Protein 6VZY (pdb70)

CATH classification: 1.20.910.10

InterPro domains:
  IPR011051 RmlC-like cupin domain superfamily [SSF51182] (397-459)
  IPR013096 Cupin 2, conserved barrel [PF07883] (398-456)
  IPR014710 RmlC-like jelly roll fold [G3DSA:2.60.120.10] (358-467)
  IPR016084 Haem oxygenase-like, multi-helical [G3DSA:1.20.910.10] (145-352)
  IPR016084 Haem oxygenase-like, multi-helical [SSF48613] (177-328)

Foldseek 3Di:
DDDDPDDDDDDQDAFDQRLLVLLLVLQVLVLQDDDLDQWDDQAQLHFHLNSVCSSPDHLVDADAPVCCLAFVNLSLLSLLVLLLCLVPDDAGPVGCPPVVVSVCSSNDPVNNVSSVSNVVSSCCNLQVNLVVVFDFDDPVVLVVVVVPDPDDLLLCLLVVFPQNLQLLLLVLLLCLVDQLCDCPLLVLQLPDDDDLLSVLSVVVVCVCCVVVDNCRNLNNLSQQQQVLSPHHRRPPGNSLQHRSLSSSLRSVSNVCSVDVVLVLLVLLLQLVCLLCLLVVLVSSVVSVCVNPPPSGRSCSSVVSNVPSVVSNVSSVPVNVVVVCVVVHRVSVVSSVSSNSSSVVSVVVVSVQSSVLSVVLRCFVVQFVVLVLLVVLVVVCLFPWDKDKDKFFASPKFRKTFHQFKKKKAWQAAWKWKFQHVVRTDIAHHGITGIGGGSGIIIMGGHGRMTIIMITRRRYSVSSD/DDDDDDQDAFDQRLLVLLLVLQVLVLQDDDLDQFDDQAQLRFHLNSVCSSPDHLHDADAPVCCLAFVNLSLLSLLVLLLCLPPDDAGPVGCPPPVVSVCSSNDPVNNVSSVSNVVSSCCNNQVNLPVVDDDFDDPVRLVVVVVPDPDDLLLCLQVVFPQNLQLVLLVLLLCLVDQLCDCPLLVLQLPDDDDQLSVLSVVVVCVCCVVVDNCNNLNNLSQQQQVLSPHHRRPPGNNLQHRSLSSSLRSVSSVCSVDVVLVLLVLLLQLVCLQVLLVVLVVVVVSCCVNPNPSGRSCSSVVSNPVSVVVNVSSVPVNVVVVCVVPHRVSSVSSVSSNSSSVVSVVVVSVLSSVLSVVLRCFVVQQVVLVLLVVLVVPPLFDFDKDKDKDFASPKFRKTFHQFKKKKAWQAAWKWKFQHVVRTDIAHHGTTGIGHGSGIIIMGGHGRMTIMMITRRRYSVSSD

Solvent-accessible surface area: 34240 Å² total; per-residue (Å²): 160,132,169,86,138,28,37,120,65,97,93,43,111,17,49,21,57,94,4,82,96,4,0,16,32,2,0,2,17,84,2,0,62,50,28,158,52,14,44,9,108,21,18,5,0,83,0,4,3,30,0,55,36,0,39,147,25,69,9,72,153,70,15,29,74,135,54,10,11,25,18,16,8,2,2,0,5,3,0,0,1,0,6,0,2,6,22,1,0,1,13,7,104,84,2,6,139,61,38,73,103,13,8,139,31,0,0,22,54,35,5,13,2,11,1,12,39,0,5,20,21,1,2,96,14,5,3,12,5,1,82,130,68,68,107,138,68,72,48,155,45,5,72,61,42,4,104,87,79,207,91,28,62,22,18,124,17,0,43,68,12,88,59,122,76,47,2,0,71,0,14,0,0,17,35,4,8,52,17,1,3,15,6,0,12,22,0,18,0,0,7,0,14,12,29,81,3,2,2,29,0,0,56,0,0,11,51,5,0,9,133,1,68,40,94,67,1,2,2,18,8,0,26,78,0,0,96,36,6,64,12,88,7,11,6,0,36,15,1,3,5,2,3,13,2,20,2,5,36,15,0,0,32,5,10,0,0,12,1,1,32,13,0,6,21,6,1,0,0,2,27,31,20,6,49,40,43,45,62,65,1,118,54,2,15,102,3,0,104,107,15,25,29,143,106,11,41,14,59,7,0,58,64,1,55,122,25,1,97,84,1,4,160,28,0,45,85,77,0,6,135,49,5,15,145,45,14,14,61,68,10,0,45,44,0,15,64,0,0,51,1,28,88,16,0,63,101,6,10,44,113,3,8,37,74,0,4,62,4,2,32,30,4,82,105,9,54,130,44,4,82,61,0,19,98,5,18,136,146,46,116,26,135,20,95,72,48,123,61,87,32,76,157,38,84,14,34,1,2,17,6,55,71,25,13,18,0,1,21,0,71,50,21,24,5,76,3,2,0,4,27,60,1,56,21,68,0,80,64,46,56,0,0,0,6,66,98,20,6,9,8,0,13,24,4,86,23,110,98,0,45,13,29,28,20,52,8,38,40,33,164,137,1,107,90,42,120,68,97,92,45,112,18,51,29,77,93,4,79,97,3,0,16,32,1,0,2,17,81,3,0,62,52,28,153,54,14,43,8,102,21,18,4,0,87,0,4,2,27,0,40,40,0,37,137,23,69,10,79,157,68,14,42,65,155,73,9,20,29,18,16,8,3,2,0,4,3,0,0,0,0,5,0,1,5,22,1,0,1,12,6,105,78,2,6,111,74,43,58,128,20,7,127,28,0,1,23,50,34,6,12,2,10,2,12,37,0,7,18,20,2,4,94,17,6,3,11,5,1,82,127,67,15,195,95,142,68,73,48,151,47,6,71,64,39,7,107,87,73,189,88,28,64,24,16,130,16,0,28,66,13,94,60,94,74,45,1,0,69,0,10,0,0,16,39,3,7,53,14,0,3,14,7,0,11,20,0,19,0,0,8,0,13,13,34,88,3,1,3,15,0,0,74,0,0,4,29,4,1,8,112,2,76,43,88,70,2,4,2,8,13,0,22,84,0,1,91,36,9,64,9,89,4,12,5,1,35,15,1,3,6,2,2,12,1,21,2,3,36,13,0,0,33,5,10,0,0,12,2,1,16,14,0,6,21,6,0,0,0,1,18,32,19,6,29,43,41,14,61,59,0,94,68,2,12,106,5,0,111,106,16,22,32,151,102,12,45,15,56,6,0,51,59,3,36,100,29,0,83,111,1,0,117,54,0,53,112,114,0,7,145,50,6,16,144,54,12,10,57,65,10,0,42,45,0,7,64,0,0,51,1,28,101,16,0,66,100,7,10,36,113,3,15,46,66,0,5,58,3,1,29,22,5,78,88,7,56,134,41,3,88,61,0,47,86,4,26,148,109,55,116,29,143,17,97,64,50,139,54,86,24,76,133,32,76,12,33,0,3,18,7,54,76,25,10,20,0,2,17,0,73,48,22,25,3,74,3,2,0,3,28,58,0,55,23,68,0,82,62,46,58,0,0,0,6,68,120,22,8,10,6,0,14,28,4,80,20,110,101,0,47,18,34,25,15,52,9,37,35,33,157,133,0,100

Radius of gyration: 30.8 Å; Cα contacts (8 Å, |Δi|>4): 1735; chains: 2; bounding box: 82×54×90 Å

B-factor: mean 18.14, std 9.85, range [2.87, 70.18]

Structure (mmCIF, N/CA/C/O backbone):
data_6VZY
#
_entry.id   6VZY
#
_cell.length_a   57.953
_cell.length_b   105.848
_cell.length_c   150.591
_cell.angle_alpha   90.000
_cell.angle_beta   90.000
_cell.angle_gamma   90.000
#
_symmetry.space_group_name_H-M   'P 21 21 21'
#
loop_
_entity.id
_entity.type
_entity.pdbx_description
1 polymer 'Cupin domain-containing diiron protein'
2 non-polymer 'FE (II) ION'
3 water water
#
loop_
_atom_site.group_PDB
_atom_site.id
_atom_site.type_symbol
_atom_site.label_atom_id
_atom_site.label_alt_id
_atom_site.label_comp_id
_atom_site.label_asym_id
_atom_site.label_entity_id
_atom_site.label_seq_id
_atom_site.pdbx_PDB_ins_code
_atom_site.Cartn_x
_atom_site.Cartn_y
_atom_site.Cartn_z
_atom_site.occupancy
_atom_site.B_iso_or_equiv
_atom_site.auth_seq_id
_atom_site.auth_comp_id
_atom_site.auth_asym_id
_atom_site.auth_atom_id
_atom_site.pdbx_PDB_model_num
ATOM 1 N N . SER A 1 19 ? -19.70838 -31.90353 -42.80213 1.000 34.07948 -1 SER A N 1
ATOM 2 C CA . SER A 1 19 ? -20.03136 -33.25535 -43.26924 1.000 36.47948 -1 SER A CA 1
ATOM 3 C C . SER A 1 19 ? -18.75245 -34.03757 -43.54507 1.000 29.93948 -1 SER A C 1
ATOM 4 O O . SER A 1 19 ? -18.72353 -35.27006 -43.49929 1.000 31.43948 -1 SER A O 1
ATOM 7 N N . HIS A 1 20 ? -17.68099 -33.30918 -43.83758 1.000 33.75871 0 HIS A N 1
ATOM 8 C CA . HIS A 1 20 ? -16.38689 -33.91908 -44.10237 1.000 22.01871 0 HIS A CA 1
ATOM 9 C C . HIS A 1 20 ? -15.31687 -33.06135 -43.45697 1.000 27.50871 0 HIS A C 1
ATOM 10 O O . HIS A 1 20 ? -15.57082 -31.94256 -42.99498 1.000 28.46871 0 HIS A O 1
ATOM 17 N N . MET A 1 21 ? -14.10320 -33.58712 -43.44300 1.000 27.32382 1 MET A N 1
ATOM 18 C CA . MET A 1 21 ? -13.09650 -32.84468 -42.72585 1.000 24.34382 1 MET A CA 1
ATOM 19 C C . MET A 1 21 ? -12.54697 -31.71113 -43.58466 1.000 29.21382 1 MET A C 1
ATOM 20 O O . MET A 1 21 ? -12.59936 -31.73871 -44.81897 1.000 28.11382 1 MET A O 1
ATOM 25 N N . SER A 1 22 ? -12.02122 -30.70037 -42.88976 1.000 22.35422 2 SER A N 1
ATOM 26 C CA . SER A 1 22 ? -11.52731 -29.50422 -43.56189 1.000 25.32422 2 SER A CA 1
ATOM 27 C C . SER A 1 22 ? -10.43648 -29.87399 -44.55379 1.000 24.46422 2 SER A C 1
ATOM 28 O O . SER A 1 22 ? -9.64176 -30.79821 -44.31931 1.000 23.82422 2 SER A O 1
ATOM 31 N N . HIS A 1 23 ? -10.40015 -29.15504 -45.67695 1.000 23.40623 3 HIS A N 1
ATOM 32 C CA . HIS A 1 23 ? -9.31242 -29.35666 -46.62338 1.000 27.51623 3 HIS A CA 1
ATOM 33 C C . HIS A 1 23 ? -8.02134 -28.66707 -46.17382 1.000 20.22623 3 HIS A C 1
ATOM 34 O O . HIS A 1 23 ? -6.94336 -28.99142 -46.69823 1.000 23.94623 3 HIS A O 1
ATOM 41 N N . VAL A 1 24 ? -8.09321 -27.76946 -45.19388 1.000 27.39259 4 VAL A N 1
ATOM 42 C CA . VAL A 1 24 ? -6.87657 -27.16024 -44.64244 1.000 22.21259 4 VAL A CA 1
ATOM 43 C C . VAL A 1 24 ? -6.23614 -28.13869 -43.65952 1.000 21.89259 4 VAL A C 1
ATOM 44 O O . VAL A 1 24 ? -6.92261 -28.63857 -42.75844 1.000 16.81259 4 VAL A O 1
ATOM 48 N N . PRO A 1 25 ? -4.94560 -28.40502 -43.78091 1.000 16.97968 5 PRO A N 1
ATOM 49 C CA . PRO A 1 25 ? -4.27051 -29.28954 -42.82666 1.000 21.42968 5 PRO A CA 1
ATOM 50 C C . PRO A 1 25 ? -4.35030 -28.70903 -41.43108 1.000 23.66968 5 PRO A C 1
ATOM 51 O O . PRO A 1 25 ? -4.29402 -27.48076 -41.26790 1.000 19.70968 5 PRO A O 1
ATOM 55 N N . PRO A 1 26 ? -4.51028 -29.54271 -40.40401 1.000 15.63888 6 PRO A N 1
ATOM 56 C CA . PRO A 1 26 ? -4.53484 -29.01036 -39.03515 1.000 15.25888 6 PRO A CA 1
ATOM 57 C C . PRO A 1 26 ? -3.27217 -28.20689 -38.71308 1.000 16.68888 6 PRO A C 1
ATOM 58 O O . PRO A 1 26 ? -2.18155 -28.48169 -39.21676 1.000 18.20888 6 PRO A O 1
ATOM 62 N N . HIS A 1 27 ? -3.44320 -27.20683 -37.85138 1.000 16.70362 7 HIS A N 1
ATOM 63 C CA . HIS A 1 27 ? -2.32560 -26.40982 -37.38221 1.000 11.22362 7 HIS A CA 1
ATOM 64 C C . HIS A 1 27 ? -1.61183 -27.13895 -36.25726 1.000 16.40362 7 HIS A C 1
ATOM 65 O O . HIS A 1 27 ? -2.21984 -27.41081 -35.21920 1.000 20.71362 7 HIS A O 1
ATOM 72 N N . VAL A 1 28 ? -0.32703 -27.42687 -36.43412 1.000 16.17490 8 VAL A N 1
ATOM 73 C CA . VAL A 1 28 ? 0.50713 -27.97930 -35.36821 1.000 18.83490 8 VAL A CA 1
ATOM 74 C C . VAL A 1 28 ? 1.12543 -26.80572 -34.61506 1.000 19.86490 8 VAL A C 1
ATOM 75 O O . VAL A 1 28 ? 1.88351 -26.03461 -35.22193 1.000 18.06490 8 VAL A O 1
ATOM 79 N N . PRO A 1 29 ? 0.82186 -26.62060 -33.33702 1.000 18.45145 9 PRO A N 1
ATOM 80 C CA . PRO A 1 29 ? 1.37197 -25.47191 -32.61032 1.000 18.86145 9 PRO A CA 1
ATOM 81 C C . PRO A 1 29 ? 2.88991 -25.50623 -32.56517 1.000 17.16145 9 PRO A C 1
ATOM 82 O O . PRO A 1 29 ? 3.50656 -26.57266 -32.47366 1.000 18.75145 9 PRO A O 1
ATOM 86 N N . PHE A 1 30 ? 3.48799 -24.31247 -32.63466 1.000 16.46754 10 PHE A N 1
ATOM 87 C CA . PHE A 1 30 ? 4.92237 -24.17498 -32.44814 1.000 10.77754 10 PHE A CA 1
ATOM 88 C C . PHE A 1 30 ? 5.33949 -24.77242 -31.10500 1.000 12.37754 10 PHE A C 1
ATOM 89 O O . PHE A 1 30 ? 4.77859 -24.41806 -30.06249 1.000 16.37754 10 PHE A O 1
ATOM 97 N N . GLU A 1 31 ? 6.35103 -25.64342 -31.12854 1.000 13.55649 11 GLU A N 1
ATOM 98 C CA . GLU A 1 31 ? 6.82131 -26.27148 -29.89374 1.000 16.07649 11 GLU A CA 1
ATOM 99 C C . GLU A 1 31 ? 8.31612 -26.51459 -30.02017 1.000 18.94649 11 GLU A C 1
ATOM 100 O O . GLU A 1 31 ? 8.78001 -26.98508 -31.05992 1.000 19.67649 11 GLU A O 1
ATOM 106 N N . LEU A 1 32 ? 9.06528 -26.18815 -28.96486 1.000 16.53860 12 LEU A N 1
ATOM 107 C CA . LEU A 1 32 ? 10.51256 -26.38543 -28.98848 1.000 11.36860 12 LEU A CA 1
ATOM 108 C C . LEU A 1 32 ? 11.00993 -26.40121 -27.55211 1.000 14.74860 12 LEU A C 1
ATOM 109 O O . LEU A 1 32 ? 11.00900 -25.35582 -26.87426 1.000 17.75860 12 LEU A O 1
ATOM 114 N N . SER A 1 33 ? 11.42943 -27.57942 -27.08638 1.000 16.68732 13 SER A N 1
ATOM 115 C CA . SER A 1 33 ? 11.72147 -27.73524 -25.67686 1.000 14.79732 13 SER A CA 1
ATOM 116 C C . SER A 1 33 ? 12.74413 -28.84032 -25.48741 1.000 14.14732 13 SER A C 1
ATOM 117 O O . SER A 1 33 ? 13.17172 -29.50461 -26.43847 1.000 15.08732 13 SER A O 1
ATOM 120 N N . GLY A 1 34 ? 13.13397 -29.02248 -24.23408 1.000 18.03575 14 GLY A N 1
ATOM 121 C CA . GLY A 1 34 ? 13.93365 -30.18198 -23.89333 1.000 19.17575 14 GLY A CA 1
ATOM 122 C C . GLY A 1 34 ? 15.21167 -30.27802 -24.69177 1.000 20.28575 14 GLY A C 1
ATOM 123 O O . GLY A 1 34 ? 15.87785 -29.27432 -24.98691 1.000 16.94575 14 GLY A O 1
ATOM 124 N N . ALA A 1 35 ? 15.57319 -31.52262 -25.04102 1.000 20.00701 15 ALA A N 1
ATOM 125 C CA . ALA A 1 35 ? 16.82715 -31.76304 -25.75752 1.000 22.80701 15 ALA A CA 1
ATOM 126 C C . ALA A 1 35 ? 16.85283 -31.03635 -27.09025 1.000 13.46701 15 ALA A C 1
ATOM 127 O O . ALA A 1 35 ? 17.91029 -30.56121 -27.52694 1.000 17.85701 15 ALA A O 1
ATOM 129 N N . GLU A 1 36 ? 15.69967 -30.97569 -27.76663 1.000 14.32934 16 GLU A N 1
ATOM 130 C CA . GLU A 1 36 ? 15.64755 -30.33330 -29.07602 1.000 19.12934 16 GLU A CA 1
ATOM 131 C C . GLU A 1 36 ? 15.92533 -28.84145 -28.95182 1.000 12.91934 16 GLU A C 1
ATOM 132 O O . GLU A 1 36 ? 16.67219 -28.27454 -29.75886 1.000 17.45934 16 GLU A O 1
ATOM 138 N N . LEU A 1 37 ? 15.37703 -28.20586 -27.91189 1.000 14.95109 17 LEU A N 1
ATOM 139 C CA . LEU A 1 37 ? 15.71332 -26.80500 -27.63960 1.000 11.58109 17 LEU A CA 1
ATOM 140 C C . LEU A 1 37 ? 17.19279 -26.64540 -27.30060 1.000 15.31109 17 LEU A C 1
ATOM 141 O O . LEU A 1 37 ? 17.86092 -25.77463 -27.84715 1.000 11.26109 17 LEU A O 1
ATOM 146 N N . ARG A 1 38 ? 17.73319 -27.46725 -26.39317 1.000 15.22710 18 ARG A N 1
ATOM 147 C CA . ARG A 1 38 ? 19.16304 -27.37839 -26.12847 1.000 15.87710 18 ARG A CA 1
ATOM 148 C C . ARG A 1 38 ? 19.98172 -27.44800 -27.41136 1.000 10.77710 18 ARG A C 1
ATOM 149 O O . ARG A 1 38 ? 20.93391 -26.67351 -27.59600 1.000 13.79710 18 ARG A O 1
ATOM 157 N N . ASP A 1 39 ? 19.64173 -28.38990 -28.30053 1.000 15.56432 19 ASP A N 1
ATOM 158 C CA . ASP A 1 39 ? 20.43297 -28.56644 -29.50753 1.000 15.23432 19 ASP A CA 1
ATOM 159 C C . ASP A 1 39 ? 20.31439 -27.35266 -30.42130 1.000 13.98432 19 ASP A C 1
ATOM 160 O O . ASP A 1 39 ? 21.29588 -26.97068 -31.07639 1.000 13.25432 19 ASP A O 1
ATOM 165 N N . ALA A 1 40 ? 19.13284 -26.72143 -30.43898 1.000 13.16376 20 ALA A N 1
ATOM 166 C CA . ALA A 1 40 ? 18.91646 -25.54264 -31.29484 1.000 9.92376 20 ALA A CA 1
ATOM 167 C C . ALA A 1 40 ? 19.66902 -24.32322 -30.77775 1.000 11.35376 20 ALA A C 1
ATOM 168 O O . ALA A 1 40 ? 20.14269 -23.51198 -31.57678 1.000 12.33376 20 ALA A O 1
ATOM 170 N N . ILE A 1 41 ? 19.80978 -24.20250 -29.45441 1.000 10.58003 21 ILE A N 1
ATOM 171 C CA . ILE A 1 41 ? 20.59880 -23.13746 -28.83755 1.000 11.92003 21 ILE A CA 1
ATOM 172 C C . ILE A 1 41 ? 22.08265 -23.33552 -29.13266 1.000 14.93003 21 ILE A C 1
ATOM 173 O O . ILE A 1 41 ? 22.78538 -22.40378 -29.54678 1.000 13.26003 21 ILE A O 1
ATOM 178 N N . VAL A 1 42 ? 22.57452 -24.57101 -28.97438 1.000 14.02706 22 VAL A N 1
ATOM 179 C CA . VAL A 1 42 ? 23.96261 -24.86570 -29.31561 1.000 15.72706 22 VAL A CA 1
ATOM 180 C C . VAL A 1 42 ? 24.21325 -24.61444 -30.79658 1.000 11.29706 22 VAL A C 1
ATOM 181 O O . VAL A 1 42 ? 25.24929 -24.06138 -31.19093 1.000 13.25706 22 VAL A O 1
ATOM 185 N N . GLN A 1 43 ? 23.24805 -24.98414 -31.63152 1.000 15.25388 23 GLN A N 1
ATOM 186 C CA . GLN A 1 43 ? 23.37226 -24.76423 -33.06806 1.000 14.07388 23 GLN A CA 1
ATOM 187 C C . GLN A 1 43 ? 23.56693 -23.28242 -33.38249 1.000 13.31388 23 GLN A C 1
ATOM 188 O O . GLN A 1 43 ? 24.47479 -22.90680 -34.12350 1.000 13.49388 23 GLN A O 1
ATOM 194 N N . TYR A 1 44 ? 22.72560 -22.42236 -32.80755 1.000 12.00520 24 TYR A N 1
ATOM 195 C CA . TYR A 1 44 ? 22.90276 -20.98808 -33.00091 1.000 11.89520 24 TYR A CA 1
ATOM 196 C C . TYR A 1 44 ? 24.28082 -20.52947 -32.52795 1.000 11.61520 24 TYR A C 1
ATOM 197 O O . TYR A 1 44 ? 24.99868 -19.81811 -33.23571 1.000 10.02520 24 TYR A O 1
ATOM 206 N N . ALA A 1 45 ? 24.66577 -20.92371 -31.31997 1.000 12.47945 25 ALA A N 1
ATOM 207 C CA . ALA A 1 45 ? 25.81066 -20.30455 -30.66352 1.000 9.95945 25 ALA A CA 1
ATOM 208 C C . ALA A 1 45 ? 27.15505 -20.87878 -31.05831 1.000 10.71945 25 ALA A C 1
ATOM 209 O O . ALA A 1 45 ? 28.16727 -20.31031 -30.64668 1.000 11.50945 25 ALA A O 1
ATOM 211 N N . THR A 1 46 ? 27.19840 -21.95692 -31.84535 1.000 12.48561 26 THR A N 1
ATOM 212 C CA . THR A 1 46 ? 28.47858 -22.48823 -32.31160 1.000 18.24561 26 THR A CA 1
ATOM 213 C C . THR A 1 46 ? 28.96859 -21.86723 -33.61738 1.000 17.28561 26 THR A C 1
ATOM 214 O O . THR A 1 46 ? 30.03250 -22.24319 -34.10356 1.000 13.70561 26 THR A O 1
ATOM 218 N N . ASN A 1 47 ? 28.23081 -20.92317 -34.20003 1.000 16.34124 27 ASN A N 1
ATOM 219 C CA . ASN A 1 47 ? 28.80137 -20.04405 -35.21550 1.000 16.78124 27 ASN A CA 1
ATOM 220 C C . ASN A 1 47 ? 30.16127 -19.52278 -34.73877 1.000 14.21124 27 ASN A C 1
ATOM 221 O O . ASN A 1 47 ? 30.26497 -19.01689 -33.60556 1.000 13.71124 27 ASN A O 1
ATOM 226 N N . PRO A 1 48 ? 31.24551 -19.66161 -35.54318 1.000 13.52963 28 PRO A N 1
ATOM 227 C CA . PRO A 1 48 ? 32.57974 -19.27334 -35.05085 1.000 14.87963 28 PRO A CA 1
ATOM 228 C C . PRO A 1 48 ? 32.71372 -17.86088 -34.49068 1.000 16.36963 28 PRO A C 1
ATOM 229 O O . PRO A 1 48 ? 33.59752 -17.61446 -33.66037 1.000 14.49963 28 PRO A O 1
ATOM 233 N N . ILE A 1 49 ? 31.85228 -16.91708 -34.89226 1.000 11.99538 29 ILE A N 1
ATOM 234 C CA . ILE A 1 49 ? 31.99931 -15.55985 -34.37153 1.000 9.81538 29 ILE A CA 1
ATOM 235 C C . ILE A 1 49 ? 31.64199 -15.45737 -32.89931 1.000 9.59538 29 ILE A C 1
ATOM 236 O O . ILE A 1 49 ? 31.84611 -14.39132 -32.30796 1.000 11.80538 29 ILE A O 1
ATOM 241 N N . TYR A 1 50 ? 31.08811 -16.50846 -32.31272 1.000 11.28313 30 TYR A N 1
ATOM 242 C CA . TYR A 1 50 ? 30.68144 -16.49306 -30.90339 1.000 9.44313 30 TYR A CA 1
ATOM 243 C C . TYR A 1 50 ? 31.65414 -17.24585 -29.99962 1.000 14.38313 30 TYR A C 1
ATOM 244 O O . TYR A 1 50 ? 31.38075 -17.41173 -28.80142 1.000 13.98313 30 TYR A O 1
ATOM 253 N N . HIS A 1 51 ? 32.76117 -17.74729 -30.53859 1.000 14.99504 31 HIS A N 1
ATOM 254 C CA . HIS A 1 51 ? 33.64168 -18.53968 -29.70003 1.000 13.67504 31 HIS A CA 1
ATOM 255 C C . HIS A 1 51 ? 34.45122 -17.63207 -28.78788 1.000 9.96504 31 HIS A C 1
ATOM 256 O O . HIS A 1 51 ? 34.51355 -16.40985 -28.96168 1.000 15.02504 31 HIS A O 1
ATOM 263 N N . ASP A 1 52 ? 35.10983 -18.25626 -27.80058 1.000 11.99477 32 ASP A N 1
ATOM 264 C CA . ASP A 1 52 ? 35.86314 -17.49452 -26.80769 1.000 10.83477 32 ASP A CA 1
ATOM 265 C C . ASP A 1 52 ? 36.92135 -16.61171 -27.45544 1.000 15.71477 32 ASP A C 1
ATOM 266 O O . ASP A 1 52 ? 37.60637 -17.02088 -28.39857 1.000 16.99477 32 ASP A O 1
ATOM 271 N N . ASN A 1 53 ? 37.04697 -15.39068 -26.94020 1.000 12.10885 33 ASN A N 1
ATOM 272 C CA . ASN A 1 53 ? 38.07863 -14.45254 -27.34583 1.000 13.40885 33 ASN A CA 1
ATOM 273 C C . ASN A 1 53 ? 39.39780 -14.84372 -26.67929 1.000 18.19885 33 ASN A C 1
ATOM 274 O O . ASN A 1 53 ? 39.41079 -15.35593 -25.55904 1.000 18.29885 33 ASN A O 1
ATOM 279 N N . LEU A 1 54 ? 40.51072 -14.63120 -27.39230 1.000 17.76338 34 LEU A N 1
ATOM 280 C CA . LEU A 1 54 ? 41.82531 -14.83011 -26.77431 1.000 18.70338 34 LEU A CA 1
ATOM 281 C C . LEU A 1 54 ? 42.31383 -13.61229 -26.02051 1.000 19.32338 34 LEU A C 1
ATOM 282 O O . LEU A 1 54 ? 43.36549 -13.67877 -25.36366 1.000 18.08338 34 LEU A O 1
ATOM 287 N N . ASP A 1 55 ? 41.59680 -12.49550 -26.09018 1.000 14.12685 35 ASP A N 1
ATOM 288 C CA . ASP A 1 55 ? 41.87561 -11.31319 -25.30510 1.000 15.17685 35 ASP A CA 1
ATOM 289 C C . ASP A 1 55 ? 40.63457 -10.97751 -24.48022 1.000 12.39685 35 ASP A C 1
ATOM 290 O O . ASP A 1 55 ? 39.59937 -11.62734 -24.60205 1.000 14.88685 35 ASP A O 1
ATOM 295 N N . TRP A 1 56 ? 40.81272 -9.97869 -23.61498 1.000 14.20634 36 TRP A N 1
ATOM 296 C CA . TRP A 1 56 ? 39.76369 -9.45268 -22.76544 1.000 13.17634 36 TRP A CA 1
ATOM 297 C C . TRP A 1 56 ? 38.81853 -8.52781 -23.51524 1.000 15.66634 36 TRP A C 1
ATOM 298 O O . TRP A 1 56 ? 37.73840 -8.22054 -22.99622 1.000 15.24634 36 TRP A O 1
ATOM 309 N N . LEU A 1 57 ? 39.23007 -8.02923 -24.68116 1.000 13.32044 37 LEU A N 1
ATOM 310 C CA . LEU A 1 57 ? 38.54780 -6.96053 -25.39210 1.000 12.92044 37 LEU A CA 1
ATOM 311 C C . LEU A 1 57 ? 38.29440 -7.39706 -26.82365 1.000 13.57044 37 LEU A C 1
ATOM 312 O O . LEU A 1 57 ? 39.09057 -8.15367 -27.39203 1.000 14.24044 37 LEU A O 1
ATOM 317 N N . ASN A 1 58 ? 37.15144 -6.96791 -27.39258 1.000 14.24616 38 ASN A N 1
ATOM 318 C CA . ASN A 1 58 ? 36.94767 -7.05451 -28.84033 1.000 13.35616 38 ASN A CA 1
ATOM 319 C C . ASN A 1 58 ? 37.55190 -5.81987 -29.49170 1.000 10.79616 38 ASN A C 1
ATOM 320 O O . ASN A 1 58 ? 37.26986 -4.69627 -29.08948 1.000 15.38616 38 ASN A O 1
ATOM 325 N N . HIS A 1 59 ? 38.44430 -6.02869 -30.47964 1.000 13.03663 39 HIS A N 1
ATOM 326 C CA . HIS A 1 59 ? 39.20515 -4.92109 -31.07029 1.000 13.09663 39 HIS A CA 1
ATOM 327 C C . HIS A 1 59 ? 38.50786 -4.48714 -32.35742 1.000 14.46663 39 HIS A C 1
ATOM 328 O O . HIS A 1 59 ? 38.79241 -4.98543 -33.44538 1.000 15.95663 39 HIS A O 1
ATOM 335 N N . ASP A 1 60 ? 37.57623 -3.54326 -32.20096 1.000 19.48534 40 ASP A N 1
ATOM 336 C CA . ASP A 1 60 ? 36.83705 -2.92566 -33.30802 1.000 16.56534 40 ASP A CA 1
ATOM 337 C C . ASP A 1 60 ? 36.27308 -3.97487 -34.25550 1.000 15.22534 40 ASP A C 1
ATOM 338 O O . ASP A 1 60 ? 36.47278 -3.94899 -35.48073 1.000 16.38534 40 ASP A O 1
ATOM 343 N N . ASN A 1 61 ? 35.54737 -4.92735 -33.67742 1.000 11.17492 41 ASN A N 1
ATOM 344 C CA . ASN A 1 61 ? 34.86676 -5.93448 -34.48600 1.000 10.65492 41 ASN A CA 1
ATOM 345 C C . ASN A 1 61 ? 33.46842 -6.11080 -33.92894 1.000 12.77492 41 ASN A C 1
ATOM 346 O O . ASN A 1 61 ? 33.27630 -6.84256 -32.94534 1.000 13.72492 41 ASN A O 1
ATOM 351 N N . PRO A 1 62 ? 32.47068 -5.44378 -34.51347 1.000 12.48424 42 PRO A N 1
ATOM 352 C CA . PRO A 1 62 ? 31.12575 -5.49035 -33.93284 1.000 13.80424 42 PRO A CA 1
ATOM 353 C C . PRO A 1 62 ? 30.39943 -6.79788 -34.19885 1.000 13.90424 42 PRO A C 1
ATOM 354 O O . PRO A 1 62 ? 29.27676 -6.98164 -33.70934 1.000 17.58424 42 PRO A O 1
ATOM 358 N N . TYR A 1 63 ? 31.00449 -7.72123 -34.94156 1.000 11.75517 43 TYR A N 1
ATOM 359 C CA . TYR A 1 63 ? 30.36242 -8.97834 -35.26870 1.000 10.90517 43 TYR A CA 1
ATOM 360 C C . TYR A 1 63 ? 30.74359 -10.12657 -34.33838 1.000 12.52517 43 TYR A C 1
ATOM 361 O O . TYR A 1 63 ? 30.17276 -11.20834 -34.46868 1.000 15.07517 43 TYR A O 1
ATOM 370 N N . ARG A 1 64 ? 31.65579 -9.91625 -33.38344 1.000 10.28008 44 ARG A N 1
ATOM 371 C CA . ARG A 1 64 ? 32.09868 -10.99253 -32.50001 1.000 12.25008 44 ARG A CA 1
ATOM 372 C C . ARG A 1 64 ? 31.57905 -10.73394 -31.09141 1.000 11.44008 44 ARG A C 1
ATOM 373 O O . ARG A 1 64 ? 31.79684 -9.65740 -30.53265 1.000 15.03008 44 ARG A O 1
ATOM 381 N N . ARG A 1 65 ? 30.84078 -11.69772 -30.56102 1.000 9.79345 45 ARG A N 1
ATOM 382 C CA . ARG A 1 65 ? 30.23095 -11.61806 -29.23072 1.000 13.66345 45 ARG A CA 1
ATOM 383 C C . ARG A 1 65 ? 30.44839 -12.95576 -28.56185 1.000 11.96345 45 ARG A C 1
ATOM 384 O O . ARG A 1 65 ? 30.12726 -13.99721 -29.14245 1.000 11.35345 45 ARG A O 1
ATOM 392 N N . GLN A 1 66 ? 30.96636 -12.94195 -27.34600 1.000 9.17053 46 GLN A N 1
ATOM 393 C CA . GLN A 1 66 ? 31.38940 -14.18840 -26.71218 1.000 9.83053 46 GLN A CA 1
ATOM 394 C C . GLN A 1 66 ? 30.20899 -14.81987 -25.97604 1.000 13.65053 46 GLN A C 1
ATOM 395 O O . GLN A 1 66 ? 29.69839 -14.26753 -24.98102 1.000 9.88053 46 GLN A O 1
ATOM 401 N N . LEU A 1 67 ? 29.78040 -15.98326 -26.46462 1.000 9.72108 47 LEU A N 1
ATOM 402 C CA . LEU A 1 67 ? 28.61735 -16.68266 -25.94023 1.000 8.44108 47 LEU A CA 1
ATOM 403 C C . LEU A 1 67 ? 28.98747 -17.93236 -25.16292 1.000 9.42108 47 LEU A C 1
ATOM 404 O O . LEU A 1 67 ? 28.08604 -18.62989 -24.67429 1.000 12.87108 47 LEU A O 1
ATOM 409 N N . ARG A 1 68 ? 30.28760 -18.20519 -24.98617 1.000 12.49147 48 ARG A N 1
ATOM 410 C CA . ARG A 1 68 ? 30.81290 -19.38666 -24.30077 1.000 13.36147 48 ARG A CA 1
ATOM 411 C C . ARG A 1 68 ? 29.99710 -20.63794 -24.66509 1.000 13.89147 48 ARG A C 1
ATOM 412 O O . ARG A 1 68 ? 29.34825 -21.24994 -23.81347 1.000 12.47147 48 ARG A O 1
ATOM 420 N N . PRO A 1 69 ? 29.95571 -20.98659 -25.95314 1.000 10.50322 49 PRO A N 1
ATOM 421 C CA . PRO A 1 69 ? 29.06557 -22.05765 -26.40396 1.000 11.08322 49 PRO A CA 1
ATOM 422 C C . PRO A 1 69 ? 29.37903 -23.41673 -25.79371 1.000 12.94322 49 PRO A C 1
ATOM 423 O O . PRO A 1 69 ? 28.47538 -24.26460 -25.71701 1.000 13.26322 49 PRO A O 1
ATOM 427 N N . GLN A 1 70 ? 30.61192 -23.63012 -25.33687 1.000 15.61426 50 GLN A N 1
ATOM 428 C CA . GLN A 1 70 ? 30.98028 -24.90855 -24.73401 1.000 18.41426 50 GLN A CA 1
ATOM 429 C C . GLN A 1 70 ? 30.16500 -25.23883 -23.48733 1.000 20.32426 50 GLN A C 1
ATOM 430 O O . GLN A 1 70 ? 30.03990 -26.42018 -23.14192 1.000 17.95426 50 GLN A O 1
ATOM 436 N N . VAL A 1 71 ? 29.59739 -24.23267 -22.80346 1.000 15.13026 51 VAL A N 1
ATOM 437 C CA . VAL A 1 71 ? 28.80160 -24.46779 -21.60168 1.000 14.40026 51 VAL A CA 1
ATOM 438 C C . VAL A 1 71 ? 27.32321 -24.69295 -21.91557 1.000 14.84026 51 VAL A C 1
ATOM 439 O O . VAL A 1 71 ? 26.61016 -25.35499 -21.14014 1.000 16.69026 51 VAL A O 1
ATOM 443 N N . LEU A 1 72 ? 26.85268 -24.20996 -23.06493 1.000 14.53726 52 LEU A N 1
ATOM 444 C CA . LEU A 1 72 ? 25.42899 -24.22840 -23.36102 1.000 11.90726 52 LEU A CA 1
ATOM 445 C C . LEU A 1 72 ? 24.77698 -25.60728 -23.39045 1.000 13.75726 52 LEU A C 1
ATOM 446 O O . LEU A 1 72 ? 23.58608 -25.68741 -23.05314 1.000 14.61726 52 LEU A O 1
ATOM 451 N N . PRO A 1 73 ? 25.44286 -26.69213 -23.79776 1.000 15.35145 53 PRO A N 1
ATOM 452 C CA . PRO A 1 73 ? 24.77932 -28.00378 -23.74716 1.000 18.12145 53 PRO A CA 1
ATOM 453 C C . PRO A 1 73 ? 24.35895 -28.42872 -22.35225 1.000 20.91145 53 PRO A C 1
ATOM 454 O O . PRO A 1 73 ? 23.50523 -29.30483 -22.21584 1.000 20.93145 53 PRO A O 1
ATOM 458 N N . HIS A 1 74 ? 24.92008 -27.81458 -21.31485 1.000 18.01687 54 HIS A N 1
ATOM 459 C CA . HIS A 1 74 ? 24.78736 -28.29116 -19.94931 1.000 18.01687 54 HIS A CA 1
ATOM 460 C C . HIS A 1 74 ? 23.79445 -27.49915 -19.11767 1.000 25.40687 54 HIS A C 1
ATOM 461 O O . HIS A 1 74 ? 23.62707 -27.80250 -17.94383 1.000 21.76687 54 HIS A O 1
ATOM 468 N N . LEU A 1 75 ? 23.10884 -26.52182 -19.70439 1.000 19.03829 55 LEU A N 1
ATOM 469 C CA . LEU A 1 75 ? 22.11665 -25.72467 -19.00870 1.000 17.84829 55 LEU A CA 1
ATOM 470 C C . LEU A 1 75 ? 20.72148 -26.27705 -19.25798 1.000 15.08829 55 LEU A C 1
ATOM 471 O O . LEU A 1 75 ? 20.44628 -26.87183 -20.30416 1.000 23.17829 55 LEU A O 1
ATOM 476 N N . ASP A 1 76 ? 19.82711 -26.02543 -18.31749 1.000 16.31969 56 ASP A N 1
ATOM 477 C CA . ASP A 1 76 ? 18.44513 -26.50548 -18.39464 1.000 14.06969 56 ASP A CA 1
ATOM 478 C C . ASP A 1 76 ? 17.53495 -25.33246 -18.74623 1.000 16.95969 56 ASP A C 1
ATOM 479 O O . ASP A 1 76 ? 17.07662 -24.61841 -17.85828 1.000 16.77969 56 ASP A O 1
ATOM 484 N N . TYR A 1 77 ? 17.22692 -25.17237 -20.04459 1.000 15.21331 57 TYR A N 1
ATOM 485 C CA . TYR A 1 77 ? 16.46851 -24.00933 -20.50503 1.000 12.45331 57 TYR A CA 1
ATOM 486 C C . TYR A 1 77 ? 14.98061 -24.11034 -20.20916 1.000 14.82331 57 TYR A C 1
ATOM 487 O O . TYR A 1 77 ? 14.26710 -23.11772 -20.36398 1.000 16.72331 57 TYR A O 1
ATOM 496 N N . ASP A 1 78 ? 14.48843 -25.28011 -19.79081 1.000 16.04446 58 ASP A N 1
ATOM 497 C CA . ASP A 1 78 ? 13.06322 -25.45192 -19.55022 1.000 15.97446 58 ASP A CA 1
ATOM 498 C C . ASP A 1 78 ? 12.65601 -25.02475 -18.15007 1.000 17.27446 58 ASP A C 1
ATOM 499 O O . ASP A 1 78 ? 11.46481 -24.86544 -17.90228 1.000 19.67446 58 ASP A O 1
ATOM 504 N N . LYS A 1 79 ? 13.62118 -24.87178 -17.24274 1.000 18.10297 59 LYS A N 1
ATOM 505 C CA . LYS A 1 79 ? 13.36144 -24.52392 -15.84916 1.000 20.43297 59 LYS A CA 1
ATOM 506 C C . LYS A 1 79 ? 13.61070 -23.03708 -15.65104 1.000 14.04297 59 LYS A C 1
ATOM 507 O O . LYS A 1 79 ? 14.73217 -22.60230 -15.37741 1.000 18.06297 59 LYS A O 1
ATOM 513 N N . VAL A 1 80 ? 12.52680 -22.27887 -15.73953 1.000 18.95106 60 VAL A N 1
ATOM 514 C CA . VAL A 1 80 ? 12.60897 -20.82133 -15.79678 1.000 16.59106 60 VAL A CA 1
ATOM 515 C C . VAL A 1 80 ? 12.90758 -20.28606 -14.40166 1.000 12.65106 60 VAL A C 1
ATOM 516 O O . VAL A 1 80 ? 12.17762 -20.61949 -13.44580 1.000 16.72106 60 VAL A O 1
ATOM 520 N N . PRO A 1 81 ? 13.92127 -19.45409 -14.24680 1.000 11.19012 61 PRO A N 1
ATOM 521 C CA . PRO A 1 81 ? 14.30254 -18.99968 -12.90826 1.000 12.63012 61 PRO A CA 1
ATOM 522 C C . PRO A 1 81 ? 13.35337 -17.93637 -12.37000 1.000 17.75012 61 PRO A C 1
ATOM 523 O O . PRO A 1 81 ? 12.80148 -17.11138 -13.10698 1.000 13.18012 61 PRO A O 1
ATOM 527 N N . GLY A 1 82 ? 13.16037 -17.97804 -11.05544 1.000 14.47816 62 GLY A N 1
ATOM 528 C CA . GLY A 1 82 ? 12.52619 -16.89344 -10.34479 1.000 14.33816 62 GLY A CA 1
ATOM 529 C C . GLY A 1 82 ? 13.52940 -15.81166 -10.01527 1.000 13.09816 62 GLY A C 1
ATOM 530 O O . GLY A 1 82 ? 14.72627 -15.93883 -10.28090 1.000 13.91816 62 GLY A O 1
ATOM 531 N N . ARG A 1 83 ? 13.03060 -14.72566 -9.42685 1.000 13.47672 63 ARG A N 1
ATOM 532 C CA . ARG A 1 83 ? 13.88024 -13.54380 -9.25702 1.000 13.83672 63 ARG A CA 1
ATOM 533 C C . ARG A 1 83 ? 15.09922 -13.80414 -8.38093 1.000 12.35672 63 ARG A C 1
ATOM 534 O O . ARG A 1 83 ? 16.16273 -13.21894 -8.61304 1.000 13.91672 63 ARG A O 1
ATOM 542 N N . GLU A 1 84 ? 14.99951 -14.70884 -7.40446 1.000 15.16753 64 GLU A N 1
ATOM 543 C CA . GLU A 1 84 ? 16.17513 -14.92394 -6.56608 1.000 17.35753 64 GLU A CA 1
ATOM 544 C C . GLU A 1 84 ? 17.31700 -15.60763 -7.31458 1.000 15.15753 64 GLU A C 1
ATOM 545 O O . GLU A 1 84 ? 18.45799 -15.60083 -6.83190 1.000 19.50753 64 GLU A O 1
ATOM 551 N N . ASN A 1 85 ? 17.05306 -16.15316 -8.50207 1.000 13.43085 65 ASN A N 1
ATOM 552 C CA . ASN A 1 85 ? 18.05917 -16.89178 -9.24259 1.000 12.24085 65 ASN A CA 1
ATOM 553 C C . ASN A 1 85 ? 18.44037 -16.24041 -10.57073 1.000 12.09085 65 ASN A C 1
ATOM 554 O O . ASN A 1 85 ? 19.17510 -16.85885 -11.36443 1.000 13.02085 65 ASN A O 1
ATOM 559 N N . ILE A 1 86 ? 17.97346 -15.01769 -10.84395 1.000 8.60755 66 ILE A N 1
ATOM 560 C CA . ILE A 1 86 ? 18.19331 -14.51707 -12.20735 1.000 10.82755 66 ILE A CA 1
ATOM 561 C C . ILE A 1 86 ? 19.57205 -13.89008 -12.38359 1.000 10.60755 66 ILE A C 1
ATOM 562 O O . ILE A 1 86 ? 19.87526 -13.40263 -13.48505 1.000 9.38755 66 ILE A O 1
ATOM 567 N N . LEU A 1 87 ? 20.44313 -13.92834 -11.37142 1.000 9.85560 67 LEU A N 1
ATOM 568 C CA . LEU A 1 87 ? 21.83842 -13.56346 -11.57418 1.000 7.44560 67 LEU A CA 1
ATOM 569 C C . LEU A 1 87 ? 22.73745 -14.79346 -11.60583 1.000 9.05560 67 LEU A C 1
ATOM 570 O O . LEU A 1 87 ? 23.96764 -14.65274 -11.59395 1.000 11.27560 67 LEU A O 1
ATOM 575 N N . ASN A 1 88 ? 22.14680 -15.97593 -11.64228 1.000 12.31248 68 ASN A N 1
ATOM 576 C CA . ASN A 1 88 ? 22.89083 -17.20249 -11.85091 1.000 10.76248 68 ASN A CA 1
ATOM 577 C C . ASN A 1 88 ? 23.47215 -17.22988 -13.25587 1.000 15.10248 68 ASN A C 1
ATOM 578 O O . ASN A 1 88 ? 23.06372 -16.47467 -14.15243 1.000 8.94248 68 ASN A O 1
ATOM 583 N N . TYR A 1 89 ? 24.42024 -18.14344 -13.46590 1.000 10.07671 69 TYR A N 1
ATOM 584 C CA . TYR A 1 89 ? 25.14298 -18.12753 -14.73257 1.000 9.81671 69 TYR A CA 1
ATOM 585 C C . TYR A 1 89 ? 24.21634 -18.38469 -15.91915 1.000 8.56671 69 TYR A C 1
ATOM 586 O O . TYR A 1 89 ? 24.36385 -17.74030 -16.96889 1.000 11.31671 69 TYR A O 1
ATOM 595 N N . ALA A 1 90 ? 23.26681 -19.31702 -15.78629 1.000 7.18071 70 ALA A N 1
ATOM 596 C CA . ALA A 1 90 ? 22.41801 -19.62694 -16.93593 1.000 10.66071 70 ALA A CA 1
ATOM 597 C C . ALA A 1 90 ? 21.68223 -18.38073 -17.42693 1.000 9.90071 70 ALA A C 1
ATOM 598 O O . ALA A 1 90 ? 21.54725 -18.16752 -18.63722 1.000 10.00071 70 ALA A O 1
ATOM 600 N N . SER A 1 91 ? 21.26595 -17.51053 -16.50382 1.000 9.82138 71 SER A N 1
ATOM 601 C CA . SER A 1 91 ? 20.64197 -16.23692 -16.87695 1.000 9.47138 71 SER A CA 1
ATOM 602 C C . SER A 1 91 ? 21.61350 -15.29624 -17.60018 1.000 12.38138 71 SER A C 1
ATOM 603 O O . SER A 1 91 ? 21.24270 -14.65663 -18.58955 1.000 9.97138 71 SER A O 1
ATOM 606 N N . LEU A 1 92 ? 22.86482 -15.21783 -17.14674 1.000 8.31137 72 LEU A N 1
ATOM 607 C CA . LEU A 1 92 ? 23.86774 -14.43325 -17.86982 1.000 7.02137 72 LEU A CA 1
ATOM 608 C C . LEU A 1 92 ? 24.07186 -14.99490 -19.26760 1.000 8.22137 72 LEU A C 1
ATOM 609 O O . LEU A 1 92 ? 24.15548 -14.24729 -20.24417 1.000 8.84137 72 LEU A O 1
ATOM 614 N N . ALA A 1 93 ? 24.15663 -16.31865 -19.37209 1.000 6.99657 73 ALA A N 1
ATOM 615 C CA . ALA A 1 93 ? 24.35186 -16.92875 -20.68425 1.000 10.63657 73 ALA A CA 1
ATOM 616 C C . ALA A 1 93 ? 23.19301 -16.60449 -21.61233 1.000 11.18657 73 ALA A C 1
ATOM 617 O O . ALA A 1 93 ? 23.40939 -16.30917 -22.79317 1.000 9.82657 73 ALA A O 1
ATOM 619 N N . VAL A 1 94 ? 21.96101 -16.67010 -21.09631 1.000 7.92540 74 VAL A N 1
ATOM 620 C CA . VAL A 1 94 ? 20.76869 -16.39970 -21.90221 1.000 7.33540 74 VAL A CA 1
ATOM 621 C C . VAL A 1 94 ? 20.72104 -14.92354 -22.29067 1.000 9.26540 74 VAL A C 1
ATOM 622 O O . VAL A 1 94 ? 20.34054 -14.59343 -23.41507 1.000 8.31540 74 VAL A O 1
ATOM 626 N N . GLN A 1 95 ? 21.13291 -14.01415 -21.38208 1.000 7.75740 75 GLN A N 1
ATOM 627 C CA . GLN A 1 95 ? 21.14941 -12.59042 -21.71490 1.000 7.54740 75 GLN A CA 1
ATOM 628 C C . GLN A 1 95 ? 22.14423 -12.28680 -22.82306 1.000 7.39740 75 GLN A C 1
ATOM 629 O O . GLN A 1 95 ? 21.85412 -11.46987 -23.70146 1.000 8.83740 75 GLN A O 1
ATOM 635 N N . ARG A 1 96 ? 23.31876 -12.95283 -22.80845 1.000 5.12684 76 ARG A N 1
ATOM 636 C CA . ARG A 1 96 ? 24.29809 -12.78613 -23.87204 1.000 4.47684 76 ARG A CA 1
ATOM 637 C C . ARG A 1 96 ? 23.74627 -13.27834 -25.20395 1.000 6.62684 76 ARG A C 1
ATOM 638 O O . ARG A 1 96 ? 23.90578 -12.61538 -26.23757 1.000 6.28684 76 ARG A O 1
ATOM 646 N N . LEU A 1 97 ? 23.11960 -14.45514 -25.19309 1.000 7.42825 77 LEU A N 1
ATOM 647 C CA . LEU A 1 97 ? 22.46247 -14.96947 -26.39251 1.000 6.13825 77 LEU A CA 1
ATOM 648 C C . LEU A 1 97 ? 21.43333 -13.97507 -26.92188 1.000 7.06825 77 LEU A C 1
ATOM 649 O O . LEU A 1 97 ? 21.40211 -13.66926 -28.12348 1.000 7.06825 77 LEU A O 1
ATOM 654 N N . LEU A 1 98 ? 20.56905 -13.47034 -26.03757 1.000 6.47205 78 LEU A N 1
ATOM 655 C CA . LEU A 1 98 ? 19.48469 -12.61271 -26.53281 1.000 6.53205 78 LEU A CA 1
ATOM 656 C C . LEU A 1 98 ? 20.01914 -11.31449 -27.10613 1.000 5.75205 78 LEU A C 1
ATOM 657 O O . LEU A 1 98 ? 19.51357 -10.84059 -28.13805 1.000 8.87205 78 LEU A O 1
ATOM 662 N N . THR A 1 99 ? 21.05369 -10.71622 -26.48440 1.000 4.82221 79 THR A N 1
ATOM 663 C CA . THR A 1 99 ? 21.59337 -9.49380 -27.06748 1.000 7.15221 79 THR A CA 1
ATOM 664 C C . THR A 1 99 ? 22.03569 -9.76504 -28.50417 1.000 8.52221 79 THR A C 1
ATOM 665 O O . THR A 1 99 ? 21.74207 -8.98834 -29.42769 1.000 7.36221 79 THR A O 1
ATOM 669 N N . SER A 1 100 ? 22.70557 -10.89250 -28.71197 1.000 6.62566 80 SER A N 1
ATOM 670 C CA . SER A 1 100 ? 23.17909 -11.23058 -30.05119 1.000 5.81566 80 SER A CA 1
ATOM 671 C C . SER A 1 100 ? 22.02479 -11.43744 -31.02311 1.000 10.23566 80 SER A C 1
ATOM 672 O O . SER A 1 100 ? 22.10402 -10.99273 -32.17517 1.000 8.07566 80 SER A O 1
ATOM 675 N N . VAL A 1 101 ? 20.96525 -12.12206 -30.58696 1.000 6.65451 81 VAL A N 1
ATOM 676 C CA . VAL A 1 101 ? 19.81898 -12.37573 -31.47103 1.000 6.87451 81 VAL A CA 1
ATOM 677 C C . VAL A 1 101 ? 19.14969 -11.05965 -31.86231 1.000 9.44451 81 VAL A C 1
ATOM 678 O O . VAL A 1 101 ? 18.87851 -10.79578 -33.04654 1.000 7.22451 81 VAL A O 1
ATOM 682 N N . TYR A 1 102 ? 18.91512 -10.18832 -30.87400 1.000 8.16098 82 TYR A N 1
ATOM 683 C CA . TYR A 1 102 ? 18.24751 -8.91294 -31.17279 1.000 6.12098 82 TYR A CA 1
ATOM 684 C C . TYR A 1 102 ? 19.09518 -8.03577 -32.07491 1.000 10.26098 82 TYR A C 1
ATOM 685 O O . TYR A 1 102 ? 18.56207 -7.25917 -32.87722 1.000 7.47098 82 TYR A O 1
ATOM 694 N N . GLU A 1 103 ? 20.40994 -8.07272 -31.89459 1.000 8.57266 83 GLU A N 1
ATOM 695 C CA . GLU A 1 103 ? 21.26538 -7.15183 -32.63021 1.000 6.39266 83 GLU A CA 1
ATOM 696 C C . GLU A 1 103 ? 21.47405 -7.54611 -34.08052 1.000 7.77266 83 GLU A C 1
ATOM 697 O O . GLU A 1 103 ? 22.00007 -6.72260 -34.83464 1.000 8.90266 83 GLU A O 1
ATOM 703 N N . ALA A 1 104 ? 21.05087 -8.73803 -34.49601 1.000 6.29837 84 ALA A N 1
ATOM 704 C CA . ALA A 1 104 ? 21.08865 -9.04496 -35.92350 1.000 8.64837 84 ALA A CA 1
ATOM 705 C C . ALA A 1 104 ? 20.18682 -8.10965 -36.71472 1.000 10.04837 84 ALA A C 1
ATOM 706 O O . ALA A 1 104 ? 20.35887 -7.96698 -37.92431 1.000 10.17837 84 ALA A O 1
ATOM 708 N N . ASP A 1 105 ? 19.23947 -7.45672 -36.05860 1.000 5.89348 85 ASP A N 1
ATOM 709 C CA . ASP A 1 105 ? 18.39059 -6.48134 -36.74790 1.000 6.46348 85 ASP A CA 1
ATOM 710 C C . ASP A 1 105 ? 19.03219 -5.11035 -36.87646 1.000 7.03348 85 ASP A C 1
ATOM 711 O O . ASP A 1 105 ? 18.46610 -4.24029 -37.53949 1.000 8.97348 85 ASP A O 1
ATOM 716 N N . LEU A 1 106 ? 20.15280 -4.86412 -36.20766 1.000 5.85767 86 LEU A N 1
ATOM 717 C CA . LEU A 1 106 ? 20.79313 -3.55191 -36.17156 1.000 4.16767 86 LEU A CA 1
ATOM 718 C C . LEU A 1 106 ? 21.98781 -3.55398 -37.12183 1.000 4.57767 86 LEU A C 1
ATOM 719 O O . LEU A 1 106 ? 22.64864 -4.58290 -37.26471 1.000 9.01767 86 LEU A O 1
ATOM 724 N N . VAL A 1 107 ? 22.21689 -2.41840 -37.79401 1.000 7.12351 87 VAL A N 1
ATOM 725 C CA . VAL A 1 107 ? 23.35448 -2.24840 -38.71645 1.000 5.27351 87 VAL A CA 1
ATOM 726 C C . VAL A 1 107 ? 24.57299 -1.80754 -37.91608 1.000 4.97351 87 VAL A C 1
ATOM 727 O O . VAL A 1 107 ? 24.52571 -0.76168 -37.26811 1.000 8.36351 87 VAL A O 1
ATOM 731 N N . PHE A 1 108 ? 25.68284 -2.56418 -38.02005 1.000 7.38073 88 PHE A N 1
ATOM 732 C CA . PHE A 1 108 ? 26.97729 -2.17120 -37.46615 1.000 10.08073 88 PHE A CA 1
ATOM 733 C C . PHE A 1 108 ? 28.04927 -2.31520 -38.52229 1.000 7.55073 88 PHE A C 1
ATOM 734 O O . PHE A 1 108 ? 28.04082 -3.28251 -39.28585 1.000 11.60073 88 PHE A O 1
ATOM 742 N N . PHE A 1 109 ? 28.97694 -1.35789 -38.52312 1.000 11.67301 89 PHE A N 1
ATOM 743 C CA . PHE A 1 109 ? 30.21278 -1.43706 -39.28277 1.000 8.66301 89 PHE A CA 1
ATOM 744 C C . PHE A 1 109 ? 31.33996 -1.08375 -38.33572 1.000 7.30301 89 PHE A C 1
ATOM 745 O O . PHE A 1 109 ? 31.15114 -0.29104 -37.41817 1.000 12.67301 89 PHE A O 1
ATOM 753 N N . PRO A 1 110 ? 32.51780 -1.64396 -38.54353 1.000 11.65999 90 PRO A N 1
ATOM 754 C CA . PRO A 1 110 ? 33.63942 -1.29214 -37.67029 1.000 13.20999 90 PRO A CA 1
ATOM 755 C C . PRO A 1 110 ? 33.99278 0.17625 -37.83581 1.000 14.77999 90 PRO A C 1
ATOM 756 O O . PRO A 1 110 ? 33.77484 0.78727 -38.88900 1.000 15.95999 90 PRO A O 1
ATOM 760 N N . LYS A 1 111 ? 34.53688 0.75466 -36.76098 1.000 14.48255 91 LYS A N 1
ATOM 761 C CA . LYS A 1 111 ? 35.00800 2.13001 -36.83726 1.000 18.58255 91 LYS A CA 1
ATOM 762 C C . LYS A 1 111 ? 36.07922 2.26691 -37.90338 1.000 22.19255 91 LYS A C 1
ATOM 763 O O . LYS A 1 111 ? 36.14880 3.28672 -38.59294 1.000 22.14255 91 LYS A O 1
ATOM 769 N N . SER A 1 112 ? 36.91626 1.24155 -38.05532 1.000 15.84651 92 SER A N 1
ATOM 770 C CA . SER A 1 112 ? 38.00125 1.28059 -39.01912 1.000 20.72651 92 SER A CA 1
ATOM 771 C C . SER A 1 112 ? 37.53794 0.94720 -40.43273 1.000 26.59651 92 SER A C 1
ATOM 772 O O . SER A 1 112 ? 38.36619 0.92793 -41.34638 1.000 25.85651 92 SER A O 1
ATOM 775 N N . GLY A 1 113 ? 36.23775 0.70298 -40.63896 1.000 19.85938 93 GLY A N 1
ATOM 776 C CA . GLY A 1 113 ? 35.75106 0.26534 -41.93378 1.000 16.45938 93 GLY A CA 1
ATOM 777 C C . GLY A 1 113 ? 35.64618 -1.24450 -42.07338 1.000 16.05938 93 GLY A C 1
ATOM 778 O O . GLY A 1 113 ? 36.29345 -2.02206 -41.37649 1.000 16.97938 93 GLY A O 1
ATOM 779 N N . LEU A 1 114 ? 34.83720 -1.66053 -43.05430 1.000 14.09176 94 LEU A N 1
ATOM 780 C CA . LEU A 1 114 ? 34.51863 -3.06555 -43.25252 1.000 14.48176 94 LEU A CA 1
ATOM 781 C C . LEU A 1 114 ? 35.69115 -3.87530 -43.78808 1.000 15.51176 94 LEU A C 1
ATOM 782 O O . LEU A 1 114 ? 35.73039 -5.10471 -43.59515 1.000 18.25176 94 LEU A O 1
ATOM 787 N N . LYS A 1 115 ? 36.65202 -3.21809 -44.44225 1.000 17.98286 95 LYS A N 1
ATOM 788 C CA . LYS A 1 115 ? 37.74811 -3.93778 -45.08165 1.000 20.67286 95 LYS A CA 1
ATOM 789 C C . LYS A 1 115 ? 38.46045 -4.84835 -44.10375 1.000 15.16286 95 LYS A C 1
ATOM 790 O O . LYS A 1 115 ? 38.91008 -4.42577 -43.03693 1.000 21.96286 95 LYS A O 1
ATOM 796 N N . GLY A 1 116 ? 38.56819 -6.11143 -44.47157 1.000 17.26467 96 GLY A N 1
ATOM 797 C CA . GLY A 1 116 ? 39.21576 -7.07341 -43.64187 1.000 19.52467 96 GLY A CA 1
ATOM 798 C C . GLY A 1 116 ? 38.29147 -7.79902 -42.70729 1.000 23.19467 96 GLY A C 1
ATOM 799 O O . GLY A 1 116 ? 38.67888 -8.84062 -42.17398 1.000 22.49467 96 GLY A O 1
ATOM 800 N N . LYS A 1 117 ? 37.05460 -7.30544 -42.52681 1.000 18.08223 97 LYS A N 1
ATOM 801 C CA . LYS A 1 117 ? 36.11313 -7.94048 -41.61058 1.000 16.89223 97 LYS A CA 1
ATOM 802 C C . LYS A 1 117 ? 34.86361 -8.45564 -42.33167 1.000 21.86223 97 LYS A C 1
ATOM 803 O O . LYS A 1 117 ? 33.86442 -8.78577 -41.67440 1.000 17.08223 97 LYS A O 1
ATOM 809 N N . GLU A 1 118 ? 34.92408 -8.57626 -43.67181 1.000 20.52766 98 GLU A N 1
ATOM 810 C CA . GLU A 1 118 ? 33.76240 -9.01055 -44.46276 1.000 17.20766 98 GLU A CA 1
ATOM 811 C C . GLU A 1 118 ? 33.28113 -10.39950 -44.08033 1.000 16.47766 98 GLU A C 1
ATOM 812 O O . GLU A 1 118 ? 32.07848 -10.69399 -44.16778 1.000 18.07766 98 GLU A O 1
ATOM 818 N N . GLU A 1 119 ? 34.20468 -11.29811 -43.73964 1.000 13.26949 99 GLU A N 1
ATOM 819 C CA . GLU A 1 119 ? 33.81464 -12.66329 -43.41775 1.000 17.87949 99 GLU A CA 1
ATOM 820 C C . GLU A 1 119 ? 32.98203 -12.70460 -42.13808 1.000 12.56949 99 GLU A C 1
ATOM 821 O O . GLU A 1 119 ? 31.97773 -13.41688 -42.08734 1.000 12.94949 99 GLU A O 1
ATOM 827 N N . ASP A 1 120 ? 33.36333 -11.93507 -41.11258 1.000 16.20467 100 ASP A N 1
ATOM 828 C CA . ASP A 1 120 ? 32.56457 -11.92601 -39.88081 1.000 9.73467 100 ASP A CA 1
ATOM 829 C C . ASP A 1 120 ? 31.23609 -11.21730 -40.09504 1.000 12.47467 100 ASP A C 1
ATOM 830 O O . ASP A 1 120 ? 30.21763 -11.63487 -39.53588 1.000 10.03467 100 ASP A O 1
ATOM 835 N N . PHE A 1 121 ? 31.24366 -10.13110 -40.87705 1.000 11.22942 101 PHE A N 1
ATOM 836 C CA . PHE A 1 121 ? 30.01109 -9.44457 -41.30813 1.000 13.56942 101 PHE A CA 1
ATOM 837 C C . PHE A 1 121 ? 29.01895 -10.42677 -41.92172 1.000 12.79942 101 PHE A C 1
ATOM 838 O O . PHE A 1 121 ? 27.82485 -10.40492 -41.60055 1.000 11.51942 101 PHE A O 1
ATOM 846 N N . ARG A 1 122 ? 29.49734 -11.29877 -42.81833 1.000 13.47854 102 ARG A N 1
ATOM 847 C CA . ARG A 1 122 ? 28.61868 -12.26167 -43.48163 1.000 10.91854 102 ARG A CA 1
ATOM 848 C C . ARG A 1 122 ? 28.18363 -13.37720 -42.54419 1.000 11.62854 102 ARG A C 1
ATOM 849 O O . ARG A 1 122 ? 27.12607 -13.98042 -42.76018 1.000 17.60854 102 ARG A O 1
ATOM 857 N N . ALA A 1 123 ? 29.00160 -13.70860 -41.53612 1.000 12.34447 103 ALA A N 1
ATOM 858 C CA . ALA A 1 123 ? 28.61360 -14.74237 -40.58334 1.000 11.67447 103 ALA A CA 1
ATOM 859 C C . ALA A 1 123 ? 27.53487 -14.24601 -39.62150 1.000 9.20447 103 ALA A C 1
ATOM 860 O O . ALA A 1 123 ? 26.70497 -15.04650 -39.15492 1.000 12.04447 103 ALA A O 1
ATOM 862 N N . PHE A 1 124 ? 27.54888 -12.95117 -39.31560 1.000 9.55634 104 PHE A N 1
ATOM 863 C CA . PHE A 1 124 ? 26.54490 -12.38486 -38.41119 1.000 8.96634 104 PHE A CA 1
ATOM 864 C C . PHE A 1 124 ? 25.25687 -12.06587 -39.16778 1.000 12.20634 104 PHE A C 1
ATOM 865 O O . PHE A 1 124 ? 24.16000 -12.45186 -38.74186 1.000 9.54634 104 PHE A O 1
ATOM 873 N N . TYR A 1 125 ? 25.36151 -11.36952 -40.29001 1.000 8.19451 105 TYR A N 1
ATOM 874 C CA . TYR A 1 125 ? 24.18899 -11.11269 -41.11354 1.000 7.81451 105 TYR A CA 1
ATOM 875 C C . TYR A 1 125 ? 24.08538 -12.21844 -42.16721 1.000 11.38451 105 TYR A C 1
ATOM 876 O O . TYR A 1 125 ? 24.49601 -12.07401 -43.33020 1.000 11.49451 105 TYR A O 1
ATOM 885 N N . SER A 1 126 ? 23.53113 -13.34610 -41.75903 1.000 10.18111 106 SER A N 1
ATOM 886 C CA . SER A 1 126 ? 23.33692 -14.46044 -42.66882 1.000 12.55111 106 SER A CA 1
ATOM 887 C C . SER A 1 126 ? 21.94795 -15.04296 -42.46182 1.000 10.03111 106 SER A C 1
ATOM 888 O O . SER A 1 126 ? 21.38318 -14.93097 -41.36777 1.000 10.15111 106 SER A O 1
ATOM 891 N N . PRO A 1 127 ? 21.34811 -15.61421 -43.50679 1.000 8.17934 107 PRO A N 1
ATOM 892 C CA . PRO A 1 127 ? 20.03017 -16.21550 -43.32772 1.000 8.48934 107 PRO A CA 1
ATOM 893 C C . PRO A 1 127 ? 20.01624 -17.25047 -42.23308 1.000 7.93934 107 PRO A C 1
ATOM 894 O O . PRO A 1 127 ? 19.06419 -17.29003 -41.42485 1.000 11.06934 107 PRO A O 1
ATOM 898 N N . ALA A 1 128 ? 21.09893 -18.03520 -42.13184 1.000 9.74583 108 ALA A N 1
ATOM 899 C CA . ALA A 1 128 ? 21.15939 -19.06209 -41.10552 1.000 9.67583 108 ALA A CA 1
ATOM 900 C C . ALA A 1 128 ? 21.26146 -18.47260 -39.70478 1.000 9.46583 108 ALA A C 1
ATOM 901 O O . ALA A 1 128 ? 20.59153 -18.95687 -38.79229 1.000 10.05583 108 ALA A O 1
ATOM 903 N N . ASN A 1 129 ? 22.11798 -17.46217 -39.50389 1.000 6.57058 109 ASN A N 1
ATOM 904 C CA . ASN A 1 129 ? 22.29272 -16.90206 -38.16550 1.000 7.41058 109 ASN A CA 1
ATOM 905 C C . ASN A 1 129 ? 20.99238 -16.27239 -37.66734 1.000 9.98058 109 ASN A C 1
ATOM 906 O O . ASN A 1 129 ? 20.61116 -16.42329 -36.49125 1.000 8.71058 109 ASN A O 1
ATOM 911 N N . ARG A 1 130 ? 20.26751 -15.60603 -38.55390 1.000 8.44721 110 ARG A N 1
ATOM 912 C CA . ARG A 1 130 ? 18.99182 -15.03558 -38.12903 1.000 7.89721 110 ARG A CA 1
ATOM 913 C C . ARG A 1 130 ? 17.96261 -16.12827 -37.83694 1.000 5.85721 110 ARG A C 1
ATOM 914 O O . ARG A 1 130 ? 17.26139 -16.07504 -36.82587 1.000 10.25721 110 ARG A O 1
ATOM 922 N N . ALA A 1 131 ? 17.81972 -17.10920 -38.74221 1.000 9.14194 111 ALA A N 1
ATOM 923 C CA . ALA A 1 131 ? 16.78592 -18.10768 -38.53190 1.000 8.41194 111 ALA A CA 1
ATOM 924 C C . ALA A 1 131 ? 17.07769 -18.99142 -37.31562 1.000 8.59194 111 ALA A C 1
ATOM 925 O O . ALA A 1 131 ? 16.15504 -19.34858 -36.57783 1.000 9.07194 111 ALA A O 1
ATOM 927 N N . LEU A 1 132 ? 18.35930 -19.25996 -37.02905 1.000 8.89837 112 LEU A N 1
ATOM 928 C CA . LEU A 1 132 ? 18.67198 -20.06324 -35.84729 1.000 9.43837 112 LEU A CA 1
ATOM 929 C C . LEU A 1 132 ? 18.36248 -19.29205 -34.57287 1.000 11.27837 112 LEU A C 1
ATOM 930 O O . LEU A 1 132 ? 17.84072 -19.85794 -33.60519 1.000 11.99837 112 LEU A O 1
ATOM 935 N N . GLY A 1 133 ? 18.66927 -17.99631 -34.56087 1.000 7.46098 113 GLY A N 1
ATOM 936 C CA . GLY A 1 133 ? 18.38400 -17.18923 -33.39437 1.000 7.47098 113 GLY A CA 1
ATOM 937 C C . GLY A 1 133 ? 16.90909 -16.90167 -33.22586 1.000 10.07098 113 GLY A C 1
ATOM 938 O O . GLY A 1 133 ? 16.40901 -16.85060 -32.10021 1.000 9.75098 113 GLY A O 1
ATOM 939 N N . GLU A 1 134 ? 16.17921 -16.73887 -34.33664 1.000 8.56986 114 GLU A N 1
ATOM 940 C CA . GLU A 1 134 ? 14.76001 -16.44296 -34.18895 1.000 7.70986 114 GLU A CA 1
ATOM 941 C C . GLU A 1 134 ? 13.98280 -17.66331 -33.72835 1.000 9.51986 114 GLU A C 1
ATOM 942 O O . GLU A 1 134 ? 12.96653 -17.51446 -33.04886 1.000 11.86986 114 GLU A O 1
ATOM 948 N N . ARG A 1 135 ? 14.45624 -18.86893 -34.07660 1.000 9.23396 115 ARG A N 1
ATOM 949 C CA . ARG A 1 135 ? 13.74988 -20.08141 -33.65248 1.000 10.72396 115 ARG A CA 1
ATOM 950 C C . ARG A 1 135 ? 13.79530 -20.27487 -32.14078 1.000 8.14396 115 ARG A C 1
ATOM 951 O O . ARG A 1 135 ? 12.81865 -20.74200 -31.54803 1.000 9.45396 115 ARG A O 1
ATOM 959 N N . ILE A 1 136 ? 14.91310 -19.91186 -31.51361 1.000 9.17674 116 ILE A N 1
ATOM 960 C CA . ILE A 1 136 ? 15.07055 -20.05860 -30.06475 1.000 9.37674 116 ILE A CA 1
ATOM 961 C C . ILE A 1 136 ? 14.64112 -18.83284 -29.28151 1.000 9.22674 116 ILE A C 1
ATOM 962 O O . ILE A 1 136 ? 14.59896 -18.89908 -28.05783 1.000 11.28674 116 ILE A O 1
ATOM 967 N N . ARG A 1 137 ? 14.27939 -17.72339 -29.95034 1.000 9.46913 117 ARG A N 1
ATOM 968 C CA . ARG A 1 137 ? 13.96813 -16.50070 -29.20967 1.000 7.85913 117 ARG A CA 1
ATOM 969 C C . ARG A 1 137 ? 12.75833 -16.64793 -28.28243 1.000 8.51913 117 ARG A C 1
ATOM 970 O O . ARG A 1 137 ? 12.83197 -16.14725 -27.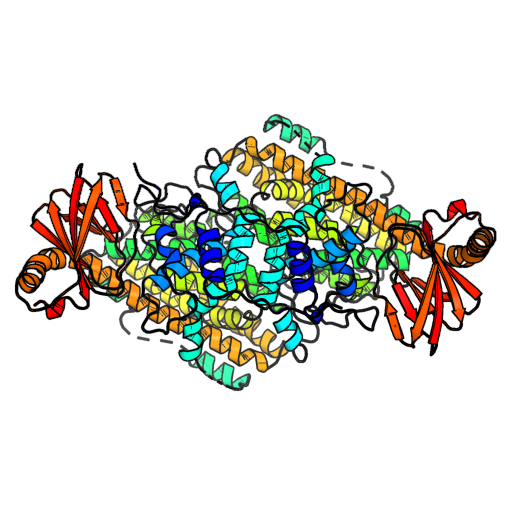14608 1.000 7.30913 117 ARG A O 1
ATOM 978 N N . PRO A 1 138 ? 11.65055 -17.31376 -28.65936 1.000 8.08955 118 PRO A N 1
ATOM 979 C CA . PRO A 1 138 ? 10.56969 -17.49566 -27.66928 1.000 5.47955 118 PRO A CA 1
ATOM 980 C C . PRO A 1 138 ? 11.04278 -18.15222 -26.38704 1.000 8.57955 118 PRO A C 1
ATOM 981 O O . PRO A 1 138 ? 10.71510 -17.66959 -25.29962 1.000 8.29955 118 PRO A O 1
ATOM 985 N N . ALA A 1 139 ? 11.86145 -19.21980 -26.48318 1.000 8.47064 119 ALA A N 1
ATOM 986 C CA . ALA A 1 139 ? 12.30311 -19.91008 -25.26941 1.000 10.85064 119 ALA A CA 1
ATOM 987 C C . ALA A 1 139 ? 13.26804 -19.07425 -24.45591 1.000 7.80064 119 ALA A C 1
ATOM 988 O O . ALA A 1 139 ? 13.21893 -19.10540 -23.21619 1.000 8.81064 119 ALA A O 1
ATOM 990 N N . LEU A 1 140 ? 14.19191 -18.38092 -25.13348 1.000 9.20706 120 LEU A N 1
ATOM 991 C CA . LEU A 1 140 ? 15.10297 -17.48405 -24.45535 1.000 7.24706 120 LEU A CA 1
ATOM 992 C C . LEU A 1 140 ? 14.34718 -16.36760 -23.75080 1.000 7.57706 120 LEU A C 1
ATOM 993 O O . LEU A 1 140 ? 14.72283 -15.95646 -22.63943 1.000 7.36706 120 LEU A O 1
ATOM 998 N N . GLU A 1 141 ? 13.29168 -15.84988 -24.39446 1.000 6.75709 121 GLU A N 1
ATOM 999 C CA . GLU A 1 141 ? 12.49854 -14.78756 -23.76306 1.000 7.07709 121 GLU A CA 1
ATOM 1000 C C . GLU A 1 141 ? 11.72946 -15.27388 -22.53919 1.000 8.65709 121 GLU A C 1
ATOM 1001 O O . GLU A 1 141 ? 11.66811 -14.54759 -21.54276 1.000 7.33709 121 GLU A O 1
ATOM 1007 N N . ARG A 1 142 ? 11.17364 -16.49543 -22.56431 1.000 7.05280 122 ARG A N 1
ATOM 1008 C CA . ARG A 1 142 ? 10.57394 -17.01693 -21.33111 1.000 8.40280 122 ARG A CA 1
ATOM 1009 C C . ARG A 1 142 ? 11.63010 -17.15343 -20.24077 1.000 7.31280 122 ARG A C 1
ATOM 1010 O O . ARG A 1 142 ? 11.37685 -16.84512 -19.07732 1.000 9.32280 122 ARG A O 1
ATOM 1018 N N . TYR A 1 143 ? 12.83073 -17.60323 -20.60382 1.000 6.86426 123 TYR A N 1
ATOM 1019 C CA . TYR A 1 143 ? 13.85502 -17.81974 -19.58849 1.000 8.40426 123 TYR A CA 1
ATOM 1020 C C . TYR A 1 143 ? 14.32256 -16.49105 -19.00032 1.000 11.67426 123 TYR A C 1
ATOM 1021 O O . TYR A 1 143 ? 14.52916 -16.37138 -17.78506 1.000 8.83426 123 TYR A O 1
ATOM 1030 N N . ALA A 1 144 ? 14.46232 -15.47708 -19.85192 1.000 8.30656 124 ALA A N 1
ATOM 1031 C CA . ALA A 1 144 ? 14.96966 -14.17008 -19.45549 1.000 10.26656 124 ALA A CA 1
ATOM 1032 C C . ALA A 1 144 ? 13.95256 -13.36727 -18.65573 1.000 6.87656 124 ALA A C 1
ATOM 1033 O O . ALA A 1 144 ? 14.32179 -12.64247 -17.71512 1.000 8.68656 124 ALA A O 1
ATOM 1035 N N . PHE A 1 145 ? 12.67543 -13.42860 -19.04617 1.000 8.02833 125 PHE A N 1
ATOM 1036 C CA . PHE A 1 145 ? 11.67394 -12.49482 -18.55736 1.000 6.50833 125 PHE A CA 1
ATOM 1037 C C . PHE A 1 145 ? 10.55503 -13.17594 -17.79923 1.000 7.60833 125 PHE A C 1
ATOM 1038 O O . PHE A 1 145 ? 9.68451 -12.47689 -17.25180 1.000 10.35833 125 PHE A O 1
ATOM 1046 N N . GLY A 1 146 ? 10.53653 -14.50597 -17.76400 1.000 8.70400 126 GLY A N 1
ATOM 1047 C CA . GLY A 1 146 ? 9.40656 -15.19946 -17.16666 1.000 12.38400 126 GLY A CA 1
ATOM 1048 C C . GLY A 1 146 ? 9.17835 -14.81224 -15.71962 1.000 10.81400 126 GLY A C 1
ATOM 1049 O O . GLY A 1 146 ? 8.03873 -14.76865 -15.26525 1.000 12.78400 126 GLY A O 1
ATOM 1050 N N . PHE A 1 147 ? 10.25493 -14.53022 -14.98926 1.000 9.82068 127 PHE A N 1
ATOM 1051 C CA . PHE A 1 147 ? 10.15254 -14.17921 -13.57343 1.000 13.57068 127 PHE A CA 1
ATOM 1052 C C . PHE A 1 147 ? 9.28804 -12.95954 -13.34922 1.000 15.35068 127 PHE A C 1
ATOM 1053 O O . PHE A 1 147 ? 8.71867 -12.81396 -12.26863 1.000 16.44068 127 PHE A O 1
ATOM 1061 N N . LEU A 1 148 ? 9.17374 -12.06966 -14.34283 1.000 11.50189 128 LEU A N 1
ATOM 1062 C CA . LEU A 1 148 ? 8.40250 -10.84779 -14.14075 1.000 11.41189 128 LEU A CA 1
ATOM 1063 C C . LEU A 1 148 ? 6.90705 -11.12880 -13.96012 1.000 14.01189 128 LEU A C 1
ATOM 1064 O O . LEU A 1 148 ? 6.20389 -10.26850 -13.42284 1.000 14.58189 128 LEU A O 1
ATOM 1069 N N . ASP A 1 149 ? 6.40882 -12.28597 -14.42494 1.000 17.96606 129 ASP A N 1
ATOM 1070 C CA . ASP A 1 149 ? 5.00520 -12.66740 -14.19696 1.000 15.61606 129 ASP A CA 1
ATOM 1071 C C . ASP A 1 149 ? 4.66304 -12.73731 -12.70874 1.000 16.74606 129 ASP A C 1
ATOM 1072 O O . ASP A 1 149 ? 3.48657 -12.62006 -12.34184 1.000 24.72606 129 ASP A O 1
ATOM 1077 N N . ASP A 1 150 ? 5.64488 -13.01979 -11.85525 1.000 17.45153 130 ASP A N 1
ATOM 1078 C CA . ASP A 1 150 ? 5.41519 -13.14832 -10.42397 1.000 23.30153 130 ASP A CA 1
ATOM 1079 C C . ASP A 1 150 ? 5.79246 -11.89791 -9.64346 1.000 21.91153 130 ASP A C 1
ATOM 1080 O O . ASP A 1 150 ? 5.40053 -11.76549 -8.48010 1.000 27.38153 130 ASP A O 1
ATOM 1085 N N . GLU A 1 151 ? 6.52404 -10.97287 -10.26058 1.000 17.04747 131 GLU A N 1
ATOM 1086 C CA . GLU A 1 151 ? 6.97944 -9.75973 -9.60856 1.000 18.33747 131 GLU A CA 1
ATOM 1087 C C . GLU A 1 151 ? 6.05168 -8.58413 -9.82515 1.000 18.50747 131 GLU A C 1
ATOM 1088 O O . GLU A 1 151 ? 6.15240 -7.58945 -9.09913 1.000 23.30747 131 GLU A O 1
ATOM 1094 N N . VAL A 1 152 ? 5.19610 -8.64019 -10.83472 1.000 14.78954 132 VAL A N 1
ATOM 1095 C CA . VAL A 1 152 ? 4.28794 -7.52585 -11.09070 1.000 14.33954 132 VAL A CA 1
ATOM 1096 C C . VAL A 1 152 ? 2.85885 -8.03965 -11.03168 1.000 17.78954 132 VAL A C 1
ATOM 1097 O O . VAL A 1 152 ? 2.63759 -9.17696 -11.44062 1.000 24.78954 132 VAL A O 1
ATOM 1101 N N . GLY A 1 156 ? -6.47103 -7.86987 -13.42302 1.000 39.32171 136 GLY A N 1
ATOM 1102 C CA . GLY A 1 156 ? -7.16918 -6.67837 -12.96539 1.000 39.32171 136 GLY A CA 1
ATOM 1103 C C . GLY A 1 156 ? -7.60669 -5.75795 -14.09737 1.000 39.32171 136 GLY A C 1
ATOM 1104 O O . GLY A 1 156 ? -7.03870 -5.80054 -15.20201 1.000 39.32171 136 GLY A O 1
ATOM 1105 N N . THR A 1 157 ? -8.61821 -4.92800 -13.82772 1.000 34.18086 137 THR A N 1
ATOM 1106 C CA . THR A 1 157 ? -9.15133 -3.97976 -14.80004 1.000 36.87086 137 THR A CA 1
ATOM 1107 C C . THR A 1 157 ? -8.94413 -2.54906 -14.30946 1.000 34.42086 137 THR A C 1
ATOM 1108 O O . THR A 1 157 ? -8.87493 -2.28293 -13.10224 1.000 38.42086 137 THR A O 1
ATOM 1112 N N . TRP A 1 158 ? -8.85310 -1.62922 -15.26764 1.000 39.00391 138 TRP A N 1
ATOM 1113 C CA . TRP A 1 158 ? -8.52240 -0.23655 -15.00976 1.000 29.90391 138 TRP A CA 1
ATOM 1114 C C . TRP A 1 158 ? -9.45890 0.67342 -15.78992 1.000 19.85391 138 TRP A C 1
ATOM 1115 O O . TRP A 1 158 ? -10.07452 0.26838 -16.77684 1.000 30.33391 138 TRP A O 1
ATOM 1126 N N . THR A 1 159 ? -9.51189 1.92760 -15.35833 1.000 26.23618 139 THR A N 1
ATOM 1127 C CA . THR A 1 159 ? -10.18801 3.00035 -16.06881 1.000 26.53618 139 THR A CA 1
ATOM 1128 C C . THR A 1 159 ? -9.18050 4.10076 -16.37077 1.000 25.73618 139 THR A C 1
ATOM 1129 O O . THR A 1 159 ? -8.11966 4.18642 -15.74081 1.000 32.03618 139 THR A O 1
ATOM 1133 N N . ALA A 1 160 ? -9.51086 4.93962 -17.35633 1.000 22.43638 140 ALA A N 1
ATOM 1134 C CA . ALA A 1 160 ? -8.66851 6.09107 -17.66069 1.000 24.24638 140 ALA A CA 1
ATOM 1135 C C . ALA A 1 160 ? -8.49839 6.97602 -16.43147 1.000 26.98638 140 ALA A C 1
ATOM 1136 O O . ALA A 1 160 ? -7.41136 7.51480 -16.18443 1.000 26.11638 140 ALA A O 1
ATOM 1138 N N . GLN A 1 161 ? -9.55688 7.10181 -15.62755 1.000 29.15144 141 GLN A N 1
ATOM 1139 C CA . GLN A 1 161 ? -9.47814 7.85710 -14.37983 1.000 28.57144 141 GLN A CA 1
ATOM 1140 C C . GLN A 1 161 ? -8.41078 7.28563 -13.44829 1.000 29.42144 141 GLN A C 1
ATOM 1141 O O . GLN A 1 161 ? -7.58408 8.03010 -12.90601 1.000 24.20144 141 GLN A O 1
ATOM 1147 N N . SER A 1 162 ? -8.40330 5.96028 -13.25307 1.000 24.98443 142 SER A N 1
ATOM 1148 C CA . SER A 1 162 ? -7.46707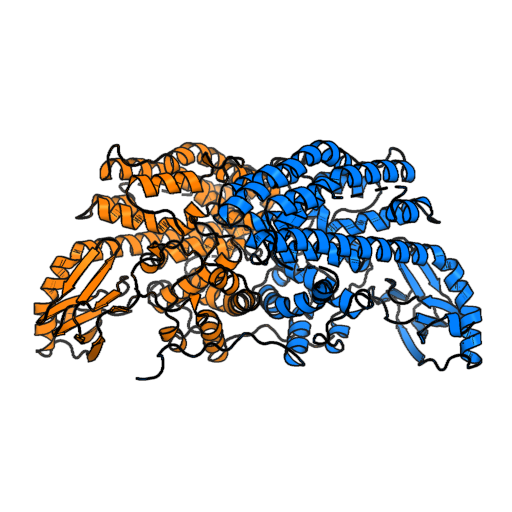 5.38591 -12.29072 1.000 19.93443 142 SER A CA 1
ATOM 1149 C C . SER A 1 162 ? -6.04601 5.28886 -12.83900 1.000 28.41443 142 SER A C 1
ATOM 1150 O O . SER A 1 162 ? -5.09890 5.27301 -12.05046 1.000 24.92443 142 SER A O 1
ATOM 1153 N N . LEU A 1 163 ? -5.87740 5.24648 -14.16232 1.000 21.99382 143 LEU A N 1
ATOM 1154 C CA . LEU A 1 163 ? -4.54810 5.40181 -14.74409 1.000 18.96382 143 LEU A CA 1
ATOM 1155 C C . LEU A 1 163 ? -3.97867 6.78140 -14.44379 1.000 25.05382 143 LEU A C 1
ATOM 1156 O O . LEU A 1 163 ? -2.84612 6.90676 -13.96155 1.000 25.22382 143 LEU A O 1
ATOM 1161 N N . ASP A 1 164 ? -4.76033 7.83549 -14.71967 1.000 29.17413 144 ASP A N 1
ATOM 1162 C CA . ASP A 1 164 ? -4.32278 9.19858 -14.43130 1.000 26.39413 144 ASP A CA 1
ATOM 1163 C C . ASP A 1 164 ? -3.86255 9.34828 -12.98578 1.000 26.08413 144 ASP A C 1
ATOM 1164 O O . ASP A 1 164 ? -2.85604 10.01368 -12.71465 1.000 31.14413 144 ASP A O 1
ATOM 1169 N N . ALA A 1 165 ? -4.58848 8.74028 -12.04476 1.000 25.03192 145 ALA A N 1
ATOM 1170 C CA . ALA A 1 165 ? -4.18260 8.83353 -10.64623 1.000 26.36192 145 ALA A CA 1
ATOM 1171 C C . ALA A 1 165 ? -2.91193 8.03323 -10.39904 1.000 31.13192 145 ALA A C 1
ATOM 1172 O O . ALA A 1 165 ? -1.99884 8.50467 -9.70909 1.000 30.71192 145 ALA A O 1
ATOM 1174 N N . TYR A 1 166 ? -2.83287 6.82342 -10.96140 1.000 25.79298 146 TYR A N 1
ATOM 1175 C CA . TYR A 1 166 ? -1.61325 6.02824 -10.84109 1.000 20.76298 146 TYR A CA 1
ATOM 1176 C C . TYR A 1 166 ? -0.40187 6.79323 -11.38544 1.000 26.76298 146 TYR A C 1
ATOM 1177 O O . TYR A 1 166 ? 0.65127 6.84842 -10.73777 1.000 30.54298 146 TYR A O 1
ATOM 1186 N N . LEU A 1 167 ? -0.53442 7.40158 -12.56942 1.000 24.45379 147 LEU A N 1
ATOM 1187 C CA . LEU A 1 167 ? 0.59095 8.12845 -13.16181 1.000 23.11379 147 LEU A CA 1
ATOM 1188 C C . LEU A 1 167 ? 0.94014 9.38321 -12.35834 1.000 28.67379 147 LEU A C 1
ATOM 1189 O O . LEU A 1 167 ? 2.12295 9.68984 -12.16505 1.000 27.99379 147 LEU A O 1
ATOM 1194 N N . ASP A 1 168 ? -0.07507 10.12355 -11.89106 1.000 32.20624 148 ASP A N 1
ATOM 1195 C CA . ASP A 1 168 ? 0.16154 11.31844 -11.07788 1.000 33.58624 148 ASP A CA 1
ATOM 1196 C C . ASP A 1 168 ? 0.94165 10.98877 -9.81851 1.000 35.25624 148 ASP A C 1
ATOM 1197 O O . ASP A 1 168 ? 1.57212 11.87899 -9.22929 1.000 42.11624 148 ASP A O 1
ATOM 1202 N N . SER A 1 169 ? 0.92734 9.72539 -9.41239 1.000 35.63988 149 SER A N 1
ATOM 1203 C CA . SER A 1 169 ? 1.46124 9.26369 -8.14315 1.000 38.86988 149 SER A CA 1
ATOM 1204 C C . SER A 1 169 ? 2.88243 8.71822 -8.22910 1.000 39.27988 149 SER A C 1
ATOM 1205 O O . SER A 1 169 ? 3.45696 8.39527 -7.18610 1.000 38.87988 149 SER A O 1
ATOM 1208 N N . LEU A 1 170 ? 3.45417 8.59128 -9.42304 1.000 35.29884 150 LEU A N 1
ATOM 1209 C CA . LEU A 1 170 ? 4.81323 8.05465 -9.55437 1.000 33.50884 150 LEU A CA 1
ATOM 1210 C C . LEU A 1 170 ? 5.89663 9.11502 -9.27022 1.000 42.29884 150 LEU A C 1
ATOM 1211 O O . LEU A 1 170 ? 5.74112 10.29785 -9.58954 1.000 39.72884 150 LEU A O 1
ATOM 1216 N N . GLU A 1 177 ? 18.05953 12.03247 -1.28808 1.000 56.73639 157 GLU A N 1
ATOM 1217 C CA . GLU A 1 177 ? 18.58728 10.67554 -1.28430 1.000 48.29639 157 GLU A CA 1
ATOM 1218 C C . GLU A 1 177 ? 19.70344 10.52728 -2.30389 1.000 40.97639 157 GLU A C 1
ATOM 1219 O O . GLU A 1 177 ? 19.57555 10.99119 -3.43200 1.000 37.78639 157 GLU A O 1
ATOM 1225 N N . GLN A 1 178 ? 20.80198 9.90699 -1.88646 1.000 36.60127 158 GLN A N 1
ATOM 1226 C CA . GLN A 1 178 ? 21.77693 9.36865 -2.82581 1.000 37.38127 158 GLN A CA 1
ATOM 1227 C C . GLN A 1 178 ? 21.20215 8.12390 -3.48673 1.000 32.63127 158 GLN A C 1
ATOM 1228 O O . GLN A 1 178 ? 20.62282 7.26510 -2.81709 1.000 30.53127 158 GLN A O 1
ATOM 1234 N N . SER A 1 179 ? 21.35921 8.02179 -4.80545 1.000 22.09399 159 SER A N 1
ATOM 1235 C CA . SER A 1 179 ? 20.91155 6.80234 -5.47781 1.000 26.34399 159 SER A CA 1
ATOM 1236 C C . SER A 1 179 ? 21.89153 5.65484 -5.21531 1.000 27.85399 159 SER A C 1
ATOM 1237 O O . SER A 1 179 ? 23.04000 5.87905 -4.82999 1.000 19.65399 159 SER A O 1
ATOM 1240 N N . PRO A 1 180 ? 21.46851 4.39933 -5.41410 1.000 24.99422 160 PRO A N 1
ATOM 1241 C CA . PRO A 1 180 ? 22.40856 3.28640 -5.16989 1.000 20.80422 160 PRO A CA 1
ATOM 1242 C C . PRO A 1 180 ? 23.67502 3.36044 -6.01440 1.000 20.07422 160 PRO A C 1
ATOM 1243 O O . PRO A 1 180 ? 24.75792 2.97956 -5.55160 1.000 22.78422 160 PRO A O 1
ATOM 1247 N N . VAL A 1 181 ? 23.56871 3.84039 -7.24815 1.000 27.68233 161 VAL A N 1
ATOM 1248 C CA . VAL A 1 181 ? 24.74749 3.93687 -8.09827 1.000 22.94233 161 VAL A CA 1
ATOM 1249 C C . VAL A 1 181 ? 25.69432 5.01395 -7.58934 1.000 17.82233 161 VAL A C 1
ATOM 1250 O O . VAL A 1 181 ? 26.92165 4.82287 -7.59093 1.000 17.57233 161 VAL A O 1
ATOM 1254 N N . GLU A 1 182 ? 25.14678 6.17029 -7.17220 1.000 21.54029 162 GLU A N 1
ATOM 1255 C CA . GLU A 1 182 ? 25.95292 7.21385 -6.53698 1.000 18.94029 162 GLU A CA 1
ATOM 1256 C C . GLU A 1 182 ? 26.72005 6.65412 -5.34648 1.000 19.57029 162 GLU A C 1
ATOM 1257 O O . GLU A 1 182 ? 27.92286 6.88406 -5.21047 1.000 20.96029 162 GLU A O 1
ATOM 1263 N N . LYS A 1 183 ? 26.03841 5.90288 -4.47888 1.000 16.38340 163 LYS A N 1
ATOM 1264 C CA . LYS A 1 183 ? 26.72211 5.38312 -3.29763 1.000 15.25340 163 LYS A CA 1
ATOM 1265 C C . LYS A 1 183 ? 27.80665 4.39881 -3.68645 1.000 22.81340 163 LYS A C 1
ATOM 1266 O O . LYS A 1 183 ? 28.88304 4.40146 -3.09957 1.000 15.73340 163 LYS A O 1
ATOM 1272 N N . ALA A 1 184 ? 27.54141 3.55254 -4.67534 1.000 18.14827 164 ALA A N 1
ATOM 1273 C CA . ALA A 1 184 ? 28.53623 2.57105 -5.09460 1.000 18.52827 164 ALA A CA 1
ATOM 1274 C C . ALA A 1 184 ? 29.78049 3.24778 -5.65664 1.000 14.36827 164 ALA A C 1
ATOM 1275 O O . ALA A 1 184 ? 30.90852 2.88219 -5.31494 1.000 18.66827 164 ALA A O 1
ATOM 1277 N N . ILE A 1 185 ? 29.58684 4.24674 -6.52255 1.000 14.36008 165 ILE A N 1
ATOM 1278 C CA . ILE A 1 185 ? 30.71960 4.90152 -7.16353 1.000 15.65008 165 ILE A CA 1
ATOM 1279 C C . ILE A 1 185 ? 31.40820 5.83667 -6.18123 1.000 12.12008 165 ILE A C 1
ATOM 1280 O O . ILE A 1 185 ? 32.63465 5.79663 -6.03153 1.000 16.34008 165 ILE A O 1
ATOM 1285 N N . LEU A 1 186 ? 30.64225 6.69566 -5.49420 1.000 14.82281 166 LEU A N 1
ATOM 1286 C CA . LEU A 1 186 ? 31.31587 7.71797 -4.68267 1.000 20.15281 166 LEU A CA 1
ATOM 1287 C C . LEU A 1 186 ? 31.98139 7.11928 -3.45291 1.000 24.10281 166 LEU A C 1
ATOM 1288 O O . LEU A 1 186 ? 32.99616 7.65715 -2.97824 1.000 20.90281 166 LEU A O 1
ATOM 1293 N N . GLY A 1 187 ? 31.46635 6.00021 -2.95939 1.000 20.66862 167 GLY A N 1
ATOM 1294 C CA . GLY A 1 187 ? 32.06731 5.29197 -1.84851 1.000 22.81862 167 GLY A CA 1
ATOM 1295 C C . GLY A 1 187 ? 33.07568 4.23665 -2.23507 1.000 32.35862 167 GLY A C 1
ATOM 1296 O O . GLY A 1 187 ? 33.48832 3.45486 -1.37121 1.000 31.45862 167 GLY A O 1
ATOM 1297 N N . SER A 1 188 ? 33.50003 4.18582 -3.49894 1.000 23.84695 168 SER A N 1
ATOM 1298 C CA . SER A 1 188 ? 34.38768 3.12108 -3.94204 1.000 16.73695 168 SER A CA 1
ATOM 1299 C C . SER A 1 188 ? 35.83662 3.39485 -3.55934 1.000 21.54695 168 SER A C 1
ATOM 1300 O O . SER A 1 188 ? 36.27745 4.54978 -3.45270 1.000 25.76695 168 SER A O 1
ATOM 1303 N N . ALA A 1 189 ? 36.58161 2.30048 -3.35615 1.000 23.15900 169 ALA A N 1
ATOM 1304 C CA . ALA A 1 189 ? 38.02563 2.37583 -3.17761 1.000 26.95900 169 ALA A CA 1
ATOM 1305 C C . ALA A 1 189 ? 38.71585 3.04860 -4.35822 1.000 27.73900 169 ALA A C 1
ATOM 1306 O O . ALA A 1 189 ? 39.81795 3.58152 -4.20056 1.000 27.91900 169 ALA A O 1
ATOM 1308 N N . ASP A 1 190 ? 38.10418 3.01404 -5.54450 1.000 18.57952 170 ASP A N 1
ATOM 1309 C CA . ASP A 1 190 ? 38.69941 3.58992 -6.75348 1.000 19.62952 170 ASP A CA 1
ATOM 1310 C C . ASP A 1 190 ? 37.52862 4.17211 -7.54008 1.000 16.76952 170 ASP A C 1
ATOM 1311 O O . ASP A 1 190 ? 36.92573 3.46879 -8.36040 1.000 16.64952 170 ASP A O 1
ATOM 1316 N N . ARG A 1 191 ? 37.21722 5.44548 -7.27683 1.000 14.93572 171 ARG A N 1
ATOM 1317 C CA . ARG A 1 191 ? 36.02265 6.06315 -7.86269 1.000 12.79572 171 ARG A CA 1
ATOM 1318 C C . ARG A 1 191 ? 36.10657 6.10614 -9.38062 1.000 15.69572 171 ARG A C 1
ATOM 1319 O O . ARG A 1 191 ? 35.10217 5.86165 -10.06379 1.000 14.54572 171 ARG A O 1
ATOM 1327 N N . GLU A 1 192 ? 37.28038 6.41584 -9.93696 1.000 15.75294 172 GLU A N 1
ATOM 1328 C CA . GLU A 1 192 ? 37.33968 6.52668 -11.39866 1.000 16.59294 172 GLU A CA 1
ATOM 1329 C C . GLU A 1 192 ? 37.12723 5.17067 -12.05288 1.000 17.35294 172 GLU A C 1
ATOM 1330 O O . GLU A 1 192 ? 36.44905 5.06229 -13.08756 1.000 14.08294 172 GLU A O 1
ATOM 1336 N N . ARG A 1 193 ? 37.69557 4.12289 -11.45864 1.000 11.70926 173 ARG A N 1
ATOM 1337 C CA . ARG A 1 193 ? 37.50216 2.77637 -11.98183 1.000 11.41926 173 ARG A CA 1
ATOM 1338 C C . ARG A 1 193 ? 36.03951 2.36338 -11.89752 1.000 12.73926 173 ARG A C 1
ATOM 1339 O O . ARG A 1 193 ? 35.52450 1.70998 -12.80609 1.000 13.10926 173 ARG A O 1
ATOM 1347 N N . ALA A 1 194 ? 35.37135 2.71117 -10.79785 1.000 13.48753 174 ALA A N 1
ATOM 1348 C CA . ALA A 1 194 ? 33.96940 2.35345 -10.63948 1.000 9.62753 174 ALA A CA 1
ATOM 1349 C C . ALA A 1 194 ? 33.11340 3.08161 -11.65647 1.000 10.67753 174 ALA A C 1
ATOM 1350 O O . ALA A 1 194 ? 32.16820 2.50308 -12.19999 1.000 9.31753 174 ALA A O 1
ATOM 1352 N N . ALA A 1 195 ? 33.41651 4.36091 -11.89296 1.000 10.04237 175 ALA A N 1
ATOM 1353 C CA . ALA A 1 195 ? 32.63973 5.14043 -12.84799 1.000 11.15237 175 ALA A CA 1
ATOM 1354 C C . ALA A 1 195 ? 32.85070 4.66182 -14.26966 1.000 11.63237 175 ALA A C 1
ATOM 1355 O O . ALA A 1 195 ? 31.91312 4.67199 -15.07810 1.000 10.72237 175 ALA A O 1
ATOM 1357 N N . ARG A 1 196 ? 34.08616 4.26469 -14.61907 1.000 11.45112 176 ARG A N 1
ATOM 1358 C CA . ARG A 1 196 ? 34.31926 3.71747 -15.95715 1.000 9.54112 176 ARG A CA 1
ATOM 1359 C C . ARG A 1 196 ? 33.59814 2.38334 -16.13907 1.000 9.57112 176 ARG A C 1
ATOM 1360 O O . ARG A 1 196 ? 33.03200 2.13160 -17.21211 1.000 9.56112 176 ARG A O 1
ATOM 1368 N N . MET A 1 197 ? 33.59209 1.52424 -15.09549 1.000 8.62396 177 MET A N 1
ATOM 1369 C CA . MET A 1 197 ? 32.87316 0.25116 -15.17575 1.000 9.20396 177 MET A CA 1
ATOM 1370 C C . MET A 1 197 ? 31.37197 0.49809 -15.33993 1.000 10.42396 177 MET A C 1
ATOM 1371 O O . MET A 1 197 ? 30.68776 -0.22978 -16.08294 1.000 8.93396 177 MET A O 1
ATOM 1376 N N . TRP A 1 198 ? 30.87455 1.57836 -14.72857 1.000 9.10779 178 TRP A N 1
ATOM 1377 C CA . TRP A 1 198 ? 29.47202 1.97494 -14.86789 1.000 10.63779 178 TRP A CA 1
ATOM 1378 C C . TRP A 1 198 ? 29.17939 2.43278 -16.28643 1.000 10.46779 178 TRP A C 1
ATOM 1379 O O . TRP A 1 198 ? 28.20697 1.98236 -16.90055 1.000 8.15779 178 TRP A O 1
ATOM 1390 N N . LEU A 1 199 ? 30.03833 3.30009 -16.84190 1.000 9.10062 179 LEU A N 1
ATOM 1391 C CA . LEU A 1 199 ? 29.77755 3.85143 -18.17388 1.000 8.06062 179 LEU A CA 1
ATOM 1392 C C . LEU A 1 199 ? 29.76181 2.77060 -19.23895 1.000 8.23062 179 LEU A C 1
ATOM 1393 O O . LEU A 1 199 ? 28.98222 2.85367 -20.19306 1.000 9.75062 179 LEU A O 1
ATOM 1398 N N . VAL A 1 200 ? 30.64220 1.76906 -19.13769 1.000 8.22077 180 VAL A N 1
ATOM 1399 C CA . VAL A 1 200 ? 30.65173 0.80378 -20.24251 1.000 10.51077 180 VAL A CA 1
ATOM 1400 C C . VAL A 1 200 ? 29.38316 -0.04391 -20.22646 1.000 7.03077 180 VAL A C 1
ATOM 1401 O O . VAL A 1 200 ? 29.03360 -0.62451 -21.25871 1.000 10.29077 180 VAL A O 1
ATOM 1405 N N . GLN A 1 201 ? 28.66714 -0.12477 -19.09116 1.000 7.52138 181 GLN A N 1
ATOM 1406 C CA . GLN A 1 201 ? 27.39997 -0.86992 -19.05791 1.000 6.12138 181 GLN A CA 1
ATOM 1407 C C . GLN A 1 201 ? 26.38327 -0.27716 -20.02863 1.000 9.23138 181 GLN A C 1
ATOM 1408 O O . GLN A 1 201 ? 25.48860 -0.98860 -20.50196 1.000 10.06138 181 GLN A O 1
ATOM 1414 N N . PHE A 1 202 ? 26.48105 1.02215 -20.29183 1.000 9.45945 182 PHE A N 1
ATOM 1415 C CA . PHE A 1 202 ? 25.54036 1.69386 -21.18265 1.000 8.42945 182 PHE A CA 1
ATOM 1416 C C . PHE A 1 202 ? 25.92070 1.59114 -22.64237 1.000 13.63945 182 PHE A C 1
ATOM 1417 O O . PHE A 1 202 ? 25.17700 2.10522 -23.48376 1.000 12.83945 182 PHE A O 1
ATOM 1425 N N . ALA A 1 203 ? 27.07006 0.98027 -22.97919 1.000 7.34178 183 ALA A N 1
ATOM 1426 C CA . ALA A 1 203 ? 27.52301 1.08190 -24.36419 1.000 11.15178 183 ALA A CA 1
ATOM 1427 C C . ALA A 1 203 ? 26.51842 0.49641 -25.35426 1.000 11.39178 183 ALA A C 1
ATOM 1428 O O . ALA A 1 203 ? 26.24133 1.15037 -26.37856 1.000 12.05178 183 ALA A O 1
ATOM 1430 N N . PRO A 1 204 ? 25.94294 -0.68962 -25.13546 1.000 11.38090 184 PRO A N 1
ATOM 1431 C CA . PRO A 1 204 ? 25.01011 -1.22643 -26.13364 1.000 12.29090 184 PRO A CA 1
ATOM 1432 C C . PRO A 1 204 ? 23.76241 -0.39750 -26.27904 1.000 12.96090 184 PRO A C 1
ATOM 1433 O O . PRO A 1 204 ? 23.21997 -0.29947 -27.38517 1.000 15.96090 184 PRO A O 1
ATOM 1437 N N . ASP A 1 205 ? 23.27627 0.15322 -25.16591 1.000 10.26296 185 ASP A N 1
ATOM 1438 C CA . ASP A 1 205 ? 22.09118 1.00591 -25.18868 1.000 15.73296 185 ASP A CA 1
ATOM 1439 C C . ASP A 1 205 ? 22.39797 2.32534 -25.87575 1.000 13.88296 185 ASP A C 1
ATOM 1440 O O . ASP A 1 205 ? 21.80677 2.65649 -26.90640 1.000 15.98296 185 ASP A O 1
ATOM 1445 N N . PHE A 1 206 ? 23.35547 3.09318 -25.32955 1.000 11.13926 186 PHE A N 1
ATOM 1446 C CA . PHE A 1 206 ? 23.50160 4.47927 -25.75316 1.000 8.92926 186 PHE A CA 1
ATOM 1447 C C . PHE A 1 206 ? 24.18026 4.61983 -27.10359 1.000 7.75926 186 PHE A C 1
ATOM 1448 O O . PHE A 1 206 ? 23.91489 5.58196 -27.82295 1.000 9.72926 186 PHE A O 1
ATOM 1456 N N . LEU A 1 207 ? 25.07104 3.70614 -27.47101 1.000 8.85450 187 LEU A N 1
ATOM 1457 C CA . LEU A 1 207 ? 25.72882 3.87289 -28.75614 1.000 10.80450 187 LEU A CA 1
ATOM 1458 C C . LEU A 1 207 ? 24.81334 3.46287 -29.90637 1.000 10.02450 187 LEU A C 1
ATOM 1459 O O . LEU A 1 207 ? 25.06465 3.84476 -31.05220 1.000 11.62450 187 LEU A O 1
ATOM 1464 N N . SER A 1 208 ? 23.73750 2.73903 -29.60565 1.000 10.83119 188 SER A N 1
ATOM 1465 C CA . SER A 1 208 ? 22.68231 2.48021 -30.58293 1.000 9.12119 188 SER A CA 1
ATOM 1466 C C . SER A 1 208 ? 21.40461 3.19751 -30.19610 1.000 12.60119 188 SER A C 1
ATOM 1467 O O . SER A 1 208 ? 20.31267 2.69924 -30.48802 1.000 10.87119 188 SER A O 1
ATOM 1470 N N . GLU A 1 209 ? 21.53532 4.35235 -29.54119 1.000 9.70283 189 GLU A N 1
ATOM 1471 C CA . GLU A 1 209 ? 20.42034 4.92892 -28.78874 1.000 10.21283 189 GLU A CA 1
ATOM 1472 C C . GLU A 1 209 ? 19.19154 5.12211 -29.65413 1.000 11.65283 189 GLU A C 1
ATOM 1473 O O . GLU A 1 209 ? 19.26145 5.64910 -30.76994 1.000 12.00283 189 GLU A O 1
ATOM 1479 N N . ALA A 1 210 ? 18.06434 4.68733 -29.11072 1.000 13.84951 190 ALA A N 1
ATOM 1480 C CA . ALA A 1 210 ? 16.72091 4.77940 -29.65468 1.000 14.22951 190 ALA A CA 1
ATOM 1481 C C . ALA A 1 210 ? 16.49748 3.72481 -30.72611 1.000 10.98951 190 ALA A C 1
ATOM 1482 O O . ALA A 1 210 ? 15.41868 3.73374 -31.33073 1.000 10.31951 190 ALA A O 1
ATOM 1484 N N . SER A 1 211 ? 17.45150 2.82443 -30.99838 1.000 7.92519 191 SER A N 1
ATOM 1485 C CA . SER A 1 211 ? 17.13752 1.72445 -31.92815 1.000 9.46519 191 SER A CA 1
ATOM 1486 C C . SER A 1 211 ? 16.00887 0.80893 -31.42943 1.000 9.11519 191 SER A C 1
ATOM 1487 O O . SER A 1 211 ? 15.15697 0.42288 -32.24937 1.000 7.84519 191 SER A O 1
ATOM 1490 N N . PRO A 1 212 ? 15.93728 0.40407 -30.15198 1.000 11.09262 192 PRO A N 1
ATOM 1491 C CA . PRO A 1 212 ? 14.76177 -0.36467 -29.73119 1.000 11.25262 192 PRO A CA 1
ATOM 1492 C C . PRO A 1 212 ? 13.47585 0.42101 -29.88471 1.000 11.50262 192 PRO A C 1
ATOM 1493 O O . PRO A 1 212 ? 12.45080 -0.12430 -30.29187 1.000 11.08262 192 PRO A O 1
ATOM 1497 N N . MET A 1 213 ? 13.52182 1.71713 -29.63317 1.000 9.44117 193 MET A N 1
ATOM 1498 C CA . MET A 1 213 ? 12.33735 2.54506 -29.77363 1.000 12.44117 193 MET A CA 1
ATOM 1499 C C . MET A 1 213 ? 11.87180 2.61920 -31.22617 1.000 9.60117 193 MET A C 1
ATOM 1500 O O . MET A 1 213 ? 10.66362 2.57978 -31.50951 1.000 12.94117 193 MET A O 1
ATOM 1505 N N . MET A 1 214 ? 12.82280 2.70986 -32.16111 1.000 8.19978 194 MET A N 1
ATOM 1506 C CA . MET A 1 214 ? 12.49916 2.80360 -33.57600 1.000 10.56978 194 MET A CA 1
ATOM 1507 C C . MET A 1 214 ? 11.71278 1.58815 -34.05071 1.000 10.83978 194 MET A C 1
ATOM 1508 O O . MET A 1 214 ? 10.93752 1.68992 -35.00094 1.000 10.00978 194 MET A O 1
ATOM 1513 N N . ARG A 1 215 ? 11.85599 0.43377 -33.38747 1.000 7.28277 195 ARG A N 1
ATOM 1514 C CA . ARG A 1 215 ? 11.08883 -0.72783 -33.84126 1.000 7.37277 195 ARG A CA 1
ATOM 1515 C C . ARG A 1 215 ? 9.59343 -0.46743 -33.77282 1.000 6.79277 195 ARG A C 1
ATOM 1516 O O . ARG A 1 215 ? 8.81625 -1.11100 -34.48800 1.000 9.64277 195 ARG A O 1
ATOM 1524 N N . ASN A 1 216 ? 9.17154 0.48769 -32.95258 1.000 8.63172 196 ASN A N 1
ATOM 1525 C CA . ASN A 1 216 ? 7.74428 0.73101 -32.75255 1.000 8.77172 196 ASN A CA 1
ATOM 1526 C C . ASN A 1 216 ? 7.15633 1.72839 -33.72581 1.000 10.46172 196 ASN A C 1
ATOM 1527 O O . ASN A 1 216 ? 5.93829 1.93983 -33.69345 1.000 10.68172 196 ASN A O 1
ATOM 1532 N N . VAL A 1 217 ? 7.95542 2.35828 -34.57327 1.000 8.28021 197 VAL A N 1
ATOM 1533 C CA . VAL A 1 217 ? 7.39342 3.34102 -35.50380 1.000 8.57021 197 VAL A CA 1
ATOM 1534 C C . VAL A 1 217 ? 7.36707 2.84248 -36.91787 1.000 8.20021 197 VAL A C 1
ATOM 1535 O O . VAL A 1 217 ? 7.01142 3.61899 -37.83352 1.000 12.12021 197 VAL A O 1
ATOM 1539 N N . LEU A 1 218 ? 7.73568 1.57165 -37.14796 1.000 7.77078 198 LEU A N 1
ATOM 1540 C CA . LEU A 1 218 ? 7.47037 0.91200 -38.42095 1.000 8.46078 198 LEU A CA 1
ATOM 1541 C C . LEU A 1 218 ? 6.01882 0.46738 -38.47055 1.000 7.72078 198 LEU A C 1
ATOM 1542 O O . LEU A 1 218 ? 5.49494 -0.05455 -37.48295 1.000 8.06078 198 LEU A O 1
ATOM 1547 N N . GLY A 1 219 ? 5.34756 0.69301 -39.60841 1.000 6.56280 199 GLY A N 1
ATOM 1548 C CA . GLY A 1 219 ? 3.97649 0.21740 -39.74444 1.000 5.44280 199 GLY A CA 1
ATOM 1549 C C . GLY A 1 219 ? 3.00756 1.33599 -40.07867 1.000 8.07280 199 GLY A C 1
ATOM 1550 O O . GLY A 1 219 ? 3.36332 2.32244 -40.73279 1.000 8.16280 199 GLY A O 1
ATOM 1551 N N . TYR A 1 220 ? 1.75202 1.15232 -39.63457 1.000 7.23157 200 TYR A N 1
ATOM 1552 C CA . TYR A 1 220 ? 0.64298 2.02612 -40.05886 1.000 8.31157 200 TYR A CA 1
ATOM 1553 C C . TYR A 1 220 ? -0.36302 1.99473 -38.92021 1.000 7.48157 200 TYR A C 1
ATOM 1554 O O . TYR A 1 220 ? -1.13723 1.03600 -38.79217 1.000 11.73157 200 TYR A O 1
ATOM 1563 N N . TYR A 1 221 ? -0.36701 3.04715 -38.11674 1.000 7.37795 201 TYR A N 1
ATOM 1564 C CA . TYR A 1 221 ? -1.32791 3.11757 -37.03205 1.000 11.90795 201 TYR A CA 1
ATOM 1565 C C . TYR A 1 221 ? -1.67782 4.59208 -36.83888 1.000 10.88795 201 TYR A C 1
ATOM 1566 O O . TYR A 1 221 ? -1.46712 5.42267 -37.72837 1.000 13.67795 201 TYR A O 1
ATOM 1575 N N . GLY A 1 222 ? -2.26460 4.93572 -35.72370 1.000 15.77652 202 GLY A N 1
ATOM 1576 C CA . GLY A 1 222 ? -2.80992 6.27313 -35.69736 1.000 20.89652 202 GLY A CA 1
ATOM 1577 C C . GLY A 1 222 ? -1.81057 7.43136 -35.65490 1.000 20.44652 202 GLY A C 1
ATOM 1578 O O . GLY A 1 222 ? -0.59999 7.32905 -35.93449 1.000 15.46652 202 GLY A O 1
ATOM 1579 N N . PRO A 1 223 ? -2.35176 8.58368 -35.30405 1.000 16.85211 203 PRO A N 1
ATOM 1580 C CA . PRO A 1 223 ? -1.50938 9.74075 -34.97761 1.000 12.92211 203 PRO A CA 1
ATOM 1581 C C . PRO A 1 223 ? -0.45195 9.45115 -33.93053 1.000 13.07211 203 PRO A C 1
ATOM 1582 O O . PRO A 1 223 ? 0.56262 10.17160 -33.87848 1.000 13.87211 203 PRO A O 1
ATOM 1586 N N . ALA A 1 224 ? -0.69948 8.47498 -33.04072 1.000 14.25358 204 ALA A N 1
ATOM 1587 C CA . ALA A 1 224 ? 0.30942 8.10011 -32.05399 1.000 13.12358 204 ALA A CA 1
ATOM 1588 C C . ALA A 1 224 ? 1.62882 7.68738 -32.70576 1.000 14.38358 204 ALA A C 1
ATOM 1589 O O . ALA A 1 224 ? 2.69890 7.87571 -32.10762 1.000 13.21358 204 ALA A O 1
ATOM 1591 N N . GLN A 1 225 ? 1.58242 7.13788 -33.92561 1.000 11.50851 205 GLN A N 1
ATOM 1592 C CA . GLN A 1 225 ? 2.82380 6.75558 -34.61474 1.000 10.79851 205 GLN A CA 1
ATOM 1593 C C . GLN A 1 225 ? 3.69958 7.96589 -34.88598 1.000 12.43851 205 GLN A C 1
ATOM 1594 O O . GLN A 1 225 ? 4.92587 7.91347 -34.71991 1.000 9.56851 205 GLN A O 1
ATOM 1600 N N . SER A 1 226 ? 3.07746 9.05458 -35.35843 1.000 10.13627 206 SER A N 1
ATOM 1601 C CA . SER A 1 226 ? 3.79040 10.30593 -35.62486 1.000 7.19627 206 SER A CA 1
ATOM 1602 C C . SER A 1 226 ? 4.31967 10.92506 -34.35028 1.000 10.86627 206 SER A C 1
ATOM 1603 O O . SER A 1 226 ? 5.42713 11.46352 -34.33936 1.000 12.24627 206 SER A O 1
ATOM 1606 N N . GLU A 1 227 ? 3.54811 10.86562 -33.27531 1.000 11.15697 207 GLU A N 1
ATOM 1607 C CA . GLU A 1 227 ? 4.01803 11.41030 -31.99909 1.000 15.23697 207 GLU A CA 1
ATOM 1608 C C . GLU A 1 227 ? 5.23058 10.63596 -31.49780 1.000 13.21697 207 GLU A C 1
ATOM 1609 O O . GLU A 1 227 ? 6.20796 11.22949 -30.99977 1.000 16.54697 207 GLU A O 1
ATOM 1615 N N . TRP A 1 228 ? 5.18512 9.30628 -31.60837 1.000 11.92011 208 TRP A N 1
ATOM 1616 C CA . TRP A 1 228 ? 6.34758 8.51809 -31.22037 1.000 14.09011 208 TRP A CA 1
ATOM 1617 C C . TRP A 1 228 ? 7.54459 8.83517 -32.10864 1.000 14.17011 208 TRP A C 1
ATOM 1618 O O . TRP A 1 228 ? 8.68788 8.95588 -31.63138 1.000 11.45011 208 TRP A O 1
ATOM 1629 N N . PHE A 1 229 ? 7.30386 9.03098 -33.39845 1.000 10.12210 209 PHE A N 1
ATOM 1630 C CA . PHE A 1 229 ? 8.42428 9.36096 -34.27594 1.000 11.84210 209 PHE A CA 1
ATOM 1631 C C . PHE A 1 229 ? 9.05365 10.71261 -33.89205 1.000 11.66210 209 PHE A C 1
ATOM 1632 O O . PHE A 1 229 ? 10.27002 10.88735 -34.02419 1.000 11.91210 209 PHE A O 1
ATOM 1640 N N . LYS A 1 230 ? 8.26373 11.66499 -33.38527 1.000 12.93637 210 LYS A N 1
ATOM 1641 C CA . LYS A 1 230 ? 8.86972 12.93562 -32.98247 1.000 13.08637 210 LYS A CA 1
ATOM 1642 C C . LYS A 1 230 ? 9.87260 12.72330 -31.86398 1.000 12.57637 210 LYS A C 1
ATOM 1643 O O . LYS A 1 230 ? 10.92567 13.37854 -31.82348 1.000 14.61637 210 LYS A O 1
ATOM 1649 N N . VAL A 1 231 ? 9.56026 11.81771 -30.94441 1.000 12.56131 211 VAL A N 1
ATOM 1650 C CA . VAL A 1 231 ? 10.53012 11.50117 -29.90291 1.000 12.76131 211 VAL A CA 1
ATOM 1651 C C . VAL A 1 231 ? 11.79132 10.92063 -30.52261 1.000 15.08131 211 VAL A C 1
ATOM 1652 O O . VAL A 1 231 ? 12.90414 11.34332 -30.20445 1.000 12.94131 211 VAL A O 1
ATOM 1656 N N . VAL A 1 232 ? 11.63325 9.99255 -31.47198 1.000 10.86359 212 VAL A N 1
ATOM 1657 C CA . VAL A 1 232 ? 12.79674 9.39976 -32.12317 1.000 9.85359 212 VAL A CA 1
ATOM 1658 C C . VAL A 1 232 ? 13.63668 10.45317 -32.84099 1.000 12.26359 212 VAL A C 1
ATOM 1659 O O . VAL A 1 232 ? 14.87044 10.36646 -32.87289 1.000 15.03359 212 VAL A O 1
ATOM 1663 N N . ILE A 1 233 ? 12.99272 11.41259 -33.50239 1.000 10.40433 213 ILE A N 1
ATOM 1664 C CA . ILE A 1 233 ? 13.76019 12.44593 -34.20125 1.000 10.92433 213 ILE A CA 1
ATOM 1665 C C . ILE A 1 233 ? 14.74664 13.09853 -33.25771 1.000 14.61433 213 ILE A C 1
ATOM 1666 O O . ILE A 1 233 ? 15.89633 13.36818 -33.62124 1.000 12.33433 213 ILE A O 1
ATOM 1671 N N . ASP A 1 234 ? 14.30050 13.39569 -32.04534 1.000 13.04649 214 ASP A N 1
ATOM 1672 C CA . ASP A 1 234 ? 15.19162 14.09581 -31.13201 1.000 13.57649 214 ASP A CA 1
ATOM 1673 C C . ASP A 1 234 ? 16.33720 13.18742 -30.70483 1.000 15.01649 214 ASP A C 1
ATOM 1674 O O . ASP A 1 234 ? 17.48859 13.62953 -30.63383 1.000 13.66649 214 ASP A O 1
ATOM 1679 N N . GLU A 1 235 ? 16.04344 11.90814 -30.44948 1.000 12.09774 215 GLU A N 1
ATOM 1680 C CA . GLU A 1 235 ? 17.10226 10.99086 -30.02072 1.000 10.84774 215 GLU A CA 1
ATOM 1681 C C . GLU A 1 235 ? 18.12097 10.79102 -31.11559 1.000 11.32774 215 GLU A C 1
ATOM 1682 O O . GLU A 1 235 ? 19.29133 10.53368 -30.83501 1.000 12.81774 215 GLU A O 1
ATOM 1688 N N . TYR A 1 236 ? 17.71274 10.94723 -32.37329 1.000 13.72388 216 TYR A N 1
ATOM 1689 C CA . TYR A 1 236 ? 18.62214 10.88103 -33.50501 1.000 11.89388 216 TYR A CA 1
ATOM 1690 C C . TYR A 1 236 ? 19.24790 12.24316 -33.84891 1.000 13.95388 216 TYR A C 1
ATOM 1691 O O . TYR A 1 236 ? 19.86330 12.37992 -34.91157 1.000 18.06388 216 TYR A O 1
ATOM 1700 N N . GLY A 1 237 ? 19.14270 13.22430 -32.96235 1.000 15.37506 217 GLY A N 1
ATOM 1701 C CA . GLY A 1 237 ? 19.83842 14.47796 -33.18337 1.000 16.07506 217 GLY A CA 1
ATOM 1702 C C . GLY A 1 237 ? 19.35543 15.19924 -34.41887 1.000 19.11506 217 GLY A C 1
ATOM 1703 O O . GLY A 1 237 ? 20.13631 15.90313 -35.07153 1.000 24.44506 217 GLY A O 1
ATOM 1704 N N . TYR A 1 238 ? 18.09238 15.01629 -34.77775 1.000 19.52710 218 TYR A N 1
ATOM 1705 C CA . TYR A 1 238 ? 17.50554 15.68478 -35.92910 1.000 23.03710 218 TYR A CA 1
ATOM 1706 C C . TYR A 1 238 ? 18.16428 15.26780 -37.24914 1.000 24.30710 218 TYR A C 1
ATOM 1707 O O . TYR A 1 238 ? 18.12351 16.01131 -38.23960 1.000 21.39710 218 TYR A O 1
ATOM 1716 N N . GLY A 1 239 ? 18.78409 14.08880 -37.28336 1.000 17.23864 219 GLY A N 1
ATOM 1717 C CA . GLY A 1 239 ? 19.46762 13.63192 -38.47250 1.000 16.07864 219 GLY A CA 1
ATOM 1718 C C . GLY A 1 239 ? 20.84807 14.21881 -38.68617 1.000 24.05864 219 GLY A C 1
ATOM 1719 O O . GLY A 1 239 ? 21.40862 14.06162 -39.77793 1.000 19.19864 219 GLY A O 1
ATOM 1720 N N . VAL A 1 240 ? 21.41479 14.88036 -37.67947 1.000 21.24329 220 VAL A N 1
ATOM 1721 C CA . VAL A 1 240 ? 22.70689 15.55546 -37.76942 1.000 19.55329 220 VAL A CA 1
ATOM 1722 C C . VAL A 1 240 ? 23.68120 14.73448 -36.93391 1.000 20.04329 220 VAL A C 1
ATOM 1723 O O . VAL A 1 240 ? 23.51011 14.62667 -35.71226 1.000 22.15329 220 VAL A O 1
ATOM 1727 N N . HIS A 1 241 ? 24.69699 14.14870 -37.57310 1.000 15.56874 221 HIS A N 1
ATOM 1728 C CA . HIS A 1 241 ? 25.49627 13.15512 -36.85038 1.000 16.24874 221 HIS A CA 1
ATOM 1729 C C . HIS A 1 241 ? 26.17354 13.75713 -35.61991 1.000 21.69874 221 HIS A C 1
ATOM 1730 O O . HIS A 1 241 ? 26.25574 13.10301 -34.57479 1.000 16.70874 221 HIS A O 1
ATOM 1737 N N . ASP A 1 242 ? 26.63783 15.00592 -35.72162 1.000 20.44074 222 ASP A N 1
ATOM 1738 C CA . ASP A 1 242 ? 27.26477 15.70638 -34.59917 1.000 25.88074 222 ASP A CA 1
ATOM 1739 C C . ASP A 1 242 ? 26.38644 15.73592 -33.34366 1.000 26.78074 222 ASP A C 1
ATOM 1740 O O . ASP A 1 242 ? 26.90327 15.75017 -32.21846 1.000 21.46074 222 ASP A O 1
ATOM 1745 N N . THR A 1 243 ? 25.06686 15.75986 -33.50508 1.000 23.50270 223 THR A N 1
ATOM 1746 C CA . THR A 1 243 ? 24.17195 15.91080 -32.37792 1.000 22.61270 223 THR A CA 1
ATOM 1747 C C . THR A 1 243 ? 23.37822 14.65434 -32.05702 1.000 14.40270 223 THR A C 1
ATOM 1748 O O . THR A 1 243 ? 22.61685 14.67904 -31.09455 1.000 16.38270 223 THR A O 1
ATOM 1752 N N . LYS A 1 244 ? 23.48552 13.60044 -32.87460 1.000 12.34831 224 LYS A N 1
ATOM 1753 C CA . LYS A 1 244 ? 22.88890 12.30315 -32.55261 1.000 15.54831 224 LYS A CA 1
ATOM 1754 C C . LYS A 1 244 ? 23.34695 11.85545 -31.16628 1.000 11.85831 224 LYS A C 1
ATOM 1755 O O . LYS A 1 244 ? 24.52726 11.94671 -30.84031 1.000 15.09831 224 LYS A O 1
ATOM 1761 N N . HIS A 1 245 ? 22.40848 11.37533 -30.35430 1.000 12.31446 225 HIS A N 1
ATOM 1762 C CA . HIS A 1 245 ? 22.72715 11.09286 -28.95084 1.000 12.94446 225 HIS A CA 1
ATOM 1763 C C . HIS A 1 245 ? 23.82557 10.03950 -28.81159 1.000 17.09446 225 HIS A C 1
ATOM 1764 O O . HIS A 1 245 ? 24.65636 10.13102 -27.90507 1.000 11.47446 225 HIS A O 1
ATOM 1771 N N . SER A 1 246 ? 23.88011 9.05308 -29.70842 1.000 12.42370 226 SER A N 1
ATOM 1772 C CA . SER A 1 246 ? 24.97452 8.08227 -29.64600 1.000 9.78370 226 SER A CA 1
ATOM 1773 C C . SER A 1 246 ? 26.33264 8.75745 -29.81940 1.000 10.98370 226 SER A C 1
ATOM 1774 O O . SER A 1 246 ? 27.31664 8.37617 -29.18045 1.000 12.31370 226 SER A O 1
ATOM 1777 N N . THR A 1 247 ? 26.40786 9.76156 -30.69415 1.000 13.21112 227 THR A N 1
ATOM 1778 C CA . THR A 1 247 ? 27.66337 10.47952 -30.88069 1.000 11.50112 227 THR A CA 1
ATOM 1779 C C . THR A 1 247 ? 28.04740 11.27166 -29.64725 1.000 13.26112 227 THR A C 1
ATOM 1780 O O . THR A 1 247 ? 29.24134 11.41733 -29.34261 1.000 14.64112 227 THR A O 1
ATOM 1784 N N . LEU A 1 248 ? 27.06457 11.86035 -28.96994 1.000 11.91211 228 LEU A N 1
ATOM 1785 C CA . LEU A 1 248 ? 27.35469 12.51626 -27.70027 1.000 10.24211 228 LEU A CA 1
ATOM 1786 C C . LEU A 1 248 ? 27.95756 11.51685 -26.72009 1.000 14.30211 228 LEU A C 1
ATOM 1787 O O . LEU A 1 248 ? 28.93641 11.82329 -26.03382 1.000 14.14211 228 LEU A O 1
ATOM 1792 N N . PHE A 1 249 ? 27.40110 10.30848 -26.65341 1.000 11.43704 229 PHE A N 1
ATOM 1793 C CA . PHE A 1 249 ? 27.94869 9.36368 -25.68055 1.000 9.25704 229 PHE A CA 1
ATOM 1794 C C . PHE A 1 249 ? 29.35332 8.89212 -26.07106 1.000 9.62704 229 PHE A C 1
ATOM 1795 O O . PHE A 1 249 ? 30.17815 8.62926 -25.17442 1.000 14.86704 229 PHE A O 1
ATOM 1803 N N . GLU A 1 250 ? 29.63792 8.71294 -27.38055 1.000 9.27655 230 GLU A N 1
ATOM 1804 C CA . GLU A 1 250 ? 31.02467 8.47999 -27.79426 1.000 14.02655 230 GLU A CA 1
ATOM 1805 C C . GLU A 1 250 ? 31.94755 9.50019 -27.15218 1.000 15.94655 230 GLU A C 1
ATOM 1806 O O . GLU A 1 250 ? 33.02562 9.15258 -26.65015 1.000 13.88655 230 GLU A O 1
ATOM 1812 N N . ARG A 1 251 ? 31.54097 10.77845 -27.16245 1.000 14.47039 231 ARG A N 1
ATOM 1813 C CA . ARG A 1 251 ? 32.38412 11.82455 -26.57601 1.000 12.29039 231 ARG A CA 1
ATOM 1814 C C . ARG A 1 251 ? 32.53863 11.63232 -25.07746 1.000 14.21039 231 ARG A C 1
ATOM 1815 O O . ARG A 1 251 ? 33.63207 11.83584 -24.52883 1.000 16.39039 231 ARG A O 1
ATOM 1823 N N . THR A 1 252 ? 31.45646 11.26261 -24.38964 1.000 11.72692 232 THR A N 1
ATOM 1824 C CA . THR A 1 252 ? 31.58432 10.92718 -22.97890 1.000 13.02692 232 THR A CA 1
ATOM 1825 C C . THR A 1 252 ? 32.61825 9.81978 -22.75787 1.000 11.41692 232 THR A C 1
ATOM 1826 O O . THR A 1 252 ? 33.51464 9.95882 -21.91215 1.000 12.58692 232 THR A O 1
ATOM 1830 N N . LEU A 1 253 ? 32.48469 8.69712 -23.47542 1.000 13.57771 233 LEU A N 1
ATOM 1831 C CA . LEU A 1 253 ? 33.40618 7.58109 -23.26727 1.000 10.90771 233 LEU A CA 1
ATOM 1832 C C . LEU A 1 253 ? 34.83412 8.02011 -23.52316 1.000 15.56771 233 LEU A C 1
ATOM 1833 O O . LEU A 1 253 ? 35.73802 7.71037 -22.74734 1.000 14.02771 233 LEU A O 1
ATOM 1838 N N . GLU A 1 254 ? 35.06256 8.72032 -24.63357 1.000 12.76419 234 GLU A N 1
ATOM 1839 C CA . GLU A 1 254 ? 36.44231 9.04649 -24.98665 1.000 12.86419 234 GLU A CA 1
ATOM 1840 C C . GLU A 1 254 ? 37.05143 10.03609 -24.00607 1.000 14.22419 234 GLU A C 1
ATOM 1841 O O . GLU A 1 254 ? 38.27553 10.03608 -23.81168 1.000 18.34419 234 GLU A O 1
ATOM 1847 N N . SER A 1 255 ? 36.23416 10.85122 -23.34944 1.000 14.85398 235 SER A N 1
ATOM 1848 C CA . SER A 1 255 ? 36.79447 11.86928 -22.46938 1.000 12.82398 235 SER A CA 1
ATOM 1849 C C . SER A 1 255 ? 37.34210 11.29052 -21.17986 1.000 19.99398 235 SER A C 1
ATOM 1850 O O . SER A 1 255 ? 38.07466 11.99870 -20.47195 1.000 21.96398 235 SER A O 1
ATOM 1853 N N . VAL A 1 256 ? 36.96102 10.06138 -20.83513 1.000 12.84091 236 VAL A N 1
ATOM 1854 C CA . VAL A 1 256 ? 37.49545 9.34967 -19.67294 1.000 15.49091 236 VAL A CA 1
ATOM 1855 C C . VAL A 1 256 ? 38.38598 8.18427 -20.10074 1.000 12.32091 236 VAL A C 1
ATOM 1856 O O . VAL A 1 256 ? 38.65203 7.26605 -19.31259 1.000 17.24091 236 VAL A O 1
ATOM 1860 N N . GLY A 1 257 ? 38.82682 8.18124 -21.35150 1.000 15.21890 237 GLY A N 1
ATOM 1861 C CA . GLY A 1 257 ? 39.79117 7.20147 -21.77882 1.000 15.27890 237 GLY A CA 1
ATOM 1862 C C . GLY A 1 257 ? 39.22308 5.85756 -22.14674 1.000 18.97890 237 GLY A C 1
ATOM 1863 O O . GLY A 1 257 ? 39.97912 4.89547 -22.25278 1.000 18.90890 237 GLY A O 1
ATOM 1864 N N . LEU A 1 258 ? 37.91484 5.75858 -22.36553 1.000 14.77528 238 LEU A N 1
ATOM 1865 C CA . LEU A 1 258 ? 37.32156 4.53403 -22.89322 1.000 14.12528 238 LEU A CA 1
ATOM 1866 C C . LEU A 1 258 ? 37.13173 4.65640 -24.40401 1.000 15.96528 238 LEU A C 1
ATOM 1867 O O . LEU A 1 258 ? 37.20699 5.74402 -24.97053 1.000 15.81528 238 LEU A O 1
ATOM 1872 N N . GLU A 1 259 ? 36.91759 3.51850 -25.05577 1.000 15.92953 239 GLU A N 1
ATOM 1873 C CA . GLU A 1 259 ? 36.68575 3.50160 -26.49212 1.000 14.01953 239 GLU A CA 1
ATOM 1874 C C . GLU A 1 259 ? 35.20711 3.32818 -26.79269 1.000 17.34953 239 GLU A C 1
ATOM 1875 O O . GLU A 1 259 ? 34.45140 2.77314 -25.99742 1.000 14.52953 239 GLU A O 1
ATOM 1881 N N . SER A 1 260 ? 34.81426 3.74827 -27.98789 1.000 14.22836 240 SER A N 1
ATOM 1882 C CA . SER A 1 260 ? 33.40584 3.71243 -28.36245 1.000 13.39836 240 SER A CA 1
ATOM 1883 C C . SER A 1 260 ? 33.11110 2.73279 -29.48907 1.000 13.21836 240 SER A C 1
ATOM 1884 O O . SER A 1 260 ? 32.10727 2.90040 -30.17607 1.000 17.22836 240 SER A O 1
ATOM 1887 N N . ASP A 1 261 ? 33.95387 1.72328 -29.72485 1.000 13.62261 241 ASP A N 1
ATOM 1888 C CA . ASP A 1 261 ? 33.59528 0.69232 -30.70213 1.000 15.42261 241 ASP A CA 1
ATOM 1889 C C . ASP A 1 261 ? 32.80026 -0.42297 -30.03099 1.000 16.48261 241 ASP A C 1
ATOM 1890 O O . ASP A 1 261 ? 33.14269 -0.87758 -28.94405 1.000 17.17261 241 ASP A O 1
ATOM 1895 N N . LEU A 1 262 ? 31.71285 -0.86103 -30.66791 1.000 15.06268 242 LEU A N 1
ATOM 1896 C CA . LEU A 1 262 ? 30.94781 -1.96942 -30.10883 1.000 13.40268 242 LEU A CA 1
ATOM 1897 C C . LEU A 1 262 ? 31.51916 -3.31070 -30.58044 1.000 20.68268 242 LEU A C 1
ATOM 1898 O O . LEU A 1 262 ? 32.04449 -3.40659 -31.69703 1.000 15.73268 242 LEU A O 1
ATOM 1903 N N . HIS A 1 263 ? 31.49377 -4.34710 -29.71943 1.000 21.73397 243 HIS A N 1
ATOM 1904 C CA . HIS A 1 263 ? 31.33288 -4.33673 -28.24941 1.000 13.43397 243 HIS A CA 1
ATOM 1905 C C . HIS A 1 263 ? 32.69265 -4.59594 -27.60946 1.000 9.99397 243 HIS A C 1
ATOM 1906 O O . HIS A 1 263 ? 32.96550 -5.72573 -27.14443 1.000 11.56397 243 HIS A O 1
ATOM 1913 N N . ARG A 1 264 ? 33.52280 -3.57015 -27.61535 1.000 9.83297 244 ARG A N 1
ATOM 1914 C CA . ARG A 1 264 ? 34.86850 -3.73841 -27.05836 1.000 8.76297 244 ARG A CA 1
ATOM 1915 C C . ARG A 1 264 ? 34.81091 -4.37129 -25.67299 1.000 10.98297 244 ARG A C 1
ATOM 1916 O O . ARG A 1 264 ? 35.59455 -5.27336 -25.35179 1.000 8.90297 244 ARG A O 1
ATOM 1924 N N . TYR A 1 265 ? 33.86278 -3.93536 -24.84602 1.000 10.30709 245 TYR A N 1
ATOM 1925 C CA . TYR A 1 265 ? 33.82554 -4.33247 -23.43918 1.000 9.78709 245 TYR A CA 1
ATOM 1926 C C . TYR A 1 265 ? 32.77904 -5.40645 -23.15774 1.000 7.69709 245 TYR A C 1
ATOM 1927 O O . TYR A 1 265 ? 32.32667 -5.54481 -22.01295 1.000 9.74709 245 TYR A O 1
ATOM 1936 N N . TRP A 1 266 ? 32.43440 -6.20780 -24.16724 1.000 7.32174 246 TRP A N 1
ATOM 1937 C CA . TRP A 1 266 ? 31.48506 -7.30526 -24.00836 1.000 8.54174 246 TRP A CA 1
ATOM 1938 C C . TRP A 1 266 ? 31.68247 -8.11119 -22.72209 1.000 8.32174 246 TRP A C 1
ATOM 1939 O O . TRP A 1 266 ? 30.71707 -8.39288 -22.00205 1.000 8.51174 246 TRP A O 1
ATOM 1950 N N . GLN A 1 267 ? 32.92720 -8.54436 -22.44487 1.000 8.91282 247 GLN A N 1
ATOM 1951 C CA . GLN A 1 267 ? 33.15664 -9.38366 -21.27473 1.000 9.97282 247 GLN A CA 1
ATOM 1952 C C . GLN A 1 267 ? 33.00401 -8.63902 -19.95398 1.000 8.55282 247 GLN A C 1
ATOM 1953 O O . GLN A 1 267 ? 32.98762 -9.28126 -18.89557 1.000 8.85282 247 GLN A O 1
ATOM 1959 N N . TYR A 1 268 ? 32.84980 -7.31879 -19.98105 1.000 9.69011 248 TYR A N 1
ATOM 1960 C CA . TYR A 1 268 ? 32.59878 -6.54998 -18.77564 1.000 10.21011 248 TYR A CA 1
ATOM 1961 C C . TYR A 1 268 ? 31.14683 -6.09122 -18.64376 1.000 6.57011 248 TYR A C 1
ATOM 1962 O O . TYR A 1 268 ? 30.82102 -5.42682 -17.65743 1.000 8.76011 248 TYR A O 1
ATOM 1971 N N . TYR A 1 269 ? 30.26216 -6.49891 -19.56274 1.000 7.17565 249 TYR A N 1
ATOM 1972 C CA . TYR A 1 269 ? 28.83527 -6.19375 -19.44904 1.000 7.42565 249 TYR A CA 1
ATOM 1973 C C . TYR A 1 269 ? 28.21606 -7.09350 -18.37618 1.000 5.83565 249 TYR A C 1
ATOM 1974 O O . TYR A 1 269 ? 28.26077 -8.32523 -18.48731 1.000 7.87565 249 TYR A O 1
ATOM 1983 N N . LEU A 1 270 ? 27.61415 -6.48413 -17.35284 1.000 5.17725 250 LEU A N 1
ATOM 1984 C CA . LEU A 1 270 ? 26.93544 -7.26823 -16.33887 1.000 6.83725 250 LEU A CA 1
ATOM 1985 C C . LEU A 1 270 ? 25.64747 -7.87513 -16.86819 1.000 6.83725 250 LEU A C 1
ATOM 1986 O O . LEU A 1 270 ? 24.96737 -7.32268 -17.74736 1.000 7.17725 250 LEU A O 1
ATOM 1991 N N . ASN A 1 271 ? 25.30045 -9.00876 -16.27275 1.000 7.22292 251 ASN A N 1
ATOM 1992 C CA . ASN A 1 271 ? 24.00574 -9.65137 -16.49307 1.000 7.14292 251 ASN A CA 1
ATOM 1993 C C . ASN A 1 271 ? 22.87463 -8.65207 -16.47116 1.000 7.19292 251 ASN A C 1
ATOM 1994 O O . ASN A 1 271 ? 22.10980 -8.55302 -17.43743 1.000 7.45292 251 ASN A O 1
ATOM 1999 N N . SER A 1 272 ? 22.77697 -7.87220 -15.38616 1.000 7.74415 252 SER A N 1
ATOM 2000 C CA . SER A 1 272 ? 21.63109 -6.96503 -15.28290 1.000 6.73415 252 SER A CA 1
ATOM 2001 C C . SER A 1 272 ? 21.66743 -5.83228 -16.30442 1.000 8.12415 252 SER A C 1
ATOM 2002 O O . SER A 1 272 ? 20.59718 -5.30800 -16.64007 1.000 8.51415 252 SER A O 1
ATOM 2005 N N . SER A 1 273 ? 22.86292 -5.43771 -16.80773 1.000 6.30648 253 SER A N 1
ATOM 2006 C CA . SER A 1 273 ? 22.91392 -4.43004 -17.86010 1.000 8.75648 253 SER A CA 1
ATOM 2007 C C . SER A 1 273 ? 22.31423 -4.96821 -19.14806 1.000 8.76648 253 SER A C 1
ATOM 2008 O O . SER A 1 273 ? 21.52322 -4.28697 -19.80583 1.000 8.75648 253 SER A O 1
ATOM 2011 N N . LEU A 1 274 ? 22.69714 -6.18431 -19.52824 1.000 8.73167 254 LEU A N 1
ATOM 2012 C CA . LEU A 1 274 ? 22.12821 -6.83123 -20.70329 1.000 6.36167 254 LEU A CA 1
ATOM 2013 C C . LEU A 1 274 ? 20.62178 -7.01081 -20.55711 1.000 8.51167 254 LEU A C 1
ATOM 2014 O O . LEU A 1 274 ? 19.87641 -6.83383 -21.53439 1.000 9.28167 254 LEU A O 1
ATOM 2019 N N . LEU A 1 275 ? 20.17520 -7.43410 -19.36661 1.000 8.30097 255 LEU A N 1
ATOM 2020 C CA . LEU A 1 275 ? 18.74997 -7.64703 -19.09826 1.000 7.39097 255 LEU A CA 1
ATOM 2021 C C . LEU A 1 275 ? 17.94329 -6.38070 -19.36592 1.000 8.95097 255 LEU A C 1
ATOM 2022 O O . LEU A 1 275 ? 16.89114 -6.41710 -20.02926 1.000 9.12097 255 LEU A O 1
ATOM 2027 N N . LEU A 1 276 ? 18.42874 -5.24615 -18.86104 1.000 8.95586 256 LEU A N 1
ATOM 2028 C CA . LEU A 1 276 ? 17.73255 -3.97199 -19.05507 1.000 10.44586 256 LEU A CA 1
ATOM 2029 C C . LEU A 1 276 ? 17.68574 -3.58668 -20.52966 1.000 11.60586 256 LEU A C 1
ATOM 2030 O O . LEU A 1 276 ? 16.62015 -3.23394 -21.05556 1.000 14.20586 256 LEU A O 1
ATOM 2035 N N . ASN A 1 277 ? 18.81985 -3.70768 -21.24317 1.000 9.55233 257 ASN A N 1
ATOM 2036 C CA . ASN A 1 277 ? 18.81382 -3.35888 -22.66354 1.000 11.25233 257 ASN A CA 1
ATOM 2037 C C . ASN A 1 277 ? 17.95500 -4.34466 -23.45569 1.000 10.20233 257 ASN A C 1
ATOM 2038 O O . ASN A 1 277 ? 17.16688 -3.94132 -24.32403 1.000 9.76233 257 ASN A O 1
ATOM 2043 N N . ASN A 1 278 ? 18.04685 -5.63764 -23.14199 1.000 8.37588 258 ASN A N 1
ATOM 2044 C CA . ASN A 1 278 ? 17.24862 -6.65473 -23.84577 1.000 6.73588 258 ASN A CA 1
ATOM 2045 C C . ASN A 1 278 ? 15.74777 -6.46779 -23.62115 1.000 7.90588 258 ASN A C 1
ATOM 2046 O O . ASN A 1 278 ? 14.95957 -6.77972 -24.51478 1.000 8.38588 258 ASN A O 1
ATOM 2051 N N . TYR A 1 279 ? 15.34637 -5.93307 -22.46214 1.000 9.96391 259 TYR A N 1
ATOM 2052 C CA . TYR A 1 279 ? 13.91817 -5.72611 -22.19471 1.000 8.39391 259 TYR A CA 1
ATOM 2053 C C . TYR A 1 279 ? 13.28878 -4.80798 -23.23630 1.000 9.00391 259 TYR A C 1
ATOM 2054 O O . TYR A 1 279 ? 12.15027 -5.04052 -23.68827 1.000 7.95391 259 TYR A O 1
ATOM 2063 N N . PHE A 1 280 ? 14.00672 -3.77287 -23.66588 1.000 6.05848 260 PHE A N 1
ATOM 2064 C CA . PHE A 1 280 ? 13.41653 -2.85457 -24.64580 1.000 5.85848 260 PHE A CA 1
ATOM 2065 C C . PHE A 1 280 ? 13.44569 -3.43623 -26.05041 1.000 8.06848 260 PHE A C 1
ATOM 2066 O O . PHE A 1 280 ? 12.51897 -3.20619 -26.82845 1.000 8.54848 260 PHE A O 1
ATOM 2074 N N . HIS A 1 281 ? 14.43321 -4.27764 -26.37601 1.000 7.14222 261 HIS A N 1
ATOM 2075 C CA . HIS A 1 281 ? 14.32363 -4.99701 -27.65059 1.000 7.82222 261 HIS A CA 1
ATOM 2076 C C . HIS A 1 281 ? 13.16816 -5.98510 -27.64400 1.000 6.18222 261 HIS A C 1
ATOM 2077 O O . HIS A 1 281 ? 12.49943 -6.16481 -28.67322 1.000 8.78222 261 HIS A O 1
ATOM 2084 N N . TYR A 1 282 ? 12.94218 -6.65353 -26.50404 1.000 5.13617 262 TYR A N 1
ATOM 2085 C CA . TYR A 1 282 ? 11.81178 -7.56624 -26.34052 1.000 7.40617 262 TYR A CA 1
ATOM 2086 C C . TYR A 1 282 ? 10.49757 -6.84147 -26.57300 1.000 7.78617 262 TYR A C 1
ATOM 2087 O O . TYR A 1 282 ? 9.64396 -7.29323 -27.36653 1.000 7.70617 262 TYR A O 1
ATOM 2096 N N . LEU A 1 283 ? 10.31854 -5.70363 -25.87905 1.000 6.78355 263 LEU A N 1
ATOM 2097 C CA . LEU A 1 283 ? 9.05923 -4.95852 -26.03040 1.000 6.83355 263 LEU A CA 1
ATOM 2098 C C . LEU A 1 283 ? 8.90217 -4.42295 -27.44007 1.000 7.43355 263 LEU A C 1
ATOM 2099 O O . LEU A 1 283 ? 7.77387 -4.35623 -27.94870 1.000 9.24355 263 LEU A O 1
ATOM 2104 N N . GLY A 1 284 ? 10.01454 -4.03546 -28.07784 1.000 7.06617 264 GLY A N 1
ATOM 2105 C CA . GLY A 1 284 ? 9.93235 -3.41473 -29.39270 1.000 7.42617 264 GLY A CA 1
ATOM 2106 C C . GLY A 1 284 ? 9.77411 -4.40097 -30.51835 1.000 6.26617 264 GLY A C 1
ATOM 2107 O O . GLY A 1 284 ? 9.13960 -4.07765 -31.52867 1.000 9.93617 264 GLY A O 1
ATOM 2108 N N . LYS A 1 285 ? 10.33614 -5.61398 -30.37382 1.000 5.62003 265 LYS A N 1
ATOM 2109 C CA . LYS A 1 285 ? 10.21007 -6.59821 -31.43897 1.000 10.16003 265 LYS A CA 1
ATOM 2110 C C . LYS A 1 285 ? 8.85080 -7.26873 -31.42613 1.000 8.15003 265 LYS A C 1
ATOM 2111 O O . LYS A 1 285 ? 8.39701 -7.74185 -32.47159 1.000 9.86003 265 LYS A O 1
ATOM 2117 N N . ASN A 1 286 ? 8.20578 -7.33119 -30.26407 1.000 8.05153 266 ASN A N 1
ATOM 2118 C CA . ASN A 1 286 ? 7.03038 -8.17072 -30.04255 1.000 6.24153 266 ASN A CA 1
ATOM 2119 C C . ASN A 1 286 ? 5.83487 -7.24191 -29.90323 1.000 7.92153 266 ASN A C 1
ATOM 2120 O O . ASN A 1 286 ? 5.61143 -6.70313 -28.82083 1.000 7.66153 266 ASN A O 1
ATOM 2125 N N . HIS A 1 287 ? 5.09179 -6.99878 -30.99752 1.000 5.82169 267 HIS A N 1
ATOM 2126 C CA . HIS A 1 287 ? 4.17434 -5.87285 -30.91216 1.000 5.95169 267 HIS A CA 1
ATOM 2127 C C . HIS A 1 287 ? 2.92059 -6.17715 -30.12146 1.000 6.53169 267 HIS A C 1
ATOM 2128 O O . HIS A 1 287 ? 2.15850 -5.25067 -29.83535 1.000 6.75169 267 HIS A O 1
ATOM 2135 N N . GLU A 1 288 ? 2.71345 -7.43235 -29.71615 1.000 7.94488 268 GLU A N 1
ATOM 2136 C CA . GLU A 1 288 ? 1.69076 -7.66657 -28.69319 1.000 10.70488 268 GLU A CA 1
ATOM 2137 C C . GLU A 1 288 ? 2.02092 -6.95943 -27.37373 1.000 10.22488 268 GLU A C 1
ATOM 2138 O O . GLU A 1 288 ? 1.11813 -6.76637 -26.53876 1.000 8.68488 268 GLU A O 1
ATOM 2144 N N . LEU A 1 289 ? 3.28458 -6.58670 -27.17007 1.000 6.87049 269 LEU A N 1
ATOM 2145 C CA . LEU A 1 289 ? 3.75251 -5.84801 -26.01348 1.000 9.10049 269 LEU A CA 1
ATOM 2146 C C . LEU A 1 289 ? 3.87155 -4.35007 -26.29096 1.000 9.76049 269 LEU A C 1
ATOM 2147 O O . LEU A 1 289 ? 4.46958 -3.63151 -25.47810 1.000 9.91049 269 LEU A O 1
ATOM 2152 N N . PHE A 1 290 ? 3.30421 -3.86202 -27.41115 1.000 6.24994 270 PHE A N 1
ATOM 2153 C CA . PHE A 1 290 ? 3.36658 -2.44643 -27.75201 1.000 5.78994 270 PHE A CA 1
ATOM 2154 C C . PHE A 1 290 ? 2.90250 -1.55354 -26.59722 1.000 10.90994 270 PHE A C 1
ATOM 2155 O O . PHE A 1 290 ? 3.51197 -0.52055 -26.31026 1.000 7.90994 270 PHE A O 1
ATOM 2163 N N . PHE A 1 291 ? 1.80411 -1.92188 -25.94179 1.000 7.93927 271 PHE A N 1
ATOM 2164 C CA . PHE A 1 291 ? 1.28610 -1.04418 -24.89010 1.000 6.67927 271 PHE A CA 1
ATOM 2165 C C . PHE A 1 291 ? 2.14894 -1.09934 -23.63719 1.000 8.90927 271 PHE A C 1
ATOM 2166 O O . PHE A 1 291 ? 2.25586 -0.09368 -22.91362 1.000 8.48927 271 PHE A O 1
ATOM 2174 N N . ARG A 1 292 ? 2.83519 -2.21397 -23.40533 1.000 7.71783 272 ARG A N 1
ATOM 2175 C CA . ARG A 1 292 ? 3.89306 -2.20784 -22.37515 1.000 8.11783 272 ARG A CA 1
ATOM 2176 C C . ARG A 1 292 ? 4.97665 -1.19421 -22.69455 1.000 10.75783 272 ARG A C 1
ATOM 2177 O O . ARG A 1 292 ? 5.46970 -0.49259 -21.79999 1.000 9.09783 272 ARG A O 1
ATOM 2185 N N . TYR A 1 293 ? 5.42599 -1.15222 -23.96473 1.000 7.86313 273 TYR A N 1
ATOM 2186 C CA . TYR A 1 293 ? 6.41337 -0.14007 -24.32510 1.000 8.78313 273 TYR A CA 1
ATOM 2187 C C . TYR A 1 293 ? 5.88186 1.26206 -24.10068 1.000 10.84313 273 TYR A C 1
ATOM 2188 O O . TYR A 1 293 ? 6.61494 2.15004 -23.64192 1.000 9.66313 273 TYR A O 1
ATOM 2197 N N . VAL A 1 294 ? 4.61712 1.50408 -24.44915 1.000 8.69913 274 VAL A N 1
ATOM 2198 C CA . VAL A 1 294 ? 4.06308 2.84109 -24.24411 1.000 10.56913 274 VAL A CA 1
ATOM 2199 C C . VAL A 1 294 ? 4.18532 3.26009 -22.77497 1.000 11.06913 274 VAL A C 1
ATOM 2200 O O . VAL A 1 294 ? 4.59359 4.39303 -22.48200 1.000 13.35913 274 VAL A O 1
ATOM 2204 N N . GLY A 1 295 ? 3.89044 2.33839 -21.84153 1.000 11.32705 275 GLY A N 1
ATOM 2205 C CA . GLY A 1 295 ? 4.04192 2.64526 -20.42687 1.000 11.33705 275 GLY A CA 1
ATOM 2206 C C . GLY A 1 295 ? 5.49606 2.85128 -20.03257 1.000 12.73705 275 GLY A C 1
ATOM 2207 O O . GLY A 1 295 ? 5.85368 3.82111 -19.34499 1.000 11.77705 275 GLY A O 1
ATOM 2208 N N . ALA A 1 296 ? 6.37163 1.95252 -20.48297 1.000 7.92762 276 ALA A N 1
ATOM 2209 C CA . ALA A 1 296 ? 7.76704 2.12874 -20.09520 1.000 8.78762 276 ALA A CA 1
ATOM 2210 C C . ALA A 1 296 ? 8.36877 3.39204 -20.71445 1.000 13.58762 276 ALA A C 1
ATOM 2211 O O . ALA A 1 296 ? 9.21025 4.05243 -20.08569 1.000 15.09762 276 ALA A O 1
ATOM 2213 N N . LEU A 1 297 ? 7.91285 3.78297 -21.91129 1.000 10.63862 277 LEU A N 1
ATOM 2214 C CA . LEU A 1 297 ? 8.38551 5.02127 -22.52131 1.000 14.52862 277 LEU A CA 1
ATOM 2215 C C . LEU A 1 297 ? 8.00163 6.21862 -21.66154 1.000 16.83862 277 LEU A C 1
ATOM 2216 O O . LEU A 1 297 ? 8.82695 7.10198 -21.39376 1.000 15.31862 277 LEU A O 1
ATOM 2221 N N . TYR A 1 298 ? 6.74835 6.26462 -21.21294 1.000 11.27065 278 TYR A N 1
ATOM 2222 C CA . TYR A 1 298 ? 6.34525 7.34076 -20.31082 1.000 15.19065 278 TYR A CA 1
ATOM 2223 C C . TYR A 1 298 ? 7.25614 7.40331 -19.08939 1.000 19.07065 278 TYR A C 1
ATOM 2224 O O . TYR A 1 298 ? 7.76715 8.47603 -18.74373 1.000 16.22065 278 TYR A O 1
ATOM 2233 N N . TYR A 1 299 ? 7.47833 6.25380 -18.42633 1.000 16.90902 279 TYR A N 1
ATOM 2234 C CA . TYR A 1 299 ? 8.22380 6.26487 -17.17350 1.000 14.46902 279 TYR A CA 1
ATOM 2235 C C . TYR A 1 299 ? 9.69087 6.60769 -17.40564 1.000 18.60902 279 TYR A C 1
ATOM 2236 O O . TYR A 1 299 ? 10.27600 7.41496 -16.66172 1.000 14.74902 279 TYR A O 1
ATOM 2245 N N . THR A 1 300 ? 10.30895 6.01064 -18.42708 1.000 15.26148 280 THR A N 1
ATOM 2246 C CA . THR A 1 300 ? 11.72534 6.27439 -18.64933 1.000 16.08148 280 THR A CA 1
ATOM 2247 C C . THR A 1 300 ? 11.95039 7.70772 -19.11017 1.000 18.37148 280 THR A C 1
ATOM 2248 O O . THR A 1 300 ? 12.85090 8.38371 -18.60792 1.000 20.82148 280 THR A O 1
ATOM 2252 N N . GLU A 1 301 ? 11.11761 8.21461 -20.02577 1.000 17.72151 281 GLU A N 1
ATOM 2253 C CA . GLU A 1 301 ? 11.35030 9.57106 -20.51621 1.000 22.68151 281 GLU A CA 1
ATOM 2254 C C . GLU A 1 301 ? 11.20588 10.58059 -19.38396 1.000 27.06151 281 GLU A C 1
ATOM 2255 O O . GLU A 1 301 ? 12.02681 11.50217 -19.24114 1.000 26.27151 281 GLU A O 1
ATOM 2261 N N . SER A 1 302 ? 10.20313 10.38209 -18.53435 1.000 17.35011 282 SER A N 1
ATOM 2262 C CA . SER A 1 302 ? 9.96519 11.27631 -17.40524 1.000 19.45011 282 SER A CA 1
ATOM 2263 C C . SER A 1 302 ? 11.07587 11.17721 -16.35985 1.000 30.05011 282 SER A C 1
ATOM 2264 O O . SER A 1 302 ? 11.45121 12.18484 -15.74703 1.000 31.50011 282 SER A O 1
ATOM 2267 N N . SER A 1 303 ? 11.59567 9.96560 -16.13268 1.000 20.43287 283 SER A N 1
ATOM 2268 C CA . SER A 1 303 ? 12.64148 9.73154 -15.13936 1.000 19.26287 283 SER A CA 1
ATOM 2269 C C . SER A 1 303 ? 14.01440 10.18532 -15.61193 1.000 19.75287 283 SER A C 1
ATOM 2270 O O . SER A 1 303 ? 14.93828 10.30218 -14.79536 1.000 15.61287 283 SER A O 1
ATOM 2273 N N . LEU A 1 304 ? 14.18632 10.40729 -16.91166 1.000 17.68082 284 LEU A N 1
ATOM 2274 C CA . LEU A 1 304 ? 15.53268 10.60256 -17.43721 1.000 18.21082 284 LEU A CA 1
ATOM 2275 C C . LEU A 1 304 ? 16.11139 11.94644 -17.01591 1.000 23.03082 284 LEU A C 1
ATOM 2276 O O . LEU A 1 304 ? 17.33630 12.09066 -16.93018 1.000 18.35082 284 LEU A O 1
ATOM 2281 N N . VAL A 1 305 ? 15.26304 12.93989 -16.74501 1.000 19.88162 285 VAL A N 1
ATOM 2282 C CA . VAL A 1 305 ? 15.78316 14.24251 -16.31870 1.000 15.88162 285 VAL A CA 1
ATOM 2283 C C . VAL A 1 305 ? 16.56362 14.09588 -15.01191 1.000 13.36162 285 VAL A C 1
ATOM 2284 O O . VAL A 1 305 ? 17.72338 14.50515 -14.90917 1.000 18.92162 285 VAL A O 1
ATOM 2288 N N . ASP A 1 306 ? 15.95160 13.47434 -14.00849 1.000 14.07997 286 ASP A N 1
ATOM 2289 C CA . ASP A 1 306 ? 16.64360 13.26675 -12.74815 1.000 19.27997 286 ASP A CA 1
ATOM 2290 C C . ASP A 1 306 ? 17.81304 12.29761 -12.90210 1.000 19.36997 286 ASP A C 1
ATOM 2291 O O . ASP A 1 306 ? 18.88475 12.52063 -12.31550 1.000 14.62997 286 ASP A O 1
ATOM 2296 N N . PHE A 1 307 ? 17.64826 11.23348 -13.70679 1.000 16.66811 287 PHE A N 1
ATOM 2297 C CA . PHE A 1 307 ? 18.77105 10.32873 -13.93928 1.000 15.36811 287 PHE A CA 1
ATOM 2298 C C . PHE A 1 307 ? 19.95383 11.08042 -14.52688 1.000 17.47811 287 PHE A C 1
ATOM 2299 O O . PHE A 1 307 ? 21.09872 10.89938 -14.09460 1.000 15.91811 287 PHE A O 1
ATOM 2307 N N . CYS A 1 308 ? 19.69851 11.92030 -15.52776 1.000 14.32072 288 CYS A N 1
ATOM 2308 C CA . CYS A 1 308 ? 20.80055 12.61120 -16.19282 1.000 12.47072 288 CYS A CA 1
ATOM 2309 C C . CYS A 1 308 ? 21.40408 13.71010 -15.32036 1.000 13.68072 288 CYS A C 1
ATOM 2310 O O . CYS A 1 308 ? 22.60903 13.96484 -15.40288 1.000 14.75072 288 CYS A O 1
ATOM 2313 N N . ARG A 1 309 ? 20.59052 14.37089 -14.50882 1.000 11.44920 289 ARG A N 1
ATOM 2314 C CA . ARG A 1 309 ? 21.12279 15.34066 -13.55064 1.000 15.99920 289 ARG A CA 1
ATOM 2315 C C . ARG A 1 309 ? 22.10174 14.66817 -12.60366 1.000 16.16920 289 ARG A C 1
ATOM 2316 O O . ARG A 1 309 ? 23.22742 15.15142 -12.41074 1.000 15.89920 289 ARG A O 1
ATOM 2324 N N . ARG A 1 310 ? 21.69708 13.52122 -12.03620 1.000 14.81251 290 ARG A N 1
ATOM 2325 C CA . ARG A 1 310 ? 22.57096 12.80221 -11.11322 1.000 14.71251 290 ARG A CA 1
ATOM 2326 C C . ARG A 1 310 ? 23.82986 12.30361 -11.80351 1.000 16.49251 290 ARG A C 1
ATOM 2327 O O . ARG A 1 310 ? 24.92205 12.33163 -11.21606 1.000 14.07251 290 ARG A O 1
ATOM 2335 N N . ALA A 1 311 ? 23.71134 11.82942 -13.04656 1.000 12.94627 291 ALA A N 1
ATOM 2336 C CA . ALA A 1 311 ? 24.89480 11.32216 -13.73200 1.000 11.15627 291 ALA A CA 1
ATOM 2337 C C . ALA A 1 311 ? 25.87385 12.44162 -14.03823 1.000 13.60627 291 ALA A C 1
ATOM 2338 O O . ALA A 1 311 ? 27.08896 12.27607 -13.87507 1.000 15.70627 291 ALA A O 1
ATOM 2340 N N . ASP A 1 312 ? 25.37486 13.57470 -14.53979 1.000 13.85742 292 ASP A N 1
ATOM 2341 C CA . ASP A 1 312 ? 26.26780 14.69749 -14.79884 1.000 15.22742 292 ASP A CA 1
ATOM 2342 C C . ASP A 1 312 ? 26.99764 15.12342 -13.51906 1.000 14.47742 292 ASP A C 1
ATOM 2343 O O . ASP A 1 312 ? 28.23027 15.21329 -13.50338 1.000 16.53742 292 ASP A O 1
ATOM 2348 N N . HIS A 1 313 ? 26.25507 15.31098 -12.42278 1.000 15.93929 293 HIS A N 1
ATOM 2349 C CA . HIS A 1 313 ? 26.86460 15.72564 -11.15490 1.000 18.88929 293 HIS A CA 1
ATOM 2350 C C . HIS A 1 313 ? 27.90592 14.71654 -10.68592 1.000 19.91929 293 HIS A C 1
ATOM 2351 O O . HIS A 1 313 ? 29.02484 15.09205 -10.31262 1.000 19.65929 293 HIS A O 1
ATOM 2358 N N . LEU A 1 314 ? 27.56294 13.42454 -10.72299 1.000 17.89964 294 LEU A N 1
ATOM 2359 C CA . LEU A 1 314 ? 28.46814 12.40171 -10.20017 1.000 16.55964 294 LEU A CA 1
ATOM 2360 C C . LEU A 1 314 ? 29.73145 12.28635 -11.04565 1.000 13.29964 294 LEU A C 1
ATOM 2361 O O . LEU A 1 314 ? 30.84962 12.19283 -10.50186 1.000 15.37964 294 LEU A O 1
ATOM 2366 N N . LEU A 1 315 ? 29.59291 12.30663 -12.38072 1.000 13.15889 295 LEU A N 1
ATOM 2367 C CA . LEU A 1 315 ? 30.77079 12.15234 -13.21740 1.000 13.11889 295 LEU A CA 1
ATOM 2368 C C . LEU A 1 315 ? 31.70861 13.34808 -13.07328 1.000 14.94889 295 LEU A C 1
ATOM 2369 O O . LEU A 1 315 ? 32.93376 13.18842 -13.10833 1.000 14.91889 295 LEU A O 1
ATOM 2374 N N . ARG A 1 316 ? 31.15873 14.55153 -12.91657 1.000 14.99209 296 ARG A N 1
ATOM 2375 C CA . ARG A 1 316 ? 32.05164 15.69283 -12.76347 1.000 13.84209 296 ARG A CA 1
ATOM 2376 C C . ARG A 1 316 ? 32.72782 15.64386 -11.41206 1.000 16.52209 296 ARG A C 1
ATOM 2377 O O . ARG A 1 316 ? 33.88509 16.06300 -11.28671 1.000 22.45209 296 ARG A O 1
ATOM 2385 N N . GLU A 1 317 ? 32.05949 15.07764 -10.40928 1.000 18.43933 297 GLU A N 1
ATOM 2386 C CA . GLU A 1 317 ? 32.72615 14.92763 -9.12094 1.000 16.34933 297 GLU A CA 1
ATOM 2387 C C . GLU A 1 317 ? 33.87685 13.93264 -9.21266 1.000 20.58933 297 GLU A C 1
ATOM 2388 O O . GLU A 1 317 ? 34.92865 14.13263 -8.59365 1.000 24.69933 297 GLU A O 1
ATOM 2394 N N . VAL A 1 318 ? 33.69828 12.85786 -9.98392 1.000 19.51638 298 VAL A N 1
ATOM 2395 C CA . VAL A 1 318 ? 34.70803 11.80755 -10.05291 1.000 16.04638 298 VAL A CA 1
ATOM 2396 C C . VAL A 1 318 ? 35.87433 12.22413 -10.93984 1.000 16.54638 298 VAL A C 1
ATOM 2397 O O . VAL A 1 318 ? 37.03398 12.01520 -10.57633 1.000 18.48638 298 VAL A O 1
ATOM 2401 N N . PHE A 1 319 ? 35.60029 12.83891 -12.10423 1.000 17.60754 299 PHE A N 1
ATOM 2402 C CA . PHE A 1 319 ? 36.62164 13.04650 -13.12483 1.000 14.33754 299 PHE A CA 1
ATOM 2403 C C . PHE A 1 319 ? 37.11010 14.49362 -13.24401 1.000 19.84754 299 PHE A C 1
ATOM 2404 O O . PHE A 1 319 ? 38.09649 14.73388 -13.93909 1.000 28.44754 299 PHE A O 1
ATOM 2412 N N . GLY A 1 320 ? 36.43954 15.44965 -12.62584 1.000 22.21816 300 GLY A N 1
ATOM 2413 C CA . GLY A 1 320 ? 36.81089 16.82725 -12.83900 1.000 26.38816 300 GLY A CA 1
ATOM 2414 C C . GLY A 1 320 ? 36.26108 17.33211 -14.15687 1.000 32.26816 300 GLY A C 1
ATOM 2415 O O . GLY A 1 320 ? 35.32388 16.76507 -14.72928 1.000 24.44816 300 GLY A O 1
ATOM 2416 N N . ASP A 1 321 ? 36.84626 18.42078 -14.65226 1.000 28.53687 301 ASP A N 1
ATOM 2417 C CA . ASP A 1 321 ? 36.26329 19.03898 -15.83019 1.000 33.02687 301 ASP A CA 1
ATOM 2418 C C . ASP A 1 321 ? 36.78378 18.44525 -17.12973 1.000 25.53687 301 ASP A C 1
ATOM 2419 O O . ASP A 1 321 ? 36.47615 18.96850 -18.20437 1.000 38.06687 301 ASP A O 1
ATOM 2424 N N . THR A 1 322 ? 37.52629 17.34819 -17.06067 1.000 27.53294 302 THR A N 1
ATOM 2425 C CA . THR A 1 322 ? 37.92746 16.65078 -18.26830 1.000 30.61294 302 THR A CA 1
ATOM 2426 C C . THR A 1 322 ? 36.78502 15.83441 -18.87353 1.000 21.19294 302 THR A C 1
ATOM 2427 O O . THR A 1 322 ? 36.78863 15.59411 -20.08596 1.000 26.20294 302 THR A O 1
ATOM 2431 N N . VAL A 1 323 ? 35.79355 15.43820 -18.07105 1.000 22.17881 303 VAL A N 1
ATOM 2432 C CA . VAL A 1 323 ? 34.73194 14.56054 -18.55657 1.000 24.81881 303 VAL A CA 1
ATOM 2433 C C . VAL A 1 323 ? 33.69621 15.36743 -19.33305 1.000 25.14881 303 VAL A C 1
ATOM 2434 O O . VAL A 1 323 ? 33.31705 16.48506 -18.95285 1.000 23.70881 303 VAL A O 1
ATOM 2438 N N . ASP A 1 324 ? 33.23755 14.79527 -20.44084 1.000 14.28703 304 ASP A N 1
ATOM 2439 C CA . ASP A 1 324 ? 32.25322 15.42696 -21.32028 1.000 17.41703 304 ASP A CA 1
ATOM 2440 C C . ASP A 1 324 ? 30.90115 14.85134 -20.95519 1.000 18.99703 304 ASP A C 1
ATOM 2441 O O . ASP A 1 324 ? 30.65236 13.67273 -21.20498 1.000 17.92703 304 ASP A O 1
ATOM 2446 N N . THR A 1 325 ? 30.02664 15.67715 -20.37314 1.000 15.39229 305 THR A N 1
ATOM 2447 C CA . THR A 1 325 ? 28.71866 15.19924 -19.93183 1.000 13.55229 305 THR A CA 1
ATOM 2448 C C . THR A 1 325 ? 27.58145 15.77077 -20.77473 1.000 14.11229 305 THR A C 1
ATOM 2449 O O . THR A 1 325 ? 26.42594 15.73648 -20.33310 1.000 13.46229 305 THR A O 1
ATOM 2453 N N . THR A 1 326 ? 27.89904 16.28327 -21.97880 1.000 14.25359 306 THR A N 1
ATOM 2454 C CA . THR A 1 326 ? 26.88792 16.88084 -22.85333 1.000 16.70359 306 THR A CA 1
ATOM 2455 C C . THR A 1 326 ? 25.76899 15.90328 -23.14896 1.000 11.89359 306 THR A C 1
ATOM 2456 O O . THR A 1 326 ? 24.60365 16.29958 -23.21180 1.000 14.65359 306 THR A O 1
ATOM 2460 N N . TYR A 1 327 ? 26.10170 14.61814 -23.31545 1.000 13.55620 307 TYR A N 1
ATOM 2461 C CA . TYR A 1 327 ? 25.06271 13.58594 -23.46666 1.000 15.03620 307 TYR A CA 1
ATOM 2462 C C . TYR A 1 327 ? 23.99469 13.73926 -22.38717 1.000 12.08620 307 TYR A C 1
ATOM 2463 O O . TYR A 1 327 ? 22.78275 13.70895 -22.65578 1.000 14.43620 307 TYR A O 1
ATOM 2472 N N . PHE A 1 328 ? 24.43016 13.92356 -21.13856 1.000 10.47549 308 PHE A N 1
ATOM 2473 C CA . PHE A 1 328 ? 23.46896 13.91843 -20.04674 1.000 12.79549 308 PHE A CA 1
ATOM 2474 C C . PHE A 1 328 ? 22.72483 15.23955 -19.93322 1.000 17.14549 308 PHE A C 1
ATOM 2475 O O . PHE A 1 328 ? 21.51956 15.25537 -19.66934 1.000 14.06549 308 PHE A O 1
ATOM 2483 N N . THR A 1 329 ? 23.42042 16.36106 -20.10654 1.000 11.84181 309 THR A N 1
ATOM 2484 C CA . THR A 1 329 ? 22.72754 17.62884 -19.95885 1.000 15.43181 309 THR A CA 1
ATOM 2485 C C . THR A 1 329 ? 21.80677 17.91310 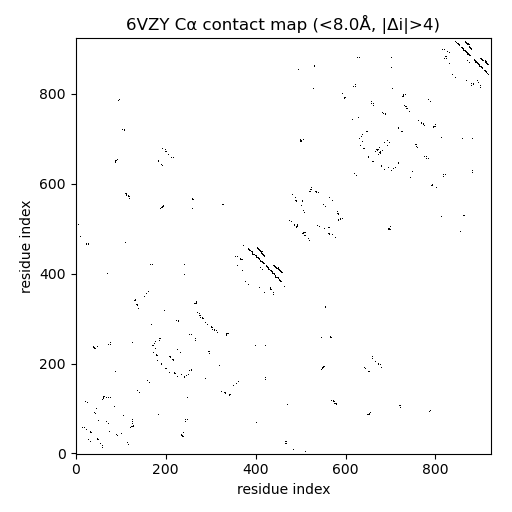-21.13689 1.000 19.96181 309 THR A C 1
ATOM 2486 O O . THR A 1 329 ? 20.82226 18.63338 -20.96607 1.000 17.61181 309 THR A O 1
ATOM 2490 N N . GLU A 1 330 ? 22.09899 17.36157 -22.32344 1.000 16.90209 310 GLU A N 1
ATOM 2491 C CA . GLU A 1 330 ? 21.16099 17.49300 -23.43438 1.000 20.66209 310 GLU A CA 1
ATOM 2492 C C . GLU A 1 330 ? 19.82424 16.85014 -23.09463 1.000 21.68209 310 GLU A C 1
ATOM 2493 O O . GLU A 1 330 ? 18.76420 17.41102 -23.40897 1.000 20.26209 310 GLU A O 1
ATOM 2499 N N . HIS A 1 331 ? 19.84534 15.68221 -22.43169 1.000 15.29614 311 HIS A N 1
ATOM 2500 C CA . HIS A 1 331 ? 18.58864 15.03653 -22.04010 1.000 15.38614 311 HIS A CA 1
ATOM 2501 C C . HIS A 1 331 ? 17.85719 15.81246 -20.95984 1.000 21.96614 311 HIS A C 1
ATOM 2502 O O . HIS A 1 331 ? 16.62064 15.78878 -20.91272 1.000 16.86614 311 HIS A O 1
ATOM 2509 N N . ILE A 1 332 ? 18.58466 16.46544 -20.05507 1.000 16.67632 312 ILE A N 1
ATOM 2510 C CA . ILE A 1 332 ? 17.89115 17.30153 -19.08354 1.000 19.74632 312 ILE A CA 1
ATOM 2511 C C . ILE A 1 332 ? 17.03811 18.32622 -19.80959 1.000 22.36632 312 ILE A C 1
ATOM 2512 O O . ILE A 1 332 ? 15.88357 18.56403 -19.44579 1.000 27.78632 312 ILE A O 1
ATOM 2517 N N . HIS A 1 333 ? 17.58868 18.92865 -20.86770 1.000 20.23815 313 HIS A N 1
ATOM 2518 C CA . HIS A 1 333 ? 16.88520 19.97124 -21.60643 1.000 22.17815 313 HIS A CA 1
ATOM 2519 C C . HIS A 1 333 ? 15.65792 19.44080 -22.35270 1.000 29.32815 313 HIS A C 1
ATOM 2520 O O . HIS A 1 333 ? 14.66409 20.16285 -22.50426 1.000 30.08815 313 HIS A O 1
ATOM 2527 N N . ILE A 1 334 ? 15.71588 18.20560 -22.84113 1.000 23.16229 314 ILE A N 1
ATOM 2528 C CA . ILE A 1 334 ? 14.76848 17.70623 -23.83178 1.000 27.33229 314 ILE A CA 1
ATOM 2529 C C . ILE A 1 334 ? 13.71187 16.80723 -23.21115 1.000 32.83229 314 ILE A C 1
ATOM 2530 O O . ILE A 1 334 ? 12.56152 16.80290 -23.65478 1.000 21.77229 314 ILE A O 1
ATOM 2535 N N . ASP A 1 335 ? 14.09421 15.99291 -22.22339 1.000 28.44158 315 ASP A N 1
ATOM 2536 C CA . ASP A 1 335 ? 13.19086 14.94532 -21.77021 1.000 22.29158 315 ASP A CA 1
ATOM 2537 C C . ASP A 1 335 ? 12.08613 15.46573 -20.85756 1.000 30.73158 315 ASP A C 1
ATOM 2538 O O . ASP A 1 335 ? 11.09933 14.74607 -20.64059 1.000 23.64158 315 ASP A O 1
ATOM 2543 N N . GLN A 1 336 ? 12.24102 16.68437 -20.31944 1.000 29.91118 316 GLN A N 1
ATOM 2544 C CA . GLN A 1 336 ? 11.10327 17.42153 -19.77607 1.000 29.95118 316 GLN A CA 1
ATOM 2545 C C . GLN A 1 336 ? 9.91096 17.38039 -20.73321 1.000 24.44118 316 GLN A C 1
ATOM 2546 O O . GLN A 1 336 ? 8.77606 17.09759 -20.32681 1.000 32.62118 316 GLN A O 1
ATOM 2552 N N . HIS A 1 337 ? 10.15922 17.64267 -22.01781 1.000 23.05177 317 HIS A N 1
ATOM 2553 C CA . HIS A 1 337 ? 9.08007 17.69562 -22.99507 1.000 23.77177 317 HIS A CA 1
ATOM 2554 C C . HIS A 1 337 ? 8.67016 16.29502 -23.45370 1.000 29.63177 317 HIS A C 1
ATOM 2555 O O . HIS A 1 337 ? 7.48364 16.04715 -23.70321 1.000 21.95177 317 HIS A O 1
ATOM 2562 N N . HIS A 1 338 ? 9.63306 15.36637 -23.55112 1.000 23.78509 318 HIS A N 1
ATOM 2563 C CA . HIS A 1 338 ? 9.33002 14.02100 -24.03943 1.000 21.54509 318 HIS A CA 1
ATOM 2564 C C . HIS A 1 338 ? 8.38327 13.27269 -23.09987 1.000 23.22509 318 HIS A C 1
ATOM 2565 O O . HIS A 1 338 ? 7.48997 12.54262 -23.55394 1.000 20.59509 318 HIS A O 1
ATOM 2572 N N . GLY A 1 339 ? 8.59728 13.39432 -21.78689 1.000 22.94763 319 GLY A N 1
ATOM 2573 C CA . GLY A 1 339 ? 7.71830 12.72617 -20.83929 1.000 20.12763 319 GLY A CA 1
ATOM 2574 C C . GLY A 1 339 ? 6.28674 13.20776 -20.96192 1.000 23.88763 319 GLY A C 1
ATOM 2575 O O . GLY A 1 339 ? 5.34363 12.40726 -20.93254 1.000 21.76763 319 GLY A O 1
ATOM 2576 N N . ARG A 1 340 ? 6.10612 14.52235 -21.11626 1.000 27.54681 320 ARG A N 1
ATOM 2577 C CA . ARG A 1 340 ? 4.76672 15.05577 -21.35501 1.000 21.42681 320 ARG A CA 1
ATOM 2578 C C . ARG A 1 340 ? 4.20587 14.58871 -22.69743 1.000 19.43681 320 ARG A C 1
ATOM 2579 O O . ARG A 1 340 ? 3.01547 14.25359 -22.79170 1.000 29.09681 320 ARG A O 1
ATOM 2587 N N . MET A 1 341 ? 5.03135 14.58873 -23.75033 1.000 20.68006 321 MET A N 1
ATOM 2588 C CA . MET A 1 341 ? 4.56909 14.06632 -25.03624 1.000 16.50006 321 MET A CA 1
ATOM 2589 C C . MET A 1 341 ? 4.05182 12.64134 -24.89360 1.000 22.34006 321 MET A C 1
ATOM 2590 O O . MET A 1 341 ? 3.01828 12.28020 -25.47754 1.000 22.63006 321 MET A O 1
ATOM 2595 N N . ALA A 1 342 ? 4.75238 11.81396 -24.11301 1.000 20.40660 322 ALA A N 1
ATOM 2596 C CA . ALA A 1 342 ? 4.33235 10.41999 -23.98942 1.000 16.57660 322 ALA A CA 1
ATOM 2597 C C . ALA A 1 342 ? 2.95396 10.30098 -23.33897 1.000 25.00660 322 ALA A C 1
ATOM 2598 O O . ALA A 1 342 ? 2.13313 9.47463 -23.75439 1.000 22.10660 322 ALA A O 1
ATOM 2600 N N . ARG A 1 343 ? 2.67933 11.11126 -22.31148 1.000 19.57881 323 ARG A N 1
ATOM 2601 C CA . ARG A 1 343 ? 1.42906 10.96272 -21.58025 1.000 17.36881 323 ARG A CA 1
ATOM 2602 C C . ARG A 1 343 ? 0.25190 11.55786 -22.34203 1.000 17.62881 323 ARG A C 1
ATOM 2603 O O . ARG A 1 343 ? -0.80968 10.93313 -22.42664 1.000 20.70881 323 ARG A O 1
ATOM 2611 N N . GLU A 1 344 ? 0.42427 12.75893 -22.89869 1.000 19.96245 324 GLU A N 1
ATOM 2612 C CA . GLU A 1 344 ? -0.68931 13.49464 -23.49403 1.000 19.67245 324 GLU A CA 1
ATOM 2613 C C . GLU A 1 344 ? -0.91338 13.14145 -24.95240 1.000 16.93245 324 GLU A C 1
ATOM 2614 O O . GLU A 1 344 ? -2.06083 13.17056 -25.42626 1.000 18.85245 324 GLU A O 1
ATOM 2620 N N . LYS A 1 345 ? 0.15218 12.82361 -25.68256 1.000 18.87767 325 LYS A N 1
ATOM 2621 C CA . LYS A 1 345 ? 0.03476 12.61666 -27.11226 1.000 17.58767 325 LYS A CA 1
ATOM 2622 C C . LYS A 1 345 ? 0.29485 11.18972 -27.55995 1.000 24.62767 325 LYS A C 1
ATOM 2623 O O . LYS A 1 345 ? 0.11657 10.90140 -28.75170 1.000 22.48767 325 LYS A O 1
ATOM 2629 N N . ILE A 1 346 ? 0.67813 10.29314 -26.64294 1.000 18.68631 326 ILE A N 1
ATOM 2630 C CA . ILE A 1 346 ? 0.73779 8.85852 -26.93788 1.000 17.61631 326 ILE A CA 1
ATOM 2631 C C . ILE A 1 346 ? -0.24647 8.09131 -26.05555 1.000 16.81631 326 ILE A C 1
ATOM 2632 O O . ILE A 1 346 ? -1.16234 7.43329 -26.56627 1.000 14.22631 326 ILE A O 1
ATOM 2637 N N . ILE A 1 347 ? -0.12633 8.16946 -24.72533 1.000 13.74582 327 ILE A N 1
ATOM 2638 C CA . ILE A 1 347 ? -1.02468 7.35568 -23.89245 1.000 16.12582 327 ILE A CA 1
ATOM 2639 C C . ILE A 1 347 ? -2.47835 7.77377 -24.08796 1.000 23.00582 327 ILE A C 1
ATOM 2640 O O . ILE A 1 347 ? -3.36492 6.93754 -24.29557 1.000 20.38582 327 ILE A O 1
ATOM 2645 N N . LYS A 1 348 ? -2.75062 9.06786 -24.00368 1.000 22.11291 328 LYS A N 1
ATOM 2646 C CA . LYS A 1 348 ? -4.14557 9.49994 -23.99881 1.000 21.49291 328 LYS A CA 1
ATOM 2647 C C . LYS A 1 348 ? -4.87308 9.12274 -25.28407 1.000 15.35291 328 LYS A C 1
ATOM 2648 O O . LYS A 1 348 ? -5.95509 8.51026 -25.19340 1.000 19.86291 328 LYS A O 1
ATOM 2654 N N . PRO A 1 349 ? -4.34950 9.40142 -26.48537 1.000 19.40444 329 PRO A N 1
ATOM 2655 C CA . PRO A 1 349 ? -5.09512 9.00738 -27.68854 1.000 17.20444 329 PRO A CA 1
ATOM 2656 C C . PRO A 1 349 ? -5.15526 7.51328 -27.90334 1.000 22.50444 329 PRO A C 1
ATOM 2657 O O . PRO A 1 349 ? -6.12212 7.05241 -28.51151 1.000 17.95444 329 PRO A O 1
ATOM 2661 N N . LEU A 1 350 ? -4.17027 6.73384 -27.43420 1.000 14.40800 330 LEU A N 1
ATOM 2662 C CA . LEU A 1 350 ? -4.28535 5.27645 -27.57965 1.000 15.09800 330 LEU A CA 1
ATOM 2663 C C . LEU A 1 350 ? -5.36027 4.70407 -26.67142 1.000 14.17800 330 LEU A C 1
ATOM 2664 O O . LEU A 1 350 ? -6.07028 3.75722 -27.04920 1.000 13.96800 330 LEU A O 1
ATOM 2669 N N . VAL A 1 351 ? -5.48391 5.23962 -25.45000 1.000 14.77657 331 VAL A N 1
ATOM 2670 C CA . VAL A 1 351 ? -6.51459 4.74013 -24.55527 1.000 14.32657 331 VAL A CA 1
ATOM 2671 C C . VAL A 1 351 ? -7.88585 5.10528 -25.10726 1.000 16.93657 331 VAL A C 1
ATOM 2672 O O . VAL A 1 351 ? -8.82889 4.30964 -25.03443 1.000 18.27657 331 VAL A O 1
ATOM 2676 N N . GLU A 1 352 ? -7.98579 6.26325 -25.74603 1.000 14.30335 332 GLU A N 1
ATOM 2677 C CA . GLU A 1 352 ? -9.26049 6.65351 -26.34193 1.000 22.58335 332 GLU A CA 1
ATOM 2678 C C . GLU A 1 352 ? -9.59667 5.76714 -27.53609 1.000 22.99335 332 GLU A C 1
ATOM 2679 O O . GLU A 1 352 ? -10.74085 5.32745 -27.69066 1.000 21.19335 332 GLU A O 1
ATOM 2685 N N . ALA A 1 353 ? -8.60045 5.46185 -28.37150 1.000 19.20274 333 ALA A N 1
ATOM 2686 C CA . ALA A 1 353 ? -8.85119 4.68570 -29.58469 1.000 16.97274 333 ALA A CA 1
ATOM 2687 C C . ALA A 1 353 ? -9.08948 3.20540 -29.29272 1.000 16.39274 333 ALA A C 1
ATOM 2688 O O . ALA A 1 353 ? -9.97280 2.58295 -29.89899 1.000 17.32274 333 ALA A O 1
ATOM 2690 N N . HIS A 1 354 ? -8.29967 2.60053 -28.39743 1.000 13.29055 334 HIS A N 1
ATOM 2691 C CA . HIS A 1 354 ? -8.30490 1.15199 -28.23462 1.000 14.65055 334 HIS A CA 1
ATOM 2692 C C . HIS A 1 354 ? -8.97166 0.68832 -26.95169 1.000 14.64055 334 HIS A C 1
ATOM 2693 O O . HIS A 1 354 ? -9.10989 -0.51689 -26.74102 1.000 18.59055 334 HIS A O 1
ATOM 2700 N N . GLY A 1 355 ? -9.41454 1.61436 -26.09886 1.000 15.39482 335 GLY A N 1
ATOM 2701 C CA . GLY A 1 355 ? -10.23031 1.25928 -24.95503 1.000 16.86482 335 GLY A CA 1
ATOM 2702 C C . GLY A 1 355 ? -9.40291 1.01461 -23.71446 1.000 21.38482 335 GLY A C 1
ATOM 2703 O O . GLY A 1 355 ? -8.17381 0.98042 -23.73887 1.000 16.28482 335 GLY A O 1
ATOM 2704 N N . ASP A 1 356 ? -10.10836 0.82185 -22.59721 1.000 19.73214 336 ASP A N 1
ATOM 2705 C CA . ASP A 1 356 ? -9.44763 0.70982 -21.30537 1.000 17.77214 336 ASP A CA 1
ATOM 2706 C C . ASP A 1 356 ? -8.78475 -0.64998 -21.09533 1.000 17.62214 336 ASP A C 1
ATOM 2707 O O . ASP A 1 356 ? -8.00770 -0.80640 -20.14478 1.000 18.29214 336 ASP A O 1
ATOM 2712 N N . GLY A 1 357 ? -9.06417 -1.62817 -21.95522 1.000 17.98920 337 GLY A N 1
ATOM 2713 C CA . GLY A 1 357 ? -8.37941 -2.90404 -21.90922 1.000 16.91920 337 GLY A CA 1
ATOM 2714 C C . GLY A 1 357 ? -6.87689 -2.79814 -22.10875 1.000 14.94920 337 GLY A C 1
ATOM 2715 O O . GLY A 1 357 ? -6.14277 -3.70827 -21.71533 1.000 18.25920 337 GLY A O 1
ATOM 2716 N N . ILE A 1 358 ? -6.39752 -1.70437 -22.70411 1.000 13.64134 338 ILE A N 1
ATOM 2717 C CA . ILE A 1 358 ? -4.93759 -1.59466 -22.86618 1.000 12.54134 338 ILE A CA 1
ATOM 2718 C C . ILE A 1 358 ? -4.23103 -1.08317 -21.62085 1.000 17.96134 338 ILE A C 1
ATOM 2719 O O . ILE A 1 358 ? -3.01608 -1.20426 -21.54250 1.000 12.12134 338 ILE A O 1
ATOM 2724 N N . ILE A 1 359 ? -4.94652 -0.54855 -20.63800 1.000 14.00781 339 ILE A N 1
ATOM 2725 C CA . ILE A 1 359 ? -4.30517 0.10926 -19.49311 1.000 13.68781 339 ILE A CA 1
ATOM 2726 C C . ILE A 1 359 ? -3.51442 -0.87148 -18.62450 1.000 11.29781 339 ILE A C 1
ATOM 2727 O O . ILE A 1 359 ? -2.40599 -0.51553 -18.20416 1.000 13.14781 339 ILE A O 1
ATOM 2732 N N . PRO A 1 360 ? -3.97976 -2.09767 -18.34178 1.000 15.10379 340 PRO A N 1
ATOM 2733 C CA . PRO A 1 360 ? -3.13007 -3.00562 -17.53845 1.000 14.42379 340 PRO A CA 1
ATOM 2734 C C . PRO A 1 360 ? -1.76187 -3.24350 -18.16700 1.000 16.65379 340 PRO A C 1
ATOM 2735 O O . PRO A 1 360 ? -0.77507 -3.37822 -17.43436 1.000 14.89379 340 PRO A O 1
ATOM 2739 N N . GLU A 1 361 ? -1.67574 -3.27911 -19.49332 1.000 9.71865 341 GLU A N 1
ATOM 2740 C CA . GLU A 1 361 ? -0.36627 -3.46833 -20.14568 1.000 8.01865 341 GLU A CA 1
ATOM 2741 C C . GLU A 1 361 ? 0.50514 -2.22950 -20.02137 1.000 9.89865 341 GLU A C 1
ATOM 2742 O O . GLU A 1 361 ? 1.72906 -2.34083 -19.83291 1.000 10.87865 341 GLU A O 1
ATOM 2748 N N . ILE A 1 362 ? -0.09059 -1.02952 -20.13376 1.000 9.58541 342 ILE A N 1
ATOM 2749 C CA . ILE A 1 362 ? 0.67704 0.18583 -19.90995 1.000 10.13541 342 ILE A CA 1
ATOM 2750 C C . ILE A 1 362 ? 1.29600 0.15119 -18.50792 1.000 10.88541 342 ILE A C 1
ATOM 2751 O O . ILE A 1 362 ? 2.50567 0.38822 -18.32375 1.000 11.27541 342 ILE A O 1
ATOM 2756 N N . VAL A 1 363 ? 0.48129 -0.21091 -17.51000 1.000 11.09244 343 VAL A N 1
ATOM 2757 C CA . VAL A 1 363 ? 0.94963 -0.27777 -16.13815 1.000 8.76244 343 VAL A CA 1
ATOM 2758 C C . VAL A 1 363 ? 1.99652 -1.37750 -15.99553 1.000 11.31244 343 VAL A C 1
ATOM 2759 O O . VAL A 1 363 ? 2.99810 -1.21193 -15.28893 1.000 11.23244 343 VAL A O 1
ATOM 2763 N N . ARG A 1 364 ? 1.80438 -2.49551 -16.69108 1.000 12.24387 344 ARG A N 1
ATOM 2764 C CA . ARG A 1 364 ? 2.75045 -3.59955 -16.54470 1.000 10.01387 344 ARG A CA 1
ATOM 2765 C C . ARG A 1 364 ? 4.12500 -3.21569 -17.09301 1.000 10.16387 344 ARG A C 1
ATOM 2766 O O . ARG A 1 364 ? 5.17037 -3.54443 -16.49177 1.000 10.33387 344 ARG A O 1
ATOM 2774 N N . GLY A 1 365 ? 4.15261 -2.46335 -18.20098 1.000 11.47166 345 GLY A N 1
ATOM 2775 C CA . GLY A 1 365 ? 5.43390 -2.00211 -18.73825 1.000 8.08166 345 GLY A CA 1
ATOM 2776 C C . GLY A 1 365 ? 6.18508 -1.12135 -17.75615 1.000 12.46166 345 GLY A C 1
ATOM 2777 O O . GLY A 1 365 ? 7.40868 -1.21341 -17.62734 1.000 10.48166 345 GLY A O 1
ATOM 2778 N N . ILE A 1 366 ? 5.46260 -0.26408 -17.04153 1.000 9.11217 346 ILE A N 1
ATOM 2779 C CA . ILE A 1 366 ? 6.09197 0.58806 -16.02139 1.000 11.49217 346 ILE A CA 1
ATOM 2780 C C . ILE A 1 366 ? 6.62323 -0.25230 -14.86372 1.000 11.99217 346 ILE A C 1
ATOM 2781 O O . ILE A 1 366 ? 7.77770 -0.09639 -14.43567 1.000 10.41217 346 ILE A O 1
ATOM 2786 N N . GLU A 1 367 ? 5.79892 -1.16395 -14.34911 1.000 10.20842 347 GLU A N 1
ATOM 2787 C CA . GLU A 1 367 ? 6.19552 -1.92332 -13.16803 1.000 11.13842 347 GLU A CA 1
ATOM 2788 C C . GLU A 1 367 ? 7.26511 -2.97359 -13.47438 1.000 11.03842 347 GLU A C 1
ATOM 2789 O O . GLU A 1 367 ? 8.10729 -3.25442 -12.61410 1.000 11.03842 347 GLU A O 1
ATOM 2795 N N . GLU A 1 368 ? 7.26348 -3.55052 -14.67413 1.000 10.47503 348 GLU A N 1
ATOM 2796 C CA . GLU A 1 368 ? 8.35860 -4.45600 -15.01695 1.000 9.73503 348 GLU A CA 1
ATOM 2797 C C . GLU A 1 368 ? 9.66869 -3.69300 -15.12999 1.000 7.01503 348 GLU A C 1
ATOM 2798 O O . GLU A 1 368 ? 10.70968 -4.18089 -14.67296 1.000 10.26503 348 GLU A O 1
ATOM 2804 N N . TYR A 1 369 ? 9.64146 -2.52951 -15.78602 1.000 9.99391 349 TYR A N 1
ATOM 2805 C CA . TYR A 1 369 ? 10.86361 -1.75138 -15.94025 1.000 9.12391 349 TYR A CA 1
ATOM 2806 C C . TYR A 1 369 ? 11.42441 -1.37913 -14.57569 1.000 12.98391 349 TYR A C 1
ATOM 2807 O O . TYR A 1 369 ? 12.63953 -1.45955 -14.34524 1.000 10.03391 349 TYR A O 1
ATOM 2816 N N . ARG A 1 370 ? 10.54040 -1.03694 -13.63030 1.000 10.33589 350 ARG A N 1
ATOM 2817 C CA . ARG A 1 370 ? 11.03509 -0.63031 -12.32092 1.000 10.60589 350 ARG A CA 1
ATOM 2818 C C . ARG A 1 370 ? 11.67163 -1.78842 -11.57739 1.000 12.16589 350 ARG A C 1
ATOM 2819 O O . ARG A 1 370 ? 12.66731 -1.58422 -10.86477 1.000 11.91589 350 ARG A O 1
ATOM 2827 N N . VAL A 1 371 ? 11.14894 -3.00090 -11.75536 1.000 9.46586 351 VAL A N 1
ATOM 2828 C CA . VAL A 1 371 ? 11.80641 -4.18741 -11.19515 1.000 8.79586 351 VAL A CA 1
ATOM 2829 C C . VAL A 1 371 ? 13.20623 -4.36328 -11.78309 1.000 9.05586 351 VAL A C 1
ATOM 2830 O O . VAL A 1 371 ? 14.15950 -4.63210 -11.06035 1.000 9.33586 351 VAL A O 1
ATOM 2834 N N . LEU A 1 372 ? 13.33665 -4.28412 -13.11154 1.000 8.64756 352 LEU A N 1
ATOM 2835 C CA . LEU A 1 372 ? 14.66010 -4.45223 -13.71587 1.000 7.69756 352 LEU A CA 1
ATOM 2836 C C . LEU A 1 372 ? 15.66352 -3.40573 -13.19975 1.000 7.41756 352 LEU A C 1
ATOM 2837 O O . LEU A 1 372 ? 16.87024 -3.69197 -13.05969 1.000 11.50756 352 LEU A O 1
ATOM 2842 N N . LEU A 1 373 ? 15.20744 -2.17448 -12.95751 1.000 12.04427 353 LEU A N 1
ATOM 2843 C CA . LEU A 1 373 ? 16.10557 -1.14953 -12.43604 1.000 11.35427 353 LEU A CA 1
ATOM 2844 C C . LEU A 1 373 ? 16.61899 -1.53579 -11.05944 1.000 10.96427 353 LEU A C 1
ATOM 2845 O O . LEU A 1 373 ? 17.79592 -1.31310 -10.73265 1.000 15.14427 353 LEU A O 1
ATOM 2850 N N . GLU A 1 374 ? 15.74381 -2.10467 -10.23152 1.000 9.86294 354 GLU A N 1
ATOM 2851 C CA . GLU A 1 374 ? 16.15316 -2.54037 -8.90108 1.000 9.78294 354 GLU A CA 1
ATOM 2852 C C . GLU A 1 374 ? 17.21598 -3.61005 -9.00415 1.000 12.30294 354 GLU A C 1
ATOM 2853 O O . GLU A 1 374 ? 18.20463 -3.59598 -8.25153 1.000 14.00294 354 GLU A O 1
ATOM 2859 N N . ILE A 1 375 ? 17.02215 -4.55716 -9.93319 1.000 12.23369 355 ILE A N 1
ATOM 2860 C CA . ILE A 1 375 ? 17.99849 -5.63133 -10.12359 1.000 8.02369 355 ILE A CA 1
ATOM 2861 C C . ILE A 1 375 ? 19.33922 -5.05665 -10.57020 1.000 11.30369 355 ILE A C 1
ATOM 2862 O O . ILE A 1 375 ? 20.40234 -5.52150 -10.12948 1.000 12.42369 355 ILE A O 1
ATOM 2867 N N . GLY A 1 376 ? 19.30791 -4.05248 -11.45788 1.000 9.40540 356 GLY A N 1
ATOM 2868 C CA . GLY A 1 376 ? 20.54376 -3.46155 -11.95573 1.000 10.40540 356 GLY A CA 1
ATOM 2869 C C . GLY A 1 376 ? 21.28341 -2.72706 -10.85320 1.000 16.17540 356 GLY A C 1
ATOM 2870 O O . GLY A 1 376 ? 22.52219 -2.79627 -10.74684 1.000 12.73540 356 GLY A O 1
ATOM 2871 N N . ASP A 1 377 ? 20.53926 -2.01956 -10.00609 1.000 11.45948 357 ASP A N 1
ATOM 2872 C CA . ASP A 1 377 ? 21.19574 -1.33011 -8.89708 1.000 11.29948 357 ASP A CA 1
ATOM 2873 C C . ASP A 1 377 ? 21.89498 -2.33275 -7.97556 1.000 10.92948 357 ASP A C 1
ATOM 2874 O O . ASP A 1 377 ? 23.03100 -2.09428 -7.52756 1.000 15.11948 357 ASP A O 1
ATOM 2879 N N . PHE A 1 378 ? 21.23898 -3.45326 -7.68763 1.000 13.50666 358 PHE A N 1
ATOM 2880 C CA . PHE A 1 378 ? 21.82684 -4.47180 -6.82730 1.000 12.09666 358 PHE A CA 1
ATOM 2881 C C . PHE A 1 378 ? 23.04686 -5.10292 -7.47900 1.000 11.55666 358 PHE A C 1
ATOM 2882 O O . PHE A 1 378 ? 24.11438 -5.18742 -6.86346 1.000 11.15666 358 PHE A O 1
ATOM 2890 N N . ASP A 1 379 ? 22.90055 -5.54838 -8.72825 1.000 8.34256 359 ASP A N 1
ATOM 2891 C CA . ASP A 1 379 ? 23.97976 -6.25196 -9.41685 1.000 10.94256 359 ASP A CA 1
ATOM 2892 C C . ASP A 1 379 ? 25.20872 -5.35542 -9.57389 1.000 10.52256 359 ASP A C 1
ATOM 2893 O O . ASP A 1 379 ? 26.33939 -5.79596 -9.36868 1.000 10.25256 359 ASP A O 1
ATOM 2898 N N . PHE A 1 380 ? 25.01408 -4.08317 -9.93654 1.000 8.71939 360 PHE A N 1
ATOM 2899 C CA . PHE A 1 380 ? 26.16346 -3.19594 -10.11891 1.000 6.81939 360 PHE A CA 1
ATOM 2900 C C . PHE A 1 380 ? 26.83556 -2.90470 -8.77668 1.000 8.45939 360 PHE A C 1
ATOM 2901 O O . PHE A 1 380 ? 28.06459 -2.98764 -8.64731 1.000 9.79939 360 PHE A O 1
ATOM 2909 N N . SER A 1 381 ? 26.03931 -2.58672 -7.76088 1.000 8.72228 361 SER A N 1
ATOM 2910 C CA . SER A 1 381 ? 26.58804 -2.36837 -6.41464 1.000 10.17228 361 SER A CA 1
ATOM 2911 C C . SER A 1 381 ? 27.39797 -3.56237 -5.94005 1.000 10.30228 361 SER A C 1
ATOM 2912 O O . SER A 1 381 ? 28.50601 -3.39825 -5.40686 1.000 10.36228 361 SER A O 1
ATOM 2915 N N . GLU A 1 382 ? 26.87149 -4.77908 -6.15449 1.000 9.70457 362 GLU A N 1
ATOM 2916 C CA . GLU A 1 382 ? 27.60366 -5.97984 -5.74729 1.000 11.25457 362 GLU A CA 1
ATOM 2917 C C . GLU A 1 382 ? 28.88485 -6.14865 -6.55178 1.000 11.87457 362 GLU A C 1
ATOM 2918 O O . GLU A 1 382 ? 29.93042 -6.49315 -5.99555 1.000 10.51457 362 GLU A O 1
ATOM 2924 N N . GLN A 1 383 ? 28.84603 -5.84906 -7.85303 1.000 7.08864 363 GLN A N 1
ATOM 2925 C CA . GLN A 1 383 ? 30.06886 -6.01481 -8.63390 1.000 7.52864 363 GLN A CA 1
ATOM 2926 C C . GLN A 1 383 ? 31.16061 -5.02963 -8.20737 1.000 7.40864 363 GLN A C 1
ATOM 2927 O O . GLN A 1 383 ? 32.34191 -5.38147 -8.20803 1.000 10.30864 363 GLN A O 1
ATOM 2933 N N . ILE A 1 384 ? 30.80342 -3.77819 -7.91621 1.000 10.93352 364 ILE A N 1
ATOM 2934 C CA . ILE A 1 384 ? 31.83176 -2.82047 -7.51674 1.000 7.83352 364 ILE A CA 1
ATOM 2935 C C . ILE A 1 384 ? 32.41438 -3.20282 -6.15640 1.000 8.01352 364 ILE A C 1
ATOM 2936 O O . ILE A 1 384 ? 33.63426 -3.11700 -5.93627 1.000 10.66352 364 ILE A O 1
ATOM 2941 N N . ALA A 1 385 ? 31.56238 -3.65652 -5.23955 1.000 11.50258 365 ALA A N 1
ATOM 2942 C CA . ALA A 1 385 ? 32.08659 -4.09883 -3.94573 1.000 12.92258 365 ALA A CA 1
ATOM 2943 C C . ALA A 1 385 ? 33.04886 -5.25993 -4.12884 1.000 11.33258 365 ALA A C 1
ATOM 2944 O O . ALA A 1 385 ? 34.09375 -5.32571 -3.46139 1.000 11.20258 365 ALA A O 1
ATOM 2946 N N . TRP A 1 386 ? 32.73842 -6.15744 -5.07353 1.000 8.75023 366 TRP A N 1
ATOM 2947 C CA . TRP A 1 386 ? 33.56848 -7.33066 -5.31595 1.000 9.35023 366 TRP A CA 1
ATOM 2948 C C . TRP A 1 386 ? 34.89598 -6.93147 -5.95082 1.000 11.24023 366 TRP A C 1
ATOM 2949 O O . TRP A 1 386 ? 35.96262 -7.40471 -5.53162 1.000 11.66023 366 TRP A O 1
ATOM 2960 N N . MET A 1 387 ? 34.86298 -5.98745 -6.89015 1.000 8.39475 367 MET A N 1
ATOM 2961 C CA . MET A 1 387 ? 36.10329 -5.46213 -7.46528 1.000 10.50475 367 MET A CA 1
ATOM 2962 C C . MET A 1 387 ? 36.95773 -4.81341 -6.38834 1.000 14.45475 367 MET A C 1
ATOM 2963 O O . MET A 1 387 ? 38.16360 -5.04702 -6.31342 1.000 13.80475 367 MET A O 1
ATOM 2968 N N . ASP A 1 388 ? 36.34319 -3.99792 -5.53853 1.000 11.65101 368 ASP A N 1
ATOM 2969 C CA . ASP A 1 388 ? 37.13558 -3.24218 -4.56849 1.000 13.23101 368 ASP A CA 1
ATOM 2970 C C . ASP A 1 388 ? 37.69934 -4.14252 -3.48197 1.000 12.86101 368 ASP A C 1
ATOM 2971 O O . ASP A 1 388 ? 38.73268 -3.80876 -2.88879 1.000 15.33101 368 ASP A O 1
ATOM 2976 N N . ALA A 1 389 ? 37.01457 -5.23202 -3.17859 1.000 9.72422 369 ALA A N 1
ATOM 2977 C CA . ALA A 1 389 ? 37.44483 -6.16059 -2.12928 1.000 13.54422 369 ALA A CA 1
ATOM 2978 C C . ALA A 1 389 ? 38.56627 -7.09971 -2.56404 1.000 12.17422 369 ALA A C 1
ATOM 2979 O O . ALA A 1 389 ? 39.02267 -7.89921 -1.73542 1.000 12.43422 369 ALA A O 1
ATOM 2981 N N . GLN A 1 390 ? 38.98580 -7.07048 -3.83048 1.000 10.98133 370 GLN A N 1
ATOM 2982 C CA . GLN A 1 390 ? 39.90780 -8.09503 -4.32753 1.000 9.13133 370 GLN A CA 1
ATOM 2983 C C . GLN A 1 390 ? 41.12637 -8.29018 -3.43692 1.000 12.45133 370 GLN A C 1
ATOM 2984 O O . GLN A 1 390 ? 41.44452 -9.44922 -3.15002 1.000 13.10133 370 GLN A O 1
ATOM 2990 N N . PRO A 1 391 ? 41.81519 -7.24876 -2.96172 1.000 10.33907 371 PRO A N 1
ATOM 2991 C CA . PRO A 1 391 ? 42.99354 -7.50541 -2.08676 1.000 13.19907 371 PRO A CA 1
ATOM 2992 C C . PRO A 1 391 ? 42.63899 -8.28088 -0.83019 1.000 14.78907 371 PRO A C 1
ATOM 2993 O O . PRO A 1 391 ? 43.40304 -9.16771 -0.40194 1.000 16.31907 371 PRO A O 1
ATOM 2997 N N . GLU A 1 392 ? 41.50924 -7.95066 -0.21347 1.000 11.96754 372 GLU A N 1
ATOM 2998 C CA . GLU A 1 392 ? 41.11838 -8.67793 0.99252 1.000 12.63754 372 GLU A CA 1
ATOM 2999 C C . GLU A 1 392 ? 40.62452 -10.07523 0.68015 1.000 10.68754 372 GLU A C 1
ATOM 3000 O O . GLU A 1 392 ? 40.75040 -10.96005 1.52702 1.000 13.94754 372 GLU A O 1
ATOM 3006 N N . LEU A 1 393 ? 39.99724 -10.28531 -0.49862 1.000 10.63807 373 LEU A N 1
ATOM 3007 C CA . LEU A 1 393 ? 39.54502 -11.61502 -0.85663 1.000 8.62807 373 LEU A CA 1
ATOM 3008 C C . LEU A 1 393 ? 40.70222 -12.51440 -1.25468 1.000 12.72807 373 LEU A C 1
ATOM 3009 O O . LEU A 1 393 ? 40.58388 -13.74303 -1.14053 1.000 13.86807 373 LEU A O 1
ATOM 3014 N N . LYS A 1 394 ? 41.81324 -11.92238 -1.70180 1.000 10.87114 374 LYS A N 1
ATOM 3015 C CA . LYS A 1 394 ? 43.04868 -12.69380 -1.87395 1.000 12.53114 374 LYS A CA 1
ATOM 3016 C C . LYS A 1 394 ? 43.59923 -13.14545 -0.51777 1.000 13.50114 374 LYS A C 1
ATOM 3017 O O . LYS A 1 394 ? 43.93988 -14.32508 -0.34402 1.000 14.79114 374 LYS A O 1
ATOM 3023 N N . LYS A 1 395 ? 43.63166 -12.24199 0.46945 1.000 14.20729 375 LYS A N 1
ATOM 3024 C CA . LYS A 1 395 ? 44.03558 -12.63942 1.82383 1.000 14.35729 375 LYS A CA 1
ATOM 3025 C C . LYS A 1 395 ? 43.08555 -13.67933 2.41101 1.000 13.70729 375 LYS A C 1
ATOM 3026 O O . LYS A 1 395 ? 43.52823 -14.63872 3.04602 1.000 14.13729 375 LYS A O 1
ATOM 3032 N N . LEU A 1 396 ? 41.77630 -13.54657 2.17562 1.000 11.16190 376 LEU A N 1
ATOM 3033 C CA . LEU A 1 396 ? 40.81830 -14.46840 2.76888 1.000 11.15190 376 LEU A CA 1
ATOM 3034 C C . LEU A 1 396 ? 40.96270 -15.89277 2.24889 1.000 12.22190 376 LEU A C 1
ATOM 3035 O O . LEU A 1 396 ? 40.44750 -16.83067 2.87393 1.000 12.66190 376 LEU A O 1
ATOM 3040 N N . HIS A 1 397 ? 41.65129 -16.07741 1.11731 1.000 14.02312 377 HIS A N 1
ATOM 3041 C CA . HIS A 1 397 ? 41.90411 -17.42662 0.62756 1.000 15.14312 377 HIS A CA 1
ATOM 3042 C C . HIS A 1 397 ? 42.61254 -18.24809 1.69860 1.000 12.54312 377 HIS A C 1
ATOM 3043 O O . HIS A 1 397 ? 42.30909 -19.42932 1.88234 1.000 16.60312 377 HIS A O 1
ATOM 3050 N N . ASP A 1 398 ? 43.52354 -17.61617 2.45034 1.000 18.01000 378 ASP A N 1
ATOM 3051 C CA . ASP A 1 398 ? 44.25500 -18.34920 3.48530 1.000 20.01000 378 ASP A CA 1
ATOM 3052 C C . ASP A 1 398 ? 43.33055 -18.98196 4.51924 1.000 19.82000 378 ASP A C 1
ATOM 3053 O O . ASP A 1 398 ? 43.35940 -20.21696 4.66873 1.000 20.48000 378 ASP A O 1
ATOM 3058 N N . PRO A 1 399 ? 42.48408 -18.23061 5.25324 1.000 14.52835 379 PRO A N 1
ATOM 3059 C CA . PRO A 1 399 ? 41.61963 -18.90461 6.23801 1.000 20.18835 379 PRO A CA 1
ATOM 3060 C C . PRO A 1 399 ? 40.55558 -19.78963 5.62247 1.000 17.78835 379 PRO A C 1
ATOM 3061 O O . PRO A 1 399 ? 40.22561 -20.83149 6.19977 1.000 18.32835 379 PRO A O 1
ATOM 3065 N N . VAL A 1 400 ? 40.00195 -19.43199 4.46010 1.000 13.13126 380 VAL A N 1
ATOM 3066 C CA . VAL A 1 400 ? 39.06582 -20.35205 3.81247 1.000 13.57126 380 VAL A CA 1
ATOM 3067 C C . VAL A 1 400 ? 39.75313 -21.66827 3.44647 1.000 17.51126 380 VAL A C 1
ATOM 3068 O O . VAL A 1 400 ? 39.20146 -22.75824 3.65851 1.000 18.36126 380 VAL A O 1
ATOM 3072 N N . PHE A 1 401 ? 40.96127 -21.59212 2.88693 1.000 18.20661 381 PHE A N 1
ATOM 3073 C CA . PHE A 1 401 ? 41.66600 -22.81078 2.49966 1.000 20.29661 381 PHE A CA 1
ATOM 3074 C C . PHE A 1 401 ? 41.92517 -23.68602 3.71114 1.000 24.14661 381 PHE A C 1
ATOM 3075 O O . PHE A 1 401 ? 41.73745 -24.90525 3.65867 1.000 23.28661 381 PHE A O 1
ATOM 3083 N N . GLU A 1 402 ? 42.30186 -23.06497 4.82896 1.000 21.17440 382 GLU A N 1
ATOM 3084 C CA . GLU A 1 402 ? 42.57992 -23.83612 6.03397 1.000 23.88440 382 GLU A CA 1
ATOM 3085 C C . GLU A 1 402 ? 41.31734 -24.43467 6.62587 1.000 29.05440 382 GLU A C 1
ATOM 3086 O O . GLU A 1 402 ? 41.36612 -25.53434 7.18238 1.000 31.24440 382 GLU A O 1
ATOM 3092 N N . GLY A 1 403 ? 40.17689 -23.75589 6.50004 1.000 20.02337 383 GLY A N 1
ATOM 3093 C CA . GLY A 1 403 ? 38.92270 -24.35386 6.92638 1.000 19.49337 383 GLY A CA 1
ATOM 3094 C C . GLY A 1 403 ? 38.51265 -25.51647 6.05702 1.000 27.93337 383 GLY A C 1
ATOM 3095 O O . GLY A 1 403 ? 37.87579 -26.46437 6.53196 1.000 36.36337 383 GLY A O 1
ATOM 3096 N N . LEU A 1 404 ? 38.86833 -25.46436 4.77469 1.000 25.86310 384 LEU A N 1
ATOM 3097 C CA . LEU A 1 404 ? 38.64001 -26.60564 3.89323 1.000 37.58310 384 LEU A CA 1
ATOM 3098 C C . LEU A 1 404 ? 39.47971 -27.79548 4.31739 1.000 40.86310 384 LEU A C 1
ATOM 3099 O O . LEU A 1 404 ? 38.95843 -28.90185 4.50055 1.000 40.01310 384 LEU A O 1
ATOM 3104 N N . LYS A 1 405 ? 40.79305 -27.58228 4.45227 1.000 32.92274 385 LYS A N 1
ATOM 3105 C CA . LYS A 1 405 ? 41.69299 -28.65703 4.85305 1.000 35.02274 385 LYS A CA 1
ATOM 3106 C C . LYS A 1 405 ? 41.25864 -29.27117 6.16899 1.000 44.47274 385 LYS A C 1
ATOM 3107 O O . LYS A 1 405 ? 41.48349 -30.46290 6.40147 1.000 49.54274 385 LYS A O 1
ATOM 3113 N N . GLN A 1 406 ? 40.61936 -28.48405 7.03098 1.000 44.20164 386 GLN A N 1
ATOM 3114 C CA . GLN A 1 406 ? 40.17371 -29.01915 8.30410 1.000 42.10164 386 GLN A CA 1
ATOM 3115 C C . GLN A 1 406 ? 38.82284 -29.70082 8.22382 1.000 47.17164 386 GLN A C 1
ATOM 3116 O O . GLN A 1 406 ? 38.39925 -30.31659 9.20489 1.000 53.07164 386 GLN A O 1
ATOM 3122 N N . GLY A 1 407 ? 38.15249 -29.64878 7.08234 1.000 42.38306 387 GLY A N 1
ATOM 3123 C CA . GLY A 1 407 ? 36.90144 -30.35751 6.93655 1.000 44.10306 387 GLY A CA 1
ATOM 3124 C C . GLY A 1 407 ? 35.69446 -29.63530 7.47920 1.000 47.11306 387 GLY A C 1
ATOM 3125 O O . GLY A 1 407 ? 34.67397 -30.28041 7.75172 1.000 39.20306 387 GLY A O 1
ATOM 3126 N N . LYS A 1 408 ? 35.77267 -28.31215 7.65355 1.000 41.39759 388 LYS A N 1
ATOM 3127 C CA . LYS A 1 408 ? 34.57931 -27.56050 8.01982 1.000 43.94759 388 LYS A CA 1
ATOM 3128 C C . LYS A 1 408 ? 33.53215 -27.60713 6.91524 1.000 43.68759 388 LYS A C 1
ATOM 3129 O O . LYS A 1 408 ? 32.33434 -27.46802 7.18844 1.000 50.67759 388 LYS A O 1
ATOM 3135 N N . VAL A 1 409 ? 33.96225 -27.78684 5.67045 1.000 41.90373 389 VAL A N 1
ATOM 3136 C CA . VAL A 1 409 ? 33.07385 -27.96148 4.53097 1.000 43.12373 389 VAL A CA 1
ATOM 3137 C C . VAL A 1 409 ? 33.60742 -29.12653 3.70868 1.000 43.86373 389 VAL A 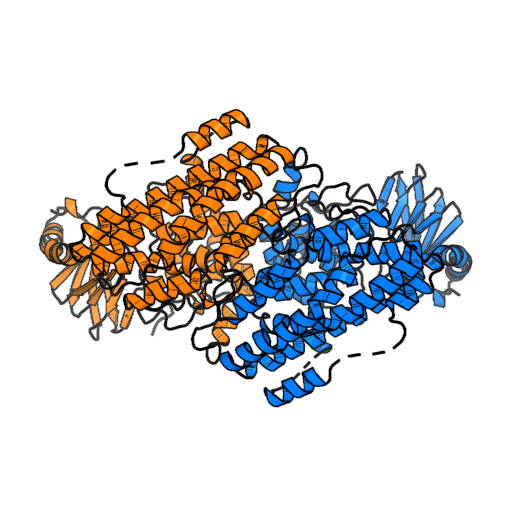C 1
ATOM 3138 O O . VAL A 1 409 ? 34.82359 -29.27092 3.54269 1.000 46.87373 389 VAL A O 1
ATOM 3142 N N . ASP A 1 410 ? 32.70332 -29.97588 3.21952 1.000 46.94837 390 ASP A N 1
ATOM 3143 C CA . ASP A 1 410 ? 33.06301 -31.03351 2.27225 1.000 53.12837 390 ASP A CA 1
ATOM 3144 C C . ASP A 1 410 ? 32.85973 -30.47870 0.87047 1.000 39.97837 390 ASP A C 1
ATOM 3145 O O . ASP A 1 410 ? 31.77696 -30.58720 0.28864 1.000 40.13837 390 ASP A O 1
ATOM 3150 N N . ALA A 1 411 ? 33.91971 -29.87419 0.31379 1.000 40.19780 391 ALA A N 1
ATOM 3151 C CA . ALA A 1 411 ? 33.73230 -29.15006 -0.94045 1.000 38.25780 391 ALA A CA 1
ATOM 3152 C C . ALA A 1 411 ? 34.27231 -29.95028 -2.10964 1.000 36.42780 391 ALA A C 1
ATOM 3153 O O . ALA A 1 411 ? 35.45177 -30.33822 -2.09098 1.000 29.02780 391 ALA A O 1
ATOM 3155 N N . PRO A 1 412 ? 33.45165 -30.19397 -3.13304 1.000 30.36610 392 PRO A N 1
ATOM 3156 C CA . PRO A 1 412 ? 33.97265 -30.75482 -4.38427 1.000 34.75610 392 PRO A CA 1
ATOM 3157 C C . PRO A 1 412 ? 35.16501 -29.95588 -4.89577 1.000 38.78610 392 PRO A C 1
ATOM 3158 O O . PRO A 1 412 ? 35.19088 -28.72510 -4.83108 1.000 28.03610 392 PRO A O 1
ATOM 3162 N N . VAL A 1 413 ? 36.16945 -30.66623 -5.39792 1.000 30.14415 393 VAL A N 1
ATOM 3163 C CA . VAL A 1 413 ? 37.42713 -30.06251 -5.81883 1.000 30.64415 393 VAL A CA 1
ATOM 3164 C C . VAL A 1 413 ? 37.69440 -30.47216 -7.26051 1.000 37.07415 393 VAL A C 1
ATOM 3165 O O . VAL A 1 413 ? 37.40734 -31.60734 -7.65818 1.000 45.74415 393 VAL A O 1
ATOM 3169 N N . ALA A 1 414 ? 38.22769 -29.54061 -8.04795 1.000 33.76585 394 ALA A N 1
ATOM 3170 C CA . ALA A 1 414 ? 38.59577 -29.80276 -9.42993 1.000 25.74585 394 ALA A CA 1
ATOM 3171 C C . ALA A 1 414 ? 40.01742 -29.32140 -9.64828 1.000 33.74585 394 ALA A C 1
ATOM 3172 O O . ALA A 1 414 ? 40.31487 -28.14675 -9.41874 1.000 33.37585 394 ALA A O 1
ATOM 3174 N N . HIS A 1 415 ? 40.90049 -30.22311 -10.07961 1.000 32.74404 395 HIS A N 1
ATOM 3175 C CA . HIS A 1 415 ? 42.27368 -29.84901 -10.38325 1.000 30.65404 395 HIS A CA 1
ATOM 3176 C C . HIS A 1 415 ? 42.36792 -29.46422 -11.84831 1.000 27.93404 395 HIS A C 1
ATOM 3177 O O . HIS A 1 415 ? 41.77047 -30.10974 -12.71218 1.000 42.25404 395 HIS A O 1
ATOM 3184 N N . LEU A 1 416 ? 43.11236 -28.40207 -12.12366 1.000 34.51412 396 LEU A N 1
ATOM 3185 C CA . LEU A 1 416 ? 43.19733 -27.85446 -13.46119 1.000 31.06412 396 LEU A CA 1
ATOM 3186 C C . LEU A 1 416 ? 44.65310 -27.58958 -13.80425 1.000 35.97412 396 LEU A C 1
ATOM 3187 O O . LEU A 1 416 ? 45.47227 -27.29194 -12.93017 1.000 30.93412 396 LEU A O 1
ATOM 3192 N N . VAL A 1 417 ? 44.97532 -27.72297 -15.08869 1.000 36.58687 397 VAL A N 1
ATOM 3193 C CA . VAL A 1 417 ? 46.31677 -27.45741 -15.59530 1.000 35.27687 397 VAL A CA 1
ATOM 3194 C C . VAL A 1 417 ? 46.17079 -26.74616 -16.93473 1.000 26.44687 397 VAL A C 1
ATOM 3195 O O . VAL A 1 417 ? 45.52288 -27.27305 -17.84392 1.000 34.62687 397 VAL A O 1
ATOM 3199 N N . GLU A 1 418 ? 46.77182 -25.55486 -17.06875 1.000 34.86339 398 GLU A N 1
ATOM 3200 C CA . GLU A 1 418 ? 46.52301 -24.74677 -18.25753 1.000 27.72339 398 GLU A CA 1
ATOM 3201 C C . GLU A 1 418 ? 47.75642 -23.98775 -18.73686 1.000 32.80339 398 GLU A C 1
ATOM 3202 O O . GLU A 1 418 ? 48.57859 -23.53964 -17.92038 1.000 30.29339 398 GLU A O 1
ATOM 3208 N N . PRO A 1 419 ? 47.91088 -23.82931 -20.04919 1.000 25.85609 399 PRO A N 1
ATOM 3209 C CA . PRO A 1 419 ? 49.11985 -23.22139 -20.60597 1.000 28.05609 399 PRO A CA 1
ATOM 3210 C C . PRO A 1 419 ? 48.98646 -21.71101 -20.74462 1.000 28.10609 399 PRO A C 1
ATOM 3211 O O . PRO A 1 419 ? 47.90101 -21.14278 -20.60042 1.000 35.81609 399 PRO A O 1
ATOM 3215 N N . ARG A 1 420 ? 50.11718 -21.07987 -21.04838 1.000 28.12427 400 ARG A N 1
ATOM 3216 C CA . ARG A 1 420 ? 50.17240 -19.63467 -21.21936 1.000 37.56427 400 ARG A CA 1
ATOM 3217 C C . ARG A 1 420 ? 49.03606 -19.15484 -22.11068 1.000 41.54427 400 ARG A C 1
ATOM 3218 O O . ARG A 1 420 ? 48.66178 -19.82576 -23.07593 1.000 32.96427 400 ARG A O 1
ATOM 3226 N N . GLY A 1 421 ? 48.46943 -17.99743 -21.76275 1.000 36.91989 401 GLY A N 1
ATOM 3227 C CA . GLY A 1 421 ? 47.47955 -17.34860 -22.60026 1.000 26.24989 401 GLY A CA 1
ATOM 3228 C C . GLY A 1 421 ? 46.14435 -18.05086 -22.70554 1.000 34.44989 401 GLY A C 1
ATOM 3229 O O . GLY A 1 421 ? 45.28691 -17.59999 -23.47978 1.000 29.22989 401 GLY A O 1
ATOM 3230 N N . GLU A 1 422 ? 45.93238 -19.13775 -21.97158 1.000 28.92946 402 GLU A N 1
ATOM 3231 C CA . GLU A 1 422 ? 44.61233 -19.75671 -21.88739 1.000 29.42946 402 GLU A CA 1
ATOM 3232 C C . GLU A 1 422 ? 43.70607 -18.82005 -21.09665 1.000 33.16946 402 GLU A C 1
ATOM 3233 O O . GLU A 1 422 ? 43.82699 -18.70815 -19.87407 1.000 32.30946 402 GLU A O 1
ATOM 3239 N N . LEU A 1 423 ? 42.80425 -18.13554 -21.79121 1.000 26.20276 403 LEU A N 1
ATOM 3240 C CA . LEU A 1 423 ? 41.97903 -17.09149 -21.19676 1.000 22.53276 403 LEU A CA 1
ATOM 3241 C C . LEU A 1 423 ? 40.55758 -17.62333 -21.04518 1.000 18.59276 403 LEU A C 1
ATOM 3242 O O . LEU A 1 423 ? 39.91003 -17.97876 -22.03747 1.000 22.19276 403 LEU A O 1
ATOM 3247 N N . SER A 1 424 ? 40.07421 -17.67756 -19.80105 1.000 16.77950 404 SER A N 1
ATOM 3248 C CA . SER A 1 424 ? 38.71558 -18.11054 -19.49284 1.000 15.71950 404 SER A CA 1
ATOM 3249 C C . SER A 1 424 ? 37.83076 -16.87808 -19.61054 1.000 13.82950 404 SER A C 1
ATOM 3250 O O . SER A 1 424 ? 37.99729 -15.92990 -18.85117 1.000 12.98950 404 SER A O 1
ATOM 3253 N N . ASN A 1 425 ? 36.93968 -16.86912 -20.60147 1.000 16.24629 405 ASN A N 1
ATOM 3254 C CA . ASN A 1 425 ? 36.15590 -15.66549 -20.81258 1.000 15.34629 405 ASN A CA 1
ATOM 3255 C C . ASN A 1 425 ? 35.21205 -15.47448 -19.62710 1.000 13.97629 405 ASN A C 1
ATOM 3256 O O . ASN A 1 425 ? 34.85151 -16.42567 -18.94975 1.000 12.87629 405 ASN A O 1
ATOM 3261 N N . THR A 1 426 ? 34.80443 -14.22667 -19.38314 1.000 11.98935 406 THR A N 1
ATOM 3262 C CA . THR A 1 426 ? 34.16872 -13.93214 -18.10388 1.000 13.19935 406 THR A CA 1
ATOM 3263 C C . THR A 1 426 ? 32.84082 -14.66411 -17.96321 1.000 11.29935 406 THR A C 1
ATOM 3264 O O . THR A 1 426 ? 32.13941 -14.96704 -18.94147 1.000 10.11935 406 THR A O 1
ATOM 3268 N N . HIS A 1 427 ? 32.50793 -14.95640 -16.71197 1.000 9.01938 407 HIS A N 1
ATOM 3269 C CA . HIS A 1 427 ? 31.37225 -15.79538 -16.35597 1.000 9.40938 407 HIS A CA 1
ATOM 3270 C C . HIS A 1 427 ? 31.10658 -15.58411 -14.87161 1.000 6.03938 407 HIS A C 1
ATOM 3271 O O . HIS A 1 427 ? 31.73265 -14.73784 -14.23772 1.000 7.93938 407 HIS A O 1
ATOM 3278 N N . CYS A 1 428 ? 30.18609 -16.35888 -14.30652 1.000 6.81448 408 CYS A N 1
ATOM 3279 C CA . CYS A 1 428 ? 30.01388 -16.42078 -12.86162 1.000 10.81448 408 CYS A CA 1
ATOM 3280 C C . CYS A 1 428 ? 29.60295 -17.83318 -12.47514 1.000 13.56448 408 CYS A C 1
ATOM 3281 O O . CYS A 1 428 ? 29.30385 -18.67817 -13.32156 1.000 13.43448 408 CYS A O 1
ATOM 3284 N N . HIS A 1 429 ? 29.58496 -18.08291 -11.16463 1.000 10.22207 409 HIS A N 1
ATOM 3285 C CA . HIS A 1 429 ? 29.14661 -19.36401 -10.64307 1.000 11.63207 409 HIS A CA 1
ATOM 3286 C C . HIS A 1 429 ? 27.99169 -19.11435 -9.69312 1.000 12.32207 409 HIS A C 1
ATOM 3287 O O . HIS A 1 429 ? 27.83196 -18.01183 -9.16892 1.000 14.86207 409 HIS A O 1
ATOM 3294 N N . ASP A 1 430 ? 27.21046 -20.16192 -9.44188 1.000 11.45858 410 ASP A N 1
ATOM 3295 C CA . ASP A 1 430 ? 26.02203 -20.01309 -8.62275 1.000 12.89858 410 ASP A CA 1
ATOM 3296 C C . ASP A 1 430 ? 26.28386 -20.22975 -7.13598 1.000 12.14858 410 ASP A C 1
ATOM 3297 O O . ASP A 1 430 ? 25.38878 -19.95257 -6.32853 1.000 19.42858 410 ASP A O 1
ATOM 3302 N N . GLY A 1 431 ? 27.49612 -20.66602 -6.77059 1.000 13.32739 411 GLY A N 1
ATOM 3303 C CA . GLY A 1 431 ? 27.92124 -20.69389 -5.38475 1.000 11.50739 411 GLY A CA 1
ATOM 3304 C C . GLY A 1 431 ? 29.32025 -20.12121 -5.26828 1.000 14.26739 411 GLY A C 1
ATOM 3305 O O . GLY A 1 431 ? 29.99412 -19.88426 -6.27036 1.000 14.85739 411 GLY A O 1
ATOM 3306 N N . ASP A 1 432 ? 29.74957 -19.89593 -4.02113 1.000 14.61258 412 ASP A N 1
ATOM 3307 C CA . ASP A 1 432 ? 31.09481 -19.38497 -3.80539 1.000 13.84258 412 ASP A CA 1
ATOM 3308 C C . ASP A 1 432 ? 32.11766 -20.46902 -4.14857 1.000 13.55258 412 ASP A C 1
ATOM 3309 O O . ASP A 1 432 ? 31.84577 -21.66184 -4.00901 1.000 15.91258 412 ASP A O 1
ATOM 3314 N N . GLU A 1 433 ? 33.27448 -20.04580 -4.63655 1.000 15.71029 413 GLU A N 1
ATOM 3315 C CA . GLU A 1 433 ? 34.38600 -20.94015 -4.94957 1.000 17.46029 413 GLU A CA 1
ATOM 3316 C C . GLU A 1 433 ? 35.66088 -20.46717 -4.26405 1.000 16.19029 413 GLU A C 1
ATOM 3317 O O . GLU A 1 433 ? 35.84807 -19.27470 -4.01641 1.000 17.22029 413 GLU A O 1
ATOM 3323 N N . LEU A 1 434 ? 36.56654 -21.41078 -3.97488 1.000 16.52638 414 LEU A N 1
ATOM 3324 C CA . LEU A 1 434 ? 37.93009 -21.07817 -3.60541 1.000 18.13638 414 LEU A CA 1
ATOM 3325 C C . LEU A 1 434 ? 38.84887 -21.44877 -4.76485 1.000 15.38638 414 LEU A C 1
ATOM 3326 O O . LEU A 1 434 ? 38.82790 -22.58621 -5.23056 1.000 20.17638 414 LEU A O 1
ATOM 3331 N N . CYS A 1 435 ? 39.61399 -20.49022 -5.24330 1.000 14.69715 415 CYS A N 1
ATOM 3332 C CA . CYS A 1 435 ? 40.62955 -20.73291 -6.26142 1.000 16.58715 415 CYS A CA 1
ATOM 3333 C C . CYS A 1 435 ? 42.00126 -20.75962 -5.58124 1.000 18.75715 415 CYS A C 1
ATOM 3334 O O . CYS A 1 435 ? 42.37047 -19.81493 -4.88033 1.000 16.69715 415 CYS A O 1
ATOM 3337 N N . HIS A 1 436 ? 42.76816 -21.83108 -5.80027 1.000 20.38858 416 HIS A N 1
ATOM 3338 C CA . HIS A 1 436 ? 44.04249 -22.02741 -5.11610 1.000 20.29858 416 HIS A CA 1
ATOM 3339 C C . HIS A 1 436 ? 45.12665 -22.34018 -6.13648 1.000 15.72858 416 HIS A C 1
ATOM 3340 O O . HIS A 1 436 ? 45.02000 -23.33984 -6.84867 1.000 23.37858 416 HIS A O 1
ATOM 3347 N N . ILE A 1 437 ? 46.15619 -21.50068 -6.21234 1.000 20.78513 417 ILE A N 1
ATOM 3348 C CA . ILE A 1 437 ? 47.24317 -21.69924 -7.17804 1.000 16.72513 417 ILE A CA 1
ATOM 3349 C C . ILE A 1 437 ? 48.32360 -22.58835 -6.55845 1.000 25.93513 417 ILE A C 1
ATOM 3350 O O . ILE A 1 437 ? 48.91360 -22.24298 -5.52702 1.000 23.18513 417 ILE A O 1
ATOM 3355 N N . VAL A 1 438 ? 48.62511 -23.69904 -7.22460 1.000 26.60790 418 VAL A N 1
ATOM 3356 C CA . VAL A 1 438 ? 49.72241 -24.58578 -6.82052 1.000 32.26790 418 VAL A CA 1
ATOM 3357 C C . VAL A 1 438 ? 51.04109 -24.13461 -7.44223 1.000 33.31790 418 VAL A C 1
ATOM 3358 O O . VAL A 1 438 ? 52.02034 -23.87078 -6.73422 1.000 26.76790 418 VAL A O 1
ATOM 3362 N N . SER A 1 439 ? 51.08402 -24.05839 -8.76789 1.000 30.75991 419 SER A N 1
ATOM 3363 C CA . SER A 1 439 ? 52.27143 -23.60246 -9.46892 1.000 30.80991 419 SER A CA 1
ATOM 3364 C C . SER A 1 439 ? 51.86047 -22.66815 -10.59343 1.000 25.41991 419 SER A C 1
ATOM 3365 O O . SER A 1 439 ? 50.79732 -22.84378 -11.19444 1.000 34.04991 419 SER A O 1
ATOM 3368 N N . GLY A 1 440 ? 52.67875 -21.65706 -10.84378 1.000 35.94007 420 GLY A N 1
ATOM 3369 C CA . GLY A 1 440 ? 52.47486 -20.76066 -11.95945 1.000 33.05007 420 GLY A CA 1
ATOM 3370 C C . GLY A 1 440 ? 51.99361 -19.37914 -11.55494 1.000 30.21007 420 GLY A C 1
ATOM 3371 O O . GLY A 1 440 ? 52.17968 -18.91709 -10.42459 1.000 32.68007 420 GLY A O 1
ATOM 3372 N N . THR A 1 441 ? 51.36289 -18.70384 -12.51987 1.000 30.12544 421 THR A N 1
ATOM 3373 C CA . THR A 1 441 ? 50.95331 -17.31158 -12.36223 1.000 30.23544 421 THR A CA 1
ATOM 3374 C C . THR A 1 441 ? 49.66366 -17.11563 -13.14044 1.000 31.73544 421 THR A C 1
ATOM 3375 O O . THR A 1 441 ? 49.61521 -17.39525 -14.33964 1.000 23.62544 421 THR A O 1
ATOM 3379 N N . MET A 1 442 ? 48.62507 -16.64807 -12.46018 1.000 24.07230 422 MET A N 1
ATOM 3380 C CA . MET A 1 442 ? 47.32192 -16.43530 -13.06940 1.000 24.60230 422 MET A CA 1
ATOM 3381 C C . MET A 1 442 ? 46.97053 -14.96797 -12.92820 1.000 27.94230 422 MET A C 1
ATOM 3382 O O . MET A 1 442 ? 47.24178 -14.35620 -11.89033 1.000 20.17230 422 MET A O 1
ATOM 3387 N N . ARG A 1 443 ? 46.39978 -14.38943 -13.98505 1.000 21.01625 423 ARG A N 1
ATOM 3388 C CA . ARG A 1 443 ? 45.76457 -13.08419 -13.88310 1.000 17.90625 423 ARG A CA 1
ATOM 3389 C C . ARG A 1 443 ? 44.29388 -13.33959 -13.60010 1.000 14.95625 423 ARG A C 1
ATOM 3390 O O . ARG A 1 443 ? 43.59951 -13.92658 -14.42146 1.000 16.26625 423 ARG A O 1
ATOM 3398 N N . PHE A 1 444 ? 43.82977 -12.94569 -12.42943 1.000 15.00712 424 PHE A N 1
ATOM 3399 C CA . PHE A 1 444 ? 42.44401 -13.17550 -12.04845 1.000 13.83712 424 PHE A CA 1
ATOM 3400 C C . PHE A 1 444 ? 41.69571 -11.86262 -12.23299 1.000 8.25712 424 PHE A C 1
ATOM 3401 O O . PHE A 1 444 ? 42.04191 -10.85067 -11.60823 1.000 10.64712 424 PHE A O 1
ATOM 3409 N N . GLU A 1 445 ? 40.69444 -11.87234 -13.11905 1.000 12.12673 425 GLU A N 1
ATOM 3410 C CA . GLU A 1 445 ? 40.02732 -10.66972 -13.59549 1.000 13.22673 425 GLU A CA 1
ATOM 3411 C C . GLU A 1 445 ? 38.67070 -10.54761 -12.89627 1.000 7.38673 425 GLU A C 1
ATOM 3412 O O . GLU A 1 445 ? 37.88491 -11.49588 -12.91804 1.000 10.59673 425 GLU A O 1
ATOM 3418 N N . SER A 1 446 ? 38.39759 -9.39451 -12.26256 1.000 8.64163 426 SER A N 1
ATOM 3419 C CA . SER A 1 446 ? 37.14224 -9.22645 -11.53388 1.000 12.68163 426 SER A CA 1
ATOM 3420 C C . SER A 1 446 ? 36.29425 -8.06804 -12.04815 1.000 15.06163 426 SER A C 1
ATOM 3421 O O . SER A 1 446 ? 35.17626 -7.87061 -11.56083 1.000 11.49163 426 SER A O 1
ATOM 3424 N N . GLY A 1 447 ? 36.80863 -7.27824 -12.97483 1.000 12.40031 427 GLY A N 1
ATOM 3425 C CA . GLY A 1 447 ? 36.07505 -6.16394 -13.55155 1.000 11.77031 427 GLY A CA 1
ATOM 3426 C C . GLY A 1 447 ? 37.00772 -5.36114 -14.42563 1.000 13.53031 427 GLY A C 1
ATOM 3427 O O . GLY A 1 447 ? 38.19332 -5.66309 -14.54362 1.000 11.66031 427 GLY A O 1
ATOM 3428 N N . LEU A 1 448 ? 36.46419 -4.32985 -15.04691 1.000 13.39803 428 LEU A N 1
ATOM 3429 C CA . LEU A 1 448 ? 37.31388 -3.48767 -15.88002 1.000 8.15803 428 LEU A CA 1
ATOM 3430 C C . LEU A 1 448 ? 38.29793 -2.70285 -14.99620 1.000 10.55803 428 LEU A C 1
ATOM 3431 O O . LEU A 1 448 ? 37.88508 -1.94171 -14.11113 1.000 14.29803 428 LEU A O 1
ATOM 3436 N N . GLY A 1 449 ? 39.60587 -2.86597 -15.24869 1.000 11.02499 429 GLY A N 1
ATOM 3437 C CA . GLY A 1 449 ? 40.61244 -2.25649 -14.39573 1.000 16.46499 429 GLY A CA 1
ATOM 3438 C C . GLY A 1 449 ? 40.84063 -2.93841 -13.06030 1.000 16.80499 429 GLY A C 1
ATOM 3439 O O . GLY A 1 449 ? 41.48098 -2.34169 -12.17478 1.000 14.96499 429 GLY A O 1
ATOM 3440 N N . SER A 1 450 ? 40.32809 -4.15709 -12.88184 1.000 13.24783 430 SER A N 1
ATOM 3441 C CA . SER A 1 450 ? 40.33775 -4.85528 -11.59870 1.000 13.05783 430 SER A CA 1
ATOM 3442 C C . SER A 1 450 ? 40.93221 -6.25132 -11.79670 1.000 16.91783 430 SER A C 1
ATOM 3443 O O . SER A 1 450 ? 40.28580 -7.15827 -12.33009 1.000 13.01783 430 SER A O 1
ATOM 3446 N N . SER A 1 451 ? 42.18340 -6.42268 -11.36707 1.000 17.20633 431 SER A N 1
ATOM 3447 C CA . SER A 1 451 ? 42.95232 -7.62968 -11.62460 1.000 16.00633 431 SER A CA 1
ATOM 3448 C C . SER A 1 451 ? 43.79926 -7.95813 -10.41002 1.000 11.88633 431 SER A C 1
ATOM 3449 O O . SER A 1 451 ? 44.15614 -7.07057 -9.62779 1.000 16.82633 431 SER A O 1
ATOM 3452 N N . LEU A 1 452 ? 44.05564 -9.24605 -10.23916 1.000 15.34048 432 LEU A N 1
ATOM 3453 C CA . LEU A 1 452 ? 45.01098 -9.74828 -9.26313 1.000 16.04048 432 LEU A CA 1
ATOM 3454 C C . LEU A 1 452 ? 45.98193 -10.67781 -9.96365 1.000 17.42048 432 LEU A C 1
ATOM 3455 O O . LEU A 1 452 ? 45.57984 -11.48568 -10.80039 1.000 18.39048 432 LEU A O 1
ATOM 3460 N N . THR A 1 453 ? 47.25053 -10.62216 -9.55879 1.000 21.96527 433 THR A N 1
ATOM 3461 C CA . THR A 1 453 ? 48.23158 -11.62732 -9.94358 1.000 26.40527 433 THR A CA 1
ATOM 3462 C C . THR A 1 453 ? 48.34012 -12.63829 -8.80969 1.000 23.79527 433 THR A C 1
ATOM 3463 O O . THR A 1 453 ? 48.64711 -12.26633 -7.67024 1.000 20.39527 433 THR A O 1
ATOM 3467 N N . LEU A 1 454 ? 48.01160 -13.88857 -9.10573 1.000 13.71771 434 LEU A N 1
ATOM 3468 C CA . LEU A 1 454 ? 48.04141 -14.97504 -8.13044 1.000 23.85771 434 LEU A CA 1
ATOM 3469 C C . LEU A 1 454 ? 49.23354 -15.86907 -8.42904 1.000 24.92771 434 LEU A C 1
ATOM 3470 O O . LEU A 1 454 ? 49.33509 -16.41204 -9.53630 1.000 21.40771 434 LEU A O 1
ATOM 3475 N N . GLN A 1 455 ? 50.11835 -16.02728 -7.43733 1.000 22.14196 435 GLN A N 1
ATOM 3476 C CA . GLN A 1 455 ? 51.32243 -16.84616 -7.56118 1.000 27.48196 435 GLN A CA 1
ATOM 3477 C C . GLN A 1 455 ? 51.15602 -18.13443 -6.76431 1.000 23.72196 435 GLN A C 1
ATOM 3478 O O . GLN A 1 455 ? 50.11954 -18.40778 -6.15406 1.000 24.14196 435 GLN A O 1
ATOM 3484 N N . ALA A 1 456 ? 52.21281 -18.93743 -6.76103 1.000 26.14763 436 ALA A N 1
ATOM 3485 C CA . ALA A 1 456 ? 52.16453 -20.22347 -6.08668 1.000 23.45763 436 ALA A CA 1
ATOM 3486 C C . ALA A 1 456 ? 51.79365 -20.05550 -4.61706 1.000 19.84763 436 ALA A C 1
ATOM 3487 O O . ALA A 1 456 ? 52.34542 -19.19801 -3.91476 1.000 23.73763 436 ALA A O 1
ATOM 3489 N N . GLY A 1 457 ? 50.84021 -20.86252 -4.16611 1.000 18.24702 437 GLY A N 1
ATOM 3490 C CA . GLY A 1 457 ? 50.37173 -20.81884 -2.79972 1.000 25.82702 437 GLY A CA 1
ATOM 3491 C C . GLY A 1 457 ? 49.38107 -19.71770 -2.51379 1.000 29.42702 437 GLY A C 1
ATOM 3492 O O . GLY A 1 457 ? 48.94512 -19.57013 -1.36350 1.000 22.91702 437 GLY A O 1
ATOM 3493 N N . GLU A 1 458 ? 49.04226 -18.92174 -3.50659 1.000 27.00235 438 GLU A N 1
ATOM 3494 C CA . GLU A 1 458 ? 48.09173 -17.83622 -3.35829 1.000 20.64235 438 GLU A CA 1
ATOM 3495 C C . GLU A 1 458 ? 46.74031 -18.24820 -3.94276 1.000 18.53235 438 GLU A C 1
ATOM 3496 O O . GLU A 1 458 ? 46.57447 -19.33210 -4.51348 1.000 19.44235 438 GLU A O 1
ATOM 3502 N N . GLY A 1 459 ? 45.74361 -17.38621 -3.75665 1.000 16.55721 439 GLY A N 1
ATOM 3503 C CA . GLY A 1 459 ? 44.44654 -17.67700 -4.32368 1.000 16.81721 439 GLY A CA 1
ATOM 3504 C C . GLY A 1 459 ? 43.45345 -16.59904 -3.95777 1.000 10.99721 439 GLY A C 1
ATOM 3505 O O . GLY A 1 459 ? 43.82858 -15.51698 -3.50013 1.000 12.57721 439 GLY A O 1
ATOM 3506 N N . VAL A 1 460 ? 42.18575 -16.89434 -4.23555 1.000 12.11547 440 VAL A N 1
ATOM 3507 C CA . VAL A 1 460 ? 41.11999 -15.89807 -4.05905 1.000 13.11547 440 VAL A CA 1
ATOM 3508 C C . VAL A 1 460 ? 39.78673 -16.57577 -3.78156 1.000 13.07547 440 VAL A C 1
ATOM 3509 O O . VAL A 1 460 ? 39.48024 -17.66856 -4.27533 1.000 12.32547 440 VAL A O 1
ATOM 3513 N N . VAL A 1 461 ? 38.98311 -15.91066 -2.95453 1.000 10.91950 441 VAL A N 1
ATOM 3514 C CA . VAL A 1 461 ? 37.61462 -16.32181 -2.69400 1.000 10.02950 441 VAL A CA 1
ATOM 3515 C C . VAL A 1 461 ? 36.74945 -15.69221 -3.77584 1.000 11.69950 441 VAL A C 1
ATOM 3516 O O . VAL A 1 461 ? 36.76782 -14.46476 -3.93520 1.000 13.27950 441 VAL A O 1
ATOM 3520 N N . ILE A 1 462 ? 36.02310 -16.51639 -4.51983 1.000 12.63469 442 ILE A N 1
ATOM 3521 C CA . ILE A 1 462 ? 35.25301 -16.05384 -5.67937 1.000 9.77469 442 ILE A CA 1
ATOM 3522 C C . ILE A 1 462 ? 33.78858 -16.05885 -5.27492 1.000 12.53469 442 ILE A C 1
ATOM 3523 O O . ILE A 1 462 ? 33.21020 -17.12198 -5.03850 1.000 15.47469 442 ILE A O 1
ATOM 3528 N N . LYS A 1 463 ? 33.16430 -14.87079 -5.22267 1.000 12.95144 443 LYS A N 1
ATOM 3529 C CA . LYS A 1 463 ? 31.80252 -14.77707 -4.68957 1.000 11.40144 443 LYS A CA 1
ATOM 3530 C C . LYS A 1 463 ? 30.75717 -15.11041 -5.73794 1.000 12.12144 443 LYS A C 1
ATOM 3531 O O . LYS A 1 463 ? 30.87571 -14.68899 -6.88491 1.000 12.51144 443 LYS A O 1
ATOM 3537 N N . ARG A 1 464 ? 29.70848 -15.83504 -5.31530 1.000 10.22375 444 ARG A N 1
ATOM 3538 C CA . ARG A 1 464 ? 28.63909 -16.28055 -6.21652 1.000 10.95375 444 ARG A CA 1
ATOM 3539 C C . ARG A 1 464 ? 28.01772 -15.10884 -6.96866 1.000 11.54375 444 ARG A C 1
ATOM 3540 O O . ARG A 1 464 ? 27.87725 -14.00173 -6.43947 1.000 11.54375 444 ARG A O 1
ATOM 3548 N N . ASN A 1 465 ? 27.73078 -15.34565 -8.24561 1.000 11.02079 445 ASN A N 1
ATOM 3549 C CA . ASN A 1 465 ? 27.07915 -14.41538 -9.16891 1.000 10.27079 445 ASN A CA 1
ATOM 3550 C C . ASN A 1 465 ? 27.94982 -13.23271 -9.58150 1.000 8.66079 445 ASN A C 1
ATOM 3551 O O . ASN A 1 465 ? 27.46705 -12.39487 -10.36177 1.000 9.73079 445 ASN A O 1
ATOM 3556 N N . ARG A 1 466 ? 29.20117 -13.12781 -9.13210 1.000 9.33951 446 ARG A N 1
ATOM 3557 C CA . ARG A 1 466 ? 30.07417 -12.01391 -9.52143 1.000 8.14951 446 ARG A CA 1
ATOM 3558 C C . ARG A 1 466 ? 30.82549 -12.33412 -10.80572 1.000 12.40951 446 ARG A C 1
ATOM 3559 O O . ARG A 1 466 ? 31.39569 -13.41652 -10.94082 1.000 11.08951 446 ARG A O 1
ATOM 3567 N N . LEU A 1 467 ? 30.81500 -11.38583 -11.74153 1.000 8.24990 447 LEU A N 1
ATOM 3568 C CA . LEU A 1 467 ? 31.47189 -11.56815 -13.03462 1.000 7.15990 447 LEU A CA 1
ATOM 3569 C C . LEU A 1 467 ? 32.99139 -11.59226 -12.88460 1.000 9.62990 447 LEU A C 1
ATOM 3570 O O . LEU A 1 467 ? 33.58084 -10.74131 -12.20214 1.000 7.87990 447 LEU A O 1
ATOM 3575 N N . HIS A 1 468 ? 33.62236 -12.60997 -13.49560 1.000 9.54984 448 HIS A N 1
ATOM 3576 C CA . HIS A 1 468 ? 35.07507 -12.77731 -13.39742 1.000 10.40984 448 HIS A CA 1
ATOM 3577 C C . HIS A 1 468 ? 35.55210 -13.68423 -14.52598 1.000 11.95984 448 HIS A C 1
ATOM 3578 O O . HIS A 1 468 ? 34.77397 -14.43478 -15.11985 1.000 10.84984 448 HIS A O 1
ATOM 3585 N N . GLY A 1 469 ? 36.86233 -13.67516 -14.73970 1.000 10.05170 449 GLY A N 1
ATOM 3586 C CA . GLY A 1 469 ? 37.50123 -14.66186 -15.59989 1.000 10.21170 449 GLY A CA 1
ATOM 3587 C C . GLY A 1 469 ? 38.97037 -14.75552 -15.22975 1.000 16.37170 449 GLY A C 1
ATOM 3588 O O . GLY A 1 469 ? 39.39836 -14.21580 -14.21458 1.000 11.90170 449 GLY A O 1
ATOM 3589 N N . ALA A 1 470 ? 39.75880 -15.42983 -16.06930 1.000 12.04884 450 ALA A N 1
ATOM 3590 C CA . ALA A 1 470 ? 41.16638 -15.59070 -15.70803 1.000 14.09884 450 ALA A CA 1
ATOM 3591 C C . ALA A 1 470 ? 42.00524 -15.86008 -16.94624 1.000 17.38884 450 ALA A C 1
ATOM 3592 O O . ALA A 1 470 ? 41.51070 -16.40761 -17.92795 1.000 15.83884 450 ALA A O 1
ATOM 3594 N N . ASN A 1 471 ? 43.29032 -15.48049 -16.87045 1.000 15.35207 451 ASN A N 1
ATOM 3595 C CA . ASN A 1 471 ? 44.26150 -15.77571 -17.92489 1.000 17.18207 451 ASN A CA 1
ATOM 3596 C C . ASN A 1 471 ? 45.54946 -16.28767 -17.28786 1.000 23.00207 451 ASN A C 1
ATOM 3597 O O . ASN A 1 471 ? 45.94978 -15.82422 -16.22191 1.000 23.42207 451 ASN A O 1
ATOM 3602 N N . ILE A 1 472 ? 46.22206 -17.21391 -17.96482 1.000 25.19296 452 ILE A N 1
ATOM 3603 C CA . ILE A 1 472 ? 47.46198 -17.79139 -17.44816 1.000 26.85296 452 ILE A CA 1
ATOM 3604 C C . ILE A 1 472 ? 48.63710 -16.96584 -17.95051 1.000 30.62296 452 ILE A C 1
ATOM 3605 O O . ILE A 1 472 ? 48.79838 -16.78152 -19.15979 1.000 30.69296 452 ILE A O 1
ATOM 3610 N N . GLU A 1 473 ? 49.44669 -16.44759 -17.02382 1.000 23.44243 453 GLU A N 1
ATOM 3611 C CA . GLU A 1 473 ? 50.57391 -15.59910 -17.37865 1.000 24.87243 453 GLU A CA 1
ATOM 3612 C C . GLU A 1 473 ? 51.90107 -16.33246 -17.31574 1.000 36.67243 453 GLU A C 1
ATOM 3613 O O . GLU A 1 473 ? 52.89148 -15.83791 -17.86474 1.000 49.74243 453 GLU A O 1
ATOM 3619 N N . SER A 1 474 ? 51.93950 -17.48690 -16.67012 1.000 29.60019 454 SER A N 1
ATOM 3620 C CA . SER A 1 474 ? 53.10982 -18.34533 -16.61454 1.000 42.22019 454 SER A CA 1
ATOM 3621 C C . SER A 1 474 ? 53.00961 -19.36772 -17.73125 1.000 37.90019 454 SER A C 1
ATOM 3622 O O . SER A 1 474 ? 51.94205 -19.58508 -18.30077 1.000 32.82019 454 SER A O 1
ATOM 3625 N N . ASP A 1 475 ? 54.13348 -20.01353 -18.04408 1.000 42.74701 455 ASP A N 1
ATOM 3626 C CA . ASP A 1 475 ? 54.08626 -20.94359 -19.16604 1.000 39.33701 455 ASP A CA 1
ATOM 3627 C C . ASP A 1 475 ? 53.19598 -22.14513 -18.87334 1.000 33.42701 455 ASP A C 1
ATOM 3628 O O . ASP A 1 475 ? 52.68100 -22.76236 -19.81087 1.000 37.59701 455 ASP A O 1
ATOM 3633 N N . GLU A 1 476 ? 52.95288 -22.45427 -17.60460 1.000 36.36985 456 GLU A N 1
ATOM 3634 C CA . GLU A 1 476 ? 51.88450 -23.36655 -17.23014 1.000 31.27985 456 GLU A CA 1
ATOM 3635 C C . GLU A 1 476 ? 51.39525 -23.00587 -15.83016 1.000 35.31985 456 GLU A C 1
ATOM 3636 O O . GLU A 1 476 ? 52.15463 -22.47082 -15.01507 1.000 29.85985 456 GLU A O 1
ATOM 3642 N N . CYS A 1 477 ? 50.12263 -23.30557 -15.55854 1.000 34.70855 457 CYS A N 1
ATOM 3643 C CA . CYS A 1 477 ? 49.51887 -23.05196 -14.25394 1.000 33.05855 457 CYS A CA 1
ATOM 3644 C C . CYS A 1 477 ? 48.75820 -24.28495 -13.79529 1.000 25.50855 457 CYS A C 1
ATOM 3645 O O . CYS A 1 477 ? 47.85359 -24.75987 -14.48616 1.000 33.90855 457 CYS A O 1
ATOM 3648 N N . VAL A 1 478 ? 49.10668 -24.78347 -12.61453 1.000 28.97134 458 VAL A N 1
ATOM 3649 C CA . VAL A 1 478 ? 48.36955 -25.84817 -11.95413 1.000 23.77134 458 VAL A CA 1
ATOM 3650 C C . VAL A 1 478 ? 47.61076 -25.21545 -10.79160 1.000 22.81134 458 VAL A C 1
ATOM 3651 O O . VAL A 1 478 ? 48.19050 -24.42932 -10.03028 1.000 24.38134 458 VAL A O 1
ATOM 3655 N N . TYR A 1 479 ? 46.31694 -25.51019 -10.68884 1.000 29.04504 459 TYR A N 1
ATOM 3656 C CA . TYR A 1 479 ? 45.48645 -24.87584 -9.67425 1.000 25.09504 459 TYR A CA 1
ATOM 3657 C C . TYR A 1 479 ? 44.26420 -25.73524 -9.39213 1.000 27.52504 459 TYR A C 1
ATOM 3658 O O . TYR A 1 479 ? 43.95286 -26.68383 -10.11568 1.000 27.82504 459 TYR A O 1
ATOM 3667 N N . GLU A 1 480 ? 43.56726 -25.37833 -8.31502 1.000 23.84183 460 GLU A N 1
ATOM 3668 C CA . GLU A 1 480 ? 42.39368 -26.09068 -7.84632 1.000 19.94183 460 GLU A CA 1
ATOM 3669 C C . GLU A 1 480 ? 41.24041 -25.11230 -7.67302 1.000 21.16183 460 GLU A C 1
ATOM 3670 O O . GLU A 1 480 ? 41.44244 -23.97566 -7.24410 1.000 26.43183 460 GLU A O 1
ATOM 3676 N N . ILE A 1 481 ? 40.03942 -25.56729 -7.99246 1.000 18.85820 461 ILE A N 1
ATOM 3677 C CA . ILE A 1 481 ? 38.80406 -24.84414 -7.70344 1.000 21.46820 461 ILE A CA 1
ATOM 3678 C C . ILE A 1 481 ? 38.00660 -25.69855 -6.73428 1.000 24.78820 461 ILE A C 1
ATOM 3679 O O . ILE A 1 481 ? 37.65787 -26.83913 -7.05307 1.000 27.67820 461 ILE A O 1
ATOM 3684 N N . HIS A 1 482 ? 37.73325 -25.15223 -5.54323 1.000 20.92895 462 HIS A N 1
ATOM 3685 C CA . HIS A 1 482 ? 36.92630 -25.79866 -4.51394 1.000 17.92895 462 HIS A CA 1
ATOM 3686 C C . HIS A 1 482 ? 35.54573 -25.16679 -4.44801 1.000 27.89895 462 HIS A C 1
ATOM 3687 O O . HIS A 1 482 ? 35.43043 -23.95027 -4.26931 1.000 25.45895 462 HIS A O 1
ATOM 3694 N N . SER A 1 483 ? 34.50705 -26.00125 -4.51761 1.000 20.76747 463 SER A N 1
ATOM 3695 C CA . SER A 1 483 ? 33.12382 -25.53047 -4.61830 1.000 21.30747 463 SER A CA 1
ATOM 3696 C C . SER A 1 483 ? 32.51708 -25.45820 -3.22456 1.000 21.98747 463 SER A C 1
ATOM 3697 O O . SER A 1 483 ? 31.73094 -26.30928 -2.81329 1.000 25.32747 463 SER A O 1
ATOM 3700 N N . VAL A 1 484 ? 32.85698 -24.38635 -2.50031 1.000 19.70101 464 VAL A N 1
ATOM 3701 C CA . VAL A 1 484 ? 32.50340 -24.32140 -1.08068 1.000 21.89101 464 VAL A CA 1
ATOM 3702 C C . VAL A 1 484 ? 31.05767 -23.91053 -0.84489 1.000 26.57101 464 VAL A C 1
ATOM 3703 O O . VAL A 1 484 ? 30.54601 -24.11242 0.26758 1.000 23.83101 464 VAL A O 1
ATOM 3707 N N . GLY A 1 485 ? 30.37390 -23.33800 -1.84313 1.000 18.38082 465 GLY A N 1
ATOM 3708 C CA . GLY A 1 485 ? 28.99469 -22.96070 -1.64175 1.000 19.42082 465 GLY A CA 1
ATOM 3709 C C . GLY A 1 485 ? 28.86918 -21.61974 -0.95271 1.000 24.23082 465 GLY A C 1
ATOM 3710 O O . GLY A 1 485 ? 28.55120 -20.61769 -1.60176 1.000 23.32082 465 GLY A O 1
ATOM 3711 N N . ASP A 1 486 ? 29.09552 -21.58356 0.36508 1.000 20.44933 466 ASP A N 1
ATOM 3712 C CA . ASP A 1 486 ? 29.06992 -20.35534 1.16140 1.000 17.66933 466 ASP A CA 1
ATOM 3713 C C . ASP A 1 486 ? 30.42637 -20.28284 1.85468 1.000 19.73933 466 ASP A C 1
ATOM 3714 O O . ASP A 1 486 ? 30.70113 -21.06462 2.77064 1.000 20.23933 466 ASP A O 1
ATOM 3719 N N . TYR A 1 487 ? 31.30169 -19.38885 1.39490 1.000 15.94684 467 TYR A N 1
ATOM 3720 C CA . TYR A 1 487 ? 32.63836 -19.34576 1.97603 1.000 11.80684 467 TYR A CA 1
ATOM 3721 C C . TYR A 1 487 ? 32.60399 -19.06294 3.47060 1.000 16.12684 467 TYR A C 1
ATOM 3722 O O . TYR A 1 487 ? 33.57893 -19.37655 4.15942 1.000 18.03684 467 TYR A O 1
ATOM 3731 N N . ARG A 1 488 ? 31.52687 -18.47754 3.97982 1.000 16.58302 468 ARG A N 1
ATOM 3732 C CA . ARG A 1 488 ? 31.51194 -18.12623 5.40094 1.000 23.79302 468 ARG A CA 1
ATOM 3733 C C . ARG A 1 488 ? 31.47825 -19.36474 6.28537 1.000 25.00302 468 ARG A C 1
ATOM 3734 O O . ARG A 1 488 ? 31.87618 -19.28789 7.45120 1.000 22.91302 468 ARG A O 1
ATOM 3742 N N . LYS A 1 489 ? 31.05849 -20.51131 5.74686 1.000 21.15903 469 LYS A N 1
ATOM 3743 C CA . LYS A 1 489 ? 31.06335 -21.73268 6.54426 1.000 20.39903 469 LYS A CA 1
ATOM 3744 C C . LYS A 1 489 ? 32.46089 -22.31639 6.71648 1.000 25.27903 469 LYS A C 1
ATOM 3745 O O . LYS A 1 489 ? 32.66441 -23.11597 7.63822 1.000 27.32903 469 LYS A O 1
ATOM 3751 N N . CYS A 1 490 ? 33.43356 -21.91233 5.89026 1.000 20.30330 470 CYS A N 1
ATOM 3752 C CA . CYS A 1 490 ? 34.82018 -22.35311 6.04168 1.000 26.04330 470 CYS A CA 1
ATOM 3753 C C . CYS A 1 490 ? 35.59176 -21.53789 7.05805 1.000 26.16330 470 CYS A C 1
ATOM 3754 O O . CYS A 1 490 ? 36.76203 -21.84564 7.30145 1.000 29.44330 470 CYS A O 1
ATOM 3757 N N . LEU A 1 491 ? 34.98714 -20.49670 7.62883 1.000 23.28214 471 LEU A N 1
ATOM 3758 C CA . LEU A 1 491 ? 35.70867 -19.62721 8.55796 1.000 32.08214 471 LEU A CA 1
ATOM 3759 C C . LEU A 1 491 ? 35.43935 -20.03663 9.99900 1.000 39.30214 471 LEU A C 1
ATOM 3760 O O . LEU A 1 491 ? 34.91356 -21.11937 10.24700 1.000 49.43214 471 LEU A O 1
ATOM 3766 N N . VAL B 1 24 ? 33.94334 -27.11399 -27.37738 1.000 34.64730 4 VAL B N 1
ATOM 3767 C CA . VAL B 1 24 ? 32.80052 -26.56866 -28.12425 1.000 27.14730 4 VAL B CA 1
ATOM 3768 C C . VAL B 1 24 ? 32.23574 -27.60802 -29.08125 1.000 33.77730 4 VAL B C 1
ATOM 3769 O O . VAL B 1 24 ? 32.95429 -28.11694 -29.94960 1.000 31.50730 4 VAL B O 1
ATOM 3773 N N . PRO B 1 25 ? 30.94830 -27.90799 -28.93272 1.000 27.29982 5 PRO B N 1
ATOM 3774 C CA . PRO B 1 25 ? 30.32692 -28.87854 -29.82086 1.000 31.62982 5 PRO B CA 1
ATOM 3775 C C . PRO B 1 25 ? 30.46275 -28.44156 -31.26125 1.000 25.98982 5 PRO B C 1
ATOM 3776 O O . PRO B 1 25 ? 30.57027 -27.23482 -31.55833 1.000 21.72982 5 PRO B O 1
ATOM 3780 N N . PRO B 1 26 ? 30.50450 -29.38650 -32.19819 1.000 27.22233 6 PRO B N 1
ATOM 3781 C CA . PRO B 1 26 ? 30.53706 -29.00553 -33.61557 1.000 24.15233 6 PRO B CA 1
ATOM 3782 C C . PRO B 1 26 ? 29.27614 -28.24999 -33.99930 1.000 21.10233 6 PRO B C 1
ATOM 3783 O O . PRO B 1 26 ? 28.19729 -28.46884 -33.44087 1.000 24.93233 6 PRO B O 1
ATOM 3787 N N . HIS B 1 27 ? 29.43413 -27.33360 -34.94980 1.000 21.29773 7 HIS B N 1
ATOM 3788 C CA . HIS B 1 27 ? 28.30744 -26.55472 -35.44271 1.000 24.43773 7 HIS B CA 1
ATOM 3789 C C . HIS B 1 27 ? 27.56604 -27.33761 -36.52097 1.000 23.87773 7 HIS B C 1
ATOM 3790 O O . HIS B 1 27 ? 28.14915 -27.67234 -37.55943 1.000 24.11773 7 HIS B O 1
ATOM 3797 N N . VAL B 1 28 ? 26.28761 -27.62269 -36.27683 1.000 20.59725 8 VAL B N 1
ATOM 3798 C CA . VAL B 1 28 ? 25.39361 -28.22653 -37.26801 1.000 17.17725 8 VAL B CA 1
ATOM 3799 C C . VAL B 1 28 ? 24.83902 -27.08397 -38.12125 1.000 23.58725 8 VAL B C 1
ATOM 3800 O O . VAL B 1 28 ? 24.14984 -26.20647 -37.58163 1.000 21.75725 8 VAL B O 1
ATOM 3804 N N . PRO B 1 29 ? 25.14173 -27.00824 -39.42030 1.000 20.66920 9 PRO B N 1
ATOM 3805 C CA . PRO B 1 29 ? 24.62112 -25.89462 -40.23372 1.000 18.44920 9 PRO B CA 1
ATOM 3806 C C . PRO B 1 29 ? 23.09977 -25.89573 -40.30146 1.000 18.37920 9 PRO B C 1
ATOM 3807 O O . PRO B 1 29 ? 22.45637 -26.95346 -40.37428 1.000 19.32920 9 PRO B O 1
ATOM 3811 N N . PHE B 1 30 ? 22.52241 -24.68524 -40.30289 1.000 21.13003 10 PHE B N 1
ATOM 3812 C CA . PHE B 1 30 ? 21.09276 -24.55160 -40.54473 1.000 14.80003 10 PHE B CA 1
ATOM 3813 C C . PHE B 1 30 ? 20.73757 -25.23017 -41.85366 1.000 15.62003 10 PHE B C 1
ATOM 3814 O O . PHE B 1 30 ? 21.39678 -25.01991 -42.87547 1.000 18.49003 10 PHE B O 1
ATOM 3822 N N . GLU B 1 31 ? 19.70743 -26.06776 -41.79737 1.000 16.38685 11 GLU B N 1
ATOM 3823 C CA . GLU B 1 31 ? 19.23293 -26.80533 -42.96143 1.000 20.81685 11 GLU B CA 1
ATOM 3824 C C . GLU B 1 31 ? 17.73084 -27.01415 -42.82941 1.000 17.95685 11 GLU B C 1
ATOM 3825 O O . GLU B 1 31 ? 17.24591 -27.44379 -41.77488 1.000 17.33685 11 GLU B O 1
ATOM 3831 N N . LEU B 1 32 ? 16.99797 -26.69630 -43.89497 1.000 14.21237 12 LEU B N 1
ATOM 3832 C CA . LEU B 1 32 ? 15.55753 -26.93922 -43.92545 1.000 14.11237 12 LEU B CA 1
ATOM 3833 C C . LEU B 1 32 ? 15.15048 -27.08749 -45.37863 1.000 17.29237 12 LEU B C 1
ATOM 3834 O O . LEU B 1 32 ? 15.25473 -26.12525 -46.15873 1.000 18.34237 12 LEU B O 1
ATOM 3839 N N . SER B 1 33 ? 14.67670 -28.27776 -45.74257 1.000 13.63056 13 SER B N 1
ATOM 3840 C CA . SER B 1 33 ? 14.41525 -28.58127 -47.14801 1.000 17.35056 13 SER B CA 1
ATOM 3841 C C . SER B 1 33 ? 13.39684 -29.71530 -47.23063 1.000 18.09056 13 SER B C 1
ATOM 3842 O O . SER B 1 33 ? 12.95213 -30.25733 -46.21594 1.000 18.49056 13 SER B O 1
ATOM 3845 N N . GLY B 1 34 ? 13.00083 -30.04750 -48.46346 1.000 20.90672 14 GLY B N 1
ATOM 3846 C CA . GLY B 1 34 ? 12.18061 -31.23737 -48.66411 1.000 21.33672 14 GLY B CA 1
ATOM 3847 C C . GLY B 1 34 ? 10.85735 -31.21565 -47.92949 1.000 16.89672 14 GLY B C 1
ATOM 3848 O O . GLY B 1 34 ? 10.20414 -30.16539 -47.77350 1.000 15.33672 14 GLY B O 1
ATOM 3849 N N . ALA B 1 35 ? 10.44399 -32.40085 -47.46745 1.000 16.19456 15 ALA B N 1
ATOM 3850 C CA . ALA B 1 35 ? 9.18569 -32.53111 -46.73772 1.000 19.64456 15 ALA B CA 1
ATOM 3851 C C . ALA B 1 35 ? 9.19966 -31.77255 -45.41661 1.000 16.50456 15 ALA B C 1
ATOM 3852 O O . ALA B 1 35 ? 8.13815 -31.30961 -44.96183 1.000 18.32456 15 ALA B O 1
ATOM 3854 N N . GLU B 1 36 ? 10.37299 -31.63245 -44.77745 1.000 15.27873 16 GLU B N 1
ATOM 3855 C CA . GLU B 1 36 ? 10.42006 -30.88871 -43.51681 1.000 13.67873 16 GLU B CA 1
ATOM 3856 C C . GLU B 1 36 ? 10.10791 -29.41641 -43.74688 1.000 16.15873 16 GLU B C 1
ATOM 3857 O O . GLU B 1 36 ? 9.40338 -28.78705 -42.93698 1.000 14.73873 16 GLU B O 1
ATOM 3863 N N . LEU B 1 37 ? 10.61576 -28.86379 -44.84901 1.000 15.95473 17 LEU B N 1
ATOM 3864 C CA . LEU B 1 37 ? 10.29900 -27.48289 -45.21622 1.000 14.39473 17 LEU B CA 1
ATOM 3865 C C . LEU B 1 37 ? 8.81538 -27.32800 -45.55955 1.000 15.25473 17 LEU B C 1
ATOM 3866 O O . LEU B 1 37 ? 8.15326 -26.40756 -45.06932 1.000 14.40473 17 LEU B O 1
ATOM 3871 N N . ARG B 1 38 ? 8.26192 -28.21779 -46.39804 1.000 14.11537 18 ARG B N 1
ATOM 3872 C CA . ARG B 1 38 ? 6.82475 -28.13865 -46.67465 1.000 14.44537 18 ARG B CA 1
ATOM 3873 C C . ARG B 1 38 ? 6.00632 -28.13389 -45.39268 1.000 14.94537 18 ARG B C 1
ATOM 3874 O O . ARG B 1 38 ? 5.05385 -27.35736 -45.24582 1.000 12.15537 18 ARG B O 1
ATOM 3882 N N . ASP B 1 39 ? 6.34882 -29.01661 -44.45326 1.000 11.79457 19 ASP B N 1
ATOM 3883 C CA . ASP B 1 39 ? 5.59065 -29.09233 -43.21343 1.000 12.14457 19 ASP B CA 1
ATOM 3884 C C . ASP B 1 39 ? 5.71101 -27.78556 -42.42507 1.000 9.82457 19 ASP B C 1
ATOM 3885 O O . ASP B 1 39 ? 4.74721 -27.35031 -41.77950 1.000 13.86457 19 ASP B O 1
ATOM 3890 N N . ALA B 1 40 ? 6.89132 -27.16380 -42.46719 1.000 12.18191 20 ALA B N 1
ATOM 3891 C CA . ALA B 1 40 ? 7.12742 -25.94061 -41.69667 1.000 11.07191 20 ALA B CA 1
ATOM 3892 C C . ALA B 1 40 ? 6.38026 -24.76337 -42.30460 1.000 11.55191 20 ALA B C 1
ATOM 3893 O O . ALA B 1 40 ? 5.92282 -23.86721 -41.58089 1.000 9.24191 20 ALA B O 1
ATOM 3895 N N . ILE B 1 41 ? 6.29972 -24.72722 -43.63448 1.000 11.70365 21 ILE B N 1
ATOM 3896 C CA . ILE B 1 41 ? 5.54996 -23.67653 -44.31035 1.000 10.48365 21 ILE B CA 1
ATOM 3897 C C . ILE B 1 41 ? 4.06882 -23.82260 -43.99843 1.000 11.58365 21 ILE B C 1
ATOM 3898 O O . ILE B 1 41 ? 3.38253 -22.85513 -43.65154 1.000 9.93365 21 ILE B O 1
ATOM 3903 N N . VAL B 1 42 ? 3.54241 -25.05207 -44.11767 1.000 11.51903 22 VAL B N 1
ATOM 3904 C CA . VAL B 1 42 ? 2.15518 -25.32664 -43.75747 1.000 13.89903 22 VAL B CA 1
ATOM 3905 C C . VAL B 1 42 ? 1.88688 -25.00887 -42.29305 1.000 11.05903 22 VAL B C 1
ATOM 3906 O O . VAL B 1 42 ? 0.80697 -24.51424 -41.93904 1.000 11.37903 22 VAL B O 1
ATOM 3910 N N . GLN B 1 43 ? 2.86533 -25.28041 -41.41760 1.000 11.31666 23 GLN B N 1
ATOM 3911 C CA . GLN B 1 43 ? 2.69127 -24.97924 -40.00164 1.000 9.95666 23 GLN B CA 1
ATOM 3912 C C . GLN B 1 43 ? 2.49384 -23.48607 -39.78291 1.000 9.95666 23 GLN B C 1
ATOM 3913 O O . GLN B 1 43 ? 1.61292 -23.07631 -39.03105 1.000 8.85666 23 GLN B O 1
ATOM 3919 N N . TYR B 1 44 ? 3.32767 -22.65857 -40.41841 1.000 9.58103 24 TYR B N 1
ATOM 3920 C CA . TYR B 1 44 ? 3.14586 -21.20571 -40.29989 1.000 7.98103 24 TYR B CA 1
ATOM 3921 C C . TYR B 1 44 ? 1.76591 -20.78447 -40.79485 1.000 7.82103 24 TYR B C 1
ATOM 3922 O O . TYR B 1 44 ? 1.01247 -20.06141 -40.10959 1.000 8.86103 24 TYR B O 1
ATOM 3931 N N . ALA B 1 45 ? 1.40544 -21.25448 -41.98396 1.000 8.30109 25 ALA B N 1
ATOM 3932 C CA . ALA B 1 45 ? 0.27199 -20.69844 -42.71109 1.000 10.10109 25 ALA B CA 1
ATOM 3933 C C . ALA B 1 45 ? -1.07522 -21.23635 -42.25820 1.000 9.40109 25 ALA B C 1
ATOM 3934 O O . ALA B 1 45 ? -2.09960 -20.69337 -42.69080 1.000 9.81109 25 ALA B O 1
ATOM 3936 N N . THR B 1 46 ? -1.12034 -22.26619 -41.39471 1.000 9.11256 26 THR B N 1
ATOM 3937 C CA . THR B 1 46 ? -2.39973 -22.76113 -40.90671 1.000 10.67256 26 THR B CA 1
ATOM 3938 C C . THR B 1 46 ? -2.89248 -22.05498 -39.64898 1.000 13.12256 26 THR B C 1
ATOM 3939 O O . THR B 1 46 ? -3.98088 -22.37608 -39.16015 1.000 14.41256 26 THR B O 1
ATOM 3943 N N . ASN B 1 47 ? -2.14589 -21.07461 -39.12816 1.000 10.91862 27 ASN B N 1
ATOM 3944 C CA . ASN B 1 47 ? -2.71275 -20.12451 -38.16461 1.000 14.55862 27 ASN B CA 1
ATOM 3945 C C . ASN B 1 47 ? -4.07853 -19.68476 -38.69114 1.000 10.58862 27 ASN B C 1
ATOM 3946 O O . ASN B 1 47 ? -4.18644 -19.34061 -39.88310 1.000 12.37862 27 ASN B O 1
ATOM 3951 N N . PRO B 1 48 ? -5.14911 -19.72731 -37.88345 1.000 12.47891 28 PRO B N 1
ATOM 3952 C CA . PRO B 1 48 ? -6.49328 -19.39349 -38.41080 1.000 13.58891 28 PRO B CA 1
ATOM 3953 C C . PRO B 1 48 ? -6.63054 -18.00929 -39.04643 1.000 11.66891 28 PRO B C 1
ATOM 3954 O O . PRO B 1 48 ? -7.51536 -17.82392 -39.89588 1.000 13.45891 28 PRO B O 1
ATOM 3958 N N . ILE B 1 49 ? -5.81615 -17.02402 -38.66757 1.000 11.45818 29 ILE B N 1
ATOM 3959 C CA . ILE B 1 49 ? -5.91913 -15.71287 -39.31096 1.000 9.29818 29 ILE B CA 1
ATOM 3960 C C . ILE B 1 49 ? -5.54208 -15.73358 -40.78012 1.000 8.61818 29 ILE B C 1
ATOM 3961 O O . ILE B 1 49 ? -5.76172 -14.72804 -41.48794 1.000 8.89818 29 ILE B O 1
ATOM 3966 N N . TYR B 1 50 ? -5.01176 -16.85083 -41.27837 1.000 9.37160 30 TYR B N 1
ATOM 3967 C CA . TYR B 1 50 ? -4.58706 -16.96208 -42.66532 1.000 10.22160 30 TYR B CA 1
ATOM 3968 C C . TYR B 1 50 ? -5.52170 -17.79046 -43.53439 1.000 10.24160 30 TYR B C 1
ATOM 3969 O O . TYR B 1 50 ? -5.24895 -17.95623 -44.73984 1.000 9.06160 30 TYR B O 1
ATOM 3978 N N . HIS B 1 51 ? -6.61165 -18.30840 -42.97695 1.000 9.04863 31 HIS B N 1
ATOM 3979 C CA . HIS B 1 51 ? -7.52509 -19.11607 -43.76770 1.000 11.15863 31 HIS B CA 1
ATOM 3980 C C . HIS B 1 51 ? -8.34383 -18.24901 -44.71534 1.000 11.83863 31 HIS B C 1
ATOM 3981 O O . HIS B 1 51 ? -8.36319 -17.01204 -44.63628 1.000 10.45863 31 HIS B O 1
ATOM 3988 N N . ASP B 1 52 ? -9.03679 -18.92610 -45.62892 1.000 9.71388 32 ASP B N 1
ATOM 3989 C CA . ASP B 1 52 ? -9.78865 -18.22525 -46.66092 1.000 10.74388 32 ASP B CA 1
ATOM 3990 C C . ASP B 1 52 ? -10.83147 -17.26988 -46.07880 1.000 11.23388 32 ASP B C 1
ATOM 3991 O O . ASP B 1 52 ? -11.51968 -17.55787 -45.09208 1.000 12.12388 32 ASP B O 1
ATOM 3996 N N . ASN B 1 53 ? -10.97029 -16.11564 -46.73079 1.000 8.64092 33 ASN B N 1
ATOM 3997 C CA . ASN B 1 53 ? -11.98102 -15.13613 -46.37454 1.000 12.09092 33 ASN B CA 1
ATOM 3998 C C . ASN B 1 53 ? -13.32713 -15.56634 -46.96920 1.000 13.87092 33 ASN B C 1
ATOM 3999 O O . ASN B 1 53 ? -13.39231 -16.13680 -48.06767 1.000 11.08092 33 ASN B O 1
ATOM 4004 N N . LEU B 1 54 ? -14.40034 -15.34162 -46.20784 1.000 13.80395 34 LEU B N 1
ATOM 4005 C CA . LEU B 1 54 ? -15.73892 -15.53644 -46.75318 1.000 13.22395 34 LEU B CA 1
ATOM 4006 C C . LEU B 1 54 ? -16.16696 -14.41195 -47.68638 1.000 16.48395 34 LEU B C 1
ATOM 4007 O O . LEU B 1 54 ? -17.15206 -14.57381 -48.41520 1.000 17.23395 34 LEU B O 1
ATOM 4012 N N . ASP B 1 55 ? -15.46215 -13.27805 -47.69360 1.000 13.52642 35 ASP B N 1
ATOM 4013 C CA . ASP B 1 55 ? -15.77673 -12.14911 -48.56937 1.000 10.21642 35 ASP B CA 1
ATOM 4014 C C . ASP B 1 55 ? -14.56210 -11.84846 -49.44768 1.000 9.95642 35 ASP B C 1
ATOM 4015 O O . ASP B 1 55 ? -13.51230 -12.45971 -49.29930 1.000 10.67642 35 ASP B O 1
ATOM 4020 N N . TRP B 1 56 ? -14.73606 -10.89379 -50.37876 1.000 8.88976 36 TRP B N 1
ATOM 4021 C CA . TRP B 1 56 ? -13.67102 -10.43737 -51.26457 1.000 9.42976 36 TRP B CA 1
ATOM 4022 C C . TRP B 1 56 ? -12.69533 -9.48110 -50.59481 1.000 9.37976 36 TRP B C 1
ATOM 4023 O O . TRP B 1 56 ? -11.60547 -9.24453 -51.13269 1.000 9.97976 36 TRP B O 1
ATOM 4034 N N . LEU B 1 57 ? -13.11252 -8.86656 -49.49991 1.000 8.18546 37 LEU B N 1
ATOM 4035 C CA . LEU B 1 57 ? -12.40578 -7.78169 -48.84371 1.000 10.59546 37 LEU B CA 1
ATOM 4036 C C . LEU B 1 57 ? -12.16322 -8.11625 -47.38242 1.000 12.99546 37 LEU B C 1
ATOM 4037 O O . LEU B 1 57 ? -12.98232 -8.77782 -46.73693 1.000 10.60546 37 LEU B O 1
ATOM 4042 N N . ASN B 1 58 ? -11.03806 -7.64429 -46.85207 1.000 10.22837 38 ASN B N 1
ATOM 4043 C CA . ASN B 1 58 ? -10.84989 -7.61364 -45.40462 1.000 8.79837 38 ASN B CA 1
ATOM 4044 C C . ASN B 1 58 ? -11.47642 -6.34925 -44.83327 1.000 11.07837 38 ASN B C 1
ATOM 4045 O O . ASN B 1 58 ? -11.20557 -5.25015 -45.31082 1.000 11.72837 38 ASN B O 1
ATOM 4050 N N . HIS B 1 59 ? -12.31922 -6.49028 -43.80974 1.000 12.30436 39 HIS B N 1
ATOM 4051 C CA . HIS B 1 59 ? -13.05507 -5.31665 -43.30539 1.000 8.92436 39 HIS B CA 1
ATOM 4052 C C . HIS B 1 59 ? -12.41150 -4.77595 -42.03519 1.000 15.85436 39 HIS B C 1
ATOM 4053 O O . HIS B 1 59 ? -12.74441 -5.17166 -40.90897 1.000 12.54436 39 HIS B O 1
ATOM 4060 N N . ASP B 1 60 ? -11.48972 -3.83578 -42.24565 1.000 13.26830 40 ASP B N 1
ATOM 4061 C CA . ASP B 1 60 ? -10.71272 -3.18296 -41.19748 1.000 10.27830 40 ASP B CA 1
ATOM 4062 C C . ASP B 1 60 ? -10.18314 -4.20150 -40.17851 1.000 9.38830 40 ASP B C 1
ATOM 4063 O O . ASP B 1 60 ? -10.42468 -4.14026 -38.96872 1.000 14.27830 40 ASP B O 1
ATOM 4068 N N . ASN B 1 61 ? -9.40937 -5.14236 -40.70302 1.000 9.19089 41 ASN B N 1
ATOM 4069 C CA . ASN B 1 61 ? -8.73360 -6.11187 -39.84985 1.000 6.94089 41 ASN B CA 1
ATOM 4070 C C . ASN B 1 61 ? -7.34241 -6.34591 -40.42103 1.000 9.33089 41 ASN B C 1
ATOM 4071 O O . ASN B 1 61 ? -7.18278 -7.09387 -41.39731 1.000 11.16089 41 ASN B O 1
ATOM 4076 N N . PRO B 1 62 ? -6.32640 -5.66114 -39.88963 1.000 8.45291 42 PRO B N 1
ATOM 4077 C CA . PRO B 1 62 ? -4.99016 -5.74652 -40.47726 1.000 7.83291 42 PRO B CA 1
ATOM 4078 C C . PRO B 1 62 ? -4.24678 -7.00373 -40.09694 1.000 13.46291 42 PRO B C 1
ATOM 4079 O O . PRO B 1 62 ? -3.10214 -7.17925 -40.50037 1.000 12.93291 42 PRO B O 1
ATOM 4083 N N . TYR B 1 63 ? -4.87822 -7.88804 -39.35758 1.000 9.33020 43 TYR B N 1
ATOM 4084 C CA . TYR B 1 63 ? -4.22863 -9.11002 -38.92347 1.000 8.85020 43 TYR B CA 1
ATOM 4085 C C . TYR B 1 63 ? -4.60738 -10.30012 -39.77715 1.000 8.04020 43 TYR B C 1
ATOM 4086 O O . TYR B 1 63 ? -4.04432 -11.39181 -39.57748 1.000 14.50020 43 TYR B O 1
ATOM 4095 N N . ARG B 1 64 ? -5.56355 -10.15526 -40.68578 1.000 7.94722 44 ARG B N 1
ATOM 4096 C CA . ARG B 1 64 ? -6.03608 -11.27792 -41.48927 1.000 9.02722 44 ARG B CA 1
ATOM 4097 C C . ARG B 1 64 ? -5.49266 -11.14130 -42.91084 1.000 9.51722 44 ARG B C 1
ATOM 4098 O O . ARG B 1 64 ? -5.73388 -10.13574 -43.58165 1.000 12.10722 44 ARG B O 1
ATOM 4106 N N . ARG B 1 65 ? -4.73386 -12.14556 -43.35163 1.000 8.43985 45 ARG B N 1
ATOM 41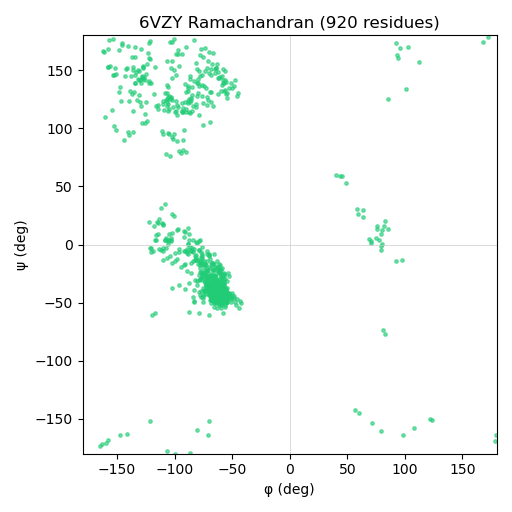07 C CA . ARG B 1 65 ? -4.13497 -12.14548 -44.69082 1.000 8.75985 45 ARG B CA 1
ATOM 4108 C C . ARG B 1 65 ? -4.34868 -13.52690 -45.28409 1.000 8.93985 45 ARG B C 1
ATOM 4109 O O . ARG B 1 65 ? -4.03252 -14.52178 -44.63340 1.000 11.25985 45 ARG B O 1
ATOM 4117 N N . GLN B 1 66 ? -4.83985 -13.60888 -46.50496 1.000 6.47612 46 GLN B N 1
ATOM 4118 C CA . GLN B 1 66 ? -5.27475 -14.90222 -47.02148 1.000 5.27612 46 GLN B CA 1
ATOM 4119 C C . GLN B 1 66 ? -4.10997 -15.59970 -47.71185 1.000 8.04612 46 GLN B C 1
ATOM 4120 O O . GLN B 1 66 ? -3.62183 -15.14242 -48.74954 1.000 9.34612 46 GLN B O 1
ATOM 4126 N N . LEU B 1 67 ? -3.66329 -16.72414 -47.13623 1.000 6.36466 47 LEU B N 1
ATOM 4127 C CA . LEU B 1 67 ? -2.52024 -17.44538 -47.66060 1.000 7.46466 47 LEU B CA 1
ATOM 4128 C C . LEU B 1 67 ? -2.87809 -18.75744 -48.34007 1.000 8.91466 47 LEU B C 1
ATOM 4129 O O . LEU B 1 67 ? -1.96225 -19.48167 -48.74603 1.000 9.93466 47 LEU B O 1
ATOM 4134 N N . ARG B 1 68 ? -4.17351 -19.07805 -48.46735 1.000 9.58030 48 ARG B N 1
ATOM 4135 C CA . ARG B 1 68 ? -4.68032 -20.31698 -49.06075 1.000 7.85030 48 ARG B CA 1
ATOM 4136 C C . ARG B 1 68 ? -3.88392 -21.54747 -48.58472 1.000 10.13030 48 ARG B C 1
ATOM 4137 O O . ARG B 1 68 ? -3.27865 -22.25672 -49.38484 1.000 10.87030 48 ARG B O 1
ATOM 4145 N N . PRO B 1 69 ? -3.84777 -21.77996 -47.28063 1.000 8.99824 49 PRO B N 1
ATOM 4146 C CA . PRO B 1 69 ? -2.97802 -22.84602 -46.75983 1.000 10.13824 49 PRO B CA 1
ATOM 4147 C C . PRO B 1 69 ? -3.30996 -24.23231 -47.29717 1.000 10.68824 49 PRO B C 1
ATOM 4148 O O . PRO B 1 69 ? -2.39912 -25.07990 -47.36089 1.000 13.54824 49 PRO B O 1
ATOM 4152 N N . GLN B 1 70 ? -4.56085 -24.46458 -47.71724 1.000 12.87290 50 GLN B N 1
ATOM 4153 C CA . GLN B 1 70 ? -4.93840 -25.77989 -48.24299 1.000 15.16290 50 GLN B CA 1
ATOM 4154 C C . GLN B 1 70 ? -4.11052 -26.19830 -49.46022 1.000 18.41290 50 GLN B C 1
ATOM 4155 O O . GLN B 1 70 ? -3.96869 -27.40117 -49.70890 1.000 17.89290 50 GLN B O 1
ATOM 4161 N N . VAL B 1 71 ? -3.56969 -25.24594 -50.24330 1.000 15.87235 51 VAL B N 1
ATOM 4162 C CA . VAL B 1 71 ? -2.77102 -25.59778 -51.41712 1.000 12.87235 51 VAL B CA 1
ATOM 4163 C C . VAL B 1 71 ? -1.27930 -25.73185 -51.10031 1.000 14.82235 51 VAL B C 1
ATOM 4164 O O . VAL B 1 71 ? -0.53539 -26.37272 -51.86198 1.000 13.85235 51 VAL B O 1
ATOM 4168 N N . LEU B 1 72 ? -0.83012 -25.20986 -49.95854 1.000 9.47655 52 LEU B N 1
ATOM 4169 C CA . LEU B 1 72 ? 0.60090 -25.18094 -49.68258 1.000 9.68655 52 LEU B CA 1
ATOM 4170 C C . LEU B 1 72 ? 1.27833 -26.54725 -49.54525 1.000 11.98655 52 LEU B C 1
ATOM 4171 O O . LEU B 1 72 ? 2.46154 -26.62721 -49.90521 1.000 16.27655 52 LEU B O 1
ATOM 4176 N N . PRO B 1 73 ? 0.62981 -27.61750 -49.06433 1.000 14.17259 53 PRO B N 1
ATOM 4177 C CA . PRO B 1 73 ? 1.32283 -28.92439 -49.01689 1.000 15.35259 53 PRO B CA 1
ATOM 4178 C C . PRO B 1 73 ? 1.74769 -29.44497 -50.38055 1.000 22.37259 53 PRO B C 1
ATOM 4179 O O . PRO B 1 73 ? 2.58815 -30.34848 -50.44098 1.000 19.69259 53 PRO B O 1
ATOM 4183 N N . HIS B 1 74 ? 1.18992 -28.91052 -51.46889 1.000 21.14525 54 HIS B N 1
ATOM 4184 C CA . HIS B 1 74 ? 1.31675 -29.47613 -52.80810 1.000 20.01525 54 HIS B CA 1
ATOM 4185 C C . HIS B 1 74 ? 2.29954 -28.73473 -53.69579 1.000 21.06525 54 HIS B C 1
ATOM 4186 O O . HIS B 1 74 ? 2.44083 -29.07910 -54.87188 1.000 23.79525 54 HIS B O 1
ATOM 4193 N N . LEU B 1 75 ? 3.00768 -27.75379 -53.16498 1.000 16.78558 55 LEU B N 1
ATOM 4194 C CA . LEU B 1 75 ? 3.99166 -27.00748 -53.92873 1.000 18.67558 55 LEU B CA 1
ATOM 4195 C C . LEU B 1 75 ? 5.38800 -27.51562 -53.60013 1.000 15.87558 55 LEU B C 1
ATOM 4196 O O . LEU B 1 75 ? 5.63758 -27.97114 -52.48130 1.000 24.16558 55 LEU B O 1
ATOM 4201 N N . ASP B 1 76 ? 6.30049 -27.41750 -54.56971 1.000 15.88114 56 ASP B N 1
ATOM 4202 C CA . ASP B 1 76 ? 7.68831 -27.86910 -54.40590 1.000 18.96114 56 ASP B CA 1
ATOM 4203 C C . ASP B 1 76 ? 8.57590 -26.64867 -54.16064 1.000 17.58114 56 ASP B C 1
ATOM 4204 O O . ASP B 1 76 ? 9.08410 -26.01968 -55.09448 1.000 23.66114 56 ASP B O 1
ATOM 4209 N N . TYR B 1 77 ? 8.78142 -26.32787 -52.88608 1.000 15.84298 57 TYR B N 1
ATOM 4210 C CA . TYR B 1 77 ? 9.59594 -25.17475 -52.51440 1.000 17.28298 57 TYR B CA 1
ATOM 4211 C C . TYR B 1 77 ? 11.08531 -25.37669 -52.76940 1.000 17.62298 57 TYR B C 1
ATOM 4212 O O . TYR B 1 77 ? 11.84193 -24.40739 -52.68627 1.000 15.98298 57 TYR B O 1
ATOM 4221 N N . ASP B 1 78 ? 11.52070 -26.59296 -53.12463 1.000 15.65772 58 ASP B N 1
ATOM 4222 C CA . ASP B 1 78 ? 12.93961 -26.83316 -53.36776 1.000 17.67772 58 ASP B CA 1
ATOM 4223 C C . ASP B 1 78 ? 13.37476 -26.49978 -54.78079 1.000 20.28772 58 ASP B C 1
ATOM 4224 O O . ASP B 1 78 ? 14.56826 -26.27048 -54.99823 1.000 22.65772 58 ASP B O 1
ATOM 4229 N N . LYS B 1 79 ? 12.45294 -26.51925 -55.74238 1.000 18.27905 59 LYS B N 1
ATOM 4230 C CA . LYS B 1 79 ? 12.77819 -26.16733 -57.12141 1.000 18.08905 59 LYS B CA 1
ATOM 4231 C C . LYS B 1 79 ? 12.53347 -24.67510 -57.33317 1.000 15.08905 59 LYS B C 1
ATOM 4232 O O . LYS B 1 79 ? 11.40524 -24.25717 -57.59240 1.000 16.66905 59 LYS B O 1
ATOM 4238 N N . VAL B 1 80 ? 13.60681 -23.89607 -57.25287 1.000 14.74949 60 VAL B N 1
ATOM 4239 C CA . VAL B 1 80 ? 13.52877 -22.42370 -57.34739 1.000 15.79949 60 VAL B CA 1
ATOM 4240 C C . VAL B 1 80 ? 13.21051 -22.01144 -58.78120 1.000 16.09949 60 VAL B C 1
ATOM 4241 O O . VAL B 1 80 ? 13.96227 -22.37384 -59.71073 1.000 19.17949 60 VAL B O 1
ATOM 4245 N N . PRO B 1 81 ? 12.17644 -21.20640 -59.00759 1.000 14.24040 61 PRO B N 1
ATOM 4246 C CA . PRO B 1 81 ? 11.81514 -20.83257 -60.38285 1.000 12.56040 61 PRO B CA 1
ATOM 4247 C C . PRO B 1 81 ? 12.79110 -19.82898 -60.97623 1.000 16.77040 61 PRO B C 1
ATOM 4248 O O . PRO B 1 81 ? 13.37486 -19.00709 -60.26664 1.000 14.99040 61 PRO B O 1
ATOM 4252 N N . GLY B 1 82 ? 12.96702 -19.89980 -62.31060 1.000 14.63291 62 GLY B N 1
ATOM 4253 C CA . GLY B 1 82 ? 13.61347 -18.82916 -63.04715 1.000 17.97291 62 GLY B CA 1
ATOM 4254 C C . GLY B 1 82 ? 12.60773 -17.76624 -63.46033 1.000 13.03291 62 GLY B C 1
ATOM 4255 O O . GLY B 1 82 ? 11.40724 -17.87827 -63.18900 1.000 16.49291 62 GLY B O 1
ATOM 4256 N N . ARG B 1 83 ? 13.11101 -16.73327 -64.15790 1.000 16.55576 63 ARG B N 1
ATOM 4257 C CA . ARG B 1 83 ? 12.28529 -15.55296 -64.44034 1.000 16.82576 63 ARG B CA 1
ATOM 4258 C C . ARG B 1 83 ? 11.06178 -15.91088 -65.27512 1.000 15.60576 63 ARG B C 1
ATOM 4259 O O . ARG B 1 83 ? 9.98651 -15.31189 -65.11551 1.000 17.27576 63 ARG B O 1
ATOM 4267 N N . GLU B 1 84 ? 11.19259 -16.89957 -66.16249 1.000 16.02509 64 GLU B N 1
ATOM 4268 C CA . GLU B 1 84 ? 10.05881 -17.24149 -67.00926 1.000 18.11509 64 GLU B CA 1
ATOM 4269 C C . GLU B 1 84 ? 8.90550 -17.85725 -66.23955 1.000 14.47509 64 GLU B C 1
ATOM 4270 O O . GLU B 1 84 ? 7.78528 -17.90048 -66.77222 1.000 17.83509 64 GLU B O 1
ATOM 4276 N N . ASN B 1 85 ? 9.14177 -18.31745 -65.01248 1.000 13.19200 65 ASN B N 1
ATOM 4277 C CA . ASN B 1 85 ? 8.08943 -18.93691 -64.22177 1.000 13.70200 65 ASN B CA 1
ATOM 4278 C C . ASN B 1 85 ? 7.71016 -18.14885 -62.97389 1.000 11.29200 65 ASN B C 1
ATOM 4279 O O . ASN B 1 85 ? 6.94767 -18.67329 -62.15684 1.000 10.61200 65 ASN B O 1
ATOM 4284 N N . ILE B 1 86 ? 8.20939 -16.91730 -62.79883 1.000 14.03693 66 ILE B N 1
ATOM 4285 C CA . ILE B 1 86 ? 7.97672 -16.28959 -61.49589 1.000 14.41693 66 ILE B CA 1
ATOM 4286 C C . ILE B 1 86 ? 6.58864 -15.68037 -61.39116 1.000 10.93693 66 ILE B C 1
ATOM 4287 O O . ILE B 1 86 ? 6.26874 -15.12068 -60.34030 1.000 10.72693 66 ILE B O 1
ATOM 4292 N N . LEU B 1 87 ? 5.74672 -15.78346 -62.42116 1.000 12.40092 67 LEU B N 1
ATOM 4293 C CA . LEU B 1 87 ? 4.34060 -15.42854 -62.27722 1.000 10.53092 67 LEU B CA 1
ATOM 4294 C C . LEU B 1 87 ? 3.44011 -16.65724 -62.13181 1.000 12.01092 67 LEU B C 1
ATOM 4295 O O . LEU B 1 87 ? 2.21374 -16.52497 -62.13946 1.000 10.51092 67 LEU B O 1
ATOM 4300 N N . ASN B 1 88 ? 4.02513 -17.84492 -61.95716 1.000 11.50914 68 ASN B N 1
ATOM 4301 C CA . ASN B 1 88 ? 3.23806 -19.03309 -61.67030 1.000 12.14914 68 ASN B CA 1
ATOM 4302 C C . ASN B 1 88 ? 2.66173 -18.95285 -60.25762 1.000 12.55914 68 ASN B C 1
ATOM 4303 O O . ASN B 1 88 ? 3.05008 -18.10556 -59.44867 1.000 11.02914 68 ASN B O 1
ATOM 4308 N N . TYR B 1 89 ? 1.69228 -19.82721 -59.96640 1.000 10.46615 69 TYR B N 1
ATOM 4309 C CA . TYR B 1 89 ? 0.96018 -19.69760 -58.70592 1.000 8.58615 69 TYR B CA 1
ATOM 4310 C C . TYR B 1 89 ? 1.86321 -19.90132 -57.48721 1.000 12.50615 69 TYR B C 1
ATOM 4311 O O . TYR B 1 89 ? 1.73589 -19.19305 -56.47495 1.000 10.29615 69 TYR B O 1
ATOM 4320 N N . ALA B 1 90 ? 2.78723 -20.85152 -57.55921 1.000 11.87193 70 ALA B N 1
ATOM 4321 C CA . ALA B 1 90 ? 3.64959 -21.07882 -56.39531 1.000 14.43193 70 ALA B CA 1
ATOM 4322 C C . ALA B 1 90 ? 4.40674 -19.80748 -56.02241 1.000 11.57193 70 ALA B C 1
ATOM 4323 O O . ALA B 1 90 ? 4.61016 -19.52723 -54.83127 1.000 10.78193 70 ALA B O 1
ATOM 4325 N N . SER B 1 91 ? 4.80731 -19.01083 -57.02848 1.000 7.31260 71 SER B N 1
ATOM 4326 C CA . SER B 1 91 ? 5.45101 -17.72978 -56.74563 1.000 8.35260 71 SER B CA 1
ATOM 4327 C C . SER B 1 91 ? 4.46899 -16.75086 -56.08723 1.000 11.33260 71 SER B C 1
ATOM 4328 O O . SER B 1 91 ? 4.84111 -16.01719 -55.16487 1.000 9.79260 71 SER B O 1
ATOM 4331 N N . LEU B 1 92 ? 3.21544 -16.72088 -56.54414 1.000 8.99223 72 LEU B N 1
ATOM 4332 C CA . LEU B 1 92 ? 2.23309 -15.83943 -55.88559 1.000 5.91223 72 LEU B CA 1
ATOM 4333 C C . LEU B 1 92 ? 2.01299 -16.26919 -54.44300 1.000 9.17223 72 LEU B C 1
ATOM 4334 O O . LEU B 1 92 ? 1.96234 -15.43370 -53.52675 1.000 8.92223 72 LEU B O 1
ATOM 4339 N N . ALA B 1 93 ? 1.89576 -17.58529 -54.23021 1.000 8.30901 73 ALA B N 1
ATOM 4340 C CA . ALA B 1 93 ? 1.74437 -18.13477 -52.88798 1.000 7.49901 73 ALA B CA 1
ATOM 4341 C C . ALA B 1 93 ? 2.91402 -17.75036 -51.98429 1.000 9.40901 73 ALA B C 1
ATOM 4342 O O . ALA B 1 93 ? 2.71688 -17.40653 -50.80971 1.000 8.09901 73 ALA B O 1
ATOM 4344 N N . VAL B 1 94 ? 4.14500 -17.80974 -52.50200 1.000 7.37400 74 VAL B N 1
ATOM 4345 C CA . VAL B 1 94 ? 5.31271 -17.47251 -51.68789 1.000 10.19400 74 VAL B CA 1
ATOM 4346 C C . VAL B 1 94 ? 5.37110 -15.97147 -51.42332 1.000 11.19400 74 VAL B C 1
ATOM 4347 O O . VAL B 1 94 ? 5.75578 -15.53816 -50.33287 1.000 9.15400 74 VAL B O 1
ATOM 4351 N N . GLN B 1 95 ? 4.97974 -15.15427 -52.39958 1.000 8.49992 75 GLN B N 1
ATOM 4352 C CA . GLN B 1 95 ? 4.99356 -13.72008 -52.14890 1.000 9.65992 75 GLN B CA 1
ATOM 4353 C C . GLN B 1 95 ? 4.00317 -13.35277 -51.05241 1.000 5.91992 75 GLN B C 1
ATOM 4354 O O . GLN B 1 95 ? 4.25237 -12.44593 -50.25554 1.000 7.31992 75 GLN B O 1
ATOM 4360 N N . ARG B 1 96 ? 2.83606 -14.00088 -51.03967 1.000 5.05953 76 ARG B N 1
ATOM 4361 C CA . ARG B 1 96 ? 1.85489 -13.69634 -49.99701 1.000 5.20953 76 ARG B CA 1
ATOM 4362 C C . ARG B 1 96 ? 2.37379 -14.10522 -48.62570 1.000 7.17953 76 ARG B C 1
ATOM 4363 O O . ARG B 1 96 ? 2.21836 -13.36333 -47.65029 1.000 7.21953 76 ARG B O 1
ATOM 4371 N N . LEU B 1 97 ? 2.99867 -15.29652 -48.53559 1.000 6.45426 77 LEU B N 1
ATOM 4372 C CA . LEU B 1 97 ? 3.65257 -15.71040 -47.29277 1.000 6.79426 77 LEU B CA 1
ATOM 4373 C C . LEU B 1 97 ? 4.66478 -14.67161 -46.83805 1.000 10.50426 77 LEU B C 1
ATOM 4374 O O . LEU B 1 97 ? 4.66693 -14.25863 -45.67634 1.000 7.78426 77 LEU B O 1
ATOM 4379 N N . LEU B 1 98 ? 5.55195 -14.25917 -47.74359 1.000 7.13016 78 LEU B N 1
ATOM 4380 C CA . LEU B 1 98 ? 6.63651 -13.35773 -47.34422 1.000 4.99016 78 LEU B CA 1
ATOM 4381 C C . LEU B 1 98 ? 6.09422 -12.00848 -46.87539 1.000 7.01016 78 LEU B C 1
ATOM 4382 O O . LEU B 1 98 ? 6.62795 -11.42530 -45.92333 1.000 7.43016 78 LEU B O 1
ATOM 4387 N N . THR B 1 99 ? 5.04104 -11.48745 -47.53051 1.000 6.42948 79 THR B N 1
ATOM 4388 C CA . THR B 1 99 ? 4.48620 -10.22530 -47.03959 1.000 6.74948 79 THR B CA 1
ATOM 4389 C C . THR B 1 99 ? 4.02229 -10.38641 -45.60439 1.000 5.60948 79 THR B C 1
ATOM 4390 O O . THR B 1 99 ? 4.25094 -9.51050 -44.76334 1.000 7.24948 79 THR B O 1
ATOM 4394 N N . SER B 1 100 ? 3.39479 -11.51745 -45.29772 1.000 6.36969 80 SER B N 1
ATOM 4395 C CA . SER B 1 100 ? 2.91629 -11.73274 -43.94381 1.000 5.90969 80 SER B CA 1
ATOM 4396 C C . SER B 1 100 ? 4.06732 -11.88575 -42.95336 1.000 6.89969 80 SER B C 1
ATOM 4397 O O . SER B 1 100 ? 4.01209 -11.35352 -41.83888 1.000 7.37969 80 SER B O 1
ATOM 4400 N N . VAL B 1 101 ? 5.14606 -12.55815 -43.36270 1.000 6.06152 81 VAL B N 1
ATOM 4401 C CA . VAL B 1 101 ? 6.28482 -12.74913 -42.46054 1.000 6.77152 81 VAL B CA 1
ATOM 4402 C C . VAL B 1 101 ? 6.96092 -11.40976 -42.17905 1.000 5.67152 81 VAL B C 1
ATOM 4403 O O . VAL B 1 101 ? 7.23071 -11.04468 -41.01833 1.000 8.75152 81 VAL B O 1
ATOM 4407 N N . TYR B 1 102 ? 7.18116 -10.62388 -43.23274 1.000 5.62140 82 TYR B N 1
ATOM 4408 C CA . TYR B 1 102 ? 7.85499 -9.34917 -43.02513 1.000 6.39140 82 TYR B CA 1
ATOM 4409 C C . TYR B 1 102 ? 7.01922 -8.42109 -42.16373 1.000 6.96140 82 TYR B C 1
ATOM 4410 O O . TYR B 1 102 ? 7.55835 -7.62661 -41.37556 1.000 7.42140 82 TYR B O 1
ATOM 4419 N N . GLU B 1 103 ? 5.70325 -8.44842 -42.35434 1.000 7.97270 83 GLU B N 1
ATOM 4420 C CA . GLU B 1 103 ? 4.86430 -7.46032 -41.69113 1.000 5.42270 83 GLU B CA 1
ATOM 4421 C C . GLU B 1 103 ? 4.65175 -7.75020 -40.20627 1.000 6.88270 83 GLU B C 1
ATOM 4422 O O . GLU B 1 103 ? 4.09680 -6.91474 -39.49729 1.000 6.49270 83 GLU B O 1
ATOM 4428 N N . ALA B 1 104 ? 5.07865 -8.89735 -39.70007 1.000 7.61197 84 ALA B N 1
ATOM 4429 C CA . ALA B 1 104 ? 5.02373 -9.11182 -38.26268 1.000 6.48197 84 ALA B CA 1
ATOM 4430 C C . ALA B 1 104 ? 5.94027 -8.14766 -37.51911 1.000 7.01197 84 ALA B C 1
ATOM 4431 O O . ALA B 1 104 ? 5.76033 -7.93789 -36.33227 1.000 6.04197 84 ALA B O 1
ATOM 4433 N N . ASP B 1 105 ? 6.91213 -7.55756 -38.20359 1.000 5.22888 85 ASP B N 1
ATOM 4434 C CA . ASP B 1 105 ? 7.74747 -6.50558 -37.61180 1.000 6.73888 85 ASP B CA 1
ATOM 4435 C C . ASP B 1 105 ? 7.10734 -5.12720 -37.62854 1.000 5.58888 85 ASP B C 1
ATOM 4436 O O . ASP B 1 105 ? 7.65555 -4.21232 -36.99284 1.000 8.46888 85 ASP B O 1
ATOM 4441 N N . LEU B 1 106 ? 5.99856 -4.93978 -38.35235 1.000 4.88457 86 LEU B N 1
ATOM 4442 C CA . LEU B 1 106 ? 5.35439 -3.63409 -38.45131 1.000 5.05457 86 LEU B CA 1
ATOM 4443 C C . LEU B 1 106 ? 4.17582 -3.56711 -37.48135 1.000 6.23457 86 LEU B C 1
ATOM 4444 O O . LEU B 1 106 ? 3.50967 -4.57835 -37.23066 1.000 7.30457 86 LEU B O 1
ATOM 4449 N N . VAL B 1 107 ? 3.93325 -2.36720 -36.91741 1.000 3.73953 87 VAL B N 1
ATOM 4450 C CA . VAL B 1 107 ? 2.79743 -2.14740 -36.01136 1.000 2.86953 87 VAL B CA 1
ATOM 4451 C C . VAL B 1 107 ? 1.57948 -1.77019 -36.83922 1.000 5.73953 87 VAL B C 1
ATOM 4452 O O . VAL B 1 107 ? 1.60850 -0.76879 -37.55522 1.000 8.29953 87 VAL B O 1
ATOM 4456 N N . PHE B 1 108 ? 0.48342 -2.50920 -36.66499 1.000 6.64907 88 PHE B N 1
ATOM 4457 C CA . PHE B 1 108 ? -0.81277 -2.14183 -37.23228 1.000 7.34907 88 PHE B CA 1
ATOM 4458 C C . PHE B 1 108 ? -1.87802 -2.17160 -36.15598 1.000 8.56907 88 PHE B C 1
ATOM 4459 O O . PHE B 1 108 ? -1.91814 -3.09475 -35.33247 1.000 8.19907 88 PHE B O 1
ATOM 4467 N N . PHE B 1 109 ? -2.77067 -1.18313 -36.19034 1.000 9.15433 89 PHE B N 1
ATOM 4468 C CA . PHE B 1 109 ? -4.03597 -1.29760 -35.46408 1.000 9.13433 89 PHE B CA 1
ATOM 4469 C C . PHE B 1 109 ? -5.17958 -1.01495 -36.42149 1.000 8.30433 89 PHE B C 1
ATOM 4470 O O . PHE B 1 109 ? -5.00111 -0.31200 -37.41096 1.000 9.88433 89 PHE B O 1
ATOM 4478 N N . PRO B 1 110 ? -6.36513 -1.55265 -36.15643 1.000 7.68556 90 PRO B N 1
ATOM 4479 C CA . PRO B 1 110 ? -7.48956 -1.26743 -37.04371 1.000 10.76556 90 PRO B CA 1
ATOM 4480 C C . PRO B 1 110 ? -7.81296 0.21033 -36.98935 1.000 11.19556 90 PRO B C 1
ATOM 4481 O O . PRO B 1 110 ? -7.62535 0.87180 -35.96253 1.000 12.82556 90 PRO B O 1
ATOM 4485 N N . LYS B 1 111 ? -8.35216 0.71964 -38.09178 1.000 10.42618 91 LYS B N 1
ATOM 4486 C CA . LYS B 1 111 ? -8.78338 2.11541 -38.10979 1.000 15.76618 91 LYS B CA 1
ATOM 4487 C C . LYS B 1 111 ? -9.85806 2.35756 -37.06650 1.000 16.42618 91 LYS B C 1
ATOM 4488 O O . LYS B 1 111 ? -9.90594 3.43051 -36.45212 1.000 23.12618 91 LYS B O 1
ATOM 4494 N N . SER B 1 112 ? -10.74212 1.37571 -36.85943 1.000 12.71568 92 SER B N 1
ATOM 4495 C CA . SER B 1 112 ? -11.79853 1.47606 -35.85518 1.000 16.52568 92 SER B CA 1
ATOM 4496 C C . SER B 1 112 ? -11.30523 1.22128 -34.43916 1.000 22.09568 92 SER B C 1
ATOM 4497 O O . SER B 1 112 ? -12.11820 1.19761 -33.50043 1.000 22.60568 92 SER B O 1
ATOM 4500 N N . GLY B 1 113 ? -10.00969 1.01506 -34.24549 1.000 17.50596 93 GLY B N 1
ATOM 4501 C CA . GLY B 1 113 ? -9.52709 0.66270 -32.92877 1.000 15.33596 93 GLY B CA 1
ATOM 4502 C C . GLY B 1 113 ? -9.43244 -0.83892 -32.70374 1.000 15.70596 93 GLY B C 1
ATOM 4503 O O . GLY B 1 113 ? -10.07005 -1.65226 -33.36740 1.000 14.34596 93 GLY B O 1
ATOM 4504 N N . LEU B 1 114 ? -8.68576 -1.19919 -31.67473 1.000 11.64518 94 LEU B N 1
ATOM 4505 C CA . LEU B 1 114 ? -8.38582 -2.60389 -31.38898 1.000 10.78518 94 LEU B CA 1
ATOM 4506 C C . LEU B 1 114 ? -9.54388 -3.36490 -30.74514 1.000 12.43518 94 LEU B C 1
ATOM 4507 O O . LEU B 1 114 ? -9.60935 -4.59616 -30.84769 1.000 15.64518 94 LEU B O 1
ATOM 4512 N N . LYS B 1 115 ? -10.47313 -2.68337 -30.08555 1.000 20.37598 95 LYS B N 1
ATOM 4513 C CA . LYS B 1 115 ? -11.48874 -3.42445 -29.35460 1.000 22.80598 95 LYS B CA 1
ATOM 4514 C C . LYS B 1 115 ? -12.32402 -4.27212 -30.29698 1.000 14.31598 95 LYS B C 1
ATOM 4515 O O . LYS B 1 115 ? -12.78662 -3.81748 -31.34455 1.000 18.74598 95 LYS B O 1
ATOM 4521 N N . GLY B 1 116 ? -12.44427 -5.53782 -29.93914 1.000 14.97607 96 GLY B N 1
ATOM 4522 C CA . GLY B 1 116 ? -13.12643 -6.50542 -30.74395 1.000 12.69607 96 GLY B CA 1
ATOM 4523 C C . GLY B 1 116 ? -12.21663 -7.32275 -31.60532 1.000 19.47607 96 GLY B C 1
ATOM 4524 O O . GLY B 1 116 ? -12.64643 -8.34470 -32.13859 1.000 19.13607 96 GLY B O 1
ATOM 4525 N N . LYS B 1 117 ? -10.95800 -6.90212 -31.75175 1.000 14.97884 97 LYS B N 1
ATOM 4526 C CA . LYS B 1 117 ? -10.02439 -7.60702 -32.61608 1.000 12.99884 97 LYS B CA 1
ATOM 4527 C C . LYS B 1 117 ? -8.79156 -8.06499 -31.85302 1.000 12.94884 97 LYS B C 1
ATOM 4528 O O . LYS B 1 117 ? -7.77364 -8.37837 -32.47328 1.000 13.68884 97 LYS B O 1
ATOM 4534 N N . GLU B 1 118 ? -8.88070 -8.14333 -30.52252 1.000 16.73774 98 GLU B N 1
ATOM 4535 C CA . GLU B 1 118 ? -7.71093 -8.49834 -29.71351 1.000 15.64774 98 GLU B CA 1
ATOM 4536 C C . GLU B 1 118 ? -7.22005 -9.91567 -30.00017 1.000 14.37774 98 GLU B C 1
ATOM 4537 O O . GLU B 1 118 ? -6.00718 -10.17892 -29.96346 1.000 14.81774 98 GLU B O 1
ATOM 4543 N N . GLU B 1 119 ? -8.13754 -10.85858 -30.24699 1.000 14.95505 99 GLU B N 1
ATOM 4544 C CA . GLU B 1 119 ? -7.69789 -12.23483 -30.47371 1.000 17.69505 99 GLU B CA 1
ATOM 4545 C C . GLU B 1 119 ? -6.84508 -12.32346 -31.73231 1.000 15.45505 99 GLU B C 1
ATOM 4546 O O . GLU B 1 119 ? -5.81454 -13.00855 -31.74361 1.000 13.79505 99 GLU B O 1
ATOM 4552 N N . ASP B 1 120 ? -7.21739 -11.57690 -32.77953 1.000 9.20708 100 ASP B N 1
ATOM 4553 C CA . ASP B 1 120 ? -6.42673 -11.64544 -34.01787 1.000 7.12708 100 ASP B CA 1
ATOM 4554 C C . ASP B 1 120 ? -5.08777 -10.93987 -33.86261 1.000 8.86708 100 ASP B C 1
ATOM 4555 O O . ASP B 1 120 ? -4.06711 -11.38895 -34.41699 1.000 9.43708 100 ASP B O 1
ATOM 4560 N N . PHE B 1 121 ? -5.09915 -9.81019 -33.17231 1.000 8.76306 101 PHE B N 1
ATOM 4561 C CA . PHE B 1 121 ? -3.89101 -9.07130 -32.80468 1.000 6.81306 101 PHE B CA 1
ATOM 4562 C C . PHE B 1 121 ? -2.88157 -9.99428 -32.13081 1.000 10.68306 101 PHE B C 1
ATOM 4563 O O . PHE B 1 121 ? -1.69975 -10.03185 -32.51525 1.000 11.37306 101 PHE B O 1
ATOM 4571 N N . ARG B 1 122 ? -3.34211 -10.76998 -31.13577 1.000 9.17027 102 ARG B N 1
ATOM 4572 C CA . ARG B 1 122 ? -2.45169 -11.70567 -30.44060 1.000 10.67027 102 ARG B CA 1
ATOM 4573 C C . ARG B 1 122 ? -2.07700 -12.89657 -31.30496 1.000 9.44027 102 ARG B C 1
ATOM 4574 O O . ARG B 1 122 ? -1.07832 -13.55501 -31.01896 1.000 11.30027 102 ARG B O 1
ATOM 4582 N N . ALA B 1 123 ? -2.87899 -13.23190 -32.32192 1.000 7.84626 103 ALA B N 1
ATOM 4583 C CA . ALA B 1 123 ? -2.54239 -14.36772 -33.17152 1.000 8.52626 103 ALA B CA 1
ATOM 4584 C C . ALA B 1 123 ? -1.47267 -13.99819 -34.18321 1.000 9.52626 103 ALA B C 1
ATOM 4585 O O . ALA B 1 123 ? -0.65912 -14.85102 -34.57700 1.000 11.37626 103 ALA B O 1
ATOM 4587 N N . PHE B 1 124 ? -1.45098 -12.72901 -34.60675 1.000 7.10796 104 PHE B N 1
ATOM 4588 C CA . PHE B 1 124 ? -0.42145 -12.26899 -35.53684 1.000 6.86796 104 PHE B CA 1
ATOM 4589 C C . PHE B 1 124 ? 0.85759 -11.88196 -34.81063 1.000 7.36796 104 PHE B C 1
ATOM 4590 O O . PHE B 1 124 ? 1.95460 -12.25253 -35.23410 1.000 7.64796 104 PHE B O 1
ATOM 4598 N N . TYR B 1 125 ? 0.74415 -11.14882 -33.71131 1.000 6.90885 105 TYR B N 1
ATOM 4599 C CA . TYR B 1 125 ? 1.91048 -10.80153 -32.90131 1.000 6.12885 105 TYR B CA 1
ATOM 4600 C C . TYR B 1 125 ? 2.01436 -11.80027 -31.75827 1.000 10.59885 105 TYR B C 1
ATOM 4601 O O . TYR B 1 125 ? 1.57301 -11.54636 -30.63950 1.000 9.20885 105 TYR B O 1
ATOM 4610 N N . SER B 1 126 ? 2.56827 -12.96232 -32.05441 1.000 7.51501 106 SER B N 1
ATOM 4611 C CA . SER B 1 126 ? 2.80718 -13.97400 -31.04765 1.000 10.08501 106 SER B CA 1
ATOM 4612 C C . SER B 1 126 ? 4.19263 -14.56707 -31.25219 1.000 6.95501 106 SER B C 1
ATOM 4613 O O . SER B 1 126 ? 4.72618 -14.57356 -32.37749 1.000 8.12501 106 SER B O 1
ATOM 4616 N N . PRO B 1 127 ? 4.80224 -15.06528 -30.18124 1.000 7.25882 107 PRO B N 1
ATOM 4617 C CA . PRO B 1 127 ? 6.10626 -15.71657 -30.33118 1.000 8.98882 107 PRO B CA 1
ATOM 4618 C C . PRO B 1 127 ? 6.08579 -16.83812 -31.34941 1.000 8.59882 107 PRO B C 1
ATOM 4619 O O . PRO B 1 127 ? 7.02712 -16.95757 -32.15022 1.000 6.84882 107 PRO B O 1
ATOM 4623 N N . ALA B 1 128 ? 5.01234 -17.63517 -31.36834 1.000 7.73317 108 ALA B N 1
ATOM 4624 C CA . ALA B 1 128 ? 4.89224 -18.72869 -32.33291 1.000 10.69317 108 ALA B CA 1
ATOM 4625 C C . ALA B 1 128 ? 4.78847 -18.22480 -33.76763 1.000 9.34317 108 ALA B C 1
ATOM 4626 O O . ALA B 1 128 ? 5.45281 -18.75611 -34.66596 1.000 8.51317 108 ALA B O 1
ATOM 4628 N N . ASN B 1 129 ? 3.94628 -17.21637 -34.01666 1.000 8.42135 109 ASN B N 1
ATOM 4629 C CA . ASN B 1 129 ? 3.76852 -16.78281 -35.40439 1.000 6.75135 109 ASN B CA 1
ATOM 4630 C C . ASN B 1 129 ? 5.06805 -16.19720 -35.94271 1.000 6.37135 109 ASN B C 1
ATOM 4631 O O . ASN B 1 129 ? 5.45021 -16.45267 -37.09333 1.000 9.30135 109 ASN B O 1
ATOM 4636 N N . ARG B 1 130 ? 5.80228 -15.47969 -35.08673 1.000 5.84850 110 ARG B N 1
ATOM 4637 C CA . ARG B 1 130 ? 7.09055 -14.94095 -35.52428 1.000 6.68850 110 ARG B CA 1
ATOM 4638 C C . ARG B 1 130 ? 8.11169 -16.05248 -35.76117 1.000 10.39850 110 ARG B C 1
ATOM 4639 O O . ARG B 1 130 ? 8.81736 -16.05672 -36.77959 1.000 10.18850 110 ARG B O 1
ATOM 4647 N N . ALA B 1 131 ? 8.22194 -17.00246 -34.82298 1.000 7.59494 111 ALA B N 1
ATOM 4648 C CA . ALA B 1 131 ? 9.27853 -18.00002 -34.95287 1.000 9.70494 111 ALA B CA 1
ATOM 4649 C C . ALA B 1 131 ? 9.01059 -18.91949 -36.13142 1.000 8.61494 111 ALA B C 1
ATOM 4650 O O . ALA B 1 131 ? 9.93872 -19.26448 -36.87467 1.000 10.55494 111 ALA B O 1
ATOM 4652 N N . LEU B 1 132 ? 7.74410 -19.27200 -36.35064 1.000 8.36871 112 LEU B N 1
ATOM 4653 C CA . LEU B 1 132 ? 7.41656 -20.14747 -37.48275 1.000 7.44871 112 LEU B CA 1
ATOM 4654 C C . LEU B 1 132 ? 7.69968 -19.44868 -38.80612 1.000 7.97871 112 LEU B C 1
ATOM 4655 O O . LEU B 1 132 ? 8.18123 -20.07386 -39.75611 1.000 8.80871 112 LEU B O 1
ATOM 4660 N N . GLY B 1 133 ? 7.43858 -18.14075 -38.88151 1.000 6.90285 113 GLY B N 1
ATOM 4661 C CA . GLY B 1 133 ? 7.70434 -17.43330 -40.12479 1.000 6.13285 113 GLY B CA 1
ATOM 4662 C C . GLY B 1 133 ? 9.18495 -17.20944 -40.34341 1.000 10.19285 113 GLY B C 1
ATOM 4663 O O . GLY B 1 133 ? 9.67425 -17.29297 -41.47202 1.000 9.34285 113 GLY B O 1
ATOM 4664 N N . GLU B 1 134 ? 9.91570 -16.89006 -39.27111 1.000 8.60163 114 GLU B N 1
ATOM 4665 C CA . GLU B 1 134 ? 11.35093 -16.66441 -39.41159 1.000 8.85163 114 GLU B CA 1
ATOM 4666 C C . GLU B 1 134 ? 12.09117 -17.93795 -39.79471 1.000 6.79163 114 GLU B C 1
ATOM 4667 O O . GLU B 1 134 ? 13.09953 -17.86511 -40.50490 1.000 9.67163 114 GLU B O 1
ATOM 4673 N N . ARG B 1 135 ? 11.59870 -19.10590 -39.37249 1.000 8.98086 115 ARG B N 1
ATOM 4674 C CA . ARG B 1 135 ? 12.30095 -20.34583 -39.70763 1.000 10.99086 115 ARG B CA 1
ATOM 4675 C C . ARG B 1 135 ? 12.26267 -20.62814 -41.20735 1.000 9.02086 115 ARG B C 1
ATOM 4676 O O . ARG B 1 135 ? 13.22641 -21.15288 -41.76026 1.000 9.48086 115 ARG B O 1
ATOM 4684 N N . ILE B 1 136 ? 11.14811 -20.28919 -41.87503 1.000 9.93921 116 ILE B N 1
ATOM 4685 C CA . ILE B 1 136 ? 10.99344 -20.54517 -43.30673 1.000 9.32921 116 ILE B CA 1
ATOM 4686 C C . ILE B 1 136 ? 11.43492 -19.36481 -44.15065 1.000 9.35921 116 ILE B C 1
ATOM 4687 O O . ILE B 1 136 ? 11.48714 -19.48086 -45.38379 1.000 7.85921 116 ILE B O 1
ATOM 4692 N N . ARG B 1 137 ? 11.79077 -18.23925 -43.53052 1.000 8.60502 117 ARG B N 1
ATOM 4693 C CA . ARG B 1 137 ? 12.14125 -17.07613 -44.32596 1.000 8.27502 117 ARG B CA 1
ATOM 4694 C C . ARG B 1 137 ? 13.33737 -17.33703 -45.24682 1.000 11.70502 117 ARG B C 1
ATOM 4695 O O . ARG B 1 137 ? 13.26559 -16.91500 -46.41568 1.000 9.39502 117 ARG B O 1
ATOM 4703 N N . PRO B 1 138 ? 14.42996 -18.00566 -44.82611 1.000 9.32900 118 PRO B N 1
ATOM 4704 C CA . PRO B 1 138 ? 15.51748 -18.23110 -45.78832 1.000 8.61900 118 PRO B CA 1
ATOM 4705 C C . PRO B 1 138 ? 15.04868 -18.96649 -47.01706 1.000 8.11900 118 PRO B C 1
ATOM 4706 O O . PRO B 1 138 ? 15.41120 -18.56119 -48.11792 1.000 9.67900 118 PRO B O 1
ATOM 4710 N N . ALA B 1 139 ? 14.26734 -20.06064 -46.85446 1.000 9.75686 119 ALA B N 1
ATOM 4711 C CA . ALA B 1 139 ? 13.83070 -20.82385 -48.02729 1.000 11.61686 119 ALA B CA 1
ATOM 4712 C C . ALA B 1 139 ? 12.82530 -20.03968 -48.87190 1.000 11.87686 119 ALA B C 1
ATOM 4713 O O . ALA B 1 139 ? 12.81010 -20.16820 -50.09543 1.000 10.70686 119 ALA B O 1
ATOM 4715 N N . LEU B 1 140 ? 11.94788 -19.25237 -48.24191 1.000 9.35222 120 LEU B N 1
ATOM 4716 C CA . LEU B 1 140 ? 11.02864 -18.44138 -49.02229 1.000 11.38222 120 LEU B CA 1
ATOM 4717 C C . LEU B 1 140 ? 11.76678 -17.38039 -49.83369 1.000 9.02222 120 LEU B C 1
ATOM 4718 O O . LEU B 1 140 ? 11.35601 -17.03845 -50.95940 1.000 7.25222 120 LEU B O 1
ATOM 4723 N N . GLU B 1 141 ? 12.83599 -16.80992 -49.26897 1.000 9.47426 121 GLU B N 1
ATOM 4724 C CA . GLU B 1 141 ? 13.58518 -15.79058 -50.01017 1.000 6.90426 121 GLU B CA 1
ATOM 4725 C C . GLU B 1 141 ? 14.35662 -16.40639 -51.17573 1.000 10.01426 121 GLU B C 1
ATOM 4726 O O . GLU B 1 141 ? 14.47613 -15.78783 -52.23414 1.000 9.46426 121 GLU B O 1
ATOM 4732 N N . ARG B 1 142 ? 14.88743 -17.62499 -51.00826 1.000 9.21637 122 ARG B N 1
ATOM 4733 C CA . ARG B 1 142 ? 15.49284 -18.28313 -52.16357 1.000 10.44637 122 ARG B CA 1
ATOM 4734 C C . ARG B 1 142 ? 14.45033 -18.49538 -53.25254 1.000 11.94637 122 ARG B C 1
ATOM 4735 O O . ARG B 1 142 ? 14.71317 -18.26211 -54.44117 1.000 11.98637 122 ARG B O 1
ATOM 4743 N N . TYR B 1 143 ? 13.24781 -18.91587 -52.85833 1.000 8.25117 123 TYR B N 1
ATOM 4744 C CA . TYR B 1 143 ? 12.21898 -19.17461 -53.85456 1.000 8.32117 123 TYR B CA 1
ATOM 4745 C C . TYR B 1 143 ? 11.81652 -17.87650 -54.55034 1.000 11.36117 123 TYR B C 1
ATOM 4746 O O . TYR B 1 143 ? 11.63151 -17.84422 -55.76829 1.000 10.82117 123 TYR B O 1
ATOM 4755 N N . ALA B 1 144 ? 11.67750 -16.79091 -53.77515 1.000 8.64810 124 ALA B N 1
ATOM 4756 C CA . ALA B 1 144 ? 11.18112 -15.51911 -54.29536 1.000 11.19810 124 ALA B CA 1
ATOM 4757 C C . ALA B 1 144 ? 12.21157 -14.78353 -55.14548 1.000 8.93810 124 ALA B C 1
ATOM 4758 O O . ALA B 1 144 ? 11.85650 -14.12600 -56.14361 1.000 11.30810 124 ALA B O 1
ATOM 4760 N N . PHE B 1 145 ? 13.48544 -14.80969 -54.73529 1.000 9.20016 125 PHE B N 1
ATOM 4761 C CA . PHE B 1 145 ? 14.47368 -13.89596 -55.27986 1.000 7.97016 125 PHE B CA 1
ATOM 4762 C C . PHE B 1 145 ? 15.63670 -14.62133 -55.93865 1.000 9.68016 125 PHE B C 1
ATOM 4763 O O . PHE B 1 145 ? 16.49850 -13.95512 -56.51591 1.000 12.47016 125 PHE B O 1
ATOM 4771 N N . GLY B 1 146 ? 15.65610 -15.95364 -55.89458 1.000 11.85746 126 GLY B N 1
ATOM 4772 C CA . GLY B 1 146 ? 16.80469 -16.69570 -56.41833 1.000 13.23746 126 GLY B CA 1
ATOM 4773 C C . GLY B 1 146 ? 17.02050 -16.45944 -57.89633 1.000 13.65746 126 GLY B C 1
ATOM 4774 O O . GLY B 1 146 ? 18.17051 -16.44606 -58.36355 1.000 14.45746 126 GLY B O 1
ATOM 4775 N N . PHE B 1 147 ? 15.92577 -16.26775 -58.64521 1.000 11.71790 127 PHE B N 1
ATOM 4776 C CA . PHE B 1 147 ? 16.03131 -16.04543 -60.08414 1.000 12.54790 127 PHE B CA 1
ATOM 4777 C C . PHE B 1 147 ? 16.90725 -14.83808 -60.40773 1.000 20.03790 127 PHE B C 1
ATOM 4778 O O . PHE B 1 147 ? 17.52367 -14.78626 -61.48577 1.000 18.83790 127 PHE B O 1
ATOM 4786 N N . LEU B 1 148 ? 17.00278 -13.86828 -59.48894 1.000 13.66895 128 LEU B N 1
ATOM 4787 C CA . LEU B 1 148 ? 17.78261 -12.66663 -59.76797 1.000 14.64895 128 LEU B CA 1
ATOM 4788 C C . LEU B 1 148 ? 19.27052 -12.96933 -59.91199 1.000 20.26895 128 LEU B C 1
ATOM 4789 O O . LEU B 1 148 ? 19.99234 -12.15717 -60.51222 1.000 18.49895 128 LEU B O 1
ATOM 4794 N N . ASP B 1 149 ? 19.74204 -14.10270 -59.35583 1.000 17.92574 129 ASP B N 1
ATOM 4795 C CA . ASP B 1 149 ? 21.14494 -14.50763 -59.52972 1.000 20.35574 129 ASP B CA 1
ATOM 4796 C C . ASP B 1 149 ? 21.50513 -14.64556 -61.00238 1.000 20.05574 129 ASP B C 1
ATOM 4797 O O . ASP B 1 149 ? 22.64464 -14.37886 -61.38978 1.000 26.14574 129 ASP B O 1
ATOM 4802 N N . ASP B 1 150 ? 20.55163 -15.04475 -61.83595 1.000 22.98614 130 ASP B N 1
ATOM 4803 C CA . ASP B 1 150 ? 20.81329 -15.22299 -63.26269 1.000 29.79614 130 ASP B CA 1
ATOM 4804 C C . ASP B 1 150 ? 20.38648 -14.03698 -64.11167 1.000 29.97614 130 ASP B C 1
ATOM 4805 O O . ASP B 1 150 ? 20.76430 -13.96908 -65.28328 1.000 26.88614 130 ASP B O 1
ATOM 4810 N N . GLU B 1 151 ? 19.62213 -13.09750 -63.56498 1.000 17.69545 131 GLU B N 1
ATOM 4811 C CA . GLU B 1 151 ? 19.17597 -11.95978 -64.35148 1.000 20.30545 131 GLU B CA 1
ATOM 4812 C C . GLU B 1 151 ? 20.10623 -10.76206 -64.27918 1.000 20.39545 131 GLU B C 1
ATOM 4813 O O . GLU B 1 151 ? 19.99704 -9.85535 -65.11311 1.000 23.35545 131 GLU B O 1
ATOM 4819 N N . VAL B 1 152 ? 20.98393 -10.71400 -63.28844 1.000 19.32033 132 VAL B N 1
ATOM 4820 C CA . VAL B 1 152 ? 21.87860 -9.59653 -63.07369 1.000 20.11033 132 VAL B CA 1
ATOM 4821 C C . VAL B 1 152 ? 23.29580 -10.13917 -62.99230 1.000 27.12033 132 VAL B C 1
ATOM 4822 O O . VAL B 1 152 ? 23.50985 -11.25426 -62.50608 1.000 25.04033 132 VAL B O 1
ATOM 4826 N N . GLU B 1 153 ? 24.25257 -9.37806 -63.51441 1.000 36.24304 133 GLU B N 1
ATOM 4827 C CA . GLU B 1 153 ? 25.64851 -9.81519 -63.52930 1.000 44.02304 133 GLU B CA 1
ATOM 4828 C C . GLU B 1 153 ? 26.44051 -9.18958 -62.40227 1.000 37.50304 133 GLU B C 1
ATOM 4829 O O . GLU B 1 153 ? 27.66645 -9.09294 -62.48312 1.000 49.41304 133 GLU B O 1
ATOM 4835 N N . GLY B 1 156 ? 32.27232 -9.48072 -60.47823 1.000 38.14290 136 GLY B N 1
ATOM 4836 C CA . GLY B 1 156 ? 33.36502 -8.66032 -60.98470 1.000 38.14290 136 GLY B CA 1
ATOM 4837 C C . GLY B 1 156 ? 33.74692 -7.51062 -60.06225 1.000 38.14290 136 GLY B C 1
ATOM 4838 O O . GLY B 1 156 ? 33.03391 -7.20485 -59.10608 1.000 38.14290 136 GLY B O 1
ATOM 4839 N N . THR B 1 157 ? 34.86284 -6.85724 -60.37345 1.000 29.90836 137 THR B N 1
ATOM 4840 C CA . THR B 1 157 ? 35.42475 -5.78402 -59.56464 1.000 36.72836 137 THR B CA 1
ATOM 4841 C C . THR B 1 157 ? 35.14405 -4.41862 -60.19280 1.000 29.99836 137 THR B C 1
ATOM 4842 O O . THR B 1 157 ? 35.01112 -4.28220 -61.41215 1.000 31.06836 137 THR B O 1
ATOM 4846 N N . TRP B 1 158 ? 35.07641 -3.39983 -59.33877 1.000 29.78350 138 TRP B N 1
ATOM 4847 C CA . TRP B 1 158 ? 34.67980 -2.05653 -59.73600 1.000 25.01350 138 TRP B CA 1
ATOM 4848 C C . TRP B 1 158 ? 35.59836 -1.03944 -59.07148 1.000 21.45350 138 TRP B C 1
ATOM 4849 O O . TRP B 1 158 ? 36.21838 -1.31390 -58.04477 1.000 32.13350 138 TRP B O 1
ATOM 4860 N N . THR B 1 159 ? 35.62550 0.16719 -59.61835 1.000 25.12033 139 THR B N 1
ATOM 4861 C CA . THR B 1 159 ? 36.31325 1.27286 -58.97011 1.000 27.69033 139 THR B CA 1
ATOM 4862 C C . THR B 1 159 ? 35.33959 2.41636 -58.74547 1.000 21.45033 139 THR B C 1
ATOM 4863 O O . THR B 1 159 ? 34.26147 2.47161 -59.34213 1.000 26.05033 139 THR B O 1
ATOM 4867 N N . ALA B 1 160 ? 35.75083 3.34723 -57.89207 1.000 21.07432 140 ALA B N 1
ATOM 4868 C CA . ALA B 1 160 ? 34.91897 4.50823 -57.60475 1.000 20.93432 140 ALA B CA 1
ATOM 4869 C C . ALA B 1 160 ? 34.65129 5.30257 -58.86608 1.000 33.25432 140 ALA B C 1
ATOM 4870 O O . ALA B 1 160 ? 33.55085 5.83515 -59.05358 1.000 25.17432 140 ALA B O 1
ATOM 4872 N N . GLN B 1 161 ? 35.65060 5.38552 -59.74395 1.000 29.29854 141 GLN B N 1
ATOM 4873 C CA . GLN B 1 161 ? 35.48944 6.07563 -61.02020 1.000 32.46854 141 GLN B CA 1
ATOM 4874 C C . GLN B 1 161 ? 34.48373 5.35735 -61.90914 1.000 21.21854 141 GLN B C 1
ATOM 4875 O O . GLN B 1 161 ? 33.60643 5.99393 -62.50036 1.000 26.56854 141 GLN B O 1
ATOM 4881 N N . SER B 1 162 ? 34.60822 4.02631 -62.02698 1.000 23.53319 142 SER B N 1
ATOM 4882 C CA . SER B 1 162 ? 33.72060 3.28340 -62.90713 1.000 20.69319 142 SER B CA 1
ATOM 4883 C C . SER B 1 162 ? 32.28371 3.29003 -62.38274 1.000 29.24319 142 SER B C 1
ATOM 4884 O O . SER B 1 162 ? 31.34732 3.19288 -63.18025 1.000 24.81319 142 SER B O 1
ATOM 4887 N N . LEU B 1 163 ? 32.09200 3.42523 -61.05954 1.000 24.23800 143 LEU B N 1
ATOM 4888 C CA . LEU B 1 163 ? 30.74278 3.56726 -60.50599 1.000 20.60800 143 LEU B CA 1
ATOM 4889 C C . LEU B 1 163 ? 30.14905 4.92033 -60.86264 1.000 26.48800 143 LEU B C 1
ATOM 4890 O O . LEU B 1 163 ? 28.96944 5.01422 -61.21468 1.000 24.50800 143 LEU B O 1
ATOM 4895 N N . ASP B 1 164 ? 30.95859 5.98114 -60.76595 1.000 23.07411 144 ASP B N 1
ATOM 4896 C CA . ASP B 1 164 ? 30.52323 7.32065 -61.15119 1.000 29.50411 144 ASP B CA 1
ATOM 4897 C C . ASP B 1 164 ? 29.99880 7.33664 -62.58185 1.000 32.25411 144 ASP B C 1
ATOM 4898 O O . ASP B 1 164 ? 28.92081 7.87641 -62.85947 1.000 30.10411 144 ASP B O 1
ATOM 4903 N N . ALA B 1 165 ? 30.77050 6.76384 -63.50871 1.000 33.39264 145 ALA B N 1
ATOM 4904 C CA . ALA B 1 165 ? 30.34039 6.69626 -64.89845 1.000 30.60264 145 ALA B CA 1
ATOM 4905 C C . ALA B 1 165 ? 29.04169 5.91645 -65.02999 1.000 29.63264 145 ALA B C 1
ATOM 4906 O O . ALA B 1 165 ? 28.14631 6.31174 -65.78852 1.000 26.83264 145 ALA B O 1
ATOM 4908 N N . TYR B 1 166 ? 28.92267 4.80823 -64.29093 1.000 27.05802 146 TYR B N 1
ATOM 4909 C CA . TYR B 1 166 ? 27.73708 3.96631 -64.39745 1.000 30.87802 146 TYR B CA 1
ATOM 4910 C C . TYR B 1 166 ? 26.49877 4.70012 -63.90443 1.000 26.81802 146 TYR B C 1
ATOM 4911 O O . TYR B 1 166 ? 25.42114 4.56660 -64.49552 1.000 31.11802 146 TYR B O 1
ATOM 4920 N N . LEU B 1 167 ? 26.62973 5.48070 -62.83201 1.000 23.99691 147 LEU B N 1
ATOM 4921 C CA . LEU B 1 167 ? 25.48549 6.22306 -62.31046 1.000 24.65691 147 LEU B CA 1
ATOM 4922 C C . LEU B 1 167 ? 25.11180 7.37196 -63.23971 1.000 29.67691 147 LEU B C 1
ATOM 4923 O O . LEU B 1 167 ? 23.92595 7.65431 -63.44672 1.000 33.09691 147 LEU B O 1
ATOM 4928 N N . ASP B 1 168 ? 26.11303 8.04273 -63.81060 1.000 34.13520 148 ASP B N 1
ATOM 4929 C CA . ASP B 1 168 ? 25.85223 9.09563 -64.78886 1.000 29.79520 148 ASP B CA 1
ATOM 4930 C C . ASP B 1 168 ? 25.09431 8.56035 -66.00006 1.000 35.72520 148 ASP B C 1
ATOM 4931 O O . ASP B 1 168 ? 24.33998 9.30520 -66.63834 1.000 39.75520 148 ASP B O 1
ATOM 4936 N N . SER B 1 169 ? 25.27547 7.27601 -66.32510 1.000 35.54061 149 SER B N 1
ATOM 4937 C CA . SER B 1 169 ? 24.67200 6.66862 -67.50456 1.000 32.79061 149 SER B CA 1
ATOM 4938 C C . SER B 1 169 ? 23.23240 6.22514 -67.29180 1.000 36.02061 149 SER B C 1
ATOM 4939 O O . SER B 1 169 ? 22.55286 5.91554 -68.27510 1.000 40.78061 149 SER B O 1
ATOM 4942 N N . LEU B 1 170 ? 22.74818 6.16725 -66.05333 1.000 35.70366 150 LEU B N 1
ATOM 4943 C CA . LEU B 1 170 ? 21.41995 5.62015 -65.80120 1.000 36.36366 150 LEU B CA 1
ATOM 4944 C C . LEU B 1 170 ? 20.31996 6.54710 -66.31151 1.000 44.50366 150 LEU B C 1
ATOM 4945 O O . LEU B 1 170 ? 20.36678 7.75703 -66.09326 1.000 43.58366 150 LEU B O 1
ATOM 4950 N N . GLU B 1 177 ? 7.44260 9.38828 -75.08196 1.000 37.53322 157 GLU B N 1
ATOM 4951 C CA . GLU B 1 177 ? 7.18394 7.94724 -74.99650 1.000 43.11322 157 GLU B CA 1
ATOM 4952 C C . GLU B 1 177 ? 6.42077 7.58984 -73.70162 1.000 39.85322 157 GLU B C 1
ATOM 4953 O O . GLU B 1 177 ? 6.83349 7.93614 -72.59126 1.000 37.31322 157 GLU B O 1
ATOM 4959 N N . GLN B 1 178 ? 5.28848 6.90902 -73.86245 1.000 30.71053 158 GLN B N 1
ATOM 4960 C CA . GLN B 1 178 ? 4.43076 6.58990 -72.72835 1.000 35.46053 158 GLN B CA 1
ATOM 4961 C C . GLN B 1 178 ? 5.04171 5.46914 -71.90185 1.000 23.75053 158 GLN B C 1
ATOM 4962 O O . GLN B 1 178 ? 5.54247 4.48017 -72.44758 1.000 24.86053 158 GLN B O 1
ATOM 4968 N N . SER B 1 179 ? 5.00624 5.63844 -70.57445 1.000 22.47374 159 SER B N 1
ATOM 4969 C CA . SER B 1 179 ? 5.45713 4.59848 -69.67002 1.000 25.26374 159 SER B CA 1
ATOM 4970 C C . SER B 1 179 ? 4.46863 3.43489 -69.68489 1.000 21.06374 159 SER B C 1
ATOM 4971 O O . SER B 1 179 ? 3.30835 3.59189 -70.08090 1.000 18.03374 159 SER B O 1
ATOM 4974 N N . PRO B 1 180 ? 4.90565 2.23857 -69.28836 1.000 19.39394 160 PRO B N 1
ATOM 4975 C CA . PRO B 1 180 ? 3.96301 1.10276 -69.27976 1.000 19.67394 160 PRO B CA 1
ATOM 4976 C C . PRO B 1 180 ? 2.72069 1.35315 -68.43153 1.000 16.31394 160 PRO B C 1
ATOM 4977 O O . PRO B 1 180 ? 1.64384 0.88814 -68.81258 1.000 20.04394 160 PRO B O 1
ATOM 4981 N N . VAL B 1 181 ? 2.83414 2.08155 -67.31193 1.000 17.79442 161 VAL B N 1
ATOM 4982 C CA . VAL B 1 181 ? 1.64563 2.37100 -66.50535 1.000 15.50442 161 VAL B CA 1
ATOM 4983 C C . VAL B 1 181 ? 0.67758 3.24006 -67.28912 1.000 14.33442 161 VAL B C 1
ATOM 4984 O O . VAL B 1 181 ? -0.52229 2.95592 -67.35749 1.000 18.26442 161 VAL B O 1
ATOM 4988 N N . GLU B 1 182 ? 1.18929 4.33736 -67.85816 1.000 14.74223 162 GLU B N 1
ATOM 4989 C CA . GLU B 1 182 ? 0.34908 5.22264 -68.66316 1.000 14.04223 162 GLU B CA 1
ATOM 4990 C C . GLU B 1 182 ? -0.34128 4.43566 -69.76807 1.000 13.03223 162 GLU B C 1
ATOM 4991 O O . GLU B 1 182 ? -1.54557 4.60143 -70.00805 1.000 16.99223 162 GLU B O 1
ATOM 4997 N N . LYS B 1 183 ? 0.39523 3.54333 -70.42723 1.000 16.42712 163 LYS B N 1
ATOM 4998 C CA . LYS B 1 183 ? -0.19520 2.79315 -71.53713 1.000 14.70712 163 LYS B CA 1
ATOM 4999 C C . LYS B 1 183 ? -1.31428 1.88279 -71.06771 1.000 18.09712 163 LYS B C 1
ATOM 5000 O O . LYS B 1 183 ? -2.38041 1.81987 -71.70090 1.000 15.15712 163 LYS B O 1
ATOM 5006 N N . ALA B 1 184 ? -1.08542 1.16008 -69.95593 1.000 12.75394 164 ALA B N 1
ATOM 5007 C CA . ALA B 1 184 ? -2.08501 0.22361 -69.46645 1.000 14.63394 164 ALA B CA 1
ATOM 5008 C C . ALA B 1 184 ? -3.36213 0.94785 -69.04858 1.000 13.85394 164 ALA B C 1
ATOM 5009 O O . ALA B 1 184 ? -4.47331 0.47267 -69.33024 1.000 17.35394 164 ALA B O 1
ATOM 5011 N N . ILE B 1 185 ? -3.22860 2.09553 -68.36758 1.000 9.68198 165 ILE B N 1
ATOM 5012 C CA . ILE B 1 185 ? -4.40681 2.73896 -67.80023 1.000 12.95198 165 ILE B CA 1
ATOM 5013 C C . ILE B 1 185 ? -5.10815 3.57812 -68.86087 1.000 15.12198 165 ILE B C 1
ATOM 5014 O O . ILE B 1 185 ? -6.31676 3.45603 -69.06506 1.000 12.64198 165 ILE B O 1
ATOM 5019 N N . LEU B 1 186 ? -4.35545 4.40324 -69.58117 1.000 12.86924 166 LEU B N 1
ATOM 5020 C CA . LEU B 1 186 ? -4.99141 5.25684 -70.58824 1.000 12.50924 166 LEU B CA 1
ATOM 5021 C C . LEU B 1 186 ? -5.41746 4.47309 -71.82679 1.000 18.79924 166 LEU B C 1
ATOM 5022 O O . LEU B 1 186 ? -6.27868 4.94159 -72.58155 1.000 15.41924 166 LEU B O 1
ATOM 5027 N N . GLY B 1 187 ? -4.88045 3.27394 -72.04057 1.000 14.72830 167 GLY B N 1
ATOM 5028 C CA . GLY B 1 187 ? -5.43126 2.43845 -73.08875 1.000 18.32830 167 GLY B CA 1
ATOM 5029 C C . GLY B 1 187 ? -6.52354 1.47767 -72.66372 1.000 20.24830 167 GLY B C 1
ATOM 5030 O O . GLY B 1 187 ? -6.95517 0.65270 -73.47390 1.000 23.38830 167 GLY B O 1
ATOM 5031 N N . SER B 1 188 ? -6.99484 1.55005 -71.41532 1.000 14.44596 168 SER B N 1
ATOM 5032 C CA . SER B 1 188 ? -8.00267 0.61964 -70.92582 1.000 20.60596 168 SER B CA 1
ATOM 5033 C C . SER B 1 188 ? -9.40753 0.99317 -71.39788 1.000 18.36596 168 SER B C 1
ATOM 5034 O O . SER B 1 188 ? -9.74624 2.16415 -71.56844 1.000 21.47596 168 SER B O 1
ATOM 5037 N N . ALA B 1 189 ? -10.24111 -0.02919 -71.57469 1.000 19.53535 169 ALA B N 1
ATOM 5038 C CA . ALA B 1 189 ? -11.66412 0.18558 -71.83966 1.000 23.47535 169 ALA B CA 1
ATOM 5039 C C . ALA B 1 189 ? -12.40891 0.79758 -70.65437 1.000 25.22535 169 ALA B C 1
ATOM 5040 O O . ALA B 1 189 ? -13.52745 1.28169 -70.82372 1.000 21.71535 169 ALA B O 1
ATOM 5042 N N . ASP B 1 190 ? -11.83841 0.77509 -69.44826 1.000 15.99741 170 ASP B N 1
ATOM 5043 C CA . ASP B 1 190 ? -12.46070 1.40089 -68.27570 1.000 15.81741 170 ASP B CA 1
ATOM 5044 C C . ASP B 1 190 ? -11.28963 2.04977 -67.53533 1.000 14.66741 170 ASP B C 1
ATOM 5045 O O . ASP B 1 190 ? -10.62124 1.41813 -66.71818 1.000 13.93741 170 ASP B O 1
ATOM 5050 N N . ARG B 1 191 ? -11.05538 3.32885 -67.81496 1.000 10.29244 171 ARG B N 1
ATOM 5051 C CA . ARG B 1 191 ? -9.85719 3.97478 -67.28403 1.000 8.89244 171 ARG B CA 1
ATOM 5052 C C . ARG B 1 191 ? -9.93978 4.13754 -65.76936 1.000 10.07244 171 ARG B C 1
ATOM 5053 O O . ARG B 1 191 ? -8.93131 3.97199 -65.06950 1.000 11.67244 171 ARG B O 1
ATOM 5061 N N . GLU B 1 192 ? -11.11575 4.50138 -65.23952 1.000 11.80243 172 GLU B N 1
ATOM 5062 C CA . GLU B 1 192 ? -11.21642 4.67012 -63.79090 1.000 12.97243 172 GLU B CA 1
ATOM 5063 C C . GLU B 1 192 ? -10.98286 3.34615 -63.08019 1.000 11.28243 172 GLU B C 1
ATOM 5064 O O . GLU B 1 192 ? -10.29843 3.29327 -62.04862 1.000 9.90243 172 GLU B O 1
ATOM 5070 N N . ARG B 1 193 ? -11.53947 2.26608 -63.62000 1.000 10.97631 173 ARG B N 1
ATOM 5071 C CA . ARG B 1 193 ? -11.32868 0.95823 -63.00708 1.000 10.24631 173 ARG B CA 1
ATOM 5072 C C . ARG B 1 193 ? -9.86491 0.55456 -63.06187 1.000 9.97631 173 ARG B C 1
ATOM 5073 O O . ARG B 1 193 ? -9.31169 0.08261 -62.05227 1.000 11.38631 173 ARG B O 1
ATOM 5081 N N . ALA B 1 194 ? -9.20746 0.77711 -64.20639 1.000 8.76449 174 ALA B N 1
ATOM 5082 C CA . ALA B 1 194 ? -7.78048 0.43451 -64.30639 1.000 8.05449 174 ALA B CA 1
ATOM 5083 C C . ALA B 1 194 ? -6.96501 1.23216 -63.30089 1.000 8.12449 174 ALA B C 1
ATOM 5084 O O . ALA B 1 194 ? -6.02783 0.70508 -62.67394 1.000 9.29449 174 ALA B O 1
ATOM 5086 N N . ALA B 1 195 ? -7.28654 2.51725 -63.14771 1.000 7.58613 175 ALA B N 1
ATOM 5087 C CA . ALA B 1 195 ? -6.50048 3.34147 -62.23499 1.000 8.11613 175 ALA B CA 1
ATOM 5088 C C . ALA B 1 195 ? -6.76670 2.98604 -60.77534 1.000 7.96613 175 ALA B C 1
ATOM 5089 O O . ALA B 1 195 ? -5.85557 3.07858 -59.94063 1.000 9.33613 175 ALA B O 1
ATOM 5091 N N . ARG B 1 196 ? -8.00349 2.58868 -60.43538 1.000 9.31380 176 ARG B N 1
ATOM 5092 C CA . ARG B 1 196 ? -8.24875 2.11569 -59.06936 1.000 8.11380 176 ARG B CA 1
ATOM 5093 C C . ARG B 1 196 ? -7.51525 0.80388 -58.79004 1.000 8.85380 176 ARG B C 1
ATOM 5094 O O . ARG B 1 196 ? -6.93424 0.62791 -57.70065 1.000 8.86380 176 ARG B O 1
ATOM 5102 N N . MET B 1 197 ? -7.51591 -0.13163 -59.75401 1.000 8.16111 177 MET B N 1
ATOM 5103 C CA . MET B 1 197 ? -6.76048 -1.36616 -59.57833 1.000 11.08111 177 MET B CA 1
ATOM 5104 C C . MET B 1 197 ? -5.26866 -1.06725 -59.41793 1.000 8.28111 177 MET B C 1
ATOM 5105 O O . MET B 1 197 ? -4.56621 -1.68935 -58.60436 1.000 8.11111 177 MET B O 1
ATOM 5110 N N . TRP B 1 198 ? -4.78433 -0.06938 -60.14210 1.000 6.63866 178 TRP B N 1
ATOM 5111 C CA . TRP B 1 198 ? -3.38791 0.34549 -59.98882 1.000 8.86866 178 TRP B CA 1
ATOM 5112 C C . TRP B 1 198 ? -3.11679 0.89064 -58.58927 1.000 7.71866 178 TRP B C 1
ATOM 5113 O O . TRP B 1 198 ? -2.12521 0.52879 -57.95361 1.000 6.78866 178 TRP B O 1
ATOM 5124 N N . LEU B 1 199 ? -3.97633 1.79812 -58.10426 1.000 6.13968 179 LEU B N 1
ATOM 5125 C CA . LEU B 1 199 ? -3.69787 2.46009 -56.83913 1.000 8.02968 179 LEU B CA 1
ATOM 5126 C C . LEU B 1 199 ? -3.66370 1.45674 -55.68747 1.000 6.72968 179 LEU B C 1
ATOM 5127 O O . LEU B 1 199 ? -2.84891 1.60568 -54.76652 1.000 7.51968 179 LEU B O 1
ATOM 5132 N N . VAL B 1 200 ? -4.52393 0.42917 -55.71521 1.000 8.87769 180 VAL B N 1
ATOM 5133 C CA . VAL B 1 200 ? -4.54206 -0.45888 -54.54816 1.000 7.96769 180 VAL B CA 1
ATOM 5134 C C . VAL B 1 200 ? -3.28908 -1.32086 -54.50311 1.000 6.92769 180 VAL B C 1
ATOM 5135 O O . VAL B 1 200 ? -2.91262 -1.80112 -53.41857 1.000 9.68769 180 VAL B O 1
ATOM 5139 N N . GLN B 1 201 ? -2.60164 -1.49735 -55.63277 1.000 7.29061 181 GLN B N 1
ATOM 5140 C CA . GLN B 1 201 ? -1.32636 -2.21363 -55.61424 1.000 7.23061 181 GLN B CA 1
ATOM 5141 C C . GLN B 1 201 ? -0.31019 -1.53885 -54.69507 1.000 7.90061 181 GLN B C 1
ATOM 5142 O O . GLN B 1 201 ? 0.57947 -2.20469 -54.16230 1.000 11.50061 181 GLN B O 1
ATOM 5148 N N . PHE B 1 202 ? -0.41149 -0.23260 -54.50432 1.000 9.64682 182 PHE B N 1
ATOM 5149 C CA . PHE B 1 202 ? 0.54850 0.48386 -53.69036 1.000 10.47682 182 PHE B CA 1
ATOM 5150 C C . PHE B 1 202 ? 0.17588 0.55481 -52.22741 1.000 11.57682 182 PHE B C 1
ATOM 5151 O O . PHE B 1 202 ? 0.93325 1.13575 -51.44240 1.000 11.64682 182 PHE B O 1
ATOM 5159 N N . ALA B 1 203 ? -0.99772 0.05138 -51.83390 1.000 8.85281 183 ALA B N 1
ATOM 5160 C CA . ALA B 1 203 ? -1.39959 0.19301 -50.43842 1.000 8.26281 183 ALA B CA 1
ATOM 5161 C C . ALA B 1 203 ? -0.38114 -0.35210 -49.44123 1.000 8.57281 183 ALA B C 1
ATOM 5162 O O . ALA B 1 203 ? -0.08968 0.34998 -48.46377 1.000 11.81281 183 ALA B O 1
ATOM 5164 N N . PRO B 1 204 ? 0.15293 -1.57200 -49.56284 1.000 10.40916 184 PRO B N 1
ATOM 5165 C CA . PRO B 1 204 ? 1.08037 -2.02794 -48.51094 1.000 10.15916 184 PRO B CA 1
ATOM 5166 C C . PRO B 1 204 ? 2.32967 -1.18052 -48.41347 1.000 11.77916 184 PRO B C 1
ATOM 5167 O O . PRO B 1 204 ? 2.85670 -1.01822 -47.30797 1.000 12.53916 184 PRO B O 1
ATOM 5171 N N . ASP B 1 205 ? 2.80431 -0.64520 -49.53542 1.000 10.27277 185 ASP B N 1
ATOM 5172 C CA . ASP B 1 205 ? 4.02822 0.16852 -49.55389 1.000 11.45277 185 ASP B CA 1
ATOM 5173 C C . ASP B 1 205 ? 3.74108 1.58295 -49.05056 1.000 13.82277 185 ASP B C 1
ATOM 5174 O O . ASP B 1 205 ? 4.29985 2.02757 -48.04061 1.000 13.02277 185 ASP B O 1
ATOM 5179 N N . PHE B 1 206 ? 2.82786 2.29230 -49.72117 1.000 10.35114 186 PHE B N 1
ATOM 5180 C CA . PHE B 1 206 ? 2.61492 3.68963 -49.39048 1.000 10.63114 186 PHE B CA 1
ATOM 5181 C C . PHE B 1 206 ? 1.90453 3.89275 -48.05612 1.000 8.67114 186 PHE B C 1
ATOM 5182 O O . PHE B 1 206 ? 2.15089 4.89727 -47.38793 1.000 8.46114 186 PHE B O 1
ATOM 5190 N N . LEU B 1 207 ? 0.99742 3.00441 -47.64439 1.000 9.26676 187 LEU B N 1
ATOM 5191 C CA . LEU B 1 207 ? 0.36854 3.27786 -46.35348 1.000 7.31676 187 LEU B CA 1
ATOM 5192 C C . LEU B 1 207 ? 1.31357 2.98788 -45.19797 1.000 7.10676 187 LEU B C 1
ATOM 5193 O O . LEU B 1 207 ? 1.07896 3.47930 -44.10126 1.000 9.62676 187 LEU B O 1
ATOM 5198 N N . SER B 1 208 ? 2.37758 2.20434 -45.42003 1.000 7.73559 188 SER B N 1
ATOM 5199 C CA . SER B 1 208 ? 3.45141 2.05334 -44.44277 1.000 9.18559 188 SER B CA 1
ATOM 5200 C C . SER B 1 208 ? 4.72830 2.75400 -44.90048 1.000 11.56559 188 SER B C 1
ATOM 5201 O O . SER B 1 208 ? 5.81557 2.30395 -44.56907 1.000 11.80559 188 SER B O 1
ATOM 5204 N N . GLU B 1 209 ? 4.60350 3.89548 -45.60114 1.000 10.01867 189 GLU B N 1
ATOM 5205 C CA . GLU B 1 209 ? 5.69923 4.40461 -46.42057 1.000 9.95867 189 GLU B CA 1
ATOM 5206 C C . GLU B 1 209 ? 6.94540 4.67924 -45.60448 1.000 10.52867 189 GLU B C 1
ATOM 5207 O O . GLU B 1 209 ? 6.88251 5.32217 -44.54483 1.000 10.43867 189 GLU B O 1
ATOM 5213 N N . ALA B 1 210 ? 8.07327 4.18147 -46.12422 1.000 11.70410 190 ALA B N 1
ATOM 5214 C CA . ALA B 1 210 ? 9.42455 4.29252 -45.57600 1.000 13.59410 190 ALA B CA 1
ATOM 5215 C C . ALA B 1 210 ? 9.64733 3.37721 -44.36680 1.000 9.91410 190 ALA B C 1
ATOM 5216 O O . ALA B 1 210 ? 10.74451 3.39483 -43.78659 1.000 9.87410 190 ALA B O 1
ATOM 5218 N N . SER B 1 211 ? 8.67219 2.50849 -44.01661 1.000 9.01416 191 SER B N 1
ATOM 5219 C CA . SER B 1 211 ? 8.96388 1.46966 -43.02588 1.000 10.57416 191 SER B CA 1
ATOM 5220 C C . SER B 1 211 ? 10.10596 0.54806 -43.43717 1.000 11.05416 191 SER B C 1
ATOM 5221 O O . SER B 1 211 ? 10.96867 0.25204 -42.59174 1.000 10.34416 191 SER B O 1
ATOM 5224 N N . PRO B 1 212 ? 10.16103 0.01866 -44.65854 1.000 10.83700 192 PRO B N 1
ATOM 5225 C CA . PRO B 1 212 ? 11.32932 -0.81012 -45.01787 1.000 9.04700 192 PRO B CA 1
ATOM 5226 C C . PRO B 1 212 ? 12.63431 -0.04459 -44.94255 1.000 12.22700 192 PRO B C 1
ATOM 5227 O O . PRO B 1 212 ? 13.62693 -0.56615 -44.41845 1.000 10.60700 192 PRO B O 1
ATOM 5231 N N . MET B 1 213 ? 12.63426 1.21114 -45.36478 1.000 11.81542 193 MET B N 1
ATOM 5232 C CA . MET B 1 213 ? 13.83145 2.04092 -45.25925 1.000 12.00542 193 MET B CA 1
ATOM 5233 C C . MET B 1 213 ? 14.29605 2.21279 -43.81883 1.000 11.68542 193 MET B C 1
ATOM 5234 O O . MET B 1 213 ? 15.50350 2.26614 -43.54506 1.000 14.67542 193 MET B O 1
ATOM 5239 N N . MET B 1 214 ? 13.36053 2.36539 -42.89060 1.000 12.40064 194 MET B N 1
ATOM 5240 C CA . MET B 1 214 ? 13.69480 2.54691 -41.48429 1.000 12.15064 194 MET B CA 1
ATOM 5241 C C . MET B 1 214 ? 14.47951 1.36873 -40.92324 1.000 11.07064 194 MET B C 1
ATOM 5242 O O . MET B 1 214 ? 15.23775 1.52934 -39.95641 1.000 11.06064 194 MET B O 1
ATOM 5247 N N . ARG B 1 215 ? 14.32345 0.17453 -41.50773 1.000 7.70301 195 ARG B N 1
ATOM 5248 C CA . ARG B 1 215 ? 15.08070 -0.96127 -40.99032 1.000 7.80301 195 ARG B CA 1
ATOM 5249 C C . ARG B 1 215 ? 16.58357 -0.71157 -41.05028 1.000 7.73301 195 ARG B C 1
ATOM 5250 O O . ARG B 1 215 ? 17.34464 -1.30208 -40.27321 1.000 11.34301 195 ARG B O 1
ATOM 5258 N N . ASN B 1 216 ? 17.03601 0.12768 -41.97678 1.000 8.14302 196 ASN B N 1
ATOM 5259 C CA . ASN B 1 216 ? 18.47065 0.35884 -42.15773 1.000 10.80302 196 ASN B CA 1
ATOM 5260 C C . ASN B 1 216 ? 19.02372 1.42070 -41.23906 1.000 10.95302 196 ASN B C 1
ATOM 5261 O O . ASN B 1 216 ? 20.23971 1.65755 -41.26171 1.000 13.17302 196 ASN B O 1
ATOM 5266 N N . VAL B 1 217 ? 18.19824 2.09711 -40.45232 1.000 8.53136 197 VAL B N 1
ATOM 5267 C CA . VAL B 1 217 ? 18.75893 3.12210 -39.57709 1.000 10.50136 197 VAL B CA 1
ATOM 5268 C C . VAL B 1 217 ? 18.79180 2.71696 -38.12928 1.000 9.37136 197 VAL B C 1
ATOM 5269 O O . VAL B 1 217 ? 19.23066 3.52101 -37.29417 1.000 12.05136 197 VAL B O 1
ATOM 5273 N N . LEU B 1 218 ? 18.40799 1.47976 -37.79406 1.000 9.11682 198 LEU B N 1
ATOM 5274 C CA . LEU B 1 218 ? 18.71775 0.90906 -36.48551 1.000 7.97682 198 LEU B CA 1
ATOM 5275 C C . LEU B 1 218 ? 20.17327 0.48809 -36.44971 1.000 8.15682 198 LEU B C 1
ATOM 5276 O O . LEU B 1 218 ? 20.68328 -0.08264 -37.42126 1.000 9.13682 198 LEU B O 1
ATOM 5281 N N . GLY B 1 219 ? 20.83932 0.77861 -35.32741 1.000 8.28065 199 GLY B N 1
ATOM 5282 C CA . GLY B 1 219 ? 22.20408 0.33288 -35.10612 1.000 7.36065 199 GLY B CA 1
ATOM 5283 C C . GLY B 1 219 ? 23.14093 1.49793 -34.85509 1.000 7.35065 199 GLY B C 1
ATOM 5284 O O . GLY B 1 219 ? 22.73969 2.53007 -34.29707 1.000 10.90065 199 GLY B O 1
ATOM 5285 N N . TYR B 1 220 ? 24.40646 1.29549 -35.25605 1.000 8.69888 200 TYR B N 1
ATOM 5286 C CA . TYR B 1 220 ? 25.52722 2.17815 -34.91323 1.000 12.33888 200 TYR B CA 1
ATOM 5287 C C . TYR B 1 220 ? 26.54132 2.08977 -36.05569 1.000 10.30888 200 TYR B C 1
ATOM 5288 O O . TYR B 1 220 ? 27.34237 1.15521 -36.09698 1.000 10.53888 200 TYR B O 1
ATOM 5297 N N . TYR B 1 221 ? 26.50441 3.06065 -36.96209 1.000 10.72555 201 TYR B N 1
ATOM 5298 C CA . TYR B 1 221 ? 27.49877 3.13656 -38.03399 1.000 12.22555 201 TYR B CA 1
ATOM 5299 C C . TYR B 1 221 ? 27.83298 4.61980 -38.22687 1.000 13.17555 201 TYR B C 1
ATOM 5300 O O . TYR B 1 221 ? 27.57712 5.45148 -37.34774 1.000 17.50555 201 TYR B O 1
ATOM 5309 N N . GLY B 1 222 ? 28.43461 4.98487 -39.35256 1.000 14.82247 202 GLY B N 1
ATOM 5310 C CA . GLY B 1 222 ? 28.96284 6.32544 -39.45461 1.000 17.83247 202 GLY B CA 1
ATOM 5311 C C . GLY B 1 222 ? 27.93378 7.39205 -39.79544 1.000 20.40247 202 GLY B C 1
ATOM 5312 O O . GLY B 1 222 ? 26.71208 7.22975 -39.62462 1.000 17.61247 202 GLY B O 1
ATOM 5313 N N . PRO B 1 223 ? 28.43114 8.51831 -40.29504 1.000 18.12522 203 PRO B N 1
ATOM 5314 C CA . PRO B 1 223 ? 27.53947 9.60335 -40.69510 1.000 15.95522 203 PRO B CA 1
ATOM 5315 C C . PRO B 1 223 ? 26.51169 9.20947 -41.72709 1.000 14.06522 203 PRO B C 1
ATOM 5316 O O . PRO B 1 223 ? 25.49359 9.89075 -41.80096 1.000 14.43522 203 PRO B O 1
ATOM 5320 N N . ALA B 1 224 ? 26.75060 8.16749 -42.53649 1.000 12.85160 204 ALA B N 1
ATOM 5321 C CA . ALA B 1 224 ? 25.71544 7.75885 -43.48657 1.000 15.67160 204 ALA B CA 1
ATOM 5322 C C . ALA B 1 224 ? 24.40891 7.41481 -42.78128 1.000 16.76160 204 ALA B C 1
ATOM 5323 O O . ALA B 1 224 ? 23.33443 7.56794 -43.37125 1.000 14.47160 204 ALA B O 1
ATOM 5325 N N . GLN B 1 225 ? 24.48246 6.89748 -41.54357 1.000 12.41265 205 GLN B N 1
ATOM 5326 C CA . GLN B 1 225 ? 23.26321 6.56682 -40.78990 1.000 11.15265 205 GLN B CA 1
ATOM 5327 C C . GLN B 1 225 ? 22.38859 7.79721 -40.58875 1.000 16.14265 205 GLN B C 1
ATOM 5328 O O . GLN B 1 225 ? 21.17232 7.74199 -40.77297 1.000 10.51265 205 GLN B O 1
ATOM 5334 N N . SER B 1 226 ? 22.99139 8.91643 -40.17967 1.000 13.45630 206 SER B N 1
ATOM 5335 C CA . SER B 1 226 ? 22.22652 10.14154 -39.98737 1.000 9.98630 206 SER B CA 1
ATOM 5336 C C . SER B 1 226 ? 21.70298 10.69003 -41.30421 1.000 12.91630 206 SER B C 1
ATOM 5337 O O . SER B 1 226 ? 20.59289 11.22574 -41.35542 1.000 12.64630 206 SER B O 1
ATOM 5340 N N . GLU B 1 227 ? 22.48983 10.59015 -42.36360 1.000 13.33833 207 GLU B N 1
ATOM 5341 C CA . GLU B 1 227 ? 22.02163 11.04479 -43.67373 1.000 16.90833 207 GLU B CA 1
ATOM 5342 C C . GLU B 1 227 ? 20.81147 10.24263 -44.13159 1.000 16.15833 207 GLU B C 1
ATOM 5343 O O . GLU B 1 227 ? 19.82408 10.80299 -44.65309 1.000 14.36833 207 GLU B O 1
ATOM 5349 N N . TRP B 1 228 ? 20.87061 8.92553 -43.95166 1.000 12.06666 208 TRP B N 1
ATOM 5350 C CA . TRP B 1 228 ? 19.70461 8.11120 -44.25621 1.000 16.84666 208 TRP B CA 1
ATOM 5351 C C . TRP B 1 228 ? 18.52279 8.50830 -43.38288 1.000 13.89666 208 TRP B C 1
ATOM 5352 O O . TRP B 1 228 ? 17.39648 8.61883 -43.87425 1.000 12.26666 208 TRP B O 1
ATOM 5363 N N . PHE B 1 229 ? 18.75085 8.72184 -42.07993 1.000 10.90128 209 PHE B N 1
ATOM 5364 C CA . PHE B 1 229 ? 17.64475 9.12815 -41.22196 1.000 10.69128 209 PHE B CA 1
ATOM 5365 C C . PHE B 1 229 ? 17.01544 10.45104 -41.68740 1.000 10.44128 209 PHE B C 1
ATOM 5366 O O . PHE B 1 229 ? 15.79459 10.62178 -41.61093 1.000 13.41128 209 PHE B O 1
ATOM 5374 N N . LYS B 1 230 ? 17.82178 11.37784 -42.21373 1.000 14.23496 210 LYS B N 1
ATOM 5375 C CA . LYS B 1 230 ? 17.28011 12.62056 -42.77382 1.000 15.75496 210 LYS B CA 1
ATOM 5376 C C . LYS B 1 230 ? 16.24175 12.34517 -43.84491 1.000 14.91496 210 LYS B C 1
ATOM 5377 O O . LYS B 1 230 ? 15.20193 13.02882 -43.91388 1.000 15.87496 210 LYS B O 1
ATOM 5383 N N . VAL B 1 231 ? 16.52379 11.37714 -44.71225 1.000 13.90196 211 VAL B N 1
ATOM 5384 C CA . VAL B 1 231 ? 15.55162 10.99036 -45.73955 1.000 15.13196 211 VAL B CA 1
ATOM 5385 C C . VAL B 1 231 ? 14.28930 10.46375 -45.08602 1.000 15.40196 211 VAL B C 1
ATOM 5386 O O . VAL B 1 231 ? 13.17553 10.85130 -45.45217 1.000 13.10196 211 VAL B O 1
ATOM 5390 N N . VAL B 1 232 ? 14.44899 9.56771 -44.10360 1.000 13.03327 212 VAL B N 1
ATOM 5391 C CA . VAL B 1 232 ? 13.28479 9.00694 -43.41360 1.000 10.95327 212 VAL B CA 1
ATOM 5392 C C . VAL B 1 232 ? 12.44813 10.11452 -42.77414 1.000 12.18327 212 VAL B C 1
ATOM 5393 O O . VAL B 1 232 ? 11.20882 10.05489 -42.78281 1.000 14.73327 212 VAL B O 1
ATOM 5397 N N . ILE B 1 233 ? 13.10475 11.13758 -42.20066 1.000 10.80439 213 ILE B N 1
ATOM 5398 C CA . ILE B 1 233 ? 12.37167 12.22937 -41.56523 1.000 10.20439 213 ILE B CA 1
ATOM 5399 C C . ILE B 1 233 ? 11.41187 12.86447 -42.56154 1.000 14.37439 213 ILE B C 1
ATOM 5400 O O . ILE B 1 233 ? 10.24527 13.14067 -42.24209 1.000 14.33439 213 ILE B O 1
ATOM 5405 N N . ASP B 1 234 ? 11.89611 13.11221 -43.77613 1.000 11.68080 214 ASP B N 1
ATOM 5406 C CA . ASP B 1 234 ? 11.05613 13.75021 -44.77790 1.000 15.29080 214 ASP B CA 1
ATOM 5407 C C . ASP B 1 234 ? 9.88072 12.85419 -45.12368 1.000 15.58080 214 ASP B C 1
ATOM 5408 O O . ASP B 1 234 ? 8.75057 13.33274 -45.24946 1.000 16.67080 214 ASP B O 1
ATOM 5413 N N . GLU B 1 235 ? 10.13109 11.54298 -45.28824 1.000 14.91719 215 GLU B N 1
ATOM 5414 C CA . GLU B 1 235 ? 9.03164 10.64882 -45.65370 1.000 12.69719 215 GLU B CA 1
ATOM 5415 C C . GLU B 1 235 ? 8.00366 10.54064 -44.54659 1.000 15.20719 215 GLU B C 1
ATOM 5416 O O . GLU B 1 235 ? 6.83966 10.22067 -44.81431 1.000 12.15719 215 GLU B O 1
ATOM 5422 N N . TYR B 1 236 ? 8.41205 10.76081 -43.30068 1.000 13.31348 216 TYR B N 1
ATOM 5423 C CA . TYR B 1 236 ? 7.52233 10.71979 -42.15287 1.000 10.18348 216 TYR B CA 1
ATOM 5424 C C . TYR B 1 236 ? 6.94326 12.11838 -41.84371 1.000 8.98348 216 TYR B C 1
ATOM 5425 O O . TYR B 1 236 ? 6.34611 12.32246 -40.78101 1.000 13.55348 216 TYR B O 1
ATOM 5434 N N . GLY B 1 237 ? 7.11928 13.08167 -42.75125 1.000 11.35996 217 GLY B N 1
ATOM 5435 C CA . GLY B 1 237 ? 6.53462 14.40004 -42.55595 1.000 14.57996 217 GLY B CA 1
ATOM 5436 C C . GLY B 1 237 ? 6.97990 15.09274 -41.28550 1.000 18.83996 217 GLY B C 1
ATOM 5437 O O . GLY B 1 237 ? 6.20276 15.85863 -40.70085 1.000 17.25996 217 GLY B O 1
ATOM 5438 N N . TYR B 1 238 ? 8.20611 14.83099 -40.83043 1.000 16.48455 218 TYR B N 1
ATOM 5439 C CA . TYR B 1 238 ? 8.76134 15.46806 -39.62226 1.000 19.84455 218 TYR B CA 1
ATOM 5440 C C . TYR B 1 238 ? 7.91090 15.17499 -38.39455 1.000 20.35455 218 TYR B C 1
ATOM 5441 O O . TYR B 1 238 ? 7.89252 15.94875 -37.43914 1.000 20.60455 218 TYR B O 1
ATOM 5450 N N . GLY B 1 239 ? 7.18819 14.05237 -38.41710 1.000 14.38304 219 GLY B N 1
ATOM 5451 C CA . GLY B 1 239 ? 6.36267 13.65379 -37.30205 1.000 17.10304 219 GLY B CA 1
ATOM 5452 C C . GLY B 1 239 ? 5.03127 14.36750 -37.21621 1.000 18.63304 219 GLY B C 1
ATOM 5453 O O . GLY B 1 239 ? 4.35360 14.25563 -36.19279 1.000 18.53304 219 GLY B O 1
ATOM 5454 N N . VAL B 1 240 ? 4.66155 15.13199 -38.23779 1.000 18.45160 220 VAL B N 1
ATOM 5455 C CA . VAL B 1 240 ? 3.35721 15.78637 -38.30696 1.000 16.32160 220 VAL B CA 1
ATOM 5456 C C . VAL B 1 240 ? 2.42875 14.84653 -39.06935 1.000 16.93160 220 VAL B C 1
ATOM 5457 O O . VAL B 1 240 ? 2.64797 14.58153 -40.25704 1.000 22.68160 220 VAL B O 1
ATOM 5461 N N . HIS B 1 241 ? 1.40917 14.32652 -38.38244 1.000 16.50010 221 HIS B N 1
ATOM 5462 C CA . HIS B 1 241 ? 0.63276 13.23573 -38.95701 1.000 14.00010 221 HIS B CA 1
ATOM 5463 C C . HIS B 1 241 ? -0.04327 13.63623 -40.26041 1.000 21.14010 221 HIS B C 1
ATOM 5464 O O . HIS B 1 241 ? -0.14445 12.82273 -41.18385 1.000 17.26010 221 HIS B O 1
ATOM 5471 N N . ASP B 1 242 ? -0.51013 14.87900 -40.36608 1.000 16.50847 222 ASP B N 1
ATOM 5472 C CA . ASP B 1 242 ? -1.19205 15.26023 -41.60568 1.000 17.77847 222 ASP B CA 1
ATOM 5473 C C . ASP B 1 242 ? -0.25576 15.40784 -42.79881 1.000 17.60847 222 ASP B C 1
ATOM 5474 O O . ASP B 1 242 ? -0.73073 15.46521 -43.93731 1.000 22.29847 222 ASP B O 1
ATOM 5479 N N . THR B 1 243 ? 1.05343 15.47462 -42.58321 1.000 14.34183 223 THR B N 1
ATOM 5480 C CA . THR B 1 243 ? 1.98980 15.60574 -43.67965 1.000 20.34183 223 THR B CA 1
ATOM 5481 C C . THR B 1 243 ? 2.81008 14.33920 -43.88582 1.000 14.46183 223 THR B C 1
ATOM 5482 O O . THR B 1 243 ? 3.62176 14.28025 -44.81916 1.000 16.52183 223 THR B O 1
ATOM 5486 N N . LYS B 1 244 ? 2.62488 13.33182 -43.02614 1.000 14.03591 224 LYS B N 1
ATOM 5487 C CA . LYS B 1 244 ? 3.26150 12.03683 -43.21748 1.000 13.63591 224 LYS B CA 1
ATOM 5488 C C . LYS B 1 244 ? 2.82969 11.47067 -44.56450 1.000 10.70591 224 LYS B C 1
ATOM 5489 O O . LYS B 1 244 ? 1.66445 11.57628 -44.93535 1.000 11.35591 224 LYS B O 1
ATOM 5495 N N . HIS B 1 245 ? 3.77356 10.88987 -45.31799 1.000 12.83622 225 HIS B N 1
ATOM 5496 C CA . HIS B 1 245 ? 3.43933 10.53677 -46.70128 1.000 12.99622 225 HIS B CA 1
ATOM 5497 C C . HIS B 1 245 ? 2.35549 9.47829 -46.77114 1.000 12.73622 225 HIS B C 1
ATOM 5498 O O . HIS B 1 245 ? 1.51424 9.52335 -47.68410 1.000 12.06622 225 HIS B O 1
ATOM 5505 N N . SER B 1 246 ? 2.31212 8.56624 -45.79235 1.000 9.69147 226 SER B N 1
ATOM 5506 C CA . SER B 1 246 ? 1.22607 7.58681 -45.75266 1.000 7.45147 226 SER B CA 1
ATOM 5507 C C . SER B 1 246 ? -0.13451 8.25990 -45.64336 1.000 10.51147 226 SER B C 1
ATOM 5508 O O . SER B 1 246 ? -1.09679 7.82718 -46.28530 1.000 9.88147 226 SER B O 1
ATOM 5511 N N . THR B 1 247 ? -0.23135 9.33123 -44.84474 1.000 11.40427 227 THR B N 1
ATOM 5512 C CA . THR B 1 247 ? -1.49790 10.03639 -44.69418 1.000 9.55427 227 THR B CA 1
ATOM 5513 C C . THR B 1 247 ? -1.90349 10.70100 -46.00834 1.000 11.91427 227 THR B C 1
ATOM 5514 O O . THR B 1 247 ? -3.08928 10.73385 -46.34620 1.000 11.53427 227 THR B O 1
ATOM 5518 N N . LEU B 1 248 ? -0.93594 11.22372 -46.75793 1.000 10.25462 228 LEU B N 1
ATOM 5519 C CA . LEU B 1 248 ? -1.27269 11.78708 -48.06288 1.000 10.65462 228 LEU B CA 1
ATOM 5520 C C . LEU B 1 248 ? -1.81810 10.70513 -48.99045 1.000 12.20462 228 LEU B C 1
ATOM 5521 O O . LEU B 1 248 ? -2.78380 10.93901 -49.72533 1.000 11.90462 228 LEU B O 1
ATOM 5526 N N . PHE B 1 249 ? -1.25208 9.49569 -48.93679 1.000 11.67399 229 PHE B N 1
ATOM 5527 C CA . PHE B 1 249 ? -1.79975 8.46541 -49.82211 1.000 12.38399 229 PHE B CA 1
ATOM 5528 C C . PHE B 1 249 ? -3.18385 8.00999 -49.37156 1.000 11.14399 229 PHE B C 1
ATOM 5529 O O . PHE B 1 249 ? -4.02935 7.65351 -50.21770 1.000 8.93399 229 PHE B O 1
ATOM 5537 N N . GLU B 1 250 ? -3.45121 8.02776 -48.05750 1.000 10.27724 230 GLU B N 1
ATOM 5538 C CA . GLU B 1 250 ? -4.81797 7.75460 -47.60973 1.000 10.78724 230 GLU B CA 1
ATOM 5539 C C . GLU B 1 250 ? -5.78546 8.68225 -48.31944 1.000 11.47724 230 GLU B C 1
ATOM 5540 O O . GLU B 1 250 ? -6.86360 8.25818 -48.75650 1.000 12.99724 230 GLU B O 1
ATOM 5546 N N . ARG B 1 251 ? -5.40027 9.96165 -48.44509 1.000 9.92361 231 ARG B N 1
ATOM 5547 C CA . ARG B 1 251 ? -6.29738 10.94266 -49.04302 1.000 11.75361 231 ARG B CA 1
ATOM 5548 C C . ARG B 1 251 ? -6.46551 10.69196 -50.53366 1.000 13.12361 231 ARG B C 1
ATOM 5549 O O . ARG B 1 251 ? -7.56854 10.85491 -51.07300 1.000 11.20361 231 ARG B O 1
ATOM 5557 N N . THR B 1 252 ? -5.39118 10.27859 -51.20435 1.000 12.58869 232 THR B N 1
ATOM 5558 C CA . THR B 1 252 ? -5.49594 9.85642 -52.60687 1.000 9.38869 232 THR B CA 1
ATOM 5559 C C . THR B 1 252 ? -6.51586 8.73668 -52.76510 1.000 10.80869 232 THR B C 1
ATOM 5560 O O . THR B 1 252 ? -7.42159 8.83169 -53.59544 1.000 10.26869 232 THR B O 1
ATOM 5564 N N . LEU B 1 253 ? -6.36504 7.65481 -51.98622 1.000 8.61340 233 LEU B N 1
ATOM 5565 C CA . LEU B 1 253 ? -7.29172 6.54078 -52.08706 1.000 7.80340 233 LEU B CA 1
ATOM 5566 C C . LEU B 1 253 ? -8.72180 6.99866 -51.83200 1.000 12.05340 233 LEU B C 1
ATOM 5567 O O . LEU B 1 253 ? -9.65080 6.63797 -52.56855 1.000 12.13340 233 LEU B O 1
ATOM 5572 N N . GLU B 1 254 ? -8.92394 7.76873 -50.76849 1.000 11.22440 234 GLU B N 1
ATOM 5573 C CA . GLU B 1 254 ? -10.28687 8.13370 -50.42159 1.000 9.62440 234 GLU B CA 1
ATOM 5574 C C . GLU B 1 254 ? -10.89394 9.06130 -51.45957 1.000 12.18440 234 GLU B C 1
ATOM 5575 O O . GLU B 1 254 ? -12.12047 9.03117 -51.66684 1.000 14.67440 234 GLU B O 1
ATOM 5581 N N . SER B 1 255 ? -10.07554 9.86974 -52.12958 1.000 10.16374 235 SER B N 1
ATOM 5582 C CA . SER B 1 255 ? -10.61278 10.78124 -53.13405 1.000 11.40374 235 SER B CA 1
ATOM 5583 C C . SER B 1 255 ? -11.17260 10.05380 -54.36575 1.000 19.39374 235 SER B C 1
ATOM 5584 O O . SER B 1 255 ? -11.92877 10.66175 -55.13916 1.000 18.29374 235 SER B O 1
ATOM 5587 N N . VAL B 1 256 ? -10.84526 8.77843 -54.56067 1.000 11.07842 236 VAL B N 1
ATOM 5588 C CA . VAL B 1 256 ? -11.38476 8.02495 -55.69624 1.000 11.40842 236 VAL B CA 1
ATOM 5589 C C . VAL B 1 256 ? -12.30148 6.88608 -55.23395 1.000 14.07842 236 VAL B C 1
ATOM 5590 O O . VAL B 1 256 ? -12.60771 5.97473 -56.00747 1.000 15.94842 236 VAL B O 1
ATOM 5594 N N . GLY B 1 257 ? -12.77857 6.94679 -53.99670 1.000 14.15293 237 GLY B N 1
ATOM 5595 C CA . GLY B 1 257 ? -13.76024 6.01097 -53.49389 1.000 14.66293 237 GLY B CA 1
ATOM 5596 C C . GLY B 1 257 ? -13.18086 4.73053 -52.94832 1.000 17.20293 237 GLY B C 1
ATOM 5597 O O . GLY B 1 257 ? -13.92899 3.76593 -52.72506 1.000 17.74293 237 GLY B O 1
ATOM 5598 N N . LEU B 1 258 ? -11.87286 4.68543 -52.73002 1.000 12.42537 238 LEU B N 1
ATOM 5599 C CA . LEU B 1 258 ? -11.23732 3.50690 -52.15464 1.000 9.91537 238 LEU B CA 1
ATOM 5600 C C . LEU B 1 258 ? -11.03350 3.73629 -50.66453 1.000 15.16537 238 LEU B C 1
ATOM 5601 O O . LEU B 1 258 ? -11.12527 4.86470 -50.17054 1.000 13.92537 238 LEU B O 1
ATOM 5606 N N . GLU B 1 259 ? -10.77650 2.65862 -49.94382 1.000 11.61290 239 GLU B N 1
ATOM 5607 C CA . GLU B 1 259 ? -10.58909 2.72710 -48.49723 1.000 11.51290 239 GLU B CA 1
ATOM 5608 C C . GLU B 1 259 ? -9.10878 2.55166 -48.16791 1.000 14.50290 239 GLU B C 1
ATOM 5609 O O . GLU B 1 259 ? -8.33838 1.97204 -48.94488 1.000 11.85290 239 GLU B O 1
ATOM 5615 N N . SER B 1 260 ? -8.71320 3.03467 -46.99725 1.000 10.67730 240 SER B N 1
ATOM 5616 C CA . SER B 1 260 ? -7.29460 3.04941 -46.64726 1.000 8.86730 240 SER B CA 1
ATOM 5617 C C . SER B 1 260 ? -6.94896 2.14541 -45.46266 1.000 10.85730 240 SER B C 1
ATOM 5618 O O . SER B 1 260 ? -5.90886 2.34525 -44.82306 1.000 12.81730 240 SER B O 1
ATOM 5621 N N . ASP B 1 261 ? -7.79601 1.16337 -45.12413 1.000 10.41373 241 ASP B N 1
ATOM 5622 C CA . ASP B 1 261 ? -7.42795 0.16828 -44.10985 1.000 9.79373 241 ASP B CA 1
ATOM 5623 C C . ASP B 1 261 ? -6.62635 -0.97328 -44.72897 1.000 12.18373 241 ASP B C 1
ATOM 5624 O O . ASP B 1 261 ? -6.95711 -1.45575 -45.80144 1.000 13.69373 241 ASP B O 1
ATOM 5629 N N . LEU B 1 262 ? -5.54208 -1.37795 -44.06630 1.000 10.75187 242 LEU B N 1
ATOM 5630 C CA . LEU B 1 262 ? -4.76461 -2.52057 -44.53155 1.000 17.11187 242 LEU B CA 1
ATOM 5631 C C . LEU B 1 262 ? -5.36896 -3.79716 -43.94694 1.000 16.39187 242 LEU B C 1
ATOM 5632 O O . LEU B 1 262 ? -5.90286 -3.76406 -42.83527 1.000 14.15187 242 LEU B O 1
ATOM 5637 N N . HIS B 1 263 ? -5.39203 -4.90941 -44.72856 1.000 11.70049 243 HIS B N 1
ATOM 5638 C CA . HIS B 1 263 ? -5.18964 -4.98715 -46.20738 1.000 8.46049 243 HIS B CA 1
ATOM 5639 C C . HIS B 1 263 ? -6.55981 -5.28982 -46.80935 1.000 8.02049 243 HIS B C 1
ATOM 5640 O O . HIS B 1 263 ? -6.86572 -6.41663 -47.17726 1.000 7.20049 243 HIS B O 1
ATOM 5647 N N . ARG B 1 264 ? -7.38484 -4.26028 -46.88570 1.000 7.96381 244 ARG B N 1
ATOM 5648 C CA . ARG B 1 264 ? -8.73514 -4.43771 -47.41928 1.000 4.45381 244 ARG B CA 1
ATOM 5649 C C . ARG B 1 264 ? -8.70658 -5.16470 -48.74530 1.000 7.87381 244 ARG B C 1
ATOM 5650 O O . ARG B 1 264 ? -9.48468 -6.09040 -48.97070 1.000 8.47381 244 ARG B O 1
ATOM 5658 N N . TYR B 1 265 ? -7.76569 -4.77487 -49.62301 1.000 6.01980 245 TYR B N 1
ATOM 5659 C CA . TYR B 1 265 ? -7.71280 -5.24771 -50.99986 1.000 6.60980 245 TYR B CA 1
ATOM 5660 C C . TYR B 1 265 ? -6.68256 -6.35403 -51.18913 1.000 4.49980 245 TYR B C 1
ATOM 5661 O O . TYR B 1 265 ? -6.24475 -6.59501 -52.30921 1.000 7.00980 245 TYR B O 1
ATOM 5670 N N . TRP B 1 266 ? -6.35224 -7.09024 -50.12938 1.000 5.72935 246 TRP B N 1
ATOM 5671 C CA . TRP B 1 266 ? -5.39664 -8.19813 -50.22885 1.000 5.78935 246 TRP B CA 1
ATOM 5672 C C . TRP B 1 266 ? -5.59100 -9.09888 -51.45603 1.000 5.48935 246 TRP B C 1
ATOM 5673 O O . TRP B 1 266 ? -4.62540 -9.46367 -52.14104 1.000 8.97935 246 TRP B O 1
ATOM 5684 N N . GLN B 1 267 ? -6.83734 -9.53970 -51.69679 1.000 5.59477 247 GLN B N 1
ATOM 5685 C CA . GLN B 1 267 ? -7.03839 -10.50479 -52.77413 1.000 6.97477 247 GLN B CA 1
ATOM 5686 C C . GLN B 1 267 ? -6.87982 -9.88561 -54.15783 1.000 7.10477 247 GLN B C 1
ATOM 5687 O O . GLN B 1 267 ? -6.84237 -10.62696 -55.14914 1.000 9.04477 247 GLN B O 1
ATOM 5693 N N . TYR B 1 268 ? -6.70244 -8.56402 -54.23419 1.000 5.52882 248 TYR B N 1
ATOM 5694 C CA . TYR B 1 268 ? -6.44763 -7.90155 -55.50394 1.000 4.06882 248 TYR B CA 1
ATOM 5695 C C . TYR B 1 268 ? -4.99596 -7.45943 -55.66817 1.000 7.68882 248 TYR B C 1
ATOM 5696 O O . TYR B 1 268 ? -4.68174 -6.81549 -56.68243 1.000 7.30882 248 TYR B O 1
ATOM 5705 N N . TYR B 1 269 ? -4.12457 -7.76077 -54.70680 1.000 9.28388 249 TYR B N 1
ATOM 5706 C CA . TYR B 1 269 ? -2.69695 -7.49442 -54.84884 1.000 7.74388 249 TYR B CA 1
ATOM 5707 C C . TYR B 1 269 ? -2.08763 -8.47237 -55.85451 1.000 7.57388 249 TYR B C 1
ATOM 5708 O O . TYR B 1 269 ? -2.12251 -9.69043 -55.64312 1.000 6.37388 249 TYR B O 1
ATOM 5717 N N . LEU B 1 270 ? -1.51634 -7.94217 -56.93040 1.000 5.44780 250 LEU B N 1
ATOM 5718 C CA . LEU B 1 270 ? -0.81338 -8.75887 -57.89034 1.000 6.24780 250 LEU B CA 1
ATOM 5719 C C . LEU B 1 270 ? 0.48586 -9.34347 -57.32213 1.000 7.16780 250 LEU B C 1
ATOM 5720 O O . LEU B 1 270 ? 1.16403 -8.73998 -56.47908 1.000 8.03780 250 LEU B O 1
ATOM 5725 N N . ASN B 1 271 ? 0.84688 -10.51816 -57.86312 1.000 6.10314 251 ASN B N 1
ATOM 5726 C CA . ASN B 1 271 ? 2.11358 -11.17301 -57.55140 1.000 5.80314 251 ASN B CA 1
ATOM 5727 C C . ASN B 1 271 ? 3.25877 -10.17248 -57.63214 1.000 7.29314 251 ASN B C 1
ATOM 5728 O O . ASN B 1 271 ? 4.02856 -10.00443 -56.67619 1.000 8.12314 251 ASN B O 1
ATOM 5733 N N . SER B 1 272 ? 3.35116 -9.46363 -58.75968 1.000 9.32741 252 SER B N 1
ATOM 5734 C CA . SER B 1 272 ? 4.48756 -8.58008 -58.95511 1.000 6.94741 252 SER B CA 1
ATOM 5735 C C . SER B 1 272 ? 4.46735 -7.37734 -58.02384 1.000 7.13741 252 SER B C 1
ATOM 5736 O O . SER B 1 272 ? 5.54047 -6.84421 -57.70328 1.000 8.49741 252 SER B O 1
ATOM 5739 N N . SER B 1 273 ? 3.27222 -6.93845 -57.59476 1.000 7.38236 253 SER B N 1
ATOM 5740 C CA . SER B 1 273 ? 3.22158 -5.85301 -56.62196 1.000 7.46236 253 SER B CA 1
ATOM 5741 C C . SER B 1 273 ? 3.78280 -6.30371 -55.28046 1.000 7.18236 253 SER B C 1
ATOM 5742 O O . SER B 1 273 ? 4.54276 -5.56546 -54.63734 1.000 9.01236 253 SER B O 1
ATOM 5745 N N . LEU B 1 274 ? 3.40364 -7.50337 -54.83517 1.000 7.35954 254 LEU B N 1
ATOM 5746 C CA . LEU B 1 274 ? 3.96162 -8.05302 -53.60924 1.000 7.16954 254 LEU B CA 1
ATOM 5747 C C . LEU B 1 274 ? 5.46416 -8.23704 -53.72441 1.000 9.77954 254 LEU B C 1
ATOM 5748 O O . LEU B 1 274 ? 6.20512 -7.93667 -52.78194 1.000 10.62954 254 LEU B O 1
ATOM 5753 N N . LEU B 1 275 ? 5.91654 -8.75550 -54.86786 1.000 7.63257 255 LEU B N 1
ATOM 5754 C CA . LEU B 1 275 ? 7.33583 -8.97766 -55.14542 1.000 8.27257 255 LEU B CA 1
ATOM 5755 C C . LEU B 1 275 ? 8.14505 -7.70389 -54.96024 1.000 11.18257 255 LEU B C 1
ATOM 5756 O O . LEU B 1 275 ? 9.19948 -7.70723 -54.30714 1.000 9.98257 255 LEU B O 1
ATOM 5761 N N . LEU B 1 276 ? 7.64820 -6.60723 -55.51200 1.000 9.21032 256 LEU B N 1
ATOM 5762 C CA . LEU B 1 276 ? 8.35356 -5.32036 -55.44474 1.000 11.50032 256 LEU B CA 1
ATOM 5763 C C . LEU B 1 276 ? 8.39330 -4.78225 -54.01636 1.000 11.84032 256 LEU B C 1
ATOM 5764 O O . LEU B 1 276 ? 9.44060 -4.32147 -53.54249 1.000 15.81032 256 LEU B O 1
ATOM 5769 N N . ASN B 1 277 ? 7.26789 -4.86987 -53.29298 1.000 11.57582 257 ASN B N 1
ATOM 5770 C CA . ASN B 1 277 ? 7.24611 -4.47798 -51.88592 1.000 12.91582 257 ASN B CA 1
ATOM 5771 C C . ASN B 1 277 ? 8.16485 -5.36993 -51.04868 1.000 11.67582 257 ASN B C 1
ATOM 5772 O O . ASN B 1 277 ? 8.95774 -4.87134 -50.23480 1.000 11.88582 257 ASN B O 1
ATOM 5777 N N . ASN B 1 278 ? 8.07089 -6.69179 -51.24065 1.000 11.55543 258 ASN B N 1
ATOM 5778 C CA . ASN B 1 278 ? 8.87306 -7.64393 -50.45909 1.000 7.67543 258 ASN B CA 1
ATOM 5779 C C . ASN B 1 278 ? 10.36933 -7.46047 -50.69212 1.000 11.22543 258 ASN B C 1
ATOM 5780 O O . ASN B 1 278 ? 11.17572 -7.67435 -49.77380 1.000 9.91543 258 ASN B O 1
ATOM 5785 N N . TYR B 1 279 ? 10.76844 -7.03557 -51.89377 1.000 7.67870 259 TYR B N 1
ATOM 5786 C CA . TYR B 1 279 ? 12.20239 -6.85962 -52.15673 1.000 7.68870 259 TYR B CA 1
ATOM 5787 C C . TYR B 1 279 ? 12.82488 -5.87139 -51.18199 1.000 10.72870 259 TYR B C 1
ATOM 5788 O O . TYR B 1 279 ? 13.96548 -6.06136 -50.73695 1.000 9.70870 259 TYR B O 1
ATOM 5797 N N . PHE B 1 280 ? 12.11229 -4.79242 -50.86507 1.000 7.33389 260 PHE B N 1
ATOM 5798 C CA . PHE B 1 280 ? 12.73578 -3.82329 -49.95767 1.000 8.10389 260 PHE B CA 1
ATOM 5799 C C . PHE B 1 280 ? 12.71274 -4.28755 -48.50436 1.000 8.08389 260 PHE B C 1
ATOM 5800 O O . PHE B 1 280 ? 13.62572 -3.94418 -47.74011 1.000 7.40389 260 PHE B O 1
ATOM 5808 N N . HIS B 1 281 ? 11.71942 -5.10345 -48.09873 1.000 6.89849 261 HIS B N 1
ATOM 5809 C CA . HIS B 1 281 ? 11.81639 -5.72577 -46.78093 1.000 6.56849 261 HIS B CA 1
ATOM 5810 C C . HIS B 1 281 ? 12.96246 -6.72063 -46.71507 1.000 11.24849 261 HIS B C 1
ATOM 5811 O O . HIS B 1 281 ? 13.63261 -6.83062 -45.68088 1.000 8.59849 261 HIS B O 1
ATOM 5818 N N . TYR B 1 282 ? 13.18484 -7.45319 -47.81401 1.000 7.93010 262 TYR B N 1
ATOM 5819 C CA . TYR B 1 282 ? 14.30976 -8.37086 -47.93160 1.000 8.52010 262 TYR B CA 1
ATOM 5820 C C . TYR B 1 282 ? 15.62991 -7.63206 -47.77627 1.000 8.45010 262 TYR B C 1
ATOM 5821 O O . TYR B 1 282 ? 16.48154 -8.01202 -46.94990 1.000 12.16010 262 TYR B O 1
ATOM 5830 N N . LEU B 1 283 ? 15.81443 -6.55509 -48.55034 1.000 5.61940 263 LEU B N 1
ATOM 5831 C CA . LEU B 1 283 ? 17.06852 -5.78959 -48.42699 1.000 8.59940 263 LEU B CA 1
ATOM 5832 C C . LEU B 1 283 ? 17.21661 -5.12064 -47.06701 1.000 10.40940 263 LEU B C 1
ATOM 5833 O O . LEU B 1 283 ? 18.34866 -4.97559 -46.57263 1.000 11.55940 263 LEU B O 1
ATOM 5838 N N . GLY B 1 284 ? 16.11590 -4.70263 -46.44193 1.000 9.11946 264 GLY B N 1
ATOM 5839 C CA . GLY B 1 284 ? 16.22182 -4.01092 -45.15925 1.000 6.58946 264 GLY B CA 1
ATOM 5840 C C . GLY B 1 284 ? 16.36211 -4.92460 -43.95088 1.000 9.48946 264 GLY B C 1
ATOM 5841 O O . GLY B 1 284 ? 17.00165 -4.53933 -42.96206 1.000 9.84946 264 GLY B O 1
ATOM 5842 N N . LYS B 1 285 ? 15.77898 -6.13158 -43.99743 1.000 6.73903 265 LYS B N 1
ATOM 5843 C CA . LYS B 1 285 ? 15.89715 -7.07964 -42.87875 1.000 8.95903 265 LYS B CA 1
ATOM 5844 C C . LYS B 1 285 ? 17.26709 -7.73574 -42.85579 1.000 7.25903 265 LYS B C 1
ATOM 5845 O O . LYS B 1 285 ? 17.75218 -8.10667 -41.78143 1.000 10.55903 265 LYS B O 1
ATOM 5851 N N . ASN B 1 286 ? 17.90483 -7.85758 -44.01011 1.000 7.66864 266 ASN B N 1
ATOM 5852 C CA . ASN B 1 286 ? 19.09442 -8.69816 -44.16497 1.000 7.36864 266 ASN B CA 1
ATOM 5853 C C . ASN B 1 286 ? 20.28304 -7.78176 -44.39639 1.000 7.88864 266 ASN B C 1
ATOM 5854 O O . ASN B 1 286 ? 20.49653 -7.33130 -45.51913 1.000 10.94864 266 ASN B O 1
ATOM 5859 N N . HIS B 1 287 ? 21.03878 -7.48023 -43.35267 1.000 6.29213 267 HIS B N 1
ATOM 5860 C CA . HIS B 1 287 ? 21.96231 -6.37052 -43.49266 1.000 8.94213 267 HIS B CA 1
ATOM 5861 C C . HIS B 1 287 ? 23.22496 -6.74582 -44.25577 1.000 7.96213 267 HIS B C 1
ATOM 5862 O O . HIS B 1 287 ? 24.00048 -5.84076 -44.58846 1.000 10.04213 267 HIS B O 1
ATOM 5869 N N . GLU B 1 288 ? 23.38921 -8.00903 -44.60963 1.000 6.15143 268 GLU B N 1
ATOM 5870 C CA . GLU B 1 288 ? 24.44388 -8.33502 -45.57078 1.000 6.98143 268 GLU B CA 1
ATOM 5871 C C . GLU B 1 288 ? 24.10765 -7.75482 -46.93549 1.000 11.37143 268 GLU B C 1
ATOM 5872 O O . GLU B 1 288 ? 24.99205 -7.61712 -47.79540 1.000 11.49143 268 GLU B O 1
ATOM 5878 N N . LEU B 1 289 ? 22.84256 -7.39887 -47.14543 1.000 8.59576 269 LEU B N 1
ATOM 5879 C CA . LEU B 1 289 ? 22.37451 -6.73176 -48.36444 1.000 6.11576 269 LEU B CA 1
ATOM 5880 C C . LEU B 1 289 ? 22.27815 -5.21194 -48.21555 1.000 10.20576 269 LEU B C 1
ATOM 5881 O O . LEU B 1 289 ? 21.70618 -4.54079 -49.08926 1.000 10.84576 269 LEU B O 1
ATOM 5886 N N . PHE B 1 290 ? 22.86174 -4.64032 -47.15133 1.000 8.92124 270 PHE B N 1
ATOM 5887 C CA . PHE B 1 290 ? 22.76490 -3.20968 -46.88988 1.000 9.56124 270 PHE B CA 1
ATOM 5888 C C . PHE B 1 290 ? 23.20560 -2.37100 -48.08719 1.000 11.94124 270 PHE B C 1
ATOM 5889 O O . PHE B 1 290 ? 22.56160 -1.37391 -48.43073 1.000 7.87124 270 PHE B O 1
ATOM 5897 N N . PHE B 1 291 ? 24.28590 -2.77963 -48.75168 1.000 9.22612 271 PHE B N 1
ATOM 5898 C CA . PHE B 1 291 ? 24.79941 -1.96700 -49.84959 1.000 8.48612 271 PHE B CA 1
ATOM 5899 C C . PHE B 1 291 ? 23.92578 -2.09590 -51.09815 1.000 8.67612 271 PHE B C 1
ATOM 5900 O O . PHE B 1 291 ? 23.85220 -1.14817 -51.88629 1.000 11.35612 271 PHE B O 1
ATOM 5908 N N . ARG B 1 292 ? 23.23342 -3.22638 -51.27748 1.000 7.38834 272 ARG B N 1
ATOM 5909 C CA . ARG B 1 292 ? 22.19143 -3.29835 -52.31496 1.000 9.37834 272 ARG B CA 1
ATOM 5910 C C . ARG B 1 292 ? 21.11539 -2.25017 -52.06991 1.000 10.87834 272 ARG B C 1
ATOM 5911 O O . ARG B 1 292 ? 20.67068 -1.56513 -52.99936 1.000 11.32834 272 ARG B O 1
ATOM 5919 N N . TYR B 1 293 ? 20.65181 -2.13766 -50.81651 1.000 9.07868 273 TYR B N 1
ATOM 5920 C CA . TYR B 1 293 ? 19.67317 -1.10707 -50.50299 1.000 9.19868 273 TYR B CA 1
ATOM 5921 C C . TYR B 1 293 ? 20.21212 0.28680 -50.80053 1.000 10.72868 273 TYR B C 1
ATOM 5922 O O . TYR B 1 293 ? 19.48773 1.14054 -51.31487 1.000 10.88868 273 TYR B O 1
ATOM 5931 N N . VAL B 1 294 ? 21.48456 0.54298 -50.49124 1.000 9.50897 274 VAL B N 1
ATOM 5932 C CA . VAL B 1 294 ? 22.04150 1.85414 -50.77824 1.000 10.30897 274 VAL B CA 1
ATOM 5933 C C . VAL B 1 294 ? 21.93215 2.16431 -52.26303 1.000 9.68897 274 VAL B C 1
ATOM 5934 O O . VAL B 1 294 ? 21.54465 3.27125 -52.64028 1.000 12.11897 274 VAL B O 1
ATOM 5938 N N . GLY B 1 295 ? 22.26134 1.19502 -53.12535 1.000 9.36794 275 GLY B N 1
ATOM 5939 C CA . GLY B 1 295 ? 22.06905 1.40556 -54.55751 1.000 9.82794 275 GLY B CA 1
ATOM 5940 C C . GLY B 1 295 ? 20.61034 1.58443 -54.93336 1.000 12.97794 275 GLY B C 1
ATOM 5941 O O . GLY B 1 295 ? 20.25014 2.51216 -55.66472 1.000 13.13794 275 GLY B O 1
ATOM 5942 N N . ALA B 1 296 ? 19.74345 0.70186 -54.41744 1.000 9.44185 276 ALA B N 1
ATOM 5943 C CA . ALA B 1 296 ? 18.34113 0.76380 -54.80790 1.000 12.52185 276 ALA B CA 1
ATOM 5944 C C . ALA B 1 296 ? 17.70815 2.05964 -54.32545 1.000 15.38185 276 ALA B C 1
ATOM 5945 O O . ALA B 1 296 ? 16.82189 2.60565 -54.99595 1.000 14.92185 276 ALA B O 1
ATOM 5947 N N . LEU B 1 297 ? 18.15811 2.57021 -53.17511 1.000 12.34190 277 LEU B N 1
ATOM 5948 C CA . LEU B 1 297 ? 17.65793 3.85009 -52.67594 1.000 12.70190 277 LEU B CA 1
ATOM 5949 C C . LEU B 1 297 ? 18.01956 4.96416 -53.63320 1.000 14.55190 277 LEU B C 1
ATOM 5950 O O . LEU B 1 297 ? 17.16844 5.77485 -54.00560 1.000 14.21190 277 LEU B O 1
ATOM 5955 N N . TYR B 1 298 ? 19.27729 5.01382 -54.06983 1.000 13.44926 278 TYR B N 1
ATOM 5956 C CA . TYR B 1 298 ? 19.64269 6.07143 -55.00492 1.000 16.53926 278 TYR B CA 1
ATOM 5957 C C . TYR B 1 298 ? 18.78280 6.00314 -56.25799 1.000 17.64926 278 TYR B C 1
ATOM 5958 O O . TYR B 1 298 ? 18.26092 7.03059 -56.73020 1.000 15.82926 278 TYR B O 1
ATOM 5967 N N . TYR B 1 299 ? 18.61055 4.79551 -56.81221 1.000 13.29950 279 TYR B N 1
ATOM 5968 C CA . TYR B 1 299 ? 17.87351 4.68545 -58.06288 1.000 12.84950 279 TYR B CA 1
ATOM 5969 C C . TYR B 1 299 ? 16.40151 5.00672 -57.86215 1.000 15.24950 279 TYR B C 1
ATOM 5970 O O . TYR B 1 299 ? 15.80896 5.70752 -58.69055 1.000 15.30950 279 TYR B O 1
ATOM 5979 N N . THR B 1 300 ? 15.78820 4.50120 -56.78369 1.000 12.11878 280 THR B N 1
ATOM 5980 C CA . THR B 1 300 ? 14.35499 4.73486 -56.60921 1.000 13.18878 280 THR B CA 1
ATOM 5981 C C . THR B 1 300 ? 14.06480 6.18186 -56.22383 1.000 18.26878 280 THR B C 1
ATOM 5982 O O . THR B 1 300 ? 13.12090 6.78637 -56.74927 1.000 20.44878 280 THR B O 1
ATOM 5986 N N . GLU B 1 301 ? 14.85848 6.76554 -55.32106 1.000 16.07729 281 GLU B N 1
ATOM 5987 C CA . GLU B 1 301 ? 14.64250 8.17067 -54.98214 1.000 14.97729 281 GLU B CA 1
ATOM 5988 C C . GLU B 1 301 ? 14.78066 9.05312 -56.21897 1.000 16.60729 281 GLU B C 1
ATOM 5989 O O . GLU B 1 301 ? 13.93323 9.91703 -56.48068 1.000 21.45729 281 GLU B O 1
ATOM 5995 N N . SER B 1 302 ? 15.82784 8.81826 -57.01286 1.000 15.86060 282 SER B N 1
ATOM 5996 C CA . SER B 1 302 ? 16.02219 9.57648 -58.25009 1.000 16.16060 282 SER B CA 1
ATOM 5997 C C . SER B 1 302 ? 14.85513 9.38487 -59.21538 1.000 26.28060 282 SER B C 1
ATOM 5998 O O . SER B 1 302 ? 14.34864 10.35631 -59.79542 1.000 23.33060 282 SER B O 1
ATOM 6001 N N . SER B 1 303 ? 14.41511 8.13115 -59.39964 1.000 20.04043 283 SER B N 1
ATOM 6002 C CA . SER B 1 303 ? 13.37856 7.78629 -60.37455 1.000 14.31043 283 SER B CA 1
ATOM 6003 C C . SER B 1 303 ? 11.99243 8.24425 -59.95069 1.000 16.65043 283 SER B C 1
ATOM 6004 O O . SER B 1 303 ? 11.11621 8.39405 -60.80839 1.000 15.82043 283 SER B O 1
ATOM 6007 N N . LEU B 1 304 ? 11.76857 8.46796 -58.65243 1.000 18.72024 284 LEU B N 1
ATOM 6008 C CA . LEU B 1 304 ? 10.42031 8.79855 -58.19483 1.000 19.77024 284 LEU B CA 1
ATOM 6009 C C . LEU B 1 304 ? 9.93521 10.13750 -58.73694 1.000 15.67024 284 LEU B C 1
ATOM 6010 O O . LEU B 1 304 ? 8.72247 10.34315 -58.86800 1.000 16.66024 284 LEU B O 1
ATOM 6015 N N . VAL B 1 305 ? 10.84151 11.06289 -59.04554 1.000 16.47160 285 VAL B N 1
ATOM 6016 C CA . VAL B 1 305 ? 10.40406 12.37234 -59.52746 1.000 15.67160 285 VAL B CA 1
ATOM 6017 C C . VAL B 1 305 ? 9.58005 12.21192 -60.80189 1.000 17.23160 285 VAL B C 1
ATOM 6018 O O . VAL B 1 305 ? 8.44311 12.67782 -60.89148 1.000 17.42160 285 VAL B O 1
ATOM 6022 N N . ASP B 1 306 ? 10.13568 11.53849 -61.80250 1.000 16.92181 286 ASP B N 1
ATOM 6023 C CA . ASP B 1 306 ? 9.37161 11.37531 -63.04016 1.000 16.82181 286 ASP B CA 1
ATOM 6024 C C . ASP B 1 306 ? 8.19771 10.42617 -62.86237 1.000 23.57181 286 ASP B C 1
ATOM 6025 O O . ASP B 1 306 ? 7.15888 10.62068 -63.49682 1.000 16.97181 286 ASP B O 1
ATOM 6030 N N . PHE B 1 307 ? 8.32754 9.40554 -62.00362 1.000 14.47767 287 PHE B N 1
ATOM 6031 C CA . PHE B 1 307 ? 7.19020 8.52606 -61.74437 1.000 17.18767 287 PHE B CA 1
ATOM 6032 C C . PHE B 1 307 ? 6.01322 9.32391 -61.20256 1.000 16.20767 287 PHE B C 1
ATOM 6033 O O . PHE B 1 307 ? 4.87089 9.17575 -61.66613 1.000 15.30767 287 PHE B O 1
ATOM 6041 N N . CYS B 1 308 ? 6.28991 10.20429 -60.24256 1.000 12.43466 288 CYS B N 1
ATOM 6042 C CA . CYS B 1 308 ? 5.22054 10.96223 -59.61629 1.000 12.67466 288 CYS B CA 1
ATOM 6043 C C . CYS B 1 308 ? 4.67674 12.04022 -60.53969 1.000 12.83466 288 CYS B C 1
ATOM 6044 O O . CYS B 1 308 ? 3.46719 12.34847 -60.49808 1.000 15.40466 288 CYS B O 1
ATOM 6047 N N . ARG B 1 309 ? 5.54145 12.60969 -61.38455 1.000 14.87121 289 ARG B N 1
ATOM 6048 C CA . ARG B 1 309 ? 5.07004 13.53057 -62.41585 1.000 19.51121 289 ARG B CA 1
ATOM 6049 C C . ARG B 1 309 ? 4.05501 12.84695 -63.32137 1.000 19.13121 289 ARG B C 1
ATOM 6050 O O . ARG B 1 309 ? 2.96184 13.37226 -63.57465 1.000 16.74121 289 ARG B O 1
ATOM 6058 N N . ARG B 1 310 ? 4.38819 11.65149 -63.80281 1.000 15.69736 290 ARG B N 1
ATOM 6059 C CA . ARG B 1 310 ? 3.47457 10.97729 -64.71732 1.000 16.61736 290 ARG B CA 1
ATOM 6060 C C . ARG B 1 310 ? 2.20438 10.54758 -64.00356 1.000 17.91736 290 ARG B C 1
ATOM 6061 O O . ARG B 1 310 ? 1.12096 10.55610 -64.59916 1.000 17.14736 290 ARG B O 1
ATOM 6069 N N . ALA B 1 311 ? 2.32597 10.14170 -62.73032 1.000 13.43291 291 ALA B N 1
ATOM 6070 C CA . ALA B 1 311 ? 1.15590 9.70140 -61.97940 1.000 10.94291 291 ALA B CA 1
ATOM 6071 C C . ALA B 1 311 ? 0.18406 10.84583 -61.73522 1.000 11.32291 291 ALA B C 1
ATOM 6072 O O . ALA B 1 311 ? -1.04839 10.67503 -61.81934 1.000 13.37291 291 ALA B O 1
ATOM 6074 N N . ASP B 1 312 ? 0.70794 12.01224 -61.38893 1.000 11.20179 292 ASP B N 1
ATOM 6075 C CA . ASP B 1 312 ? -0.16852 13.16759 -61.20491 1.000 10.73179 292 ASP B CA 1
ATOM 6076 C C . ASP B 1 312 ? -0.92597 13.47302 -62.50010 1.000 14.41179 292 ASP B C 1
ATOM 6077 O O . ASP B 1 312 ? -2.15528 13.58305 -62.49568 1.000 14.22179 292 ASP B O 1
ATOM 6082 N N . HIS B 1 313 ? -0.20401 13.56448 -63.62447 1.000 13.42312 293 HIS B N 1
ATOM 6083 C CA . HIS B 1 313 ? -0.86108 13.82269 -64.91549 1.000 18.52312 293 HIS B CA 1
ATOM 6084 C C . HIS B 1 313 ? -1.91442 12.76462 -65.22040 1.000 15.56312 293 HIS B C 1
ATOM 6085 O O . HIS B 1 313 ? -3.03396 13.07481 -65.64831 1.000 12.92312 293 HIS B O 1
ATOM 6092 N N . LEU B 1 314 ? -1.54902 11.49706 -65.03310 1.000 13.60118 294 LEU B N 1
ATOM 6093 C CA . LEU B 1 314 ? -2.41360 10.40927 -65.44738 1.000 12.41118 294 LEU B CA 1
ATOM 6094 C C . LEU B 1 314 ? -3.67812 10.34907 -64.60425 1.000 12.26118 294 LEU B C 1
ATOM 6095 O O . LEU B 1 314 ? -4.78759 10.16962 -65.13339 1.000 11.08118 294 LEU B O 1
ATOM 6100 N N . LEU B 1 315 ? -3.53979 10.51888 -63.28826 1.000 12.76069 295 LEU B N 1
ATOM 6101 C CA . LEU B 1 315 ? -4.71314 10.45194 -62.43562 1.000 10.13069 295 LEU B CA 1
ATOM 6102 C C . LEU B 1 315 ? -5.66280 11.61404 -62.70938 1.000 9.64069 295 LEU B C 1
ATOM 6103 O O . LEU B 1 315 ? -6.88181 11.43753 -62.68060 1.000 10.19069 295 LEU B O 1
ATOM 6108 N N . ARG B 1 316 ? -5.13105 12.78467 -63.04722 1.000 13.49711 296 ARG B N 1
ATOM 6109 C CA . ARG B 1 316 ? -6.03344 13.90071 -63.35037 1.000 11.10711 296 ARG B CA 1
ATOM 6110 C C . ARG B 1 316 ? -6.73443 13.70921 -64.69664 1.000 9.44711 296 ARG B C 1
ATOM 6111 O O . ARG B 1 316 ? -7.90872 14.07067 -64.84228 1.000 14.56711 296 ARG B O 1
ATOM 6119 N N . GLU B 1 317 ? -6.05120 13.12537 -65.68001 1.000 10.37071 297 GLU B N 1
ATOM 6120 C CA . GLU B 1 317 ? -6.74781 12.76014 -66.91974 1.000 9.84071 297 GLU B CA 1
ATOM 6121 C C . GLU B 1 317 ? -7.86797 11.74834 -66.66178 1.000 14.17071 297 GLU B C 1
ATOM 6122 O O . GLU B 1 317 ? -8.94666 11.84641 -67.25566 1.000 12.31071 297 GLU B O 1
ATOM 6128 N N . VAL B 1 318 ? -7.63471 10.75172 -65.78850 1.000 10.81341 298 VAL B N 1
ATOM 6129 C CA . VAL B 1 318 ? -8.64618 9.72060 -65.54523 1.000 10.68341 298 VAL B CA 1
ATOM 6130 C C . VAL B 1 318 ? -9.79960 10.24243 -64.67636 1.000 17.97341 298 VAL B C 1
ATOM 6131 O O . VAL B 1 318 ? -10.98104 9.93588 -64.93666 1.000 13.20341 298 VAL B O 1
ATOM 6135 N N . PHE B 1 319 ? -9.48678 10.98411 -63.59594 1.000 12.09893 299 PHE B N 1
ATOM 6136 C CA . PHE B 1 319 ? -10.48219 11.30868 -62.56918 1.000 13.52893 299 PHE B CA 1
ATOM 6137 C C . PHE B 1 319 ? -10.89165 12.77890 -62.53677 1.000 13.48893 299 PHE B C 1
ATOM 6138 O O . PHE B 1 319 ? -11.88861 13.11149 -61.87038 1.000 19.11893 299 PHE B O 1
ATOM 6146 N N . GLY B 1 320 ? -10.16698 13.66145 -63.21193 1.000 18.27627 300 GLY B N 1
ATOM 6147 C CA . GLY B 1 320 ? -10.51029 15.07357 -63.13291 1.000 20.91627 300 GLY B CA 1
ATOM 6148 C C . GLY B 1 320 ? -10.18315 15.68197 -61.77189 1.000 21.24627 300 GLY B C 1
ATOM 6149 O O . GLY B 1 320 ? -9.29782 15.23052 -61.03770 1.000 18.78627 300 GLY B O 1
ATOM 6150 N N . ASP B 1 321 ? -10.92663 16.73581 -61.43509 1.000 22.72273 301 ASP B N 1
ATOM 6151 C CA . ASP B 1 321 ? -10.69038 17.49929 -60.21265 1.000 23.75273 301 ASP B CA 1
ATOM 6152 C C . ASP B 1 321 ? -10.87911 16.68294 -58.94252 1.000 25.61273 301 ASP B C 1
ATOM 6153 O O . ASP B 1 321 ? -10.38517 17.07955 -57.88089 1.000 26.19273 301 ASP B O 1
ATOM 6158 N N . THR B 1 322 ? -11.62829 15.59300 -59.00539 1.000 21.40881 302 THR B N 1
ATOM 6159 C CA . THR B 1 322 ? -11.97635 14.91102 -57.76885 1.000 25.72881 302 THR B CA 1
ATOM 6160 C C . THR B 1 322 ? -10.80129 14.15047 -57.14543 1.000 25.82881 302 THR B C 1
ATOM 6161 O O . THR B 1 322 ? -10.87855 13.81466 -55.96308 1.000 23.82881 302 THR B O 1
ATOM 6165 N N . VAL B 1 323 ? -9.72120 13.86038 -57.89255 1.000 16.54496 303 VAL B N 1
ATOM 6166 C CA . VAL B 1 323 ? -8.64364 13.05736 -57.31392 1.000 14.42496 303 VAL B CA 1
ATOM 6167 C C . VAL B 1 323 ? -7.65921 13.98239 -56.61824 1.000 14.90496 303 VAL B C 1
ATOM 6168 O O . VAL B 1 323 ? -7.34207 15.07691 -57.11182 1.000 15.03496 303 VAL B O 1
ATOM 6172 N N . ASP B 1 324 ? -7.23264 13.56915 -55.41980 1.000 13.78611 304 ASP B N 1
ATOM 6173 C CA . ASP B 1 324 ? -6.19513 14.24713 -54.65289 1.000 13.09611 304 ASP B CA 1
ATOM 6174 C C . ASP B 1 324 ? -4.85927 13.58785 -54.98322 1.000 14.95611 304 ASP B C 1
ATOM 6175 O O . ASP B 1 324 ? -4.62302 12.41794 -54.64009 1.000 16.14611 304 ASP B O 1
ATOM 6180 N N . THR B 1 325 ? -3.97831 14.34446 -55.62854 1.000 10.62092 305 THR B N 1
ATOM 6181 C CA . THR B 1 325 ? -2.67910 13.84234 -56.04766 1.000 11.56092 305 THR B CA 1
ATOM 6182 C C . THR B 1 325 ? -1.54202 14.46204 -55.24977 1.000 11.93092 305 THR B C 1
ATOM 6183 O O . THR B 1 325 ? -0.39060 14.35454 -55.67367 1.000 13.40092 305 THR B O 1
ATOM 6187 N N . THR B 1 326 ? -1.84676 15.05877 -54.08371 1.000 15.46009 306 THR B N 1
ATOM 6188 C CA . THR B 1 326 ? -0.82019 15.67245 -53.24600 1.000 13.42009 306 THR B CA 1
ATOM 6189 C C . THR B 1 326 ? 0.28718 14.69121 -52.91053 1.000 15.44009 306 THR B C 1
ATOM 6190 O O . THR B 1 326 ? 1.46092 15.06949 -52.86629 1.000 13.17009 306 THR B O 1
ATOM 6194 N N . TYR B 1 327 ? -0.06865 13.42999 -52.65531 1.000 10.05034 307 TYR B N 1
ATOM 6195 C CA . TYR B 1 327 ? 0.94772 12.40308 -52.42574 1.000 10.90034 307 TYR B CA 1
ATOM 6196 C C . TYR B 1 327 ? 2.04073 12.45574 -53.49796 1.000 10.75034 307 TYR B C 1
ATOM 6197 O O . TYR B 1 327 ? 3.24731 12.41616 -53.20048 1.000 13.03034 307 TYR B O 1
ATOM 6206 N N . PHE B 1 328 ? 1.62985 12.49718 -54.76506 1.000 9.60250 308 PHE B N 1
ATOM 6207 C CA . PHE B 1 328 ? 2.59639 12.41656 -55.84718 1.000 9.07250 308 PHE B CA 1
ATOM 6208 C C . PHE B 1 328 ? 3.32033 13.73328 -56.04436 1.000 16.57250 308 PHE B C 1
ATOM 6209 O O . PHE B 1 328 ? 4.53442 13.73658 -56.27322 1.000 15.06250 308 PHE B O 1
ATOM 6217 N N . THR B 1 329 ? 2.60573 14.85814 -55.93510 1.000 13.97619 309 THR B N 1
ATOM 6218 C CA . THR B 1 329 ? 3.26429 16.12215 -56.24976 1.000 19.22619 309 THR B CA 1
ATOM 6219 C C . THR B 1 329 ? 4.24169 16.51883 -55.15970 1.000 20.85619 309 THR B C 1
ATOM 6220 O O . THR B 1 329 ? 5.22887 17.21117 -55.44000 1.000 19.41619 309 THR B O 1
ATOM 6224 N N . GLU B 1 330 ? 4.02657 16.04310 -53.93531 1.000 14.00687 310 GLU B N 1
ATOM 6225 C CA . GLU B 1 330 ? 5.00477 16.28874 -52.88084 1.000 19.94687 310 GLU B CA 1
ATOM 6226 C C . GLU B 1 330 ? 6.34864 15.63445 -53.20496 1.000 20.61687 310 GLU B C 1
ATOM 6227 O O . GLU B 1 330 ? 7.41499 16.21809 -52.95153 1.000 22.35687 310 GLU B O 1
ATOM 6233 N N . HIS B 1 331 ? 6.33623 14.44098 -53.80932 1.000 15.69413 311 HIS B N 1
ATOM 6234 C CA . HIS B 1 331 ? 7.61697 13.82791 -54.11125 1.000 16.41413 311 HIS B CA 1
ATOM 6235 C C . HIS B 1 331 ? 8.31504 14.48723 -55.29248 1.000 22.05413 311 HIS B C 1
ATOM 6236 O O . HIS B 1 331 ? 9.53810 14.34428 -55.42004 1.000 20.45413 311 HIS B O 1
ATOM 6243 N N . ILE B 1 332 ? 7.57534 15.18254 -56.17131 1.000 18.16644 312 ILE B N 1
ATOM 6244 C CA . ILE B 1 332 ? 8.20729 15.73961 -57.36808 1.000 19.64644 312 ILE B CA 1
ATOM 6245 C C . ILE B 1 332 ? 9.36213 16.67161 -56.98839 1.000 22.24644 312 ILE B C 1
ATOM 6246 O O . ILE B 1 332 ? 10.42821 16.65227 -57.62648 1.000 24.66644 312 ILE B O 1
ATOM 6251 N N . HIS B 1 333 ? 9.20604 17.45965 -55.92547 1.000 23.29583 313 HIS B N 1
ATOM 6252 C CA . HIS B 1 333 ? 10.33269 18.29882 -55.52965 1.000 30.11583 313 HIS B CA 1
ATOM 6253 C C . HIS B 1 333 ? 11.19776 17.69852 -54.42492 1.000 30.46583 313 HIS B C 1
ATOM 6254 O O . HIS B 1 333 ? 12.41728 17.89210 -54.44221 1.000 34.70583 313 HIS B O 1
ATOM 6261 N N . ILE B 1 334 ? 10.61292 16.96800 -53.46807 1.000 28.60151 314 ILE B N 1
ATOM 6262 C CA . ILE B 1 334 ? 11.40402 16.42831 -52.36051 1.000 32.64151 314 ILE B CA 1
ATOM 6263 C C . ILE B 1 334 ? 12.46898 15.46174 -52.87376 1.000 28.97151 314 ILE B C 1
ATOM 6264 O O . ILE B 1 334 ? 13.61834 15.47017 -52.41162 1.000 24.38151 314 ILE B O 1
ATOM 6269 N N . ASP B 1 335 ? 12.10884 14.60799 -53.83154 1.000 20.05285 315 ASP B N 1
ATOM 6270 C CA . ASP B 1 335 ? 13.00477 13.52716 -54.20718 1.000 19.68285 315 ASP B CA 1
ATOM 6271 C C . ASP B 1 335 ? 14.10998 13.96152 -55.15803 1.000 23.33285 315 ASP B C 1
ATOM 6272 O O . ASP B 1 335 ? 15.05318 13.19083 -55.37641 1.000 22.59285 315 ASP B O 1
ATOM 6277 N N . GLN B 1 336 ? 14.00643 15.14959 -55.75604 1.000 25.33641 316 GLN B N 1
ATOM 6278 C CA . GLN B 1 336 ? 15.18244 15.72435 -56.39217 1.000 29.71641 316 GLN B CA 1
ATOM 6279 C C . GLN B 1 336 ? 16.30759 15.86040 -55.37238 1.000 31.93641 316 GLN B C 1
ATOM 6280 O O . GLN B 1 336 ? 17.44242 15.43472 -55.61977 1.000 26.37641 316 GLN B O 1
ATOM 6286 N N . HIS B 1 337 ? 15.97807 16.37048 -54.18127 1.000 28.45018 317 HIS B N 1
ATOM 6287 C CA . HIS B 1 337 ? 16.95657 16.47252 -53.10033 1.000 25.06018 317 HIS B CA 1
ATOM 6288 C C . HIS B 1 337 ? 17.41588 15.09438 -52.62161 1.000 25.78018 317 HIS B C 1
ATOM 6289 O O . HIS B 1 337 ? 18.61696 14.85089 -52.46118 1.000 21.52018 317 HIS B O 1
ATOM 6296 N N . HIS B 1 338 ? 16.47658 14.16480 -52.41554 1.000 22.06059 318 HIS B N 1
ATOM 6297 C CA . HIS B 1 338 ? 16.85145 12.86546 -51.84977 1.000 17.27059 318 HIS B CA 1
ATOM 6298 C C . HIS B 1 338 ? 17.77390 12.08603 -52.77843 1.000 17.78059 318 HIS B C 1
ATOM 6299 O O . HIS B 1 338 ? 18.71702 11.42446 -52.32748 1.000 23.65059 318 HIS B O 1
ATOM 6306 N N . GLY B 1 339 ? 17.50371 12.12281 -54.07886 1.000 18.08151 319 GLY B N 1
ATOM 6307 C CA . GLY B 1 339 ? 18.40776 11.48772 -55.01569 1.000 20.73151 319 GLY B CA 1
ATOM 6308 C C . GLY B 1 339 ? 19.83231 12.00670 -54.90078 1.000 19.69151 319 GLY B C 1
ATOM 6309 O O . GLY B 1 339 ? 20.78423 11.22491 -54.93361 1.000 23.07151 319 GLY B O 1
ATOM 6310 N N . ARG B 1 340 ? 19.99230 13.32535 -54.72480 1.000 22.45277 320 ARG B N 1
ATOM 6311 C CA . ARG B 1 340 ? 21.33452 13.90101 -54.61970 1.000 30.04277 320 ARG B CA 1
ATOM 6312 C C . ARG B 1 340 ? 22.00347 13.46537 -53.32527 1.000 23.12277 320 ARG B C 1
ATOM 6313 O O . ARG B 1 340 ? 23.17571 13.05766 -53.32344 1.000 22.57277 320 ARG B O 1
ATOM 6321 N N . MET B 1 341 ? 21.26871 13.57194 -52.21254 1.000 22.07926 321 MET B N 1
ATOM 6322 C CA . MET B 1 341 ? 21.75502 13.11384 -50.91242 1.000 22.14926 321 MET B CA 1
ATOM 6323 C C . MET B 1 341 ? 22.19257 11.66442 -50.95702 1.000 26.33926 321 MET B C 1
ATOM 6324 O O . MET B 1 341 ? 23.21873 11.29984 -50.37089 1.000 25.43926 321 MET B O 1
ATOM 6329 N N . ALA B 1 342 ? 21.42189 10.81235 -51.63827 1.000 21.10487 322 ALA B N 1
ATOM 6330 C CA . ALA B 1 342 ? 21.77360 9.40048 -51.67448 1.000 18.13487 322 ALA B CA 1
ATOM 6331 C C . ALA B 1 342 ? 23.11893 9.17353 -52.35271 1.000 20.82487 322 ALA B C 1
ATOM 6332 O O . ALA B 1 342 ? 23.90516 8.32760 -51.91401 1.000 22.68487 322 ALA B O 1
ATOM 6334 N N . ARG B 1 343 ? 23.38690 9.89014 -53.44334 1.000 18.70154 323 ARG B N 1
ATOM 6335 C CA . ARG B 1 343 ? 24.65983 9.74102 -54.13550 1.000 18.08154 323 ARG B CA 1
ATOM 6336 C C . ARG B 1 343 ? 25.80023 10.42059 -53.38280 1.000 14.39154 323 ARG B C 1
ATOM 6337 O O . ARG B 1 343 ? 26.86511 9.82136 -53.19990 1.000 23.32154 323 ARG B O 1
ATOM 6345 N N . GLU B 1 344 ? 25.58228 11.65521 -52.92217 1.000 21.24797 324 GLU B N 1
ATOM 6346 C CA . GLU B 1 344 ? 26.65167 12.50663 -52.39547 1.000 27.90797 324 GLU B CA 1
ATOM 6347 C C . GLU B 1 344 ? 26.97158 12.21206 -50.93585 1.000 30.35797 324 GLU B C 1
ATOM 6348 O O . GLU B 1 344 ? 28.14125 12.26405 -50.52714 1.000 25.28797 324 GLU B O 1
ATOM 6354 N N . LYS B 1 345 ? 25.95274 11.94282 -50.12641 1.000 24.27732 325 LYS B N 1
ATOM 6355 C CA . LYS B 1 345 ? 26.15471 11.83194 -48.69020 1.000 21.88732 325 LYS B CA 1
ATOM 6356 C C . LYS B 1 345 ? 25.83833 10.45619 -48.12413 1.000 25.09732 325 LYS B C 1
ATOM 6357 O O . LYS B 1 345 ? 25.94385 10.27240 -46.90210 1.000 24.20732 325 LYS B O 1
ATOM 6363 N N . ILE B 1 346 ? 25.49834 9.48203 -48.96728 1.000 18.48759 326 ILE B N 1
ATOM 6364 C CA . ILE B 1 346 ? 25.39124 8.09132 -48.53231 1.000 15.73759 326 ILE B CA 1
ATOM 6365 C C . ILE B 1 346 ? 26.37016 7.21671 -49.31301 1.000 18.50759 326 ILE B C 1
ATOM 6366 O O . ILE B 1 346 ? 27.28565 6.61453 -48.72898 1.000 20.40759 326 ILE B O 1
ATOM 6371 N N . ILE B 1 347 ? 26.21673 7.16094 -50.64068 1.000 15.38837 327 ILE B N 1
ATOM 6372 C CA . ILE B 1 347 ? 27.05713 6.27655 -51.45332 1.000 13.28837 327 ILE B CA 1
ATOM 6373 C C . ILE B 1 347 ? 28.52858 6.65830 -51.30900 1.000 19.05837 327 ILE B C 1
ATOM 6374 O O . ILE B 1 347 ? 29.39709 5.80842 -51.04774 1.000 18.65837 327 ILE B O 1
ATOM 6379 N N . LYS B 1 348 ? 28.82649 7.94194 -51.49629 1.000 23.10520 328 LYS B N 1
ATOM 6380 C CA . LYS B 1 348 ? 30.22403 8.36722 -51.53562 1.000 20.67520 328 LYS B CA 1
ATOM 6381 C C . LYS B 1 348 ? 30.95245 8.14472 -50.21450 1.000 21.46520 328 LYS B C 1
ATOM 6382 O O . LYS B 1 348 ? 32.05521 7.57187 -50.23984 1.000 18.71520 328 LYS B O 1
ATOM 6388 N N . PRO B 1 349 ? 30.42069 8.53304 -49.04876 1.000 21.01262 329 PRO B N 1
ATOM 6389 C CA . PRO B 1 349 ? 31.12445 8.19038 -47.79241 1.000 17.30262 329 PRO B CA 1
ATOM 6390 C C . PRO B 1 349 ? 31.19644 6.69782 -47.50178 1.000 23.71262 329 PRO B C 1
ATOM 6391 O O . PRO B 1 349 ? 32.17599 6.25252 -46.90044 1.000 18.19262 329 PRO B O 1
ATOM 6395 N N . LEU B 1 350 ? 30.21595 5.88528 -47.92287 1.000 16.50574 330 LEU B N 1
ATOM 6396 C CA . LEU B 1 350 ? 30.33818 4.45630 -47.66566 1.000 14.73574 330 LEU B CA 1
ATOM 6397 C C . LEU B 1 350 ? 31.45875 3.83447 -48.49429 1.000 14.66574 330 LEU B C 1
ATOM 6398 O O . LEU B 1 350 ? 32.17602 2.94085 -48.01298 1.000 16.25574 330 LEU B O 1
ATOM 6403 N N . VAL B 1 351 ? 31.57052 4.24385 -49.76569 1.000 17.09872 331 VAL B N 1
ATOM 6404 C CA . VAL B 1 351 ? 32.62800 3.73074 -50.62822 1.000 17.27872 331 VAL B CA 1
ATOM 6405 C C . VAL B 1 351 ? 33.98277 4.15321 -50.07959 1.000 17.42872 331 VAL B C 1
ATOM 6406 O O . VAL B 1 351 ? 34.93248 3.37039 -50.06544 1.000 17.30872 331 VAL B O 1
ATOM 6410 N N . GLU B 1 352 ? 34.05970 5.36722 -49.54558 1.000 16.97119 332 GLU B N 1
ATOM 6411 C CA . GLU B 1 352 ? 35.29812 5.80384 -48.91177 1.000 20.21119 332 GLU B CA 1
ATOM 6412 C C . GLU B 1 352 ? 35.59303 4.98164 -47.66889 1.000 21.13119 332 GLU B C 1
ATOM 6413 O O . GLU B 1 352 ? 36.72241 4.52122 -47.46347 1.000 24.51119 332 GLU B O 1
ATOM 6419 N N . ALA B 1 353 ? 34.59178 4.79260 -46.81219 1.000 18.31420 333 ALA B N 1
ATOM 6420 C CA . ALA B 1 353 ? 34.85649 4.10847 -45.55010 1.000 18.73420 333 ALA B CA 1
ATOM 6421 C C . ALA B 1 353 ? 35.14597 2.62965 -45.75235 1.000 19.30420 333 ALA B C 1
ATOM 6422 O O . ALA B 1 353 ? 36.02506 2.07511 -45.08510 1.000 19.81420 333 ALA B O 1
ATOM 6424 N N . HIS B 1 354 ? 34.41416 1.95938 -46.65263 1.000 13.31808 334 HIS B N 1
ATOM 6425 C CA . HIS B 1 354 ? 34.40520 0.50142 -46.69181 1.000 12.88808 334 HIS B CA 1
ATOM 6426 C C . HIS B 1 354 ? 35.06464 -0.08164 -47.92202 1.000 17.81808 334 HIS B C 1
ATOM 6427 O O . HIS B 1 354 ? 35.22495 -1.30068 -47.99601 1.000 20.20808 334 HIS B O 1
ATOM 6434 N N . GLY B 1 355 ? 35.47781 0.74971 -48.86379 1.000 19.25486 335 GLY B N 1
ATOM 6435 C CA . GLY B 1 355 ? 36.31468 0.28006 -49.94893 1.000 18.91486 335 GLY B CA 1
ATOM 6436 C C . GLY B 1 355 ? 35.50508 -0.06775 -51.18165 1.000 26.15486 335 GLY B C 1
ATOM 6437 O O . GLY B 1 355 ? 34.27451 -0.15699 -51.16201 1.000 19.07486 335 GLY B O 1
ATOM 6438 N N . ASP B 1 356 ? 36.23075 -0.27769 -52.27930 1.000 22.75793 336 ASP B N 1
ATOM 6439 C CA . ASP B 1 356 ? 35.59088 -0.57676 -53.55932 1.000 21.82793 336 ASP B CA 1
ATOM 6440 C C . ASP B 1 356 ? 34.94878 -1.95853 -53.61328 1.000 19.46793 336 ASP B C 1
ATOM 6441 O O . ASP B 1 356 ? 34.22921 -2.24475 -54.58110 1.000 19.41793 336 ASP B O 1
ATOM 6446 N N . GLY B 1 357 ? 35.17828 -2.83242 -52.62100 1.000 14.43672 337 GLY B N 1
ATOM 6447 C CA . GLY B 1 357 ? 34.48780 -4.11208 -52.60145 1.000 21.00672 337 GLY B CA 1
ATOM 6448 C C . GLY B 1 357 ? 32.97661 -4.00870 -52.44689 1.000 16.91672 337 GLY B C 1
ATOM 6449 O O . GLY B 1 357 ? 32.26351 -4.95642 -52.80067 1.000 21.10672 337 GLY B O 1
ATOM 6450 N N . ILE B 1 358 ? 32.46952 -2.88702 -51.93770 1.000 19.93176 338 ILE B N 1
ATOM 6451 C CA . ILE B 1 358 ? 31.01394 -2.76895 -51.80909 1.000 15.41176 338 ILE B CA 1
ATOM 6452 C C . ILE B 1 358 ? 30.34823 -2.29434 -53.09574 1.000 21.43176 338 ILE B C 1
ATOM 6453 O O . ILE B 1 358 ? 29.12606 -2.39314 -53.20988 1.000 16.00176 338 ILE B O 1
ATOM 6458 N N . ILE B 1 359 ? 31.09855 -1.76318 -54.06942 1.000 15.18478 339 ILE B N 1
ATOM 6459 C CA . ILE B 1 359 ? 30.46124 -1.22573 -55.28924 1.000 14.36478 339 ILE B CA 1
ATOM 6460 C C . ILE B 1 359 ? 29.64668 -2.26453 -56.05315 1.000 14.96478 339 ILE B C 1
ATOM 6461 O O . ILE B 1 359 ? 28.53432 -1.92879 -56.49903 1.000 15.08478 339 ILE B O 1
ATOM 6466 N N . PRO B 1 360 ? 30.09891 -3.51671 -56.24946 1.000 14.94694 340 PRO B N 1
ATOM 6467 C CA . PRO B 1 360 ? 29.25583 -4.47905 -56.97898 1.000 18.08694 340 PRO B CA 1
ATOM 6468 C C . PRO B 1 360 ? 27.89665 -4.68817 -56.33910 1.000 14.56694 340 PRO B C 1
ATOM 6469 O O . PRO B 1 360 ? 26.91140 -4.88860 -57.05998 1.000 11.78694 340 PRO B O 1
ATOM 6473 N N . GLU B 1 361 ? 27.82999 -4.62971 -55.01264 1.000 14.14020 341 GLU B N 1
ATOM 6474 C CA . GLU B 1 361 ? 26.55303 -4.76743 -54.31969 1.000 13.97020 341 GLU B CA 1
ATOM 6475 C C . GLU B 1 361 ? 25.66368 -3.54901 -54.52544 1.000 12.60020 341 GLU B C 1
ATOM 6476 O O . GLU B 1 361 ? 24.44239 -3.69804 -54.70006 1.000 14.48020 341 GLU B O 1
ATOM 6482 N N . ILE B 1 362 ? 26.23339 -2.34104 -54.50867 1.000 10.53238 342 ILE B N 1
ATOM 6483 C CA . ILE B 1 362 ? 25.46192 -1.14582 -54.84680 1.000 11.11238 342 ILE B CA 1
ATOM 6484 C C . ILE B 1 362 ? 24.84417 -1.28291 -56.24128 1.000 16.30238 342 ILE B C 1
ATOM 6485 O O . ILE B 1 362 ? 23.64365 -1.02152 -56.44620 1.000 13.48238 342 ILE B O 1
ATOM 6490 N N . VAL B 1 363 ? 25.65098 -1.71115 -57.22182 1.000 14.47889 343 VAL B N 1
ATOM 6491 C CA . VAL B 1 363 ? 25.15077 -1.88976 -58.58802 1.000 11.87889 343 VAL B CA 1
ATOM 6492 C C . VAL B 1 363 ? 24.12513 -3.01420 -58.66020 1.000 12.23889 343 VAL B C 1
ATOM 6493 O O . VAL B 1 363 ? 23.13042 -2.90904 -59.39113 1.000 15.35889 343 VAL B O 1
ATOM 6497 N N . ARG B 1 364 ? 24.33129 -4.10149 -57.90625 1.000 10.56821 344 ARG B N 1
ATOM 6498 C CA . ARG B 1 364 ? 23.39401 -5.21258 -57.97672 1.000 11.17821 344 ARG B CA 1
ATOM 6499 C C . ARG B 1 364 ? 22.02649 -4.79824 -57.44850 1.000 12.40821 344 ARG B C 1
ATOM 6500 O O . ARG B 1 364 ? 20.99151 -5.23293 -57.98022 1.000 12.12821 344 ARG B O 1
ATOM 6508 N N . GLY B 1 365 ? 22.00011 -3.96235 -56.40519 1.000 10.09700 345 GLY B N 1
ATOM 6509 C CA . GLY B 1 365 ? 20.71678 -3.46485 -55.91253 1.000 11.17700 345 GLY B CA 1
ATOM 6510 C C . GLY B 1 365 ? 19.95126 -2.70478 -56.97864 1.000 14.54700 345 GLY B C 1
ATOM 6511 O O . GLY B 1 365 ? 18.73767 -2.87610 -57.13221 1.000 11.95700 345 GLY B O 1
ATOM 6512 N N . ILE B 1 366 ? 20.65420 -1.87645 -57.74727 1.000 12.46616 346 ILE B N 1
ATOM 6513 C CA . ILE B 1 366 ? 20.01659 -1.10515 -58.80655 1.000 11.88616 346 ILE B CA 1
ATOM 6514 C C . ILE B 1 366 ? 19.51799 -2.01965 -59.90951 1.000 12.23616 346 ILE B C 1
ATOM 6515 O O . ILE B 1 366 ? 18.37290 -1.89536 -60.37422 1.000 11.63616 346 ILE B O 1
ATOM 6520 N N . GLU B 1 367 ? 20.35972 -2.95945 -60.33491 1.000 10.20874 347 GLU B N 1
ATOM 6521 C CA . GLU B 1 367 ? 19.97581 -3.79918 -61.45886 1.000 11.18874 347 GLU B CA 1
ATOM 6522 C C . GLU B 1 367 ? 18.87752 -4.78062 -61.06883 1.000 14.73874 347 GLU B C 1
ATOM 6523 O O . GLU B 1 367 ? 17.99571 -5.05960 -61.88978 1.000 12.80874 347 GLU B O 1
ATOM 6529 N N . GLU B 1 368 ? 18.88244 -5.27252 -59.81768 1.000 11.43374 348 GLU B N 1
ATOM 6530 C CA . GLU B 1 368 ? 17.81558 -6.17738 -59.41649 1.000 13.30374 348 GLU B CA 1
ATOM 6531 C C . GLU B 1 368 ? 16.49350 -5.42664 -59.37448 1.000 10.71374 348 GLU B C 1
ATOM 6532 O O . GLU B 1 368 ? 15.47429 -5.93617 -59.84266 1.000 11.38374 348 GLU B O 1
ATOM 6538 N N . TYR B 1 369 ? 16.50400 -4.20283 -58.85786 1.000 12.70620 349 TYR B N 1
ATOM 6539 C CA . TYR B 1 369 ? 15.25500 -3.44853 -58.77482 1.000 8.95620 349 TYR B CA 1
ATOM 6540 C C . TYR B 1 369 ? 14.68350 -3.22281 -60.17004 1.000 12.85620 349 TYR B C 1
ATOM 6541 O O . TYR B 1 369 ? 13.47431 -3.36408 -60.38139 1.000 13.77620 349 TYR B O 1
ATOM 6550 N N . ARG B 1 370 ? 15.54585 -2.88493 -61.13659 1.000 13.11295 350 ARG B N 1
ATOM 6551 C CA . ARG B 1 370 ? 15.06726 -2.64684 -62.50024 1.000 10.99295 350 ARG B CA 1
ATOM 6552 C C . ARG B 1 370 ? 14.45974 -3.89449 -63.11709 1.000 11.43295 350 ARG B C 1
ATOM 6553 O O . ARG B 1 370 ? 13.50307 -3.79936 -63.88261 1.000 16.08295 350 ARG B O 1
ATOM 6561 N N . VAL B 1 371 ? 14.97286 -5.07731 -62.78890 1.000 10.34848 351 VAL B N 1
ATOM 6562 C CA . VAL B 1 371 ? 14.31620 -6.29129 -63.26602 1.000 11.20848 351 VAL B CA 1
ATOM 6563 C C . VAL B 1 371 ? 12.93022 -6.42807 -62.65158 1.000 11.61848 351 VAL B C 1
ATOM 6564 O O . VAL B 1 371 ? 11.95485 -6.78505 -63.33738 1.000 8.20848 351 VAL B O 1
ATOM 6568 N N . LEU B 1 372 ? 12.81221 -6.16196 -61.34808 1.000 11.03012 352 LEU B N 1
ATOM 6569 C CA . LEU B 1 372 ? 11.50790 -6.34117 -60.70776 1.000 10.64012 352 LEU B CA 1
ATOM 6570 C C . LEU B 1 372 ? 10.49706 -5.35932 -61.26029 1.000 12.52012 352 LEU B C 1
ATOM 6571 O O . LEU B 1 372 ? 9.31451 -5.70272 -61.41944 1.000 13.54012 352 LEU B O 1
ATOM 6576 N N . LEU B 1 373 ? 10.95650 -4.15321 -61.60532 1.000 13.28374 353 LEU B N 1
ATOM 6577 C CA . LEU B 1 373 ? 10.06643 -3.15677 -62.17569 1.000 12.90374 353 LEU B CA 1
ATOM 6578 C C . LEU B 1 373 ? 9.56531 -3.58477 -63.55255 1.000 12.26374 353 LEU B C 1
ATOM 6579 O O . LEU B 1 373 ? 8.39502 -3.35685 -63.88689 1.000 11.66374 353 LEU B O 1
ATOM 6584 N N . GLU B 1 374 ? 10.42922 -4.21514 -64.36355 1.000 12.85931 354 GLU B N 1
ATOM 6585 C CA . GLU B 1 374 ? 9.98390 -4.75194 -65.65168 1.000 12.80931 354 GLU B CA 1
ATOM 6586 C C . GLU B 1 374 ? 8.92523 -5.83317 -65.45864 1.000 14.11931 354 GLU B C 1
ATOM 6587 O O . GLU B 1 374 ? 7.98063 -5.94998 -66.25775 1.000 13.91931 354 GLU B O 1
ATOM 6593 N N . ILE B 1 375 ? 9.10220 -6.67754 -64.43750 1.000 12.31852 355 ILE B N 1
ATOM 6594 C CA . ILE B 1 375 ? 8.14294 -7.74009 -64.20284 1.000 9.72852 355 ILE B CA 1
ATOM 6595 C C . ILE B 1 375 ? 6.81870 -7.13465 -63.79754 1.000 8.74852 355 ILE B C 1
ATOM 6596 O O . ILE B 1 375 ? 5.75724 -7.57951 -64.24205 1.000 12.22852 355 ILE B O 1
ATOM 6601 N N . GLY B 1 376 ? 6.86951 -6.10259 -62.95518 1.000 10.29475 356 GLY B N 1
ATOM 6602 C CA . GLY B 1 376 ? 5.64056 -5.46245 -62.51340 1.000 9.85475 356 GLY B CA 1
ATOM 6603 C C . GLY B 1 376 ? 4.91078 -4.78727 -63.66028 1.000 11.79475 356 GLY B C 1
ATOM 6604 O O . GLY B 1 376 ? 3.68044 -4.84348 -63.75218 1.000 13.33475 356 GLY B O 1
ATOM 6605 N N . ASP B 1 377 ? 5.66292 -4.15005 -64.56019 1.000 13.31457 357 ASP B N 1
ATOM 6606 C CA . ASP B 1 377 ? 5.03031 -3.52457 -65.71600 1.000 11.36457 357 ASP B CA 1
ATOM 6607 C C . ASP B 1 377 ? 4.31344 -4.55343 -66.57819 1.000 11.07457 357 ASP B C 1
ATOM 6608 O O . ASP B 1 377 ? 3.18921 -4.30351 -67.04241 1.000 13.85457 357 ASP B O 1
ATOM 6613 N N . PHE B 1 378 ? 4.92579 -5.72190 -66.77760 1.000 12.13394 358 PHE B N 1
ATOM 6614 C CA . PHE B 1 378 ? 4.28637 -6.76716 -67.57593 1.000 10.82394 358 PHE B CA 1
ATOM 6615 C C . PHE B 1 378 ? 3.05084 -7.34633 -66.88231 1.000 11.97394 358 PHE B C 1
ATOM 6616 O O . PHE B 1 378 ? 1.97729 -7.46093 -67.49061 1.000 9.81394 358 PHE B O 1
ATOM 6624 N N . ASP B 1 379 ? 3.18895 -7.73231 -65.61009 1.000 8.94668 359 ASP B N 1
ATOM 6625 C CA . ASP B 1 379 ? 2.0883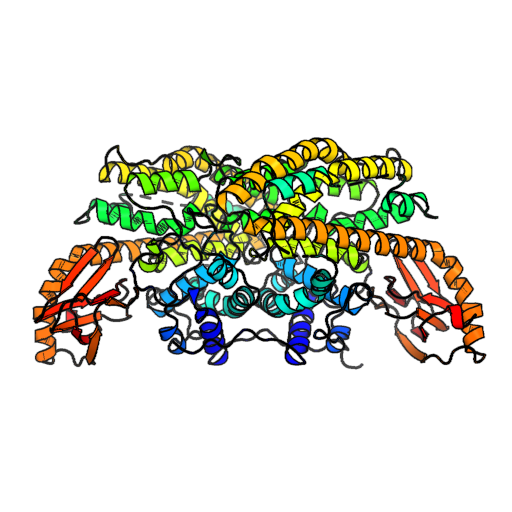1 -8.33315 -64.86506 1.000 10.45668 359 ASP B CA 1
ATOM 6626 C C . ASP B 1 379 ? 0.88105 -7.39040 -64.78430 1.000 9.59668 359 ASP B C 1
ATOM 6627 O O . ASP B 1 379 ? -0.26409 -7.80995 -64.99966 1.000 9.26668 359 ASP B O 1
ATOM 6632 N N . PHE B 1 380 ? 1.12012 -6.10803 -64.49066 1.000 8.50121 360 PHE B N 1
ATOM 6633 C CA . PHE B 1 380 ? 0.00189 -5.17452 -64.36885 1.000 9.07121 360 PHE B CA 1
ATOM 6634 C C . PHE B 1 380 ? -0.66745 -4.95160 -65.72432 1.000 9.24121 360 PHE B C 1
ATOM 6635 O O . PHE B 1 380 ? -1.90568 -4.94978 -65.82694 1.000 11.34121 360 PHE B O 1
ATOM 6643 N N . SER B 1 381 ? 0.14412 -4.74962 -66.76724 1.000 6.24339 361 SER B N 1
ATOM 6644 C CA . SER B 1 381 ? -0.38576 -4.62325 -68.12173 1.000 10.67339 361 SER B CA 1
ATOM 6645 C C . SER B 1 381 ? -1.26179 -5.82106 -68.48621 1.000 13.45339 361 SER B C 1
ATOM 6646 O O . SER B 1 381 ? -2.34603 -5.66400 -69.05058 1.000 11.30339 361 SER B O 1
ATOM 6649 N N . GLU B 1 382 ? -0.77788 -7.03141 -68.18620 1.000 10.04870 362 GLU B N 1
ATOM 6650 C CA . GLU B 1 382 ? -1.50898 -8.25912 -68.49834 1.000 11.45870 362 GLU B CA 1
ATOM 6651 C C . GLU B 1 382 ? -2.81340 -8.33821 -67.72168 1.000 9.51870 362 GLU B C 1
ATOM 6652 O O . GLU B 1 382 ? -3.83394 -8.74621 -68.26767 1.000 11.21870 362 GLU B O 1
ATOM 6658 N N . GLN B 1 383 ? -2.79227 -7.94163 -66.43793 1.000 8.91706 363 GLN B N 1
ATOM 6659 C CA . GLN B 1 383 ? -4.00666 -8.03054 -65.62350 1.000 7.58706 363 GLN B CA 1
ATOM 6660 C C . GLN B 1 383 ? -5.07605 -7.06311 -66.09863 1.000 11.27706 363 GLN B C 1
ATOM 6661 O O . GLN B 1 383 ? -6.25926 -7.42123 -66.13528 1.000 10.56706 363 GLN B O 1
ATOM 6667 N N . ILE B 1 384 ? -4.67874 -5.84476 -66.49018 1.000 7.89055 364 ILE B N 1
ATOM 6668 C CA . ILE B 1 384 ? -5.67254 -4.88291 -66.96840 1.000 7.03055 364 ILE B CA 1
ATOM 6669 C C . ILE B 1 384 ? -6.27004 -5.37242 -68.28553 1.000 9.44055 364 ILE B C 1
ATOM 6670 O O . ILE B 1 384 ? -7.48154 -5.29303 -68.49402 1.000 10.31055 364 ILE B O 1
ATOM 6675 N N . ALA B 1 385 ? -5.42179 -5.87598 -69.18429 1.000 8.60651 365 ALA B N 1
ATOM 6676 C CA . ALA B 1 385 ? -5.91697 -6.44286 -70.44567 1.000 12.95651 365 ALA B CA 1
ATOM 6677 C C . ALA B 1 385 ? -6.90958 -7.57125 -70.19181 1.000 10.65651 365 ALA B C 1
ATOM 6678 O O . ALA B 1 385 ? -7.96536 -7.65703 -70.85037 1.000 12.83651 365 ALA B O 1
ATOM 6680 N N . TRP B 1 386 ? -6.60559 -8.43280 -69.21122 1.000 9.44636 366 TRP B N 1
ATOM 6681 C CA . TRP B 1 386 ? -7.48805 -9.55559 -68.85590 1.000 10.58636 366 TRP B CA 1
ATOM 6682 C C . TRP B 1 386 ? -8.80999 -9.07393 -68.24494 1.000 10.46636 366 TRP B C 1
ATOM 6683 O O . TRP B 1 386 ? -9.88426 -9.62058 -68.55278 1.000 12.00636 366 TRP B O 1
ATOM 6694 N N . MET B 1 387 ? -8.76672 -8.04685 -67.39265 1.000 10.32568 367 MET B N 1
ATOM 6695 C CA . MET B 1 387 ? -10.00321 -7.48709 -66.86865 1.000 10.87568 367 MET B CA 1
ATOM 6696 C C . MET B 1 387 ? -10.83800 -6.88086 -67.99882 1.000 10.78568 367 MET B C 1
ATOM 6697 O O . MET B 1 387 ? -12.04147 -7.13173 -68.08373 1.000 11.14568 367 MET B O 1
ATOM 6702 N N . ASP B 1 388 ? -10.20485 -6.13025 -68.90352 1.000 10.43165 368 ASP B N 1
ATOM 6703 C CA . ASP B 1 388 ? -10.96171 -5.46387 -69.96207 1.000 13.60165 368 ASP B CA 1
ATOM 6704 C C . ASP B 1 388 ? -11.54960 -6.46051 -70.94416 1.000 13.91165 368 ASP B C 1
ATOM 6705 O O . ASP B 1 388 ? -12.58381 -6.18283 -71.57069 1.000 19.64165 368 ASP B O 1
ATOM 6710 N N . ALA B 1 389 ? -10.91788 -7.61529 -71.09194 1.000 11.11196 369 ALA B N 1
ATOM 6711 C CA . ALA B 1 389 ? -11.34085 -8.60949 -72.07215 1.000 16.36196 369 ALA B CA 1
ATOM 6712 C C . ALA B 1 389 ? -12.40073 -9.56991 -71.54927 1.000 18.85196 369 ALA B C 1
ATOM 6713 O O . ALA B 1 389 ? -12.80565 -10.47343 -72.29244 1.000 15.41196 369 ALA B O 1
ATOM 6715 N N . GLN B 1 390 ? -12.89610 -9.38145 -70.32449 1.000 11.95364 370 GLN B N 1
ATOM 6716 C CA . GLN B 1 390 ? -13.83976 -10.34288 -69.74820 1.000 11.81364 370 GLN B CA 1
ATOM 6717 C C . GLN B 1 390 ? -15.04507 -10.61853 -70.63107 1.000 19.32364 370 GLN B C 1
ATOM 6718 O O . GLN B 1 390 ? -15.44127 -11.79513 -70.71951 1.000 17.09364 370 GLN B O 1
ATOM 6724 N N . PRO B 1 391 ? -15.67968 -9.62355 -71.27262 1.000 15.90801 371 PRO B N 1
ATOM 6725 C CA . PRO B 1 391 ? -16.84925 -9.95412 -72.10807 1.000 16.67801 371 PRO B CA 1
ATOM 6726 C C . PRO B 1 391 ? -16.47035 -10.86121 -73.26358 1.000 17.75801 371 PRO B C 1
ATOM 6727 O O . PRO B 1 391 ? -17.19624 -11.82089 -73.56477 1.000 23.30801 371 PRO B O 1
ATOM 6731 N N . GLU B 1 392 ? -15.32779 -10.60345 -73.88874 1.000 16.04757 372 GLU B N 1
ATOM 6732 C CA . GLU B 1 392 ? -14.90643 -11.38515 -75.04017 1.000 16.99757 372 GLU B CA 1
ATOM 6733 C C . GLU B 1 392 ? -14.46325 -12.77462 -74.61806 1.000 17.88757 372 GLU B C 1
ATOM 6734 O O . GLU B 1 392 ? -14.64627 -13.74687 -75.37084 1.000 17.94757 372 GLU B O 1
ATOM 6740 N N . LEU B 1 393 ? -13.87613 -12.89565 -73.41651 1.000 15.30889 373 LEU B N 1
ATOM 6741 C CA . LEU B 1 393 ? -13.47509 -14.22528 -72.97266 1.000 11.68889 373 LEU B CA 1
ATOM 6742 C C . LEU B 1 393 ? -14.66516 -15.05015 -72.49913 1.000 15.59889 373 LEU B C 1
ATOM 6743 O O . LEU B 1 393 ? -14.58585 -16.28733 -72.49706 1.000 18.35889 373 LEU B O 1
ATOM 6748 N N . LYS B 1 394 ? -15.73983 -14.40340 -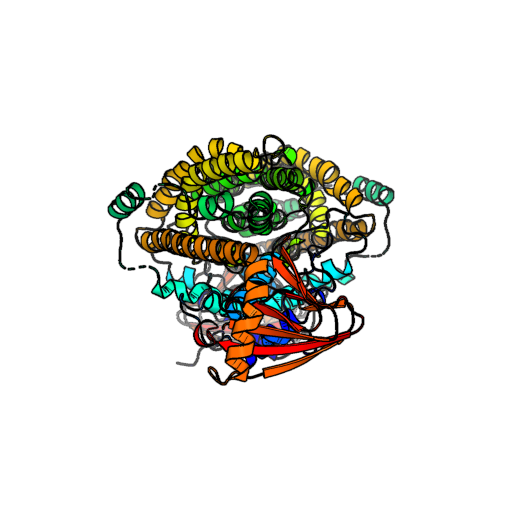72.05186 1.000 15.65418 374 LYS B N 1
ATOM 6749 C CA . LYS B 1 394 ? -16.97513 -15.13604 -71.80909 1.000 17.55418 374 LYS B CA 1
ATOM 6750 C C . LYS B 1 394 ? -17.53738 -15.67095 -73.12673 1.000 19.44418 374 LYS B C 1
ATOM 6751 O O . LYS B 1 394 ? -18.00228 -16.81565 -73.18935 1.000 20.14418 374 LYS B O 1
ATOM 6757 N N . LYS B 1 395 ? -17.45250 -14.87624 -74.20154 1.000 18.36490 375 LYS B N 1
ATOM 6758 C CA . LYS B 1 395 ? -17.93980 -15.33710 -75.50671 1.000 23.97490 375 LYS B CA 1
ATOM 6759 C C . LYS B 1 395 ? -17.07371 -16.45827 -76.06450 1.000 24.59490 375 LYS B C 1
ATOM 6760 O O . LYS B 1 395 ? -17.59115 -17.42994 -76.62486 1.000 26.47490 375 LYS B O 1
ATOM 6766 N N . LEU B 1 396 ? -15.75107 -16.32948 -75.93529 1.000 20.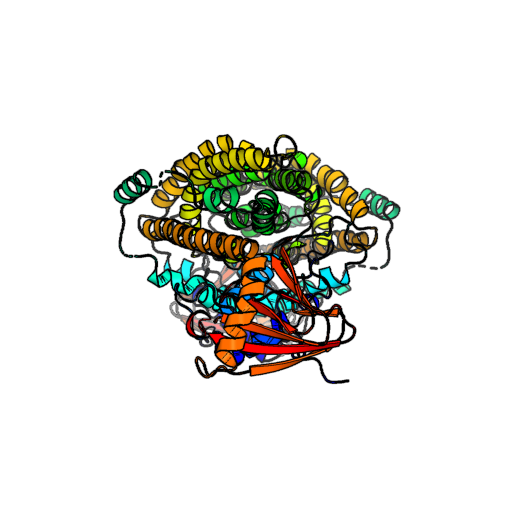94343 376 LEU B N 1
ATOM 6767 C CA . LEU B 1 396 ? -14.81080 -17.30945 -76.45208 1.000 22.39343 376 LEU B CA 1
ATOM 6768 C C . LEU B 1 396 ? -14.95924 -18.68081 -75.78874 1.000 18.37343 376 LEU B C 1
ATOM 6769 O O . LEU B 1 396 ? -14.41631 -19.67060 -76.31174 1.000 24.30343 376 LEU B O 1
ATOM 6774 N N . HIS B 1 397 ? -15.67475 -18.77036 -74.65870 1.000 17.48044 377 HIS B N 1
ATOM 6775 C CA . HIS B 1 397 ? -15.96807 -20.06707 -74.05846 1.000 23.21044 377 HIS B CA 1
ATOM 6776 C C . HIS B 1 397 ? -16.74046 -20.96336 -75.01708 1.000 27.32044 377 HIS B C 1
ATOM 6777 O O . HIS B 1 397 ? -16.56772 -22.18467 -74.98611 1.000 22.74044 377 HIS B O 1
ATOM 6784 N N . ASP B 1 398 ? -17.62724 -20.38154 -75.83735 1.000 28.60930 378 ASP B N 1
ATOM 6785 C CA . ASP B 1 398 ? -18.42677 -21.19724 -76.75161 1.000 31.32930 378 ASP B CA 1
ATOM 6786 C C . ASP B 1 398 ? -17.55138 -21.90935 -77.76932 1.000 25.24930 378 ASP B C 1
ATOM 6787 O O . ASP B 1 398 ? -17.63753 -23.14624 -77.86268 1.000 25.59930 378 ASP B O 1
ATOM 6792 N N . PRO B 1 399 ? -16.68829 -21.22770 -78.53744 1.000 27.08898 379 PRO B N 1
ATOM 6793 C CA . PRO B 1 399 ? -15.84659 -21.97059 -79.49202 1.000 27.14898 379 PRO B CA 1
ATOM 6794 C C . PRO B 1 399 ? -14.75078 -22.79547 -78.83688 1.000 30.82898 379 PRO B C 1
ATOM 6795 O O . PRO B 1 399 ? -14.34338 -23.81328 -79.41049 1.000 25.84898 379 PRO B O 1
ATOM 6799 N N . VAL B 1 400 ? -14.26000 -22.42196 -77.65120 1.000 24.31580 380 VAL B N 1
ATOM 6800 C CA . VAL B 1 400 ? -13.30180 -23.29718 -76.97774 1.000 20.37580 380 VAL B CA 1
ATOM 6801 C C . VAL B 1 400 ? -13.99315 -24.57817 -76.51447 1.000 21.69580 380 VAL B C 1
ATOM 6802 O O . VAL B 1 400 ? -13.47802 -25.68441 -76.72162 1.000 29.47580 380 VAL B O 1
ATOM 6806 N N . PHE B 1 401 ? -15.16839 -24.44587 -75.88370 1.000 22.93100 381 PHE B N 1
ATOM 6807 C CA . PHE B 1 401 ? -15.92561 -25.60707 -75.41078 1.000 24.00100 381 PHE B CA 1
ATOM 6808 C C . PHE B 1 401 ? -16.26633 -26.53100 -76.57333 1.000 30.10100 381 PHE B C 1
ATOM 6809 O O . PHE B 1 401 ? -16.08128 -27.75035 -76.48690 1.000 27.74100 381 PHE B O 1
ATOM 6817 N N . GLU B 1 402 ? -16.75155 -25.94674 -77.67603 1.000 25.35875 382 GLU B N 1
ATOM 6818 C CA . GLU B 1 402 ? -17.04322 -26.71102 -78.88425 1.000 33.06875 382 GLU B CA 1
ATOM 6819 C C . GLU B 1 402 ? -15.79219 -27.39867 -79.40854 1.000 33.82875 382 GLU B C 1
ATOM 6820 O O . GLU B 1 402 ? -15.84286 -28.56472 -79.81898 1.000 37.51875 382 GLU B O 1
ATOM 6826 N N . GLY B 1 403 ? -14.65388 -26.70167 -79.38446 1.000 36.20274 383 GLY B N 1
ATOM 6827 C CA . GLY B 1 403 ? -13.40286 -27.32469 -79.78087 1.000 26.42274 383 GLY B CA 1
ATOM 6828 C C . GLY B 1 403 ? -13.04505 -28.52557 -78.92826 1.000 36.14274 383 GLY B C 1
ATOM 6829 O O . GLY B 1 403 ? -12.42966 -29.48114 -79.41432 1.000 38.98274 383 GLY B O 1
ATOM 6830 N N . LEU B 1 404 ? -13.42579 -28.49845 -77.64996 1.000 29.55501 384 LEU B N 1
ATOM 6831 C CA . LEU B 1 404 ? -13.21909 -29.64818 -76.77593 1.000 34.88501 384 LEU B CA 1
ATOM 6832 C C . LEU B 1 404 ? -14.21687 -30.77015 -77.06164 1.000 43.60501 384 LEU B C 1
ATOM 6833 O O . LEU B 1 404 ? -13.86836 -31.94958 -76.95144 1.000 41.92501 384 LEU B O 1
ATOM 6838 N N . LYS B 1 405 ? -15.47312 -30.42859 -77.38388 1.000 40.89547 385 LYS B N 1
ATOM 6839 C CA . LYS B 1 405 ? -16.43435 -31.46037 -77.77797 1.000 43.12547 385 LYS B CA 1
ATOM 6840 C C . LYS B 1 405 ? -15.96322 -32.19687 -79.02423 1.000 46.43547 385 LYS B C 1
ATOM 6841 O O . LYS B 1 405 ? -16.20940 -33.40260 -79.17406 1.000 48.12547 385 LYS B O 1
ATOM 6847 N N . GLN B 1 406 ? -15.26858 -31.49289 -79.91676 1.000 39.57340 386 GLN B N 1
ATOM 6848 C CA . GLN B 1 406 ? -14.50442 -32.11861 -80.98575 1.000 43.53340 386 GLN B CA 1
ATOM 6849 C C . GLN B 1 406 ? -13.29784 -32.82652 -80.37888 1.000 42.97340 386 GLN B C 1
ATOM 6850 O O . GLN B 1 406 ? -13.34078 -33.25786 -79.22536 1.000 49.61340 386 GLN B O 1
ATOM 6856 N N . GLY B 1 407 ? -12.21122 -32.95585 -81.12283 1.000 47.34541 387 GLY B N 1
ATOM 6857 C CA . GLY B 1 407 ? -11.08411 -33.65459 -80.54044 1.000 41.81541 387 GLY B CA 1
ATOM 6858 C C . GLY B 1 407 ? -9.86371 -32.78262 -80.36495 1.000 50.82541 387 GLY B C 1
ATOM 6859 O O . GLY B 1 407 ? -8.82217 -33.26331 -79.90897 1.000 54.93541 387 GLY B O 1
ATOM 6860 N N . LYS B 1 408 ? -10.00870 -31.48842 -80.68185 1.000 43.26166 388 LYS B N 1
ATOM 6861 C CA . LYS B 1 408 ? -8.85658 -30.63060 -80.95794 1.000 46.37166 388 LYS B CA 1
ATOM 6862 C C . LYS B 1 408 ? -7.83772 -30.63497 -79.82657 1.000 45.55166 388 LYS B C 1
ATOM 6863 O O . LYS B 1 408 ? -6.62693 -30.58851 -80.07438 1.000 45.30166 388 LYS B O 1
ATOM 6869 N N . VAL B 1 409 ? -8.30159 -30.67809 -78.58054 1.000 48.72510 389 VAL B N 1
ATOM 6870 C CA . VAL B 1 409 ? -7.43577 -30.84654 -77.41837 1.000 50.03510 389 VAL B CA 1
ATOM 6871 C C . VAL B 1 409 ? -8.07612 -31.88903 -76.51464 1.000 45.39510 389 VAL B C 1
ATOM 6872 O O . VAL B 1 409 ? -9.30154 -31.90763 -76.34251 1.000 44.94510 389 VAL B O 1
ATOM 6876 N N . ASP B 1 410 ? -7.25332 -32.77445 -75.96029 1.000 39.76139 390 ASP B N 1
ATOM 6877 C CA . ASP B 1 410 ? -7.71148 -33.73415 -74.96066 1.000 52.61139 390 ASP B CA 1
ATOM 6878 C C . ASP B 1 410 ? -7.19444 -33.23672 -73.61277 1.000 43.08139 390 ASP B C 1
ATOM 6879 O O . ASP B 1 410 ? -6.05299 -33.49938 -73.22343 1.000 46.85139 390 ASP B O 1
ATOM 6884 N N . ALA B 1 411 ? -8.03622 -32.50283 -72.92621 1.000 40.54794 391 ALA B N 1
ATOM 6885 C CA . ALA B 1 411 ? -7.72216 -31.77109 -71.71899 1.000 39.34794 391 ALA B CA 1
ATOM 6886 C C . ALA B 1 411 ? -8.30623 -32.46710 -70.49802 1.000 29.47794 391 ALA B C 1
ATOM 6887 O O . ALA B 1 411 ? -9.45475 -32.92387 -70.54066 1.000 31.59794 391 ALA B O 1
ATOM 6889 N N . PRO B 1 412 ? -7.54009 -32.58542 -69.41416 1.000 24.59547 392 PRO B N 1
ATOM 6890 C CA . PRO B 1 412 ? -8.10521 -33.11853 -68.17008 1.000 30.07547 392 PRO B CA 1
ATOM 6891 C C . PRO B 1 412 ? -9.28521 -32.28234 -67.70708 1.000 31.74547 392 PRO B C 1
ATOM 6892 O O . PRO B 1 412 ? -9.26963 -31.05171 -67.79158 1.000 31.21547 392 PRO B O 1
ATOM 6896 N N . VAL B 1 413 ? -10.32494 -32.96028 -67.22531 1.000 25.38016 393 VAL B N 1
ATOM 6897 C CA . VAL B 1 413 ? -11.53935 -32.29980 -66.76166 1.000 27.31016 393 VAL B CA 1
ATOM 6898 C C . VAL B 1 413 ? -11.73770 -32.59952 -65.28123 1.000 34.11016 393 VAL B C 1
ATOM 6899 O O . VAL B 1 413 ? -11.67626 -33.75564 -64.85703 1.000 35.01016 393 VAL B O 1
ATOM 6903 N N . ALA B 1 414 ? -11.96389 -31.55582 -64.50115 1.000 24.03289 394 ALA B N 1
ATOM 6904 C CA . ALA B 1 414 ? -12.34043 -31.67225 -63.10869 1.000 21.65289 394 ALA B CA 1
ATOM 6905 C C . ALA B 1 414 ? -13.80999 -31.31125 -62.97410 1.000 25.12289 394 ALA B C 1
ATOM 6906 O O . ALA B 1 414 ? -14.29259 -30.36763 -63.60594 1.000 23.72289 394 ALA B O 1
ATOM 6908 N N . HIS B 1 415 ? -14.52900 -32.09417 -62.17911 1.000 25.79235 395 HIS B N 1
ATOM 6909 C CA . HIS B 1 415 ? -15.95049 -31.89052 -61.93626 1.000 29.34235 395 HIS B CA 1
ATOM 6910 C C . HIS B 1 415 ? -16.11916 -31.37489 -60.51610 1.000 26.38235 395 HIS B C 1
ATOM 6911 O O . HIS B 1 415 ? -15.55982 -31.95292 -59.57083 1.000 28.98235 395 HIS B O 1
ATOM 6918 N N . LEU B 1 416 ? -16.88026 -30.29009 -60.37223 1.000 24.01708 396 LEU B N 1
ATOM 6919 C CA . LEU B 1 416 ? -17.02590 -29.59447 -59.10238 1.000 29.18708 396 LEU B CA 1
ATOM 6920 C C . LEU B 1 416 ? -18.49529 -29.33174 -58.81006 1.000 26.26708 396 LEU B C 1
ATOM 6921 O O . LEU B 1 416 ? -19.28732 -29.06239 -59.71558 1.000 28.63708 396 LEU B O 1
ATOM 6926 N N . VAL B 1 417 ? -18.84974 -29.46282 -57.53182 1.000 22.84866 397 VAL B N 1
ATOM 6927 C CA . VAL B 1 417 ? -20.15855 -29.09837 -57.01136 1.000 24.04866 397 VAL B CA 1
ATOM 6928 C C . VAL B 1 417 ? -19.90013 -28.35764 -55.70936 1.000 30.18866 397 VAL B C 1
ATOM 6929 O O . VAL B 1 417 ? -19.34886 -28.93402 -54.76370 1.000 31.98866 397 VAL B O 1
ATOM 6933 N N . GLU B 1 418 ? -20.25185 -27.07372 -55.67228 1.000 33.37698 398 GLU B N 1
ATOM 6934 C CA . GLU B 1 418 ? -19.94080 -26.24986 -54.51587 1.000 34.67698 398 GLU B CA 1
ATOM 6935 C C . GLU B 1 418 ? -21.18816 -25.52952 -54.02102 1.000 28.66698 398 GLU B C 1
ATOM 6936 O O . GLU B 1 418 ? -22.05014 -25.13626 -54.81854 1.000 25.57698 398 GLU B O 1
ATOM 6942 N N . PRO B 1 419 ? -21.31604 -25.35463 -52.70732 1.000 26.51008 399 PRO B N 1
ATOM 6943 C CA . PRO B 1 419 ? -22.50697 -24.70189 -52.15613 1.000 31.89008 399 PRO B CA 1
ATOM 6944 C C . PRO B 1 419 ? -22.45551 -23.18657 -52.32232 1.000 34.39008 399 PRO B C 1
ATOM 6945 O O . PRO B 1 419 ? -21.40370 -22.59785 -52.57154 1.000 32.46008 399 PRO B O 1
ATOM 6949 N N . ARG B 1 420 ? -23.62746 -22.56401 -52.17955 1.000 19.61949 400 ARG B N 1
ATOM 6950 C CA . ARG B 1 420 ? -23.71923 -21.10376 -52.09230 1.000 26.95949 400 ARG B CA 1
ATOM 6951 C C . ARG B 1 420 ? -22.72126 -20.54050 -51.07717 1.000 30.84949 400 ARG B C 1
ATOM 6952 O O . ARG B 1 420 ? -22.53238 -21.08931 -49.98180 1.000 25.34949 400 ARG B O 1
ATOM 6960 N N . GLY B 1 421 ? -22.05262 -19.44730 -51.46394 1.000 22.73752 401 GLY B N 1
ATOM 6961 C CA . GLY B 1 421 ? -21.10942 -18.79435 -50.58231 1.000 20.72752 401 GLY B CA 1
ATOM 6962 C C . GLY B 1 421 ? -19.73887 -19.42977 -50.48206 1.000 25.52752 401 GLY B C 1
ATOM 6963 O O . GLY B 1 421 ? -18.88913 -18.92751 -49.72394 1.000 19.79752 401 GLY B O 1
ATOM 6964 N N . GLU B 1 422 ? -19.48861 -20.53695 -51.17196 1.000 20.60763 402 GLU B N 1
ATOM 6965 C CA . GLU B 1 422 ? -18.13235 -21.06272 -51.16434 1.000 22.21763 402 GLU B CA 1
ATOM 6966 C C . GLU B 1 422 ? -17.33963 -20.15155 -52.08349 1.000 29.36763 402 GLU B C 1
ATOM 6967 O O . GLU B 1 422 ? -17.50040 -20.17826 -53.30579 1.000 27.03763 402 GLU B O 1
ATOM 6973 N N . LEU B 1 423 ? -16.55754 -19.27175 -51.47976 1.000 21.86670 403 LEU B N 1
ATOM 6974 C CA . LEU B 1 423 ? -15.80327 -18.26784 -52.20963 1.000 19.55670 403 LEU B CA 1
ATOM 6975 C C . LEU B 1 423 ? -14.38722 -18.80367 -52.32018 1.000 13.07670 403 LEU B C 1
ATOM 6976 O O . LEU B 1 423 ? -13.69629 -18.93702 -51.30749 1.000 15.00670 403 LEU B O 1
ATOM 6981 N N . SER B 1 424 ? -13.95493 -19.09747 -53.54048 1.000 13.43543 404 SER B N 1
ATOM 6982 C CA . SER B 1 424 ? -12.56304 -19.44411 -53.80051 1.000 11.42543 404 SER B CA 1
ATOM 6983 C C . SER B 1 424 ? -11.73132 -18.16151 -53.84944 1.000 9.22543 404 SER B C 1
ATOM 6984 O O . SER B 1 424 ? -11.89327 -17.32699 -54.74021 1.000 12.37543 404 SER B O 1
ATOM 6987 N N . ASN B 1 425 ? -10.87095 -17.98812 -52.84788 1.000 9.85126 405 ASN B N 1
ATOM 6988 C CA . ASN B 1 425 ? -10.08283 -16.76894 -52.75649 1.000 6.61126 405 ASN B CA 1
ATOM 6989 C C . ASN B 1 425 ? -9.16992 -16.69755 -53.97605 1.000 10.74126 405 ASN B C 1
ATOM 6990 O O . ASN B 1 425 ? -8.82019 -17.72208 -54.57810 1.000 9.99126 405 ASN B O 1
ATOM 6995 N N . THR B 1 426 ? -8.75831 -15.47561 -54.33492 1.000 8.47215 406 THR B N 1
ATOM 6996 C CA . THR B 1 426 ? -8.09924 -15.28050 -55.62342 1.000 9.47215 406 THR B CA 1
ATOM 6997 C C . THR B 1 426 ? -6.76538 -16.01442 -55.71393 1.000 10.35215 406 THR B C 1
ATOM 6998 O O . THR B 1 426 ? -6.06636 -16.25378 -54.71999 1.000 8.32215 406 THR B O 1
ATOM 7002 N N . HIS B 1 427 ? -6.46353 -16.43979 -56.93232 1.000 7.72542 407 HIS B N 1
ATOM 7003 C CA . HIS B 1 427 ? -5.30658 -17.27944 -57.20540 1.000 7.81542 407 HIS B CA 1
ATOM 7004 C C . HIS B 1 427 ? -5.04677 -17.19836 -58.70149 1.000 8.51542 407 HIS B C 1
ATOM 7005 O O . HIS B 1 427 ? -5.67212 -16.40813 -59.42349 1.000 8.81542 407 HIS B O 1
ATOM 7012 N N . CYS B 1 428 ? -4.12573 -18.02926 -59.17982 1.000 8.17341 408 CYS B N 1
ATOM 7013 C CA . CYS B 1 428 ? -3.99208 -18.23227 -60.61334 1.000 9.32341 408 CYS B CA 1
ATOM 7014 C C . CYS B 1 428 ? -3.58827 -19.65975 -60.91089 1.000 12.94341 408 CYS B C 1
ATOM 7015 O O . CYS B 1 428 ? -3.30113 -20.45830 -60.00878 1.000 12.60341 408 CYS B O 1
ATOM 7018 N N . HIS B 1 429 ? -3.57182 -19.98046 -62.20736 1.000 10.18061 409 HIS B N 1
ATOM 7019 C CA . HIS B 1 429 ? -3.15440 -21.28179 -62.69320 1.000 9.81061 409 HIS B CA 1
ATOM 7020 C C . HIS B 1 429 ? -2.03507 -21.10620 -63.70093 1.000 17.66061 409 HIS B C 1
ATOM 7021 O O . HIS B 1 429 ? -1.90315 -20.05642 -64.32468 1.000 13.36061 409 HIS B O 1
ATOM 7028 N N . ASP B 1 430 ? -1.21120 -22.15052 -63.85681 1.000 12.68809 410 ASP B N 1
ATOM 7029 C CA . ASP B 1 430 ? -0.03606 -22.04976 -64.70000 1.000 10.77809 410 ASP B CA 1
ATOM 7030 C C . ASP B 1 430 ? -0.33259 -22.40031 -66.15779 1.000 14.66809 410 ASP B C 1
ATOM 7031 O O . ASP B 1 430 ? 0.53434 -22.19760 -67.01956 1.000 16.67809 410 ASP B O 1
ATOM 7036 N N . GLY B 1 431 ? -1.53361 -22.91015 -66.44522 1.000 14.43962 411 GLY B N 1
ATOM 7037 C CA . GLY B 1 431 ? -2.00762 -23.02755 -67.81169 1.000 17.23962 411 GLY B CA 1
ATOM 7038 C C . GLY B 1 431 ? -3.39422 -22.42512 -67.96115 1.000 14.55962 411 GLY B C 1
ATOM 7039 O O . GLY B 1 431 ? -4.06236 -22.09574 -66.97337 1.000 14.53962 411 GLY B O 1
ATOM 7040 N N . ASP B 1 432 ? -3.81827 -22.26436 -69.21575 1.000 13.97036 412 ASP B N 1
ATOM 7041 C CA . ASP B 1 432 ? -5.16501 -21.77888 -69.45331 1.000 12.26036 412 ASP B CA 1
ATOM 7042 C C . ASP B 1 432 ? -6.18850 -22.83298 -69.03371 1.000 16.56036 412 ASP B C 1
ATOM 7043 O O . ASP B 1 432 ? -5.95887 -24.03947 -69.16255 1.000 19.37036 412 ASP B O 1
ATOM 7048 N N . GLU B 1 433 ? -7.32578 -22.37332 -68.53666 1.000 12.08589 413 GLU B N 1
ATOM 7049 C CA . GLU B 1 433 ? -8.41943 -23.25602 -68.15389 1.000 16.08589 413 GLU B CA 1
ATOM 7050 C C . GLU B 1 433 ? -9.69041 -22.78462 -68.83461 1.000 18.10589 413 GLU B C 1
ATOM 7051 O O . GLU B 1 433 ? -9.85054 -21.60538 -69.15398 1.000 17.83589 413 GLU B O 1
ATOM 7057 N N . LEU B 1 434 ? -10.59472 -23.71863 -69.07711 1.000 17.22173 414 LEU B N 1
ATOM 7058 C CA . LEU B 1 434 ? -11.94162 -23.37682 -69.49951 1.000 18.40173 414 LEU B CA 1
ATOM 7059 C C . LEU B 1 434 ? -12.88119 -23.71538 -68.35582 1.000 18.35173 414 LEU B C 1
ATOM 7060 O O . LEU B 1 434 ? -12.90691 -24.86098 -67.89601 1.000 19.16173 414 LEU B O 1
ATOM 7065 N N . CYS B 1 435 ? -13.60082 -22.71782 -67.85394 1.000 17.35241 415 CYS B N 1
ATOM 7066 C CA . CYS B 1 435 ? -14.59643 -22.93701 -66.82192 1.000 20.56241 415 CYS B CA 1
ATOM 7067 C C . CYS B 1 435 ? -15.95322 -22.99320 -67.51359 1.000 17.77241 415 CYS B C 1
ATOM 7068 O O . CYS B 1 435 ? -16.32446 -22.06361 -68.23834 1.000 21.40241 415 CYS B O 1
ATOM 7071 N N . HIS B 1 436 ? -16.68383 -24.09877 -67.31068 1.000 22.06891 416 HIS B N 1
ATOM 7072 C CA . HIS B 1 436 ? -17.99225 -24.31264 -67.91495 1.000 19.98891 416 HIS B CA 1
ATOM 7073 C C . HIS B 1 436 ? -19.01692 -24.59796 -66.82082 1.000 14.72891 416 HIS B C 1
ATOM 7074 O O . HIS B 1 436 ? -18.84577 -25.53958 -66.04197 1.000 24.31891 416 HIS B O 1
ATOM 7081 N N . ILE B 1 437 ? -20.07313 -23.79673 -66.76638 1.000 19.66408 417 ILE B N 1
ATOM 7082 C CA . ILE B 1 437 ? -21.12181 -23.96487 -65.76406 1.000 16.90408 417 ILE B CA 1
ATOM 7083 C C . ILE B 1 437 ? -22.17901 -24.93083 -66.30209 1.000 23.39408 417 ILE B C 1
ATOM 7084 O O . ILE B 1 437 ? -22.78380 -24.68005 -67.35295 1.000 26.21408 417 ILE B O 1
ATOM 7089 N N . VAL B 1 438 ? -22.41256 -26.02743 -65.58677 1.000 21.52601 418 VAL B N 1
ATOM 7090 C CA . VAL B 1 438 ? -23.51226 -26.90119 -65.99891 1.000 31.85601 418 VAL B CA 1
ATOM 7091 C C . VAL B 1 438 ? -24.82559 -26.52042 -65.31977 1.000 28.00601 418 VAL B C 1
ATOM 7092 O O . VAL B 1 438 ? -25.88287 -26.58937 -65.94344 1.000 28.61601 418 VAL B O 1
ATOM 7096 N N . SER B 1 439 ? -24.80968 -26.12993 -64.04593 1.000 25.30378 419 SER B N 1
ATOM 7097 C CA . SER B 1 439 ? -26.01892 -25.60098 -63.41750 1.000 35.59378 419 SER B CA 1
ATOM 7098 C C . SER B 1 439 ? -25.65038 -24.70345 -62.24038 1.000 32.19378 419 SER B C 1
ATOM 7099 O O . SER B 1 439 ? -24.59887 -24.87975 -61.61025 1.000 27.85378 419 SER B O 1
ATOM 7102 N N . GLY B 1 440 ? -26.54206 -23.76731 -61.93406 1.000 32.15857 420 GLY B N 1
ATOM 7103 C CA . GLY B 1 440 ? -26.30423 -22.79190 -60.88509 1.000 29.10857 420 GLY B CA 1
ATOM 7104 C C . GLY B 1 440 ? -25.81950 -21.45939 -61.42202 1.000 31.33857 420 GLY B C 1
ATOM 7105 O O . GLY B 1 440 ? -25.92247 -21.14718 -62.60893 1.000 22.89857 420 GLY B O 1
ATOM 7106 N N . THR B 1 441 ? -25.26573 -20.65889 -60.51342 1.000 31.43011 421 THR B N 1
ATOM 7107 C CA . THR B 1 441 ? -24.78948 -19.32206 -60.85157 1.000 26.91011 421 THR B CA 1
ATOM 7108 C C . THR B 1 441 ? -23.46125 -19.08889 -60.14434 1.000 24.97011 421 THR B C 1
ATOM 7109 O O . THR B 1 441 ? -23.34251 -19.34658 -58.93915 1.000 23.86011 421 THR B O 1
ATOM 7113 N N . MET B 1 442 ? -22.47354 -18.59363 -60.88900 1.000 21.23234 422 MET B N 1
ATOM 7114 C CA . MET B 1 442 ? -21.17850 -18.21761 -60.32937 1.000 18.93234 422 MET B CA 1
ATOM 7115 C C . MET B 1 442 ? -20.88049 -16.74501 -60.61217 1.000 17.27234 422 MET B C 1
ATOM 7116 O O . MET B 1 442 ? -21.14596 -16.23557 -61.70793 1.000 16.22234 422 MET B O 1
ATOM 7121 N N . ARG B 1 443 ? -20.33396 -16.05772 -59.61050 1.000 13.56513 423 ARG B N 1
ATOM 7122 C CA . ARG B 1 443 ? -19.68920 -14.76134 -59.82040 1.000 17.30513 423 ARG B CA 1
ATOM 7123 C C . ARG B 1 443 ? -18.21285 -15.03299 -60.05707 1.000 13.16513 423 ARG B C 1
ATOM 7124 O O . ARG B 1 443 ? -17.54418 -15.62439 -59.20059 1.000 17.66513 423 ARG B O 1
ATOM 7132 N N . PHE B 1 444 ? -17.73675 -14.68130 -61.23202 1.000 13.01808 424 PHE B N 1
ATOM 7133 C CA . PHE B 1 444 ? -16.36743 -14.92990 -61.63026 1.000 14.22808 424 PHE B CA 1
ATOM 7134 C C . PHE B 1 444 ? -15.60723 -13.60884 -61.57123 1.000 9.00808 424 PHE B C 1
ATOM 7135 O O . PHE B 1 444 ? -15.95847 -12.66240 -62.28281 1.000 11.23808 424 PHE B O 1
ATOM 7143 N N . GLU B 1 445 ? -14.59438 -13.53945 -60.69318 1.000 9.82813 425 GLU B N 1
ATOM 7144 C CA . GLU B 1 445 ? -13.92683 -12.28866 -60.32622 1.000 10.40813 425 GLU B CA 1
ATOM 7145 C C . GLU B 1 445 ? -12.55978 -12.20469 -60.98271 1.000 9.42813 425 GLU B C 1
ATOM 7146 O O . GLU B 1 445 ? -11.76015 -13.14400 -60.87807 1.000 10.59813 425 GLU B O 1
ATOM 7152 N N . SER B 1 446 ? -12.28859 -11.09995 -61.68968 1.000 9.59724 426 SER B N 1
ATOM 7153 C CA . SER B 1 446 ? -11.03606 -11.01128 -62.43189 1.000 10.82724 426 SER B CA 1
ATOM 7154 C C . SER B 1 446 ? -10.17466 -9.83458 -62.02034 1.000 8.74724 426 SER B C 1
ATOM 7155 O O . SER B 1 446 ? -9.06026 -9.68840 -62.53729 1.000 11.89724 426 SER B O 1
ATOM 7158 N N . GLY B 1 447 ? -10.66055 -9.00601 -61.11047 1.000 11.47300 427 GLY B N 1
ATOM 7159 C CA . GLY B 1 447 ? -9.93212 -7.81774 -60.68649 1.000 10.21300 427 GLY B CA 1
ATOM 7160 C C . GLY B 1 447 ? -10.87290 -6.95450 -59.88839 1.000 12.88300 427 GLY B C 1
ATOM 7161 O O . GLY B 1 447 ? -12.06289 -7.21163 -59.81834 1.000 10.52300 427 GLY B O 1
ATOM 7162 N N . LEU B 1 448 ? -10.33188 -5.87798 -59.32506 1.000 10.27052 428 LEU B N 1
ATOM 7163 C CA . LEU B 1 448 ? -11.17403 -4.98213 -58.54406 1.000 8.21052 428 LEU B CA 1
ATOM 7164 C C . LEU B 1 448 ? -12.17194 -4.30120 -59.46954 1.000 10.40052 428 LEU B C 1
ATOM 7165 O O . LEU B 1 448 ? -11.77457 -3.60671 -60.40723 1.000 12.13052 428 LEU B O 1
ATOM 7170 N N . GLY B 1 449 ? -13.46801 -4.52048 -59.23004 1.000 11.02364 429 GLY B N 1
ATOM 7171 C CA . GLY B 1 449 ? -14.49397 -3.99222 -60.11077 1.000 11.95364 429 GLY B CA 1
ATOM 7172 C C . GLY B 1 449 ? -14.66492 -4.72222 -61.41421 1.000 12.01364 429 GLY B C 1
ATOM 7173 O O . GLY B 1 449 ? -15.33331 -4.21112 -62.32123 1.000 14.08364 429 GLY B O 1
ATOM 7174 N N . SER B 1 450 ? -14.13273 -5.92741 -61.53679 1.000 12.03394 430 SER B N 1
ATOM 7175 C CA . SER B 1 450 ? -14.16397 -6.67650 -62.78852 1.000 12.03394 430 SER B CA 1
ATOM 7176 C C . SER B 1 450 ? -14.78507 -8.03512 -62.48169 1.000 14.64394 430 SER B C 1
ATOM 7177 O O . SER B 1 450 ? -14.12971 -8.90020 -61.89521 1.000 10.85394 430 SER B O 1
ATOM 7180 N N . SER B 1 451 ? -16.05200 -8.23715 -62.88331 1.000 13.42198 431 SER B N 1
ATOM 7181 C CA . SER B 1 451 ? -16.80048 -9.42083 -62.46517 1.000 14.73198 431 SER B CA 1
ATOM 7182 C C . SER B 1 451 ? -17.65217 -9.91450 -63.62122 1.000 13.02198 431 SER B C 1
ATOM 7183 O O . SER B 1 451 ? -18.05471 -9.13206 -64.48970 1.000 18.17198 431 SER B O 1
ATOM 7186 N N . LEU B 1 452 ? -17.91180 -11.21910 -63.63074 1.000 13.27564 432 LEU B N 1
ATOM 7187 C CA . LEU B 1 452 ? -18.86353 -11.82041 -64.56881 1.000 15.31564 432 LEU B CA 1
ATOM 7188 C C . LEU B 1 452 ? -19.82173 -12.71386 -63.81951 1.000 13.14564 432 LEU B C 1
ATOM 7189 O O . LEU B 1 452 ? -19.42171 -13.44094 -62.90878 1.000 19.78564 432 LEU B O 1
ATOM 7194 N N . THR B 1 453 ? -21.09361 -12.69128 -64.25162 1.000 16.87048 433 THR B N 1
ATOM 7195 C CA . THR B 1 453 ? -22.11168 -13.61920 -63.78901 1.000 16.18048 433 THR B CA 1
ATOM 7196 C C . THR B 1 453 ? -22.24427 -14.74470 -64.81331 1.000 16.71048 433 THR B C 1
ATOM 7197 O O . THR B 1 453 ? -22.52887 -14.48868 -65.98342 1.000 22.86048 433 THR B O 1
ATOM 7201 N N . LEU B 1 454 ? -22.00612 -15.97730 -64.37647 1.000 16.79511 434 LEU B N 1
ATOM 7202 C CA . LEU B 1 454 ? -22.00094 -17.13757 -65.26821 1.000 20.16511 434 LEU B CA 1
ATOM 7203 C C . LEU B 1 454 ? -23.15404 -18.07676 -64.91405 1.000 20.66511 434 LEU B C 1
ATOM 7204 O O . LEU B 1 454 ? -23.17438 -18.66987 -63.82715 1.000 20.53511 434 LEU B O 1
ATOM 7209 N N . GLN B 1 455 ? -24.07569 -18.24976 -65.86238 1.000 26.10315 435 GLN B N 1
ATOM 7210 C CA . GLN B 1 455 ? -25.25376 -19.08613 -65.68763 1.000 28.45315 435 GLN B CA 1
ATOM 7211 C C . GLN B 1 455 ? -25.04300 -20.44121 -66.35977 1.000 26.55315 435 GLN B C 1
ATOM 7212 O O . GLN B 1 455 ? -24.03797 -20.68011 -67.02330 1.000 20.47315 435 GLN B O 1
ATOM 7218 N N . ALA B 1 456 ? -26.03210 -21.32603 -66.20346 1.000 31.62665 436 ALA B N 1
ATOM 7219 C CA . ALA B 1 456 ? -25.99955 -22.64203 -66.84310 1.000 24.68665 436 ALA B CA 1
ATOM 7220 C C . ALA B 1 456 ? -25.68676 -22.53838 -68.33358 1.000 22.54665 436 ALA B C 1
ATOM 7221 O O . ALA B 1 456 ? -26.25428 -21.71090 -69.05157 1.000 24.71665 436 ALA B O 1
ATOM 7223 N N . GLY B 1 457 ? -24.78074 -23.39524 -68.80088 1.000 21.93417 437 GLY B N 1
ATOM 7224 C CA . GLY B 1 457 ? -24.39484 -23.38689 -70.19281 1.000 22.16417 437 GLY B CA 1
ATOM 7225 C C . GLY B 1 457 ? -23.41296 -22.30666 -70.59526 1.000 28.19417 437 GLY B C 1
ATOM 7226 O O . GLY B 1 457 ? -22.97407 -22.30530 -71.74562 1.000 21.57417 437 GLY B O 1
ATOM 7227 N N . GLU B 1 458 ? -23.05372 -21.39063 -69.69495 1.000 25.69482 438 GLU B N 1
ATOM 7228 C CA . GLU B 1 458 ? -22.07045 -20.34756 -69.96165 1.000 27.14482 438 GLU B CA 1
ATOM 7229 C C . GLU B 1 458 ? -20.73414 -20.68169 -69.29488 1.000 18.37482 438 GLU B C 1
ATOM 7230 O O . GLU B 1 458 ? -20.60399 -21.64677 -68.53832 1.000 19.18482 438 GLU B O 1
ATOM 7236 N N . GLY B 1 459 ? -19.73575 -19.85514 -69.57563 1.000 17.61271 439 GLY B N 1
ATOM 7237 C CA . GLY B 1 459 ? -18.45199 -20.01200 -68.91319 1.000 15.70271 439 GLY B CA 1
ATOM 7238 C C . GLY B 1 459 ? -17.44996 -18.98086 -69.38902 1.000 18.06271 439 GLY B C 1
ATOM 7239 O O . GLY B 1 459 ? -17.81652 -17.98033 -70.01087 1.000 18.99271 439 GLY B O 1
ATOM 7240 N N . VAL B 1 460 ? -16.17004 -19.22956 -69.09952 1.000 16.39656 440 VAL B N 1
ATOM 7241 C CA . VAL B 1 460 ? -15.13469 -18.24887 -69.41688 1.000 16.60656 440 VAL B CA 1
ATOM 7242 C C . VAL B 1 460 ? -13.79908 -18.94622 -69.61940 1.000 14.09656 440 VAL B C 1
ATOM 7243 O O . VAL B 1 460 ? -13.48479 -19.95785 -68.97533 1.000 15.41656 440 VAL B O 1
ATOM 7247 N N . VAL B 1 461 ? -13.01289 -18.38877 -70.52837 1.000 13.92668 441 VAL B N 1
ATOM 7248 C CA . VAL B 1 461 ? -11.61847 -18.78094 -70.71786 1.000 12.41668 441 VAL B CA 1
ATOM 7249 C C . VAL B 1 461 ? -10.77692 -18.06001 -69.67106 1.000 14.81668 441 VAL B C 1
ATOM 7250 O O . VAL B 1 461 ? -10.73331 -16.82889 -69.65539 1.000 15.27668 441 VAL B O 1
ATOM 7254 N N . ILE B 1 462 ? -10.12578 -18.82265 -68.80655 1.000 11.18372 442 ILE B N 1
ATOM 7255 C CA . ILE B 1 462 ? -9.28404 -18.28012 -67.73594 1.000 10.17372 442 ILE B CA 1
ATOM 7256 C C . ILE B 1 462 ? -7.82917 -18.33122 -68.20380 1.000 12.55372 442 ILE B C 1
ATOM 7257 O O . ILE B 1 462 ? -7.24950 -19.41758 -68.37803 1.000 16.11372 442 ILE B O 1
ATOM 7262 N N . LYS B 1 463 ? -7.21172 -17.15699 -68.38317 1.000 11.28004 443 LYS B N 1
ATOM 7263 C CA . LYS B 1 463 ? -5.85055 -17.06900 -68.91032 1.000 8.63004 443 LYS B CA 1
ATOM 7264 C C . LYS B 1 463 ? -4.79436 -17.35483 -67.84439 1.000 13.06004 443 LYS B C 1
ATOM 7265 O O . LYS B 1 463 ? -4.89717 -16.88828 -66.70262 1.000 12.08004 443 LYS B O 1
ATOM 7271 N N . ARG B 1 464 ? -3.76212 -18.10232 -68.24310 1.000 11.79856 444 ARG B N 1
ATOM 7272 C CA . ARG B 1 464 ? -2.71518 -18.48237 -67.31209 1.000 14.67856 444 ARG B CA 1
ATOM 7273 C C . ARG B 1 464 ? -2.08725 -17.25717 -66.64485 1.000 10.15856 444 ARG B C 1
ATOM 7274 O O . ARG B 1 464 ? -1.91300 -16.19134 -67.25412 1.000 10.94856 444 ARG B O 1
ATOM 7282 N N . ASN B 1 465 ? -1.78928 -17.41482 -65.35487 1.000 11.34687 445 ASN B N 1
ATOM 7283 C CA . ASN B 1 465 ? -1.09414 -16.43516 -64.52200 1.000 10.20687 445 ASN B CA 1
ATOM 7284 C C . ASN B 1 465 ? -1.94654 -15.22094 -64.21297 1.000 14.02687 445 ASN B C 1
ATOM 7285 O O . ASN B 1 465 ? -1.46552 -14.30607 -63.56186 1.000 11.12687 445 ASN B O 1
ATOM 7290 N N . ARG B 1 466 ? -3.19703 -15.17439 -64.64974 1.000 10.23610 446 ARG B N 1
ATOM 7291 C CA . ARG B 1 466 ? -4.04206 -14.02854 -64.32730 1.000 10.06610 446 ARG B CA 1
ATOM 7292 C C . ARG B 1 466 ? -4.79705 -14.24702 -63.01648 1.000 12.19610 446 ARG B C 1
ATOM 7293 O O . ARG B 1 466 ? -5.41237 -15.29204 -62.79791 1.000 10.36610 446 ARG B O 1
ATOM 7301 N N . LEU B 1 467 ? -4.74346 -13.24813 -62.13999 1.000 7.26684 447 LEU B N 1
ATOM 7302 C CA . LEU B 1 467 ? -5.37211 -13.33440 -60.82656 1.000 8.01684 447 LEU B CA 1
ATOM 7303 C C . LEU B 1 467 ? -6.90549 -13.35437 -60.93897 1.000 10.20684 447 LEU B C 1
ATOM 7304 O O . LEU B 1 467 ? -7.49136 -12.54451 -61.66117 1.000 8.64684 447 LEU B O 1
ATOM 7309 N N . HIS B 1 468 ? -7.56263 -14.30885 -60.25910 1.000 8.16172 448 HIS B N 1
ATOM 7310 C CA . HIS B 1 468 ? -9.01219 -14.46821 -60.39888 1.000 7.71172 448 HIS B CA 1
ATOM 7311 C C . HIS B 1 468 ? -9.53059 -15.27991 -59.22969 1.000 6.25172 448 HIS B C 1
ATOM 7312 O O . HIS B 1 468 ? -8.76557 -15.95988 -58.53983 1.000 10.18172 448 HIS B O 1
ATOM 7319 N N . GLY B 1 469 ? -10.85046 -15.26694 -59.06342 1.000 10.04955 449 GLY B N 1
ATOM 7320 C CA . GLY B 1 469 ? -11.50267 -16.09866 -58.06067 1.000 9.58955 449 GLY B CA 1
ATOM 7321 C C . GLY B 1 469 ? -12.96102 -16.27393 -58.40971 1.000 8.91955 449 GLY B C 1
ATOM 7322 O O . GLY B 1 469 ? -13.39135 -15.90943 -59.49869 1.000 11.88955 449 GLY B O 1
ATOM 7323 N N . ALA B 1 470 ? -13.72025 -16.85576 -57.48151 1.000 10.57733 450 ALA B N 1
ATOM 7324 C CA . ALA B 1 470 ? -15.12462 -17.08279 -57.80137 1.000 11.25733 450 ALA B CA 1
ATOM 7325 C C . ALA B 1 470 ? -15.93318 -17.22772 -56.52461 1.000 12.03733 450 ALA B C 1
ATOM 7326 O O . ALA B 1 470 ? -15.41063 -17.63188 -55.48930 1.000 15.31733 450 ALA B O 1
ATOM 7328 N N . ASN B 1 471 ? -17.21231 -16.88882 -56.61392 1.000 14.04185 451 ASN B N 1
ATOM 7329 C CA . ASN B 1 471 ? -18.14710 -17.19057 -55.54478 1.000 11.08185 451 ASN B CA 1
ATOM 7330 C C . ASN B 1 471 ? -19.39510 -17.84321 -56.13425 1.000 17.28185 451 ASN B C 1
ATOM 7331 O O . ASN B 1 471 ? -19.78936 -17.56659 -57.26760 1.000 18.82185 451 ASN B O 1
ATOM 7336 N N . ILE B 1 472 ? -20.02823 -18.69022 -55.34299 1.000 15.81521 452 ILE B N 1
ATOM 7337 C CA . ILE B 1 472 ? -21.23000 -19.38870 -55.78110 1.000 18.75521 452 ILE B CA 1
ATOM 7338 C C . ILE B 1 472 ? -22.43260 -18.57644 -55.32786 1.000 21.04521 452 ILE B C 1
ATOM 7339 O O . ILE B 1 472 ? -22.58760 -18.30417 -54.12823 1.000 21.11521 452 ILE B O 1
ATOM 7344 N N . GLU B 1 473 ? -23.26450 -18.16428 -56.28560 1.000 19.46191 453 GLU B N 1
ATOM 7345 C CA . GLU B 1 473 ? -24.43753 -17.33066 -56.02408 1.000 25.43191 453 GLU B CA 1
ATOM 7346 C C . GLU B 1 473 ? -25.76426 -18.08089 -56.07068 1.000 32.73191 453 GLU B C 1
ATOM 7347 O O . GLU B 1 473 ? -26.79810 -17.50016 -55.72323 1.000 36.14191 453 GLU B O 1
ATOM 7353 N N . SER B 1 474 ? -25.77197 -19.32248 -56.52230 1.000 30.97921 454 SER B N 1
ATOM 7354 C CA . SER B 1 474 ? -26.93379 -20.19552 -56.44423 1.000 32.98921 454 SER B CA 1
ATOM 7355 C C . SER B 1 474 ? -26.79429 -21.09273 -55.22072 1.000 31.29921 454 SER B C 1
ATOM 7356 O O . SER B 1 474 ? -25.72549 -21.19226 -54.61916 1.000 34.63921 454 SER B O 1
ATOM 7359 N N . ASP B 1 475 ? -27.88144 -21.77253 -54.84477 1.000 35.32404 455 ASP B N 1
ATOM 7360 C CA . ASP B 1 475 ? -27.76258 -22.62976 -53.67165 1.000 29.62404 455 ASP B CA 1
ATOM 7361 C C . ASP B 1 475 ? -26.77186 -23.75624 -53.91794 1.000 26.06404 455 ASP B C 1
ATOM 7362 O O . ASP B 1 475 ? -26.14418 -24.25935 -52.98112 1.000 34.99404 455 ASP B O 1
ATOM 7367 N N . GLU B 1 476 ? -26.58383 -24.12531 -55.17558 1.000 31.74468 456 GLU B N 1
ATOM 7368 C CA . GLU B 1 476 ? -25.56004 -25.07001 -55.57133 1.000 31.07468 456 GLU B CA 1
ATOM 7369 C C . GLU B 1 476 ? -25.14412 -24.72981 -56.99374 1.000 29.08468 456 GLU B C 1
ATOM 7370 O O . GLU B 1 476 ? -25.95330 -24.24381 -57.79169 1.000 31.25468 456 GLU B O 1
ATOM 7376 N N . CYS B 1 477 ? -23.86633 -24.95560 -57.29532 1.000 27.98463 457 CYS B N 1
ATOM 7377 C CA . CYS B 1 477 ? -23.36057 -24.76689 -58.64065 1.000 22.18463 457 CYS B CA 1
ATOM 7378 C C . CYS B 1 477 ? -22.57933 -26.01220 -59.01601 1.000 29.65463 457 CYS B C 1
ATOM 7379 O O . CYS B 1 477 ? -21.74771 -26.48035 -58.23303 1.000 23.62463 457 CYS B O 1
ATOM 7382 N N . VAL B 1 478 ? -22.90472 -26.57674 -60.17867 1.000 28.60501 458 VAL B N 1
ATOM 7383 C CA . VAL B 1 478 ? -22.16762 -27.67874 -60.78289 1.000 26.13501 458 VAL B CA 1
ATOM 7384 C C . VAL B 1 478 ? -21.39523 -27.11995 -61.96318 1.000 23.78501 458 VAL B C 1
ATOM 7385 O O . VAL B 1 478 ? -21.98178 -26.49634 -62.85659 1.000 26.23501 458 VAL B O 1
ATOM 7389 N N . TYR B 1 479 ? -20.08242 -27.34689 -61.96859 1.000 26.96705 459 TYR B N 1
ATOM 7390 C CA . TYR B 1 479 ? -19.28115 -26.84335 -63.06617 1.000 26.48705 459 TYR B CA 1
ATOM 7391 C C . TYR B 1 479 ? -18.10296 -27.75888 -63.33541 1.000 26.18705 459 TYR B C 1
ATOM 7392 O O . TYR B 1 479 ? -17.79309 -28.69082 -62.57399 1.000 22.93705 459 TYR B O 1
ATOM 7401 N N . GLU B 1 480 ? -17.48233 -27.50532 -64.47858 1.000 17.41129 460 GLU B N 1
ATOM 7402 C CA . GLU B 1 480 ? -16.34973 -28.26856 -64.97942 1.000 20.73129 460 GLU B CA 1
ATOM 7403 C C . GLU B 1 480 ? -15.19229 -27.31209 -65.18816 1.000 19.76129 460 GLU B C 1
ATOM 7404 O O . GLU B 1 480 ? -15.39441 -26.19063 -65.66585 1.000 22.02129 460 GLU B O 1
ATOM 7410 N N . ILE B 1 481 ? -13.98666 -27.75385 -64.84861 1.000 19.71414 461 ILE B N 1
ATOM 7411 C CA . ILE B 1 481 ? -12.77040 -27.04537 -65.23491 1.000 13.89414 461 ILE B CA 1
ATOM 7412 C C . ILE B 1 481 ? -12.00201 -27.94083 -66.18664 1.000 23.16414 461 ILE B C 1
ATOM 7413 O O . ILE B 1 481 ? -11.62648 -29.06481 -65.82377 1.000 24.59414 461 ILE B O 1
ATOM 7418 N N . HIS B 1 482 ? -11.78126 -27.45605 -67.40180 1.000 22.64369 462 HIS B N 1
ATOM 7419 C CA . HIS B 1 482 ? -10.95395 -28.14493 -68.38275 1.000 14.34369 462 HIS B CA 1
ATOM 7420 C C . HIS B 1 482 ? -9.59144 -27.46548 -68.44119 1.000 18.67369 462 HIS B C 1
ATOM 7421 O O . HIS B 1 482 ? -9.51265 -26.25886 -68.70896 1.000 18.77369 462 HIS B O 1
ATOM 7428 N N . SER B 1 483 ? -8.53204 -28.24580 -68.23623 1.000 17.32925 463 SER B N 1
ATOM 7429 C CA . SER B 1 483 ? -7.15895 -27.72958 -68.20825 1.000 19.50925 463 SER B CA 1
ATOM 7430 C C . SER B 1 483 ? -6.59226 -27.78060 -69.61771 1.000 22.76925 463 SER B C 1
ATOM 7431 O O . SER B 1 483 ? -5.84018 -28.67857 -69.98500 1.000 22.16925 463 SER B O 1
ATOM 7434 N N . VAL B 1 484 ? -6.97438 -26.78755 -70.42833 1.000 21.25648 464 VAL B N 1
ATOM 7435 C CA . VAL B 1 484 ? -6.62815 -26.83404 -71.85063 1.000 21.31648 464 VAL B CA 1
ATOM 7436 C C . VAL B 1 484 ? -5.20438 -26.39718 -72.14190 1.000 22.96648 464 VAL B C 1
ATOM 7437 O O . VAL B 1 484 ? -4.72297 -26.63166 -73.24613 1.000 20.87648 464 VAL B O 1
ATOM 7441 N N . GLY B 1 485 ? -4.50137 -25.78118 -71.19027 1.000 20.76716 465 GLY B N 1
ATOM 7442 C CA . GLY B 1 485 ? -3.12072 -25.37586 -71.42057 1.000 21.88716 465 GLY B CA 1
ATOM 7443 C C . GLY B 1 485 ? -2.94973 -24.07718 -72.19135 1.000 23.71716 465 GLY B C 1
ATOM 7444 O O . GLY B 1 485 ? -2.56955 -23.04124 -71.62813 1.000 19.19716 465 GLY B O 1
ATOM 7445 N N . ASP B 1 486 ? -3.20893 -24.13616 -73.49769 1.000 22.43838 466 ASP B N 1
ATOM 7446 C CA . ASP B 1 486 ? -3.24815 -22.97084 -74.37977 1.000 18.68838 466 ASP B CA 1
ATOM 7447 C C . ASP B 1 486 ? -4.60072 -23.00384 -75.07821 1.000 24.29838 466 ASP B C 1
ATOM 7448 O O . ASP B 1 486 ? -4.85636 -23.90534 -75.88377 1.000 20.39838 466 ASP B O 1
ATOM 7453 N N . TYR B 1 487 ? -5.47278 -22.03371 -74.77189 1.000 18.68627 467 TYR B N 1
ATOM 7454 C CA . TYR B 1 487 ? -6.84366 -22.10770 -75.26911 1.000 19.50627 467 TYR B CA 1
ATOM 7455 C C . TYR B 1 487 ? -6.88951 -22.02950 -76.79006 1.000 23.25627 467 TYR B C 1
ATOM 7456 O O . TYR B 1 487 ? -7.79618 -22.58876 -77.40639 1.000 20.97627 467 TYR B O 1
ATOM 7465 N N . ARG B 1 488 ? -5.92246 -21.35308 -77.40443 1.000 23.66286 468 ARG B N 1
ATOM 7466 C CA . ARG B 1 488 ? -5.93260 -21.15297 -78.84967 1.000 26.61286 468 ARG B CA 1
ATOM 7467 C C . ARG B 1 488 ? -5.88200 -22.46209 -79.63087 1.000 31.07286 468 ARG B C 1
ATOM 7468 O O . ARG B 1 488 ? -6.34066 -22.49922 -80.78127 1.000 31.37286 468 ARG B O 1
ATOM 7476 N N . LYS B 1 489 ? -5.37310 -23.54162 -79.03008 1.000 25.14799 469 LYS B N 1
ATOM 7477 C CA . LYS B 1 489 ? -5.34110 -24.84512 -79.68991 1.000 29.45799 469 LYS B CA 1
ATOM 7478 C C . LYS B 1 489 ? -6.70733 -25.51795 -79.75763 1.000 37.05799 469 LYS B C 1
ATOM 7479 O O . LYS B 1 489 ? -6.85317 -26.49556 -80.49508 1.000 28.29799 469 LYS B O 1
ATOM 7485 N N . CYS B 1 490 ? -7.70088 -25.04554 -79.00957 1.000 29.98790 470 CYS B N 1
ATOM 7486 C CA . CYS B 1 490 ? -9.06488 -25.54193 -79.15173 1.000 30.65790 470 CYS B CA 1
ATOM 7487 C C . CYS B 1 490 ? -9.83669 -24.79737 -80.22319 1.000 33.55790 470 CYS B C 1
ATOM 7488 O O . CYS B 1 490 ? -11.00559 -25.11458 -80.46161 1.000 35.01790 470 CYS B O 1
ATOM 7491 N N . LEU B 1 491 ? -9.22216 -23.80149 -80.84726 1.000 28.57359 471 LEU B N 1
ATOM 7492 C CA . LEU B 1 491 ? -9.90203 -22.98252 -81.83218 1.000 41.18359 471 LEU B CA 1
ATOM 7493 C C . LEU B 1 491 ? -9.51093 -23.44965 -83.23842 1.000 49.59359 471 LEU B C 1
ATOM 7494 O O . LEU B 1 491 ? -8.53196 -24.18847 -83.40138 1.000 46.72359 471 LEU B O 1
#

Nearest PDB structures (foldseek):
  6vzy-assembly1_A  TM=1.002E+00  e=7.208E-74  Streptomyces achromogenes subsp. streptozoticus
  6vzy-assembly1_B  TM=1.002E+00  e=3.244E-71  Streptomyces achromogenes subsp. streptozoticus
  6xcv-assembly1_A  TM=9.975E-01  e=5.499E-70  Streptomyces achromogenes subsp. streptozoticus
  6m9r-assembly1_A  TM=9.961E-01  e=4.750E-69  Streptomyces achromogenes subsp. streptozoticus
  6xcv-assembly1_B  TM=9.961E-01  e=4.750E-69  Streptomyces achromogenes subsp. streptozoticus

Sequence (924 aa):
SHMSHVPPHVPFELSGAELRDAIVQYATNPIYHDNLDWLNHDNPYRRQLRPQVLPHLDYDKVPGRENILNYASLAVQRLLTSVYEADLVFFPKSGLKGKEEDFRAFYSPANRALGERIRPALERYAFGFLDDEVGTWTAQSLDAYLDSLEQSPVEKAILGSADRERAARMWLVQFAPDFLSEASPMMRNVLGYYGPAQSEWFKVVIDEYGYGVHDTKHSTLFERTLESVGLESDLHRYWQYYLNSSLLLNNYFHYLGKNHELFFRYVGALYYTESSLVDFCRRADHLLREVFGDTVDTTYFTEHIHIDQHHGRMAREKIIKPLVEAHGDGIIPEIVRGIEEYRVLLEIGDFDFSEQIAWMDAQPELKKLHDPVFEGLKQGKVDAPVAHLVEPRGELSNTHCHDGDELCHIVSGTMRFESGLGSSLTLQAGEGVVIKRNRLHGANIESDECVYEIHSVGDYRKCLVPPHVPFELSGAELRDAIVQYATNPIYHDNLDWLNHDNPYRRQLRPQVLPHLDYDKVPGRENILNYASLAVQRLLTSVYEADLVFFPKSGLKGKEEDFRAFYSPANRALGERIRPALERYAFGFLDDEVEGTWTAQSLDAYLDSLEQSPVEKAILGSADRERAARMWLVQFAPDFLSEASPMMRNVLGYYGPAQSEWFKVVIDEYGYGVHDTKHSTLFERTLESVGLESDLHRYWQYYLNSSLLLNNYFHYLGKNHELFFRYVGALYYTESSLVDFCRRADHLLREVFGDTVDTTYFTEHIHIDQHHGRMAREKIIKPLVEAHGDGIIPEIVRGIEEYRVLLEIGDFDFSEQIAWMDAQPELKKLHDPVFEGLKQGKVDAPVAHLVEPRGELSNTHCHDGDELCHIVSGTMRFESGLGSSLTLQAGEGVVIKRNRLHGANIESDECVYEIHSVGDYRKCL

Organism: Streptomyces achromogenes subsp. streptozoticus (NCBI:txid285532)

Secondary structure (DSSP, 8-state):
----SSPPPPPP---HHHHHHHHHHHHTSGGGSPPSSSS--S-TT-----GGGGGGS-TTS---GGGTTSHHHHHHHHHHHHHHHTTSEE--TT-STT-HHHHHHHSSHHHHHHHHHHHHHHHHHHHTTHHHH-----HHHHHHHHHT----HHHHHHHTSSSHHHHHHHHHHHTHHHHTTTTHHHHGGGSEE--HHHHHHHHHHHHHTGGG-GGG-HHHHHHHHHHHTT---STTTTGGG--HHHHHHHHHHHHHHH-GGGHHHHHHHHHHHHHHHHHHHHHHHHHHHHHHGGGS--HHHHHHHHHHHHHHHHIIIIIIHHHHHHH-GGGHHHHHHHHHHHHHHHHHHHHHHHHHHHHHHTHHHHHHHHHHHHHHHHTTSS---EEEEEEETT-EEEEE--SSEEEEEEEES-EEEEEETTEEEEE-TT-EEEE-TT--EEEEE-SSEEEEEEEEEESGGGG-/-PPP------HHHHHHHHHHHHTSGGGSPPSSSS--S-TT-----GGGGGGS-TTS---GGGTTSHHHHHHHHHHHHHHHTTSEE--TT-STT-HHHHHHHSSHHHHHHHHHHHHHHHHHHHTTHHHH------HHHHHHHHHT----HHHHHHHTSSSHHHHHHHHHHHTHHHHTTTTHHHHGGGSEE--HHHHHHHHHHHHHTGGG-GGGSHHHHHHHHHHHTT---STTTTGGG--HHHHHHHHHHHHHHH-GGGHHHHHHHHHHHHHHHHHHHHHHHHHHHHHHGGG---HHHHHHHHHHHHHHHHIIIIIIHHHHHHH-GGGHHHHHHHHHHHHHHHHHHHHHHHHHHHHHHTHHHHHHTHHHHHHHHHTTS----EEEEEEETT-EEEEE--SSEEEEEEEES-EEEEEETTEEEEE-TT-EEEE-TT--EEEEE-SSEEEEEEEEEESGGGG-